Protein AF-A0A409YFN5-F1 (afdb_monomer_lite)

InterPro domains:
  IPR027417 P-loop containing nucleoside triphosphate hydrolase [G3DSA:3.40.50.300] (363-588)
  IPR027417 P-loop containing nucleoside triphosphate hydrolase [G3DSA:3.40.50.300] (589-766)
  IPR027417 P-loop containing nucleoside triphosphate hydrolase [G3DSA:3.40.50.300] (893-1068)
  IPR027417 P-loop containing nucleoside triphosphate hydrolase [SSF52540] (376-740)
  IPR041679 DNA2/NAM7 helicase-like, C-terminal [PF13087] (577-734)
  IPR047187 Upf1-like, C-terminal helicase domain [cd18808] (590-752)
  IPR050534 Coronaviruses polyprotein 1ab [PTHR43788] (300-756)

pLDDT: mean 71.44, std 22.08, range [19.5, 97.88]

Organism: NCBI:txid181874

Secondary structure (DSSP, 8-state):
---GGGTSBSSSS--S-TTS-EEEEEGGGHHHHHHHHHTTS-S--TT---EEEEEEEE-TTS-EEEEEEE-SS-EEEEE-TT-----TTTGGG-TTHHHH-TTS-EEEETTHHHHHHHHHHHH----EEEEHHHH-B-TTT-SBPPHHHHHHHHT-TTB-HHHHHHHHTTTTS-HHHHHHHHHHHHHHHHHTS-HHHHHHS--EEGGGS-HHHHHHHHHHHHHHHHHHHHS-SEEEEPEEEEEE-TTSEEEEEESSGGGPPPP-TT-EEEEEETTS-EEEEEEEEEETTEEEEEESSPPPTT-BEEEEEEESPPPPPHHHHHHHHHHHHHHTTS--GGG-HHHHHHH-TTS-------TT-SPPHHHHHHHHHTS---HHHHHHHHHHHSS-SEEEEE--TTS-HHHHHHHHHHHHHHTT--EEEEESSHHHHHHHHHHHHHTT---EEEE-HHHHSSSSHHHHGGGGGGEEETTT--S-HHHHHHHHTT--EEEEEGGGGG-THHHHTSHHHHS---EEEEESGGGS-TTHHHHHHHHTTTT--EEEEEE-TTSPPPTTTTT-TT---TTTS--TTT-EEEE--EESSS-HHHHHHHHHHHSTT--EE--S--SGGGEEEEE-----EEETTEEE-HHHHHHHHHHIIIIITTS-EEEEES-HHHHHHHHHHHHTTT---TTEEETTT-TT--EEEEEEE---SS--GGGG-HHHHHHHHT-EEEEEEEEE-HHHHHTTTTTSHHHHHHHHHHHHH-HHHHEEEHHHHHTT----TTPPPPPP-------------------------------------------------------------------------------------------------SSSS----S---HHHHH-TT-------SSSS-S--S-EEEEEE-HHHHHH-S-----EEEE---TT-SSS-HHHHHHHHHHHHHHTB-TT-TT------EEEEEETT--S--HHHHHHHHHHHHHH-TT--SS-EEEEEE-GGG--HHHHHHHHHHHHHHIIIIISHHHHHTT-EEEE--SSHHHHHHHHHHHHHHHS-GGG--S---S--EEEE----B------TTHHHHHHHHHHHHHHHHHHHHHHHHHHHHHHHTSS---HHHHHHHHHHHHHHHHHHHHHHHHHHHHHTTS-S--PPPHHHHHHHHHHTTTS-HHHHHHHHHHHHTTSS----------

Radius of gyration: 38.4 Å; chains: 1; bounding box: 108×99×117 Å

Foldseek 3Di:
DDDLQCAQFVDDDDRLDPQADEAEDEQQCLLVVVCVVPVPDDPPPPDDAAEWFWFWDADLQLATAWIWIDAQRYIYIYGLPPQDPDDPVCLCVGSCVVVQPPPRHAYWACQVLLVQLNCCVSRVDKHKHFHQQQVAADPVPRFGDHLLVLCCVQPHVRGDSQSLQCLVLCVPVPNVVSRNSRRNSRNRSVVSDDPVCRVPGQMQIPVLDDPLRSVVLNLVSSLVVLLSNPDDQKDWFAFDFWFQDPVLKIKTQGPDLVSADDFAPFKKKWFQFPVRDTWIWTFPDDDFSITITHTPDRDDHDTTTDTMMIGGDHDDALLRSLSSVVSRCSRSVVDDLLLQQVSCVFRPLVSPRPPLPPQPQADDLVLLVVLCVPQDDDPLLSVQLSCQRGLAAEEEEAEAFQLCPLSSVLSNLSSCLVVLAAEEEAEQDPLQLLVSVVSNVVSVHQEAEEEEPSVCHDDDVVSCPVPVLRYDYLVQQDLDLVSLCVNCPSNRYYYYYLSVLSPCSCVSSCVCVVHPQAEYEYAQQQQDQQSSCSSVSRVRRVRHSHYYYYHHVLADHHPCCVSVVPGDTSVRTDNVRRYHYTYSAEGEFAAQVLQQLCCVVGVVVRHHYDYPHPDPLQEAEEADPWAWDDDPPWIATVRLLVLVLLCCVQFDVVFWEAEEEQTPVHLVVSLVVCVVVVGDSVRGDYQVVCPSAATQEYEYECRDDAANVVQQRSNSVSSRSSRHRFHYYYYDHPVCLVPNVCPGSVSVVLVVCCVPPNDVSHYDYSVCSVVVNDSHTRGDDPPPPDDDDDDDDDDDDDDDDDDDDDDDDDDDDDDDDDDDDDDDDDDDDDDDDDDDDDDDDDDDDDDDDDDDDDDDDDDDDDDDDDDDDDDDDDDDDDDDDDPDDDPPPPDDDLVCLQAVPDPPVCDDPDPAHSDPAKFKWWKDDPVCVPQDPDPDIDMDIDFTDCLHPQDAVLRRVVRVVVLQVVQADPPDPPDDDQAAAEAEDELQPLDCDPSNLLSLVLVVLVCPPQNAQQRYEYEYDDQLVQDDPVSNVSSVVSLVCCCVPVCVVVVSSHYHYAYQNSHSVRSQVVVLVSVCSRDDVVRDDPDPPDHIDIDTDRHRDYDDDDDPPSVVVSLVSSLVVLVVSLVVLVVLLVVLVVVLPDPDDDPVVNVVSVVSNVSSLVSNVNSVLSNVVSVVPPDLDDPDPVVLVVSCVVCVPPDPPVVNVVSVCVVVVVNDDDDDDDDDDD

Sequence (1226 aa):
MPSISQNIFAVTQSTFPRHIPITHYSFGNVGSAIDNLLSLQDADSSHHLPVFGVAHRLSSKGKLEFLSICTNDRAAIIHFDNIPRPTVHTKQELPIAKLLKADEFTLVGFNLSKTALHLNASTLLHVRGIDFAAVYKDPKKGSAFSAAEIVQKRVSDRADTWEILRLWNNENGQMERDLCLQAWLAYLVGKKMTESELENAQRVDTSYLNCAELDLITRMVREADLLSGAQTSETVGDFSSAVVDKSGHVKLLNSRYKTRIRKSEHAKIILTDSSGKEHWGKAAAAKGKTTTIQLQASPAGGLKFEKVRVYGRQEALNHEKARDALVIRLLTRDKTLRDAPFIRALWFPKWKPTFFVRGDGGVDEDQATVILRDVRLNQSQRSATLSMVSADPVVIVHGPPGTGKTTTIAASAKVWHLHRRPVWIVAHSNVAVKNIAVSLYKHDVDFRLIVSKDFHFEWHEHLYEKINERLIRSDDFQEDPRHTAKFFSGVHVVLCTLSMLSNPVLRSSGLLDYIRMERLIIDEASQINAFEYLQIFDKYYQTLEKVCFFGDPHQLPPFGKTDAPTIQTIFDLDKKIACKTFFLDTQYRMPRPIGEFISRAVYQGRLKSQHPITTPDCLRFIDVQSCEEKAGYSWKNRREVDTLVHLVKNYYSATNFCIITPYDAQRALIQATLEGSNLQSDTVFNLDSFQGNEADYILISVVRTSKPGFLNSLQRLNVLLTRAKKGLIIVTNRPFLREGGSHTLLGKLAHHWQAMYRSNTTWVDWRLVSQNQASLPGAWRAEPRSSGSQIPSVTQSHAVCYPPSRPKVYSEHGRSLGSNLHIYDAAQWPALPVILAPRPPNWPTVRSLIPVPYIGPQLRTQVKPSKAQIKGKPSGNLTHNWRQGYNPPLHITFIECLSPEDNLSISKNSLESVTQTVTAYKFVSPVWEEQANMHVPIIVVDTPGLLDSKMSEAHVLKDLQKWQKENVDLKTSQITFSHLVMYFERITDKRMSGSKRRAIRIFKSLLGPGAVNGRVNIITTMWNQIPGAKGMAAAMERYQELQNEFWKDEIEDGLGVRRFEGTPQSALWIFTQLVSIASDPRYLPGELSKGFAFQQVGIKLGEFNNHPEDNAAIRVIIHNDLLERIAAVRMRIGMAEEELNGPTLDRALKRELKRERRQAYGLLGAFLTDLALLSAQDSETCPMPKELENLHKTCSKEISRSRVREIMQLVRARFGGLLYYIHVFR

Structure (mmCIF, N/CA/C/O backbone):
data_AF-A0A409YFN5-F1
#
_entry.id   AF-A0A409YFN5-F1
#
loop_
_atom_site.group_PDB
_atom_site.id
_atom_site.type_symbol
_atom_site.label_atom_id
_atom_site.label_alt_id
_atom_site.label_comp_id
_atom_site.label_asym_id
_atom_site.label_entity_id
_atom_site.label_seq_id
_atom_site.pdbx_PDB_ins_code
_atom_site.Cartn_x
_atom_site.Cartn_y
_atom_site.Cartn_z
_atom_site.occupancy
_atom_site.B_iso_or_equiv
_atom_site.auth_seq_id
_atom_site.auth_comp_id
_atom_site.auth_asym_id
_atom_site.auth_atom_id
_atom_site.pdbx_PDB_model_num
ATOM 1 N N . MET A 1 1 ? -10.537 36.321 20.040 1.00 24.88 1 MET A N 1
ATOM 2 C CA . MET A 1 1 ? -10.794 35.537 18.810 1.00 24.88 1 MET A CA 1
ATOM 3 C C . MET A 1 1 ? -12.148 34.850 18.946 1.00 24.88 1 MET A C 1
ATOM 5 O O . MET A 1 1 ? -12.417 34.372 20.045 1.00 24.88 1 MET A O 1
ATOM 9 N N . PRO A 1 2 ? -13.031 34.879 17.930 1.00 28.08 2 PRO A N 1
ATOM 10 C CA . PRO A 1 2 ? -14.430 34.492 18.091 1.00 28.08 2 PRO A CA 1
ATOM 11 C C . PRO A 1 2 ? -14.587 32.976 18.241 1.00 28.08 2 PRO A C 1
ATOM 13 O O . PRO A 1 2 ? -13.849 32.187 17.659 1.00 28.08 2 PRO A O 1
ATOM 16 N N . SER A 1 3 ? -15.549 32.604 19.075 1.00 36.72 3 SER A N 1
ATOM 17 C CA . SER A 1 3 ? -15.833 31.269 19.586 1.00 36.72 3 SER A CA 1
ATOM 18 C C . SER A 1 3 ? -16.563 30.366 18.595 1.00 36.72 3 SER A C 1
ATOM 20 O O . SER A 1 3 ? -17.731 30.592 18.300 1.00 36.72 3 SER A O 1
ATOM 22 N N . ILE A 1 4 ? -15.910 29.269 18.212 1.00 42.41 4 ILE A N 1
ATOM 23 C CA . ILE A 1 4 ? -16.456 28.163 17.401 1.00 42.41 4 ILE A CA 1
ATOM 24 C C . ILE A 1 4 ? -17.722 27.557 18.038 1.00 42.41 4 ILE A C 1
ATOM 26 O O . ILE A 1 4 ? -18.641 27.139 17.342 1.00 42.41 4 ILE A O 1
ATOM 30 N N . SER A 1 5 ? -17.838 27.606 19.372 1.00 48.47 5 SER A N 1
ATOM 31 C CA . SER A 1 5 ? -19.019 27.111 20.087 1.00 48.47 5 SER A CA 1
ATOM 32 C C . SER A 1 5 ? -20.310 27.874 19.769 1.00 48.47 5 SER A C 1
ATOM 34 O O . SER A 1 5 ? -21.375 27.325 20.017 1.00 48.47 5 SER A O 1
ATOM 36 N N . GLN A 1 6 ? -20.245 29.113 19.258 1.00 48.53 6 GLN A N 1
ATOM 37 C CA . GLN A 1 6 ? -21.434 29.943 19.008 1.00 48.53 6 GLN A CA 1
ATOM 38 C C . GLN A 1 6 ? -22.150 29.629 17.684 1.00 48.53 6 GLN A C 1
ATOM 40 O O . GLN A 1 6 ? -23.307 30.007 17.551 1.00 48.53 6 GLN A O 1
ATOM 45 N N . ASN A 1 7 ? -21.504 28.928 16.742 1.00 57.06 7 ASN A N 1
ATOM 46 C CA . ASN A 1 7 ? -22.046 28.733 15.390 1.00 57.06 7 ASN A CA 1
ATOM 47 C C . ASN A 1 7 ? -22.672 27.349 15.142 1.00 57.06 7 ASN A C 1
ATOM 49 O O . ASN A 1 7 ? -23.417 27.209 14.181 1.00 57.06 7 ASN A O 1
ATOM 53 N N . ILE A 1 8 ? -22.416 26.335 15.985 1.00 67.56 8 ILE A N 1
ATOM 54 C CA . ILE A 1 8 ? -22.965 24.974 15.775 1.00 67.56 8 ILE A CA 1
ATOM 55 C C . ILE A 1 8 ? -24.490 24.949 15.892 1.00 67.56 8 ILE A C 1
ATOM 57 O O . ILE A 1 8 ? -25.140 24.221 15.153 1.00 67.56 8 ILE A O 1
ATOM 61 N N . PHE A 1 9 ? -25.072 25.741 16.790 1.00 67.56 9 PHE A N 1
ATOM 62 C CA . PHE A 1 9 ? -26.519 25.894 16.911 1.00 67.56 9 PHE A CA 1
ATOM 63 C C . PHE A 1 9 ? -26.847 27.354 16.635 1.00 67.56 9 PHE A C 1
ATOM 65 O O . PHE A 1 9 ? -26.416 28.235 17.378 1.00 67.56 9 PHE A O 1
ATOM 72 N N . ALA A 1 10 ? -27.564 27.613 15.542 1.00 53.16 10 ALA A N 1
ATOM 73 C CA . ALA A 1 10 ? -27.827 28.948 15.017 1.00 53.16 10 ALA A CA 1
ATOM 74 C C . ALA A 1 10 ? -28.838 29.755 15.864 1.00 53.16 10 ALA A C 1
ATOM 76 O O . ALA A 1 10 ? -29.809 30.250 15.309 1.00 53.16 10 ALA A O 1
ATOM 77 N N . VAL A 1 11 ? -28.587 29.919 17.176 1.00 49.31 11 VAL A N 1
ATOM 78 C CA . VAL A 1 11 ? -29.364 30.629 18.224 1.00 49.31 11 VAL A CA 1
ATOM 79 C C . VAL A 1 11 ? -30.006 29.678 19.270 1.00 49.31 11 VAL A C 1
ATOM 81 O O . VAL A 1 11 ? -30.748 28.757 18.945 1.00 49.31 11 VAL A O 1
ATOM 84 N N . THR A 1 12 ? -29.670 29.950 20.544 1.00 42.38 12 THR A N 1
ATOM 85 C CA . THR A 1 12 ? -30.309 29.591 21.842 1.00 42.38 12 THR A CA 1
ATOM 86 C C . THR A 1 12 ? -30.424 28.152 22.367 1.00 42.38 12 THR A C 1
ATOM 88 O O . THR A 1 12 ? -30.755 28.017 23.544 1.00 42.38 12 THR A O 1
ATOM 91 N N . GLN A 1 13 ? -30.074 27.085 21.648 1.00 42.03 13 GLN A N 1
ATOM 92 C CA . GLN A 1 13 ? -29.878 25.772 22.298 1.00 42.03 13 GLN A CA 1
ATOM 93 C C . GLN A 1 13 ? -28.408 25.595 22.677 1.00 42.03 13 GLN A C 1
ATOM 95 O O . GLN A 1 13 ? -27.530 25.805 21.844 1.00 42.03 13 GLN A O 1
ATOM 100 N N . SER A 1 14 ? -28.166 25.312 23.964 1.00 40.78 14 SER A N 1
ATOM 101 C CA . SER A 1 14 ? -26.864 25.261 24.640 1.00 40.78 14 SER A CA 1
ATOM 102 C C . SER A 1 14 ? -25.721 24.903 23.690 1.00 40.78 14 SER A C 1
ATOM 104 O O . SER A 1 14 ? -25.634 23.777 23.224 1.00 40.78 14 SER A O 1
ATOM 106 N N . THR A 1 15 ? -24.833 25.859 23.423 1.00 48.75 15 THR A N 1
ATOM 107 C CA . THR A 1 15 ? -23.448 25.619 22.977 1.00 48.75 15 THR A CA 1
ATOM 108 C C . THR A 1 15 ? -22.795 24.561 23.873 1.00 48.75 15 THR A C 1
ATOM 110 O O . THR A 1 15 ? -23.243 24.496 25.012 1.00 48.75 15 THR A O 1
ATOM 113 N N . PHE A 1 16 ? -21.708 23.858 23.487 1.00 56.56 16 PHE A N 1
ATOM 114 C CA . PHE A 1 16 ? -20.816 23.264 24.508 1.00 56.56 16 PHE A CA 1
ATOM 115 C C . PHE A 1 16 ? -20.431 24.415 25.433 1.00 56.56 16 PHE A C 1
ATOM 117 O O . PHE A 1 16 ? -19.704 25.326 24.999 1.00 56.56 16 PHE A O 1
ATOM 124 N N . PRO A 1 17 ? -21.039 24.495 26.618 1.00 56.03 17 PRO A N 1
ATOM 125 C CA . PRO A 1 17 ? -21.043 25.725 27.351 1.00 56.03 17 PRO A CA 1
ATOM 126 C C . PRO A 1 17 ? -19.614 26.081 27.716 1.00 56.03 17 PRO A C 1
ATOM 128 O O . PRO A 1 17 ? -18.824 25.211 28.076 1.00 56.03 17 PRO A O 1
ATOM 131 N N . ARG A 1 18 ? -19.255 27.369 27.655 1.00 54.72 18 ARG A N 1
ATOM 132 C CA . ARG A 1 18 ? -17.931 27.813 28.132 1.00 54.72 18 ARG A CA 1
ATOM 133 C C . ARG A 1 18 ? -17.665 27.400 29.591 1.00 54.72 18 ARG A C 1
ATOM 135 O O . ARG A 1 18 ? -16.519 27.456 30.010 1.00 54.72 18 ARG A O 1
ATOM 142 N N . HIS A 1 19 ? -18.711 27.006 30.319 1.00 54.72 19 HIS A N 1
ATOM 143 C CA . HIS A 1 19 ? -18.683 26.534 31.693 1.00 54.72 19 HIS A CA 1
ATOM 144 C C . HIS A 1 19 ? -18.585 25.010 31.867 1.00 54.72 19 HIS A C 1
ATOM 146 O O . HIS A 1 19 ? -18.470 24.604 33.014 1.00 54.72 19 HIS A O 1
ATOM 152 N N . ILE A 1 20 ? -18.620 24.170 30.816 1.00 65.75 20 ILE A N 1
ATOM 153 C CA . ILE A 1 20 ? -18.329 22.737 31.010 1.00 65.75 20 ILE A CA 1
ATOM 154 C C . ILE A 1 20 ? -16.835 22.600 31.319 1.00 65.75 20 ILE A C 1
ATOM 156 O O . ILE A 1 20 ? -16.010 22.900 30.445 1.00 65.75 20 ILE A O 1
ATOM 160 N N . PRO A 1 21 ? -16.464 22.177 32.539 1.00 75.94 21 PRO A N 1
ATOM 161 C CA . PRO A 1 21 ? -15.075 21.980 32.891 1.00 75.94 21 PRO A CA 1
ATOM 162 C C . PRO A 1 21 ? -14.524 20.796 32.094 1.00 75.94 21 PRO A C 1
ATOM 164 O O . PRO A 1 21 ? -15.129 19.722 32.048 1.00 75.94 21 PRO A O 1
ATOM 167 N N . ILE A 1 22 ? -13.369 21.014 31.465 1.00 86.75 22 ILE A N 1
ATOM 168 C CA . ILE A 1 22 ? -12.564 19.949 30.870 1.00 86.75 22 ILE A CA 1
ATOM 169 C C . ILE A 1 22 ? -11.544 19.535 31.924 1.00 86.75 22 ILE A C 1
ATOM 171 O O . ILE A 1 22 ? -10.681 20.329 32.300 1.00 86.75 22 ILE A O 1
ATOM 175 N N . THR A 1 23 ? -11.659 18.309 32.420 1.00 88.94 23 THR A N 1
ATOM 176 C CA . THR A 1 23 ? -10.721 17.735 33.386 1.00 88.94 23 THR A CA 1
ATOM 177 C C . THR A 1 23 ? -9.837 16.698 32.709 1.00 88.94 23 THR A C 1
ATOM 179 O O . THR A 1 23 ? -10.301 15.840 31.960 1.00 88.94 23 THR A O 1
ATOM 182 N N . HIS A 1 24 ? -8.533 16.784 32.959 1.00 90.81 24 HIS A N 1
ATOM 183 C CA . HIS A 1 24 ? -7.558 15.855 32.401 1.00 90.81 24 HIS A CA 1
ATOM 184 C C . HIS A 1 24 ? -7.213 14.786 33.430 1.00 90.81 24 HIS A C 1
ATOM 186 O O . HIS A 1 24 ? -6.936 15.091 34.589 1.00 90.81 24 HIS A O 1
ATOM 192 N N . TYR A 1 25 ? -7.187 13.539 32.981 1.00 89.38 25 TYR A N 1
ATOM 193 C CA . TYR A 1 25 ? -6.826 12.387 33.788 1.00 89.38 25 TYR A CA 1
ATOM 194 C C . TYR A 1 25 ? -5.723 11.601 33.087 1.00 89.38 25 TYR A C 1
ATOM 196 O O . TYR A 1 25 ? -5.746 11.415 31.870 1.00 89.38 25 TYR A O 1
ATOM 204 N N . SER A 1 26 ? -4.758 11.112 33.860 1.00 86.25 26 SER A N 1
ATOM 205 C CA . SER A 1 26 ? -3.843 10.076 33.389 1.00 86.25 26 SER A CA 1
ATOM 206 C C . SER A 1 26 ? -4.580 8.739 33.272 1.00 86.25 26 SER A C 1
ATOM 208 O O . SER A 1 26 ? -5.597 8.521 33.937 1.00 86.25 26 SER A O 1
ATOM 210 N N . PHE A 1 27 ? -4.044 7.811 32.477 1.00 83.88 27 PHE A N 1
ATOM 211 C CA . PHE A 1 27 ? -4.598 6.460 32.344 1.00 83.88 27 PHE A CA 1
ATOM 212 C C . PHE A 1 27 ? -4.779 5.737 33.699 1.00 83.88 27 PHE A C 1
ATOM 214 O O . PHE A 1 27 ? -5.749 5.008 33.894 1.00 83.88 27 PHE A O 1
ATOM 221 N N . GLY A 1 28 ? -3.888 5.985 34.667 1.00 79.62 28 GLY A N 1
ATOM 222 C CA . GLY A 1 28 ? -3.983 5.441 36.028 1.00 79.62 28 GLY A CA 1
ATOM 223 C C . GLY A 1 28 ? -5.235 5.884 36.800 1.00 79.62 28 GLY A C 1
ATOM 224 O O . GLY A 1 28 ? -5.755 5.137 37.622 1.00 79.62 28 GLY A O 1
ATOM 225 N N . ASN A 1 29 ? -5.756 7.074 36.491 1.00 82.44 29 ASN A N 1
ATOM 226 C CA . ASN A 1 29 ? -6.826 7.736 37.242 1.00 82.44 29 ASN A CA 1
ATOM 227 C C . ASN A 1 29 ? -8.188 7.672 36.532 1.00 82.44 29 ASN A C 1
ATOM 229 O O . ASN A 1 29 ? -9.099 8.432 36.861 1.00 82.44 29 ASN A O 1
ATOM 233 N N . VAL A 1 30 ? -8.347 6.774 35.554 1.00 81.75 30 VAL A N 1
ATOM 234 C CA . VAL A 1 30 ? -9.597 6.641 34.789 1.00 81.75 30 VAL A CA 1
ATOM 235 C C . VAL A 1 30 ? -10.776 6.263 35.683 1.00 81.75 30 VAL A C 1
ATOM 237 O O . VAL A 1 30 ? -11.856 6.816 35.505 1.00 81.75 30 VAL A O 1
ATOM 240 N N . GLY A 1 31 ? -10.574 5.401 36.685 1.00 78.00 31 GLY A N 1
ATOM 241 C CA . GLY A 1 31 ? -11.614 5.074 37.668 1.00 78.00 31 GLY A CA 1
ATOM 242 C C . GLY A 1 31 ? -12.171 6.327 38.351 1.00 78.00 31 GLY A C 1
ATOM 243 O O . GLY A 1 31 ? -13.376 6.565 38.320 1.00 78.00 31 GLY A O 1
ATOM 244 N N . SER A 1 32 ? -11.282 7.199 38.838 1.00 79.94 32 SER A N 1
ATOM 245 C CA . SER A 1 32 ? -11.661 8.483 39.438 1.00 79.94 32 SER A CA 1
ATOM 246 C C . SER A 1 32 ? -12.328 9.431 38.441 1.00 79.94 32 SER A C 1
ATOM 248 O O . SER A 1 32 ? -13.193 10.212 38.827 1.00 79.94 32 SER A O 1
ATOM 250 N N . ALA A 1 33 ? -11.949 9.392 37.160 1.00 81.19 33 ALA A N 1
ATOM 251 C CA . ALA A 1 33 ? -12.628 10.166 36.123 1.00 81.19 33 ALA A CA 1
ATOM 252 C C . ALA A 1 33 ? -14.098 9.741 35.988 1.00 81.19 33 ALA A C 1
ATOM 254 O O . ALA A 1 33 ? -14.982 10.592 35.960 1.00 81.19 33 ALA A O 1
ATOM 255 N N . ILE A 1 34 ? -14.361 8.433 35.971 1.00 78.81 34 ILE A N 1
ATOM 256 C CA . ILE A 1 34 ? -15.716 7.873 35.880 1.00 78.81 34 ILE A CA 1
ATOM 257 C C . ILE A 1 34 ? -16.526 8.214 37.132 1.00 78.81 34 ILE A C 1
ATOM 259 O O . ILE A 1 34 ? -17.653 8.680 37.008 1.00 78.81 34 ILE A O 1
ATOM 263 N N . ASP A 1 35 ? -15.951 8.055 38.326 1.00 80.50 35 ASP A N 1
ATOM 264 C CA . ASP A 1 35 ? -16.630 8.384 39.588 1.00 80.50 35 ASP A CA 1
ATOM 265 C C . ASP A 1 35 ? -17.020 9.868 39.654 1.00 80.50 35 ASP A C 1
ATOM 267 O O . ASP A 1 35 ? -18.126 10.223 40.065 1.00 80.50 35 ASP A O 1
ATOM 271 N N . ASN A 1 36 ? -16.147 10.750 39.162 1.00 81.12 36 ASN A N 1
ATOM 272 C CA . ASN A 1 36 ? -16.439 12.179 39.045 1.00 81.12 36 ASN A CA 1
ATOM 273 C C . ASN A 1 36 ? -17.544 12.487 38.023 1.00 81.12 36 ASN A C 1
ATOM 275 O O . ASN A 1 36 ? -18.239 13.491 38.169 1.00 81.12 36 ASN A O 1
ATOM 279 N N . LEU A 1 37 ? -17.697 11.670 36.980 1.00 78.69 37 LEU A N 1
ATOM 280 C CA . LEU A 1 37 ? -18.765 11.826 35.991 1.00 78.69 37 LEU A CA 1
ATOM 281 C C . LEU A 1 37 ? -20.100 11.233 36.479 1.00 78.69 37 LEU A C 1
ATOM 283 O O . LEU A 1 37 ? -21.148 11.774 36.139 1.00 78.69 37 LEU A O 1
ATOM 287 N N . LEU A 1 38 ? -20.070 10.156 37.275 1.00 75.38 38 LEU A N 1
ATOM 288 C CA . LEU A 1 38 ? -21.254 9.479 37.825 1.00 75.38 38 LEU A CA 1
ATOM 289 C C . LEU A 1 38 ? -21.843 10.179 39.054 1.00 75.38 38 LEU A C 1
ATOM 291 O O . LEU A 1 38 ? -23.059 10.249 39.177 1.00 75.38 38 LEU A O 1
ATOM 295 N N . SER A 1 39 ? -21.002 10.710 39.948 1.00 69.06 39 SER A N 1
ATOM 296 C CA . SER A 1 39 ? -21.416 11.302 41.238 1.00 69.06 39 SER A CA 1
ATOM 297 C C . SER A 1 39 ? -22.392 12.479 41.134 1.00 69.06 39 SER A C 1
ATOM 299 O O . SER A 1 39 ? -22.941 12.901 42.148 1.00 69.06 39 SER A O 1
ATOM 301 N N . LEU A 1 40 ? -22.593 13.022 39.932 1.00 58.72 40 LEU A N 1
ATOM 302 C CA . LEU A 1 40 ? -23.387 14.222 39.674 1.00 58.72 40 LEU A CA 1
ATOM 303 C C . LEU A 1 40 ? -24.337 14.079 38.479 1.00 58.72 40 LEU A C 1
ATOM 305 O O . LEU A 1 40 ? -24.857 15.080 37.994 1.00 58.72 40 LEU A O 1
ATOM 309 N N . GLN A 1 41 ? -24.584 12.855 37.998 1.00 60.53 41 GLN A N 1
ATOM 310 C CA . GLN A 1 41 ? -25.777 12.636 37.182 1.00 60.53 41 GLN A CA 1
ATOM 311 C C . GLN A 1 41 ? -27.006 12.747 38.088 1.00 60.53 41 GLN A C 1
ATOM 313 O O . GLN A 1 41 ? -27.060 12.087 39.125 1.00 60.53 41 GLN A O 1
ATOM 318 N N . ASP A 1 42 ? -27.962 13.601 37.712 1.00 49.50 42 ASP A N 1
ATOM 319 C CA . ASP A 1 42 ? -29.200 13.805 38.465 1.00 49.50 42 ASP A CA 1
ATOM 320 C C . ASP A 1 42 ? -29.864 12.459 38.790 1.00 49.50 42 ASP A C 1
ATOM 322 O O . ASP A 1 42 ? -30.131 11.646 37.902 1.00 49.50 42 ASP A O 1
ATOM 326 N N . ALA A 1 43 ? -30.179 12.254 40.069 1.00 45.88 43 ALA A N 1
ATOM 327 C CA . ALA A 1 43 ? -30.901 11.094 40.592 1.00 45.88 43 ALA A CA 1
ATOM 328 C C . ALA A 1 43 ? -32.370 11.000 40.103 1.00 45.88 43 ALA A C 1
ATOM 330 O O . ALA A 1 43 ? -33.120 10.143 40.564 1.00 45.88 43 ALA A O 1
ATOM 331 N N . ASP A 1 44 ? -32.781 11.854 39.159 1.00 44.56 44 ASP A N 1
ATOM 332 C CA . ASP A 1 44 ? -34.169 12.078 38.735 1.00 44.56 44 ASP A CA 1
ATOM 333 C C . ASP A 1 44 ? -34.655 11.169 37.585 1.00 44.56 44 ASP A C 1
ATOM 335 O O . ASP A 1 44 ? -35.684 11.433 36.966 1.00 44.56 44 ASP A O 1
ATOM 339 N N . SER A 1 45 ? -33.976 10.055 37.289 1.00 48.34 45 SER A N 1
ATOM 340 C CA . SER A 1 45 ? -34.536 9.036 36.379 1.00 48.34 45 SER A CA 1
ATOM 341 C C . SER A 1 45 ? -34.278 7.622 36.891 1.00 48.34 45 SER A C 1
ATOM 343 O O . SER A 1 45 ? -33.236 7.015 36.663 1.00 48.34 45 SER A O 1
ATOM 345 N N . SER A 1 46 ? -35.255 7.099 37.624 1.00 47.16 46 SER A N 1
ATOM 346 C CA . SER A 1 46 ? -35.164 5.895 38.451 1.00 47.16 46 SER A CA 1
ATOM 347 C C . SER A 1 46 ? -35.115 4.552 37.705 1.00 47.16 46 SER A C 1
ATOM 349 O O . SER A 1 46 ? -35.334 3.531 38.350 1.00 47.16 46 SER A O 1
ATOM 351 N N . HIS A 1 47 ? -34.826 4.495 36.396 1.00 49.06 47 HIS A N 1
ATOM 352 C CA . HIS A 1 47 ? -34.882 3.227 35.641 1.00 49.06 47 HIS A CA 1
ATOM 353 C C . HIS A 1 47 ? -33.828 3.012 34.533 1.00 49.06 47 HIS A C 1
ATOM 355 O O . HIS A 1 47 ? -33.909 1.993 33.851 1.00 49.06 47 HIS A O 1
ATOM 361 N N . HIS A 1 48 ? -32.815 3.875 34.339 1.00 64.06 48 HIS A N 1
ATOM 362 C CA . HIS A 1 48 ? -31.895 3.722 33.191 1.00 64.06 48 HIS A CA 1
ATOM 363 C C . HIS A 1 48 ? -30.407 3.727 33.552 1.00 64.06 48 HIS A C 1
ATOM 365 O O . HIS A 1 48 ? -29.961 4.418 34.464 1.00 64.06 48 HIS A O 1
ATOM 371 N N . LEU A 1 49 ? -29.625 2.979 32.766 1.00 73.12 49 LEU A N 1
ATOM 372 C CA . LEU A 1 49 ? -28.166 3.026 32.814 1.00 73.12 49 LEU A CA 1
ATOM 373 C C . LEU A 1 49 ? -27.664 4.405 32.332 1.00 73.12 49 LEU A C 1
ATOM 375 O O . LEU A 1 49 ? -28.067 4.840 31.248 1.00 73.12 49 LEU A O 1
ATOM 379 N N . PRO A 1 50 ? -26.745 5.063 33.063 1.00 81.44 50 PRO A N 1
ATOM 380 C CA . PRO A 1 50 ? -26.057 6.282 32.641 1.00 81.44 50 PRO A CA 1
ATOM 381 C C . PRO A 1 50 ? -25.585 6.244 31.184 1.00 81.44 50 PRO A C 1
ATOM 383 O O . PRO A 1 50 ? -25.022 5.246 30.741 1.00 81.44 50 PRO A O 1
ATOM 386 N N . VAL A 1 51 ? -25.750 7.334 30.430 1.00 87.31 51 VAL A N 1
ATOM 387 C CA . VAL A 1 51 ? -25.229 7.446 29.053 1.00 87.31 51 VAL A CA 1
ATOM 388 C C . VAL A 1 51 ? -23.966 8.302 29.035 1.00 87.31 51 VAL A C 1
ATOM 390 O O . VAL A 1 51 ? -23.972 9.430 29.532 1.00 87.31 51 VAL A O 1
ATOM 393 N N . PHE A 1 52 ? -22.907 7.801 28.397 1.00 90.94 52 PHE A N 1
ATOM 394 C CA . PHE A 1 52 ? -21.667 8.542 28.170 1.00 90.94 52 PHE A CA 1
ATOM 395 C C . PHE A 1 52 ? -21.371 8.678 26.681 1.00 90.94 52 PHE A C 1
ATOM 397 O O . PHE A 1 52 ? -21.262 7.687 25.956 1.00 90.94 52 PHE A O 1
ATOM 404 N N . GLY A 1 53 ? -21.196 9.918 26.232 1.00 92.75 53 GLY A N 1
ATOM 405 C CA . GLY A 1 53 ? -20.701 10.194 24.891 1.00 92.75 53 GLY A CA 1
ATOM 406 C C . GLY A 1 53 ? -19.185 10.063 24.848 1.00 92.75 53 GLY A C 1
ATOM 407 O O . GLY A 1 53 ? -18.504 10.585 25.732 1.00 92.75 53 GLY A O 1
ATOM 408 N N . VAL A 1 54 ? -18.648 9.377 23.835 1.00 94.56 54 VAL A N 1
ATOM 409 C CA . VAL A 1 54 ? -17.200 9.159 23.708 1.00 94.56 54 VAL A CA 1
ATOM 410 C C . VAL A 1 54 ? -16.650 9.535 22.336 1.00 94.56 54 VAL A C 1
ATOM 412 O O . VAL A 1 54 ? -17.289 9.339 21.299 1.00 94.56 54 VAL A O 1
ATOM 415 N N . ALA A 1 55 ? -15.417 10.034 22.332 1.00 93.62 55 ALA A N 1
ATOM 416 C CA . ALA A 1 55 ? -14.635 10.311 21.133 1.00 93.62 55 ALA A CA 1
ATOM 417 C C . ALA A 1 55 ? -13.158 10.008 21.394 1.00 93.62 55 ALA A C 1
ATOM 419 O O . ALA A 1 55 ? -12.693 10.097 22.529 1.00 93.62 55 ALA A O 1
ATOM 420 N N . HIS A 1 56 ? -12.409 9.648 20.353 1.00 93.00 56 HIS A N 1
ATOM 421 C CA . HIS A 1 56 ? -11.000 9.290 20.486 1.00 93.00 56 HIS A CA 1
ATOM 422 C C . HIS A 1 56 ? -10.120 10.088 19.534 1.00 93.00 56 HIS A C 1
ATOM 424 O O . HIS A 1 56 ? -10.576 10.588 18.504 1.00 93.00 56 HIS A O 1
ATOM 430 N N . ARG A 1 57 ? -8.833 10.152 19.864 1.00 90.31 57 ARG A N 1
ATOM 431 C CA . ARG A 1 57 ? -7.812 10.713 18.992 1.00 90.31 57 ARG A CA 1
ATOM 432 C C . ARG A 1 57 ? -6.596 9.805 18.920 1.00 90.31 57 ARG A C 1
ATOM 434 O O . ARG A 1 57 ? -6.133 9.292 19.937 1.00 90.31 57 ARG A O 1
ATOM 441 N N . LEU A 1 58 ? -6.067 9.6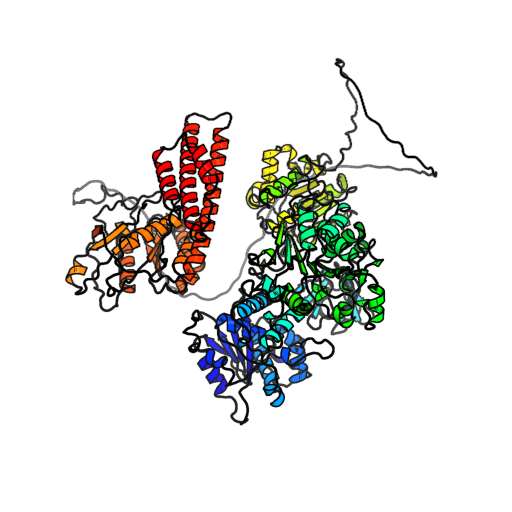51 17.712 1.00 88.25 58 LEU A N 1
ATOM 442 C CA . LEU A 1 58 ? -4.810 8.961 17.461 1.00 88.25 58 LEU A CA 1
ATOM 443 C C . LEU A 1 58 ? -3.659 9.960 17.292 1.00 88.25 58 LEU A C 1
ATOM 445 O O . LEU A 1 58 ? -3.823 11.022 16.689 1.00 88.25 58 LEU A O 1
ATOM 449 N N . SER A 1 59 ? -2.480 9.555 17.749 1.00 86.69 59 SER A N 1
ATOM 450 C CA . SER A 1 59 ? -1.202 10.193 17.431 1.00 86.69 59 SER A CA 1
ATOM 451 C C . SER A 1 59 ? -0.857 10.057 15.941 1.00 86.69 59 SER A C 1
ATOM 453 O O . SER A 1 59 ? -1.414 9.224 15.221 1.00 86.69 59 SER A O 1
ATOM 455 N N . SER A 1 60 ? 0.165 10.786 15.479 1.00 81.19 60 SER A N 1
ATOM 456 C CA . SER A 1 60 ? 0.694 10.680 14.104 1.00 81.19 60 SER A CA 1
ATOM 457 C C . SER A 1 60 ? 1.222 9.287 13.728 1.00 81.19 60 SER A C 1
ATOM 459 O O . SER A 1 60 ? 1.436 9.005 12.553 1.00 81.19 60 SER A O 1
ATOM 461 N N . LYS A 1 61 ? 1.426 8.402 14.714 1.00 80.50 61 LYS A N 1
ATOM 462 C CA . LYS A 1 61 ? 1.827 6.999 14.522 1.00 80.50 61 LYS A CA 1
ATOM 463 C C . LYS A 1 61 ? 0.654 6.015 14.635 1.00 80.50 61 LYS A C 1
ATOM 465 O O . LYS A 1 61 ? 0.874 4.807 14.592 1.00 80.50 61 LYS A O 1
ATOM 470 N N . GLY A 1 62 ? -0.575 6.503 14.813 1.00 83.38 62 GLY A N 1
ATOM 471 C CA . GLY A 1 62 ? -1.780 5.676 14.886 1.00 83.38 62 GLY A CA 1
ATOM 472 C C . GLY A 1 62 ? -1.984 4.984 16.237 1.00 83.38 62 GLY A C 1
ATOM 473 O O . GLY A 1 62 ? -2.726 4.009 16.306 1.00 83.38 62 GLY A O 1
ATOM 474 N N . LYS A 1 63 ? -1.310 5.441 17.303 1.00 86.94 63 LYS A N 1
ATOM 475 C CA . LYS A 1 63 ? -1.590 5.009 18.686 1.00 86.94 63 LYS A CA 1
ATOM 476 C C . LYS A 1 63 ? -2.677 5.886 19.295 1.00 86.94 63 LYS A C 1
ATOM 478 O O . LYS A 1 63 ? -2.635 7.093 19.067 1.00 86.94 63 LYS A O 1
ATOM 483 N N . LEU A 1 64 ? -3.582 5.300 20.078 1.00 89.38 64 LEU A N 1
ATOM 484 C CA . LEU A 1 64 ? -4.569 6.040 20.865 1.00 89.38 64 LEU A CA 1
ATOM 485 C C . LEU A 1 64 ? -3.850 6.977 21.843 1.00 89.38 64 LEU A C 1
ATOM 487 O O . LEU A 1 64 ? -3.042 6.516 22.639 1.00 89.38 64 LEU A O 1
ATOM 491 N N . GLU A 1 65 ? -4.113 8.274 21.724 1.00 90.44 65 GLU A N 1
ATOM 492 C CA . GLU A 1 65 ? -3.456 9.342 22.490 1.00 90.44 65 GLU A CA 1
ATOM 493 C C . GLU A 1 65 ? -4.422 9.915 23.530 1.00 90.44 65 GLU A C 1
ATOM 495 O O . GLU A 1 65 ? -4.096 10.008 24.711 1.00 90.44 65 GLU A O 1
ATOM 500 N N . PHE A 1 66 ? -5.658 10.199 23.101 1.00 91.88 66 PHE A N 1
ATOM 501 C CA . PHE A 1 66 ? -6.705 10.731 23.966 1.00 91.88 66 PHE A CA 1
ATOM 502 C C . PHE A 1 66 ? -8.021 9.986 23.786 1.00 91.88 66 PHE A C 1
ATOM 504 O O . PHE A 1 66 ? -8.435 9.688 22.660 1.00 91.88 66 PHE A O 1
ATOM 511 N N . LEU A 1 67 ? -8.717 9.772 24.898 1.00 93.56 67 LEU A N 1
ATOM 512 C CA . LEU A 1 67 ? -10.133 9.420 24.927 1.00 93.56 67 LEU A CA 1
ATOM 513 C C . LEU A 1 67 ? -10.882 10.527 25.663 1.00 93.56 67 LEU A C 1
ATOM 515 O O . LEU A 1 67 ? -10.567 10.817 26.815 1.00 93.56 67 LEU A O 1
ATOM 519 N N . SER A 1 68 ? -11.873 11.129 25.016 1.00 93.50 68 SER A N 1
ATOM 520 C CA . SER A 1 68 ? -12.805 12.031 25.682 1.00 93.50 68 SER A CA 1
ATOM 521 C C . SER A 1 68 ? -14.091 11.302 26.046 1.00 93.50 68 SER A C 1
ATOM 523 O O . SER A 1 68 ? -14.622 10.534 25.240 1.00 93.50 68 SER A O 1
ATOM 525 N N . ILE A 1 69 ? -14.580 11.570 27.255 1.00 92.00 69 ILE A N 1
ATOM 526 C CA . ILE A 1 69 ? -15.841 11.067 27.798 1.00 92.00 69 ILE A CA 1
ATOM 527 C C . ILE A 1 69 ? -16.633 12.270 28.296 1.00 92.00 69 ILE A C 1
ATOM 529 O O . ILE A 1 69 ? -16.101 13.088 29.048 1.00 92.00 69 ILE A O 1
ATOM 533 N N . CYS A 1 70 ? -17.887 12.393 27.875 1.00 89.06 70 CYS A N 1
ATOM 534 C CA . CYS A 1 70 ? -18.726 13.542 28.201 1.00 89.06 70 CYS A CA 1
ATOM 535 C C . CYS A 1 70 ? -20.109 13.139 28.724 1.00 89.06 70 CYS A C 1
ATOM 537 O O . CYS A 1 70 ? -20.701 12.150 28.278 1.00 89.06 70 CYS A O 1
ATOM 539 N N . THR A 1 71 ? -20.625 13.972 29.628 1.00 86.38 71 THR A N 1
ATOM 540 C CA . THR A 1 71 ? -22.023 14.023 30.088 1.00 86.38 71 THR A CA 1
ATOM 541 C C . THR A 1 71 ? -22.659 15.350 29.652 1.00 86.38 71 THR A C 1
ATOM 543 O O . THR A 1 71 ? -22.135 16.034 28.775 1.00 86.38 71 THR A O 1
ATOM 546 N N . ASN A 1 72 ? -23.791 15.738 30.250 1.00 80.31 72 ASN A N 1
ATOM 547 C CA . ASN A 1 72 ? -24.469 17.000 29.950 1.00 80.31 72 ASN A CA 1
ATOM 548 C C . ASN A 1 72 ? -23.607 18.230 30.253 1.00 80.31 72 ASN A C 1
ATOM 550 O O . ASN A 1 72 ? -23.658 19.211 29.515 1.00 80.31 72 ASN A O 1
ATOM 554 N N . ASP A 1 73 ? -22.849 18.165 31.345 1.00 77.69 73 ASP A N 1
ATOM 555 C CA . ASP A 1 73 ? -22.245 19.302 32.033 1.00 77.69 73 ASP A CA 1
ATOM 556 C C . ASP A 1 73 ? -20.749 19.106 32.344 1.00 77.69 73 ASP A C 1
ATOM 558 O O . ASP A 1 73 ? -20.119 20.017 32.879 1.00 77.69 73 ASP A O 1
ATOM 562 N N . ARG A 1 74 ? -20.156 17.951 32.004 1.00 84.56 74 ARG A N 1
ATOM 563 C CA . ARG A 1 74 ? -18.743 17.622 32.264 1.00 84.56 74 ARG A CA 1
ATOM 564 C C . ARG A 1 74 ? -18.083 16.945 31.071 1.00 84.56 74 ARG A C 1
ATOM 566 O O . ARG A 1 74 ? -18.719 16.185 30.339 1.00 84.56 74 ARG A O 1
ATOM 573 N N . ALA A 1 75 ? -16.784 17.188 30.921 1.00 88.38 75 ALA A N 1
ATOM 574 C CA . ALA A 1 75 ? -15.942 16.522 29.940 1.00 88.38 75 ALA A CA 1
ATOM 575 C C . ALA A 1 75 ? -14.629 16.072 30.588 1.00 88.38 75 ALA A C 1
ATOM 577 O O . ALA A 1 75 ? -13.902 16.881 31.159 1.00 88.38 75 ALA A O 1
ATOM 578 N N . ALA A 1 76 ? -14.308 14.789 30.464 1.00 90.44 76 ALA A N 1
ATOM 579 C CA . ALA A 1 76 ? -13.030 14.232 30.877 1.00 90.44 76 ALA A CA 1
ATOM 580 C C . ALA A 1 76 ? -12.188 13.899 29.642 1.00 90.44 76 ALA A C 1
ATOM 582 O O . ALA A 1 76 ? -12.697 13.318 28.683 1.00 90.44 76 ALA A O 1
ATOM 583 N N . ILE A 1 77 ? -10.899 14.234 29.676 1.00 92.19 77 ILE A N 1
ATOM 584 C CA . ILE A 1 77 ? -9.900 13.763 28.712 1.00 92.19 77 ILE A CA 1
ATOM 585 C C . ILE A 1 77 ? -8.959 12.811 29.433 1.00 92.19 77 ILE A C 1
ATOM 587 O O . ILE A 1 77 ? -8.291 13.188 30.394 1.00 92.19 77 ILE A O 1
ATOM 591 N N . ILE A 1 78 ? -8.881 11.584 28.937 1.00 91.31 78 ILE A N 1
ATOM 592 C CA . ILE A 1 78 ? -7.954 10.568 29.415 1.00 91.31 78 ILE A CA 1
ATOM 593 C C . ILE A 1 78 ? -6.752 10.537 28.481 1.00 91.31 78 ILE A C 1
ATOM 595 O O . ILE A 1 78 ? -6.905 10.311 27.279 1.00 91.31 78 ILE A O 1
ATOM 599 N N . HIS A 1 79 ? -5.569 10.729 29.057 1.00 90.50 79 HIS A N 1
ATOM 600 C CA . HIS A 1 79 ? -4.277 10.620 28.385 1.00 90.50 79 HIS A CA 1
ATOM 601 C C . HIS A 1 79 ? -3.811 9.163 28.393 1.00 90.50 79 HIS A C 1
ATOM 603 O O . HIS A 1 79 ? -3.719 8.547 29.457 1.00 90.50 79 HIS A O 1
ATOM 609 N N . PHE A 1 80 ? -3.513 8.616 27.215 1.00 86.56 80 PHE A N 1
ATOM 610 C CA . PHE A 1 80 ? -3.068 7.229 27.013 1.00 86.56 80 PHE A CA 1
ATOM 611 C C . PHE A 1 80 ? -1.529 7.098 27.013 1.00 86.56 80 PHE A C 1
ATOM 613 O O . PHE A 1 80 ? -0.958 6.252 26.323 1.00 86.56 80 PHE A O 1
ATOM 620 N N . ASP A 1 81 ? -0.851 7.921 27.815 1.00 74.00 81 ASP A N 1
ATOM 621 C CA . ASP A 1 81 ? 0.600 7.873 28.004 1.00 74.00 81 ASP A CA 1
ATOM 622 C C . ASP A 1 81 ? 1.000 6.767 28.996 1.00 74.00 81 ASP A C 1
ATOM 624 O O . ASP A 1 81 ? 0.318 6.541 29.996 1.00 74.00 81 ASP A O 1
ATOM 628 N N . ASN A 1 82 ? 2.128 6.093 28.740 1.00 62.28 82 ASN A N 1
ATOM 629 C CA . ASN A 1 82 ? 2.742 5.103 29.641 1.00 62.28 82 ASN A CA 1
ATOM 630 C C . ASN A 1 82 ? 1.811 3.958 30.090 1.00 62.28 82 ASN A C 1
ATOM 632 O O . ASN A 1 82 ? 1.867 3.521 31.239 1.00 62.28 82 ASN A O 1
ATOM 636 N N . ILE A 1 83 ? 0.948 3.456 29.199 1.00 65.25 83 ILE A N 1
ATOM 637 C CA . ILE A 1 83 ? 0.095 2.296 29.504 1.00 65.25 83 ILE A CA 1
ATOM 638 C C . ILE A 1 83 ? 1.002 1.081 29.761 1.00 65.25 83 ILE A C 1
ATOM 640 O O . ILE A 1 83 ? 1.736 0.683 28.848 1.00 65.25 83 ILE A O 1
ATOM 644 N N . PRO A 1 84 ? 0.952 0.460 30.954 1.00 58.00 84 PRO A N 1
ATOM 645 C CA . PRO A 1 84 ? 1.681 -0.776 31.214 1.00 58.00 84 PRO A CA 1
ATOM 646 C C . PRO A 1 84 ? 1.237 -1.820 30.193 1.00 58.00 84 PRO A C 1
ATOM 648 O O . PRO A 1 84 ? 0.032 -1.984 30.012 1.00 58.00 84 PRO A O 1
ATOM 651 N N . ARG A 1 85 ? 2.163 -2.525 29.521 1.00 56.22 85 ARG A N 1
ATOM 652 C CA . ARG A 1 85 ? 1.780 -3.576 28.560 1.00 56.22 85 ARG A CA 1
ATOM 653 C C . ARG A 1 85 ? 0.907 -4.605 29.289 1.00 56.22 85 ARG A C 1
ATOM 655 O O . ARG A 1 85 ? 1.427 -5.314 30.152 1.00 56.22 85 ARG A O 1
ATOM 662 N N . PRO A 1 86 ? -0.399 -4.691 28.988 1.00 53.81 86 PRO A N 1
ATOM 663 C CA . PRO A 1 86 ? -1.276 -5.564 29.746 1.00 53.81 86 PRO A CA 1
ATOM 664 C C . PRO A 1 86 ? -0.917 -7.018 29.426 1.00 53.81 86 PRO A C 1
ATOM 666 O O . PRO A 1 86 ? -0.904 -7.423 28.263 1.00 53.81 86 PRO A O 1
ATOM 669 N N . THR A 1 87 ? -0.598 -7.806 30.452 1.00 55.69 87 THR A N 1
ATOM 670 C CA . THR A 1 87 ? -0.444 -9.260 30.316 1.00 55.69 87 THR A CA 1
ATOM 671 C C . THR A 1 87 ? -1.814 -9.916 30.475 1.00 55.69 87 THR A C 1
ATOM 673 O O . THR A 1 87 ? -2.760 -9.294 30.958 1.00 55.69 87 THR A O 1
ATOM 676 N N . VAL A 1 88 ? -1.958 -11.187 30.080 1.00 53.88 88 VAL A N 1
ATOM 677 C CA . VAL A 1 88 ? -3.226 -11.931 30.240 1.00 53.88 88 VAL A CA 1
ATOM 678 C C . VAL A 1 88 ? -3.706 -11.935 31.703 1.00 53.88 88 VAL A C 1
ATOM 680 O O . VAL A 1 88 ? -4.911 -11.938 31.939 1.00 53.88 88 VAL A O 1
ATOM 683 N N . HIS A 1 89 ? -2.780 -11.845 32.665 1.00 46.09 89 HIS A N 1
ATOM 684 C CA . HIS A 1 89 ? -3.056 -11.882 34.101 1.00 46.09 89 HIS A CA 1
ATOM 685 C C . HIS A 1 89 ? -3.427 -10.521 34.721 1.00 46.09 89 HIS A C 1
ATOM 687 O O . HIS A 1 89 ? -4.107 -10.512 35.738 1.00 46.09 89 HIS A O 1
ATOM 693 N N . THR A 1 90 ? -3.068 -9.381 34.111 1.00 53.81 90 THR A N 1
ATOM 694 C CA . THR A 1 90 ? -3.346 -8.032 34.662 1.00 53.81 90 THR A CA 1
ATOM 695 C C . THR A 1 90 ? -4.559 -7.329 34.036 1.00 53.81 90 THR A C 1
ATOM 697 O O . THR A 1 90 ? -4.870 -6.190 34.381 1.00 53.81 90 THR A O 1
ATOM 700 N N . LYS A 1 91 ? -5.289 -7.992 33.123 1.00 54.12 91 LYS A N 1
ATOM 701 C CA . LYS A 1 91 ? -6.408 -7.377 32.380 1.00 54.12 91 LYS A CA 1
ATOM 702 C C . LYS A 1 91 ? -7.530 -6.840 33.276 1.00 54.12 91 LYS A C 1
ATOM 704 O O . LYS A 1 91 ? -8.091 -5.796 32.967 1.00 54.12 91 LYS A O 1
ATOM 709 N N . GLN A 1 92 ? -7.878 -7.538 34.357 1.00 53.34 92 GLN A N 1
ATOM 710 C CA . GLN A 1 92 ? -9.023 -7.173 35.206 1.00 53.34 92 GLN A CA 1
ATOM 711 C C . GLN A 1 92 ? -8.732 -6.024 36.188 1.00 53.34 92 GLN A C 1
ATOM 713 O O . GLN A 1 92 ? -9.672 -5.447 36.725 1.00 53.34 92 GLN A O 1
ATOM 718 N N . GLU A 1 93 ? -7.460 -5.660 36.376 1.00 59.50 93 GLU A N 1
ATOM 719 C CA . GLU A 1 93 ? -7.012 -4.622 37.319 1.00 59.50 93 GLU A CA 1
ATOM 720 C C . GLU A 1 93 ? -6.772 -3.260 36.648 1.00 59.50 93 GLU A C 1
ATOM 722 O O . GLU A 1 93 ? -6.425 -2.283 37.311 1.00 59.50 93 GLU A O 1
ATOM 727 N N . LEU A 1 94 ? -6.953 -3.164 35.324 1.00 67.88 94 LEU A N 1
ATOM 728 C CA . LEU A 1 94 ? -6.762 -1.904 34.611 1.00 67.88 94 LEU A CA 1
ATOM 729 C C . LEU A 1 94 ? -7.796 -0.858 35.075 1.00 67.88 94 LEU A C 1
ATOM 731 O O . LEU A 1 94 ? -8.995 -1.142 35.042 1.00 67.88 94 LEU A O 1
ATOM 735 N N . PRO A 1 95 ? -7.385 0.386 35.387 1.00 72.88 95 PRO A N 1
ATOM 736 C CA . PRO A 1 95 ? -8.296 1.441 35.850 1.00 72.88 95 PRO A CA 1
ATOM 737 C C . PRO A 1 95 ? -9.451 1.753 34.888 1.00 72.88 95 PRO A C 1
ATOM 739 O O . PRO A 1 95 ? -10.530 2.165 35.309 1.00 72.88 95 PRO A O 1
ATOM 742 N N . ILE A 1 96 ? -9.246 1.529 33.586 1.00 80.00 96 ILE A N 1
ATOM 743 C CA . ILE A 1 96 ? -10.267 1.712 32.547 1.00 80.00 96 ILE A CA 1
ATOM 744 C C . ILE A 1 96 ? -11.273 0.556 32.461 1.00 80.00 96 ILE A C 1
ATOM 746 O O . ILE A 1 96 ? -12.315 0.718 31.836 1.00 80.00 96 ILE A O 1
ATOM 750 N N . ALA A 1 97 ? -11.022 -0.594 33.097 1.00 79.62 97 ALA A N 1
ATOM 751 C CA . ALA A 1 97 ? -11.941 -1.733 33.064 1.00 79.62 97 ALA A CA 1
ATOM 752 C C . ALA A 1 97 ? -13.333 -1.358 33.581 1.00 79.62 97 ALA A C 1
ATOM 754 O O . ALA A 1 97 ? -14.326 -1.829 33.034 1.00 79.62 97 ALA A O 1
ATOM 755 N N . LYS A 1 98 ? -13.411 -0.443 34.559 1.00 76.56 98 LYS A N 1
ATOM 756 C CA . LYS A 1 98 ? -14.680 0.111 35.037 1.00 76.56 98 LYS A CA 1
ATOM 757 C C . LYS A 1 98 ? -15.479 0.785 33.919 1.00 76.56 98 LYS A C 1
ATOM 759 O O . LYS A 1 98 ? -16.668 0.541 33.856 1.00 76.56 98 LYS A O 1
ATOM 764 N N . LEU A 1 99 ? -14.838 1.532 33.007 1.00 77.31 99 LEU A N 1
ATOM 765 C CA . LEU A 1 99 ? -15.478 2.186 31.847 1.00 77.31 99 LEU A CA 1
ATOM 766 C C . LEU A 1 99 ? -15.907 1.195 30.760 1.00 77.31 99 LEU A C 1
ATOM 768 O O . LEU A 1 99 ? -16.715 1.520 29.903 1.00 77.31 99 LEU A O 1
ATOM 772 N N . LEU A 1 100 ? -15.324 0.004 30.727 1.00 79.38 100 LEU A N 1
ATOM 773 C CA . LEU A 1 100 ? -15.554 -0.944 29.639 1.00 79.38 100 LEU A CA 1
ATOM 774 C C . LEU A 1 100 ? -16.501 -2.085 30.040 1.00 79.38 100 LEU A C 1
ATOM 776 O O . LEU A 1 100 ? -16.921 -2.858 29.180 1.00 79.38 100 LEU A O 1
ATOM 780 N N . LYS A 1 101 ? -16.885 -2.165 31.322 1.00 69.19 101 LYS A N 1
ATOM 781 C CA . LYS A 1 101 ? -17.938 -3.061 31.812 1.00 69.19 101 LYS A CA 1
ATOM 782 C C . LYS A 1 101 ? -19.305 -2.561 31.345 1.00 69.19 101 LYS A C 1
ATOM 784 O O . LYS A 1 101 ? -19.744 -1.478 31.706 1.00 69.19 101 LYS A O 1
ATOM 789 N N . ALA A 1 102 ? -19.974 -3.373 30.536 1.00 59.56 102 ALA A N 1
ATOM 790 C CA . ALA A 1 102 ? -21.177 -2.982 29.805 1.00 59.56 102 ALA A CA 1
ATOM 791 C C . ALA A 1 102 ? -22.461 -2.860 30.646 1.00 59.56 102 ALA A C 1
ATOM 793 O O . ALA A 1 102 ? -23.480 -2.426 30.106 1.00 59.56 102 ALA A O 1
ATOM 794 N N . ASP A 1 103 ? -22.419 -3.264 31.916 1.00 67.88 103 ASP A N 1
ATOM 795 C CA . ASP A 1 103 ? -23.616 -3.457 32.741 1.00 67.88 103 ASP A CA 1
ATOM 796 C C . ASP A 1 103 ? -23.911 -2.255 33.660 1.00 67.88 103 ASP A C 1
ATOM 798 O O . ASP A 1 103 ? -24.967 -2.213 34.280 1.00 67.88 103 ASP A O 1
ATOM 802 N N . GLU A 1 104 ? -23.011 -1.264 33.732 1.00 73.25 104 GLU A N 1
ATOM 803 C CA . GLU A 1 104 ? -23.143 -0.094 34.623 1.00 73.25 104 GLU A CA 1
ATOM 804 C C . GLU A 1 104 ? -23.525 1.205 33.891 1.00 73.25 104 GLU A C 1
ATOM 806 O O . GLU A 1 104 ? -24.028 2.133 34.516 1.00 73.25 104 GLU A O 1
ATOM 811 N N . PHE A 1 105 ? -23.309 1.297 32.575 1.00 82.50 105 PHE A N 1
ATOM 812 C CA . PHE A 1 105 ? -23.619 2.479 31.757 1.00 82.50 105 PHE A CA 1
ATOM 813 C C . PHE A 1 105 ? -23.611 2.125 30.255 1.00 82.50 105 PHE A C 1
ATOM 815 O O . PHE A 1 105 ? -23.142 1.065 29.837 1.00 82.50 105 PHE A O 1
ATOM 822 N N . THR A 1 106 ? -24.116 3.026 29.411 1.00 87.88 106 THR A N 1
ATOM 823 C CA . THR A 1 106 ? -24.153 2.888 27.949 1.00 87.88 106 THR A CA 1
ATOM 824 C C . THR A 1 106 ? -23.209 3.887 27.282 1.00 87.88 106 THR A C 1
ATOM 826 O O . THR A 1 106 ? -23.407 5.100 27.349 1.00 87.88 106 THR A O 1
ATOM 829 N N . LEU A 1 107 ? -22.191 3.371 26.587 1.00 92.19 107 LEU A N 1
ATOM 830 C CA . LEU A 1 107 ? -21.306 4.177 25.743 1.00 92.19 107 LEU A CA 1
ATOM 831 C C . LEU A 1 107 ? -21.963 4.447 24.387 1.00 92.19 107 LEU A C 1
ATOM 833 O O . LEU A 1 107 ? -22.447 3.515 23.743 1.00 92.19 107 LEU A O 1
ATOM 837 N N . VAL A 1 108 ? -21.931 5.699 23.929 1.00 94.38 108 VAL A N 1
ATOM 838 C CA . VAL A 1 108 ? -22.465 6.111 22.623 1.00 94.38 108 VAL A CA 1
ATOM 839 C C . VAL A 1 108 ? -21.450 6.947 21.837 1.00 94.38 108 VAL A C 1
ATOM 841 O O . VAL A 1 108 ? -20.690 7.727 22.414 1.00 94.38 108 VAL A O 1
ATOM 844 N N . GLY A 1 109 ? -21.420 6.811 20.507 1.00 94.44 109 GLY A N 1
ATOM 845 C CA . GLY A 1 109 ? -20.482 7.568 19.670 1.00 94.44 109 GLY A CA 1
ATOM 846 C C . GLY A 1 109 ? -20.757 7.501 18.167 1.00 94.44 109 GLY A C 1
ATOM 847 O O . GLY A 1 109 ? -21.350 6.548 17.673 1.00 94.44 109 GLY A O 1
ATOM 848 N N . PHE A 1 110 ? -20.273 8.503 17.422 1.00 91.62 110 PHE A N 1
ATOM 849 C CA . PHE A 1 110 ? -20.390 8.573 15.951 1.00 91.62 110 PHE A CA 1
ATOM 850 C C . PHE A 1 110 ? -19.397 7.682 15.187 1.00 91.62 110 PHE A C 1
ATOM 852 O O . PHE A 1 110 ? -19.581 7.447 14.001 1.00 91.62 110 PHE A O 1
ATOM 859 N N . ASN A 1 111 ? -18.329 7.234 15.849 1.00 89.81 111 ASN A N 1
ATOM 860 C CA . ASN A 1 111 ? -17.321 6.305 15.320 1.00 89.81 111 ASN A CA 1
ATOM 861 C C . ASN A 1 111 ? -16.935 5.295 16.411 1.00 89.81 111 ASN A C 1
ATOM 863 O O . ASN A 1 111 ? -15.757 4.963 16.580 1.00 89.81 111 ASN A O 1
ATOM 867 N N . LEU A 1 112 ? -17.910 4.874 17.226 1.00 94.00 112 LEU A N 1
ATOM 868 C CA . LEU A 1 112 ? -17.645 4.041 18.396 1.00 94.00 112 LEU A CA 1
ATOM 869 C C . LEU A 1 112 ? -17.018 2.699 18.009 1.00 94.00 112 LEU A C 1
ATOM 871 O O . LEU A 1 112 ? -16.159 2.216 18.729 1.00 94.00 112 LEU A O 1
ATOM 875 N N . SER A 1 113 ? -17.370 2.137 16.855 1.00 94.62 113 SER A N 1
ATOM 876 C CA . SER A 1 113 ? -16.736 0.948 16.277 1.00 94.62 113 SER A CA 1
ATOM 877 C C . SER A 1 113 ? -15.214 1.094 16.145 1.00 94.62 113 SER A C 1
ATOM 879 O O . SER A 1 113 ? -14.468 0.216 16.577 1.00 94.62 113 SER A O 1
ATOM 881 N N . LYS A 1 114 ? -14.734 2.228 15.619 1.00 94.50 114 LYS A N 1
ATOM 882 C CA . LYS A 1 114 ? -13.297 2.537 15.519 1.00 94.50 114 LYS A CA 1
ATOM 883 C C . LYS A 1 114 ? -12.690 2.789 16.898 1.00 94.50 114 LYS A C 1
ATOM 885 O O . LYS A 1 114 ? -11.656 2.212 17.222 1.00 94.50 114 LYS A O 1
ATOM 890 N N . THR A 1 115 ? -13.363 3.585 17.735 1.00 93.88 115 THR A N 1
ATOM 891 C CA . THR A 1 115 ? -12.949 3.843 19.127 1.00 93.88 115 THR A CA 1
ATOM 892 C C . THR A 1 115 ? -12.765 2.537 19.907 1.00 93.88 115 THR A C 1
ATOM 894 O O . THR A 1 115 ? -11.758 2.363 20.585 1.00 93.88 115 THR A O 1
ATOM 897 N N . ALA A 1 116 ? -13.704 1.601 19.775 1.00 94.38 116 ALA A N 1
ATOM 898 C CA . ALA A 1 116 ? -13.712 0.308 20.446 1.00 94.38 116 ALA A CA 1
ATOM 899 C C . ALA A 1 116 ? -12.528 -0.569 20.025 1.00 94.38 116 ALA A C 1
ATOM 901 O O . ALA A 1 116 ? -11.892 -1.179 20.881 1.00 94.38 116 ALA A O 1
ATOM 902 N N . LEU A 1 117 ? -12.193 -0.595 18.732 1.00 95.50 117 LEU A N 1
ATOM 903 C CA . LEU A 1 117 ? -11.029 -1.322 18.218 1.00 95.50 117 LEU A CA 1
ATOM 904 C C . LEU A 1 117 ? -9.712 -0.727 18.729 1.00 95.50 117 LEU A C 1
ATOM 906 O O . LEU A 1 117 ? -8.851 -1.464 19.202 1.00 95.50 117 LEU A O 1
ATOM 910 N N . HIS A 1 118 ? -9.565 0.601 18.705 1.00 93.88 118 HIS A N 1
ATOM 911 C CA . HIS A 1 118 ? -8.358 1.264 19.215 1.00 93.88 118 HIS A CA 1
ATOM 912 C C . HIS A 1 118 ? -8.199 1.099 20.728 1.00 93.88 118 HIS A C 1
ATOM 914 O O . HIS A 1 118 ? -7.100 0.821 21.203 1.00 93.88 118 HIS A O 1
ATOM 920 N N . LEU A 1 119 ? -9.293 1.203 21.488 1.00 91.25 119 LEU A N 1
ATOM 921 C CA . LEU A 1 119 ? -9.297 0.920 22.923 1.00 91.25 119 LEU A CA 1
ATOM 922 C C . LEU A 1 119 ? -8.930 -0.536 23.205 1.00 91.25 119 LEU A C 1
ATOM 924 O O . LEU A 1 119 ? -8.089 -0.790 24.067 1.00 91.25 119 LEU A O 1
ATOM 928 N N . ASN A 1 120 ? -9.504 -1.485 22.463 1.00 91.69 120 ASN A N 1
ATOM 929 C CA . ASN A 1 120 ? -9.171 -2.898 22.593 1.00 91.69 120 ASN A CA 1
ATOM 930 C C . ASN A 1 120 ? -7.693 -3.165 22.277 1.00 91.69 120 ASN A C 1
ATOM 932 O O . ASN A 1 120 ? -7.036 -3.861 23.041 1.00 91.69 120 ASN A O 1
ATOM 936 N N . ALA A 1 121 ? -7.133 -2.571 21.224 1.00 89.69 121 ALA A N 1
ATOM 937 C CA . ALA A 1 121 ? -5.717 -2.743 20.904 1.00 89.69 121 ALA A CA 1
ATOM 938 C C . ALA A 1 121 ? -4.778 -2.134 21.957 1.00 89.69 121 ALA A C 1
ATOM 940 O O . ALA A 1 121 ? -3.706 -2.683 22.200 1.00 89.69 121 ALA A O 1
ATOM 941 N N . SER A 1 122 ? -5.172 -1.030 22.598 1.00 86.88 122 SER A N 1
ATOM 942 C CA . SER A 1 122 ? -4.369 -0.392 23.649 1.00 86.88 122 SER A CA 1
ATOM 943 C C . SER A 1 122 ? -4.488 -1.071 25.017 1.00 86.88 122 SER A C 1
ATOM 945 O O . SER A 1 122 ? -3.552 -1.003 25.806 1.00 86.88 122 SER A O 1
ATOM 947 N N . THR A 1 123 ? -5.625 -1.704 25.323 1.00 85.31 123 THR A N 1
ATOM 948 C CA . THR A 1 123 ? -5.944 -2.196 26.683 1.00 85.31 123 THR A CA 1
ATOM 949 C C . THR A 1 123 ? -6.146 -3.710 26.771 1.00 85.31 123 THR A C 1
ATOM 951 O O . THR A 1 123 ? -6.148 -4.270 27.862 1.00 85.31 123 THR A O 1
ATOM 954 N N . LEU A 1 124 ? -6.331 -4.388 25.634 1.00 85.06 124 LEU A N 1
ATOM 955 C CA . LEU A 1 124 ? -6.754 -5.789 25.502 1.00 85.06 124 LEU A CA 1
ATOM 956 C C . LEU A 1 124 ? -8.094 -6.132 26.176 1.00 85.06 124 LEU A C 1
ATOM 958 O O . LEU A 1 124 ? -8.401 -7.321 26.347 1.00 85.06 124 LEU A O 1
ATOM 962 N N . LEU A 1 125 ? -8.876 -5.112 26.543 1.00 86.81 125 LEU A N 1
ATOM 963 C CA . LEU A 1 125 ? -10.213 -5.228 27.111 1.00 86.81 125 LEU A CA 1
ATOM 964 C C . LEU A 1 125 ? -11.276 -5.166 26.021 1.00 86.81 125 LEU A C 1
ATOM 966 O O . LEU A 1 125 ? -11.124 -4.472 25.011 1.00 86.81 125 LEU A O 1
ATOM 970 N N . HIS A 1 126 ? -12.361 -5.907 26.225 1.00 89.75 126 HIS A N 1
ATOM 971 C CA . HIS A 1 126 ? -13.504 -5.821 25.333 1.00 89.75 126 HIS A CA 1
ATOM 972 C C . HIS A 1 126 ? -14.261 -4.517 25.558 1.00 89.75 126 HIS A C 1
ATOM 974 O O . HIS A 1 126 ? -14.321 -4.009 26.672 1.00 89.75 126 HIS A O 1
ATOM 980 N N . VAL A 1 127 ? -14.799 -3.963 24.478 1.00 91.19 127 VAL A N 1
ATOM 981 C CA . VAL A 1 127 ? -15.509 -2.688 24.481 1.00 91.19 127 VAL A CA 1
ATOM 982 C C . VAL A 1 127 ? -16.868 -2.925 23.859 1.00 91.19 127 VAL A C 1
ATOM 984 O O . VAL A 1 127 ? -16.945 -3.474 22.757 1.00 91.19 127 VAL A O 1
ATOM 987 N N . ARG A 1 128 ? -17.916 -2.484 24.556 1.00 92.25 128 ARG A N 1
ATOM 988 C CA . ARG A 1 128 ? -19.303 -2.592 24.114 1.00 92.25 128 ARG A CA 1
ATOM 989 C C . ARG A 1 128 ? -19.997 -1.234 24.174 1.00 92.25 128 ARG A C 1
ATOM 991 O O . ARG A 1 128 ? -19.828 -0.496 25.140 1.00 92.25 128 ARG A O 1
ATOM 998 N N . GLY A 1 129 ? -20.804 -0.913 23.167 1.00 92.75 129 GLY A N 1
ATOM 999 C CA . GLY A 1 129 ? -21.654 0.281 23.180 1.00 92.75 129 GLY A CA 1
ATOM 1000 C C . GLY A 1 129 ? -22.407 0.501 21.871 1.00 92.75 129 GLY A C 1
ATOM 1001 O O . GLY A 1 129 ? -22.440 -0.379 21.016 1.00 92.75 129 GLY A O 1
ATOM 1002 N N . ILE A 1 130 ? -23.037 1.662 21.713 1.00 94.06 130 ILE A N 1
ATOM 1003 C CA . ILE A 1 130 ? -23.863 1.999 20.550 1.00 94.06 130 ILE A CA 1
ATOM 1004 C C . ILE A 1 130 ? -23.079 2.910 19.605 1.00 94.06 130 ILE A C 1
ATOM 1006 O O . ILE A 1 130 ? -22.781 4.066 19.914 1.00 94.06 130 ILE A O 1
ATOM 1010 N N . ASP A 1 131 ? -22.768 2.387 18.421 1.00 94.50 131 ASP A N 1
ATOM 1011 C CA . ASP A 1 131 ? -22.313 3.211 17.306 1.00 94.50 131 ASP A CA 1
ATOM 1012 C C . ASP A 1 131 ? -23.536 3.764 16.569 1.00 94.50 131 ASP A C 1
ATOM 1014 O O . ASP A 1 131 ? -24.379 3.009 16.077 1.00 94.50 131 ASP A O 1
ATOM 1018 N N . PHE A 1 132 ? -23.639 5.085 16.466 1.00 93.88 132 PHE A N 1
ATOM 1019 C CA . PHE A 1 132 ? -24.762 5.721 15.787 1.00 93.88 132 PHE A CA 1
ATOM 1020 C C . PHE A 1 132 ? -24.873 5.338 14.309 1.00 93.88 132 PHE A C 1
ATOM 1022 O O . PHE A 1 132 ? -25.985 5.310 13.786 1.00 93.88 132 PHE A O 1
ATOM 1029 N N . ALA A 1 133 ? -23.779 4.963 13.644 1.00 88.69 133 ALA A N 1
ATOM 1030 C CA . ALA A 1 133 ? -23.822 4.465 12.272 1.00 88.69 133 ALA A CA 1
ATOM 1031 C C . ALA A 1 133 ? -24.511 3.088 12.147 1.00 88.69 133 ALA A C 1
ATOM 1033 O O . ALA A 1 133 ? -24.992 2.733 11.066 1.00 88.69 133 ALA A O 1
ATOM 1034 N N . ALA A 1 134 ? -24.603 2.312 13.236 1.00 86.38 134 ALA A N 1
ATOM 1035 C CA . ALA A 1 134 ? -25.371 1.066 13.268 1.00 86.38 134 ALA A CA 1
ATOM 1036 C C . ALA A 1 134 ? -26.888 1.324 13.341 1.00 86.38 134 ALA A C 1
ATOM 1038 O O . ALA A 1 134 ? -27.663 0.566 12.754 1.00 86.38 134 ALA A O 1
ATOM 1039 N N . VAL A 1 135 ? -27.290 2.417 14.000 1.00 88.25 135 VAL A N 1
ATOM 1040 C CA . VAL A 1 135 ? -28.690 2.790 14.268 1.00 88.25 135 VAL A CA 1
ATOM 1041 C C . VAL A 1 135 ? -29.277 3.661 13.151 1.00 88.25 135 VAL A C 1
ATOM 1043 O O . VAL A 1 135 ? -30.382 3.420 12.671 1.00 88.25 135 VAL A O 1
ATOM 1046 N N . TYR A 1 136 ? -28.534 4.672 12.702 1.00 87.75 136 TYR A N 1
ATOM 1047 C CA . TYR A 1 136 ? -29.027 5.732 11.826 1.00 87.75 136 TYR A CA 1
ATOM 1048 C C . TYR A 1 136 ? -28.566 5.540 10.380 1.00 87.75 136 TYR A C 1
ATOM 1050 O O . TYR A 1 136 ? -27.495 6.003 9.977 1.00 87.75 136 TYR A O 1
ATOM 1058 N N . LYS A 1 137 ? -29.400 4.875 9.576 1.00 80.88 137 LYS A N 1
ATOM 1059 C CA . LYS A 1 137 ? -29.131 4.573 8.160 1.00 80.88 137 LYS A CA 1
ATOM 1060 C C . LYS A 1 137 ? -30.072 5.342 7.232 1.00 80.88 137 LYS A C 1
ATOM 1062 O O . LYS A 1 137 ? -31.246 5.527 7.543 1.00 80.88 137 LYS A O 1
ATOM 1067 N N . ASP A 1 138 ? -29.561 5.767 6.078 1.00 72.50 138 ASP A N 1
ATOM 1068 C CA . ASP A 1 138 ? -30.353 6.356 5.000 1.00 72.50 138 ASP A CA 1
ATOM 1069 C C . ASP A 1 138 ? -31.168 5.255 4.298 1.00 72.50 138 ASP A C 1
ATOM 1071 O O . ASP A 1 138 ? -30.573 4.381 3.664 1.00 72.50 138 ASP A O 1
ATOM 1075 N N . PRO A 1 139 ? -32.512 5.280 4.356 1.00 61.84 139 PRO A N 1
ATOM 1076 C CA . PRO A 1 139 ? -33.340 4.248 3.735 1.00 61.84 139 PRO A CA 1
ATOM 1077 C C . PRO A 1 139 ? -33.277 4.257 2.199 1.00 61.84 139 PRO A C 1
ATOM 1079 O O . PRO A 1 139 ? -33.544 3.232 1.581 1.00 61.84 139 PRO A O 1
ATOM 1082 N N . LYS A 1 140 ? -32.903 5.380 1.566 1.00 58.12 140 LYS A N 1
ATOM 1083 C CA . LYS A 1 140 ? -32.773 5.490 0.102 1.00 58.12 140 LYS A CA 1
ATOM 1084 C C . LYS A 1 140 ? -31.385 5.087 -0.392 1.00 58.12 140 LYS A C 1
ATOM 1086 O O . LYS A 1 140 ? -31.261 4.535 -1.479 1.00 58.12 140 LYS A O 1
ATOM 1091 N N . LYS A 1 141 ? -30.335 5.387 0.380 1.00 58.38 141 LYS A N 1
ATOM 1092 C CA . LYS A 1 141 ? -28.934 5.127 -0.017 1.00 58.38 141 LYS A CA 1
ATOM 1093 C C . LYS A 1 141 ? -28.329 3.876 0.625 1.00 58.38 141 LYS A C 1
ATOM 1095 O O . LYS A 1 141 ? -27.274 3.424 0.187 1.00 58.38 141 LYS A O 1
ATOM 1100 N N . GLY A 1 142 ? -28.947 3.341 1.678 1.00 63.91 142 GLY A N 1
ATOM 1101 C CA . GLY A 1 142 ? -28.448 2.211 2.469 1.00 63.91 142 GLY A CA 1
ATOM 1102 C C . GLY A 1 142 ? -27.183 2.503 3.292 1.00 63.91 142 GLY A C 1
ATOM 1103 O O . GLY A 1 142 ? -26.699 1.617 3.993 1.00 63.91 142 GLY A O 1
ATOM 1104 N N . SER A 1 143 ? -26.628 3.717 3.216 1.00 71.81 143 SER A N 1
ATOM 1105 C CA . SER A 1 143 ? -25.437 4.148 3.957 1.00 71.81 143 SER A CA 1
ATOM 1106 C C . SER A 1 143 ? -25.804 4.789 5.295 1.00 71.81 143 SER A C 1
ATOM 1108 O O . SER A 1 143 ? -26.862 5.403 5.409 1.00 71.81 143 SER A O 1
ATOM 1110 N N . ALA A 1 144 ? -24.917 4.709 6.289 1.00 79.62 144 ALA A N 1
ATOM 1111 C CA . ALA A 1 144 ? -25.071 5.453 7.540 1.00 79.62 144 ALA A CA 1
ATOM 1112 C C . ALA A 1 144 ? -25.143 6.970 7.286 1.00 79.62 144 ALA A C 1
ATOM 1114 O O . ALA A 1 144 ? -24.473 7.478 6.380 1.00 79.62 144 ALA A O 1
ATOM 1115 N N . PHE A 1 145 ? -25.947 7.679 8.081 1.00 83.62 145 PHE A N 1
ATOM 1116 C CA . PHE A 1 145 ? -25.931 9.142 8.098 1.00 83.62 145 PHE A CA 1
ATOM 1117 C C . PHE A 1 145 ? -24.601 9.654 8.671 1.00 83.62 145 PHE A C 1
ATOM 1119 O O . PHE A 1 145 ? -23.996 9.032 9.544 1.00 83.62 145 PHE A O 1
ATOM 1126 N N . SER A 1 146 ? -24.145 10.805 8.187 1.00 83.75 146 SER A N 1
ATOM 1127 C CA . SER A 1 146 ? -23.005 11.524 8.757 1.00 83.75 146 SER A CA 1
ATOM 1128 C C . SER A 1 146 ? -23.322 12.058 10.158 1.00 83.75 146 SER A C 1
ATOM 1130 O O . SER A 1 146 ? -24.485 12.260 10.516 1.00 83.75 146 SER A O 1
ATOM 1132 N N . ALA A 1 147 ? -22.282 12.358 10.945 1.00 87.19 147 ALA A N 1
ATOM 1133 C CA . ALA A 1 147 ? -22.452 12.950 12.274 1.00 87.19 147 ALA A CA 1
ATOM 1134 C C . ALA A 1 147 ? -23.298 14.236 12.231 1.00 87.19 147 ALA A C 1
ATOM 1136 O O . ALA A 1 147 ? -24.207 14.409 13.037 1.00 87.19 147 ALA A O 1
ATOM 1137 N N . ALA A 1 148 ? -23.062 15.090 11.232 1.00 86.25 148 ALA A N 1
ATOM 1138 C CA . ALA A 1 148 ? -23.823 16.315 11.020 1.00 86.25 148 ALA A CA 1
ATOM 1139 C C . ALA A 1 148 ? -25.311 16.062 10.728 1.00 86.25 148 ALA A C 1
ATOM 1141 O O . ALA A 1 148 ? -26.163 16.709 11.330 1.00 86.25 148 ALA A O 1
ATOM 1142 N N . GLU A 1 149 ? -25.637 15.095 9.864 1.00 87.12 149 GLU A N 1
ATOM 1143 C CA . GLU A 1 149 ? -27.031 14.734 9.564 1.00 87.12 149 GLU A CA 1
ATOM 1144 C C . GLU A 1 149 ? -27.755 14.163 10.788 1.00 87.12 149 GLU A C 1
ATOM 1146 O O . GLU A 1 149 ? -28.926 14.466 11.012 1.00 87.12 149 GLU A O 1
ATOM 1151 N N . ILE A 1 150 ? -27.074 13.341 11.590 1.00 89.88 150 ILE A N 1
ATOM 1152 C CA . ILE A 1 150 ? -27.650 12.753 12.805 1.00 89.88 150 ILE A CA 1
ATOM 1153 C C . ILE A 1 150 ? -27.922 13.847 13.841 1.00 89.88 150 ILE A C 1
ATOM 1155 O O . ILE A 1 150 ? -29.027 13.906 14.377 1.00 89.88 150 ILE A O 1
ATOM 1159 N N . VAL A 1 151 ? -26.959 14.743 14.089 1.00 89.31 151 VAL A N 1
ATOM 1160 C CA . VAL A 1 151 ? -27.144 15.879 15.010 1.00 89.31 151 VAL A CA 1
ATOM 1161 C C . VAL A 1 151 ? -28.287 16.772 14.535 1.00 89.31 151 VAL A C 1
ATOM 1163 O O . VAL A 1 151 ? -29.151 17.122 15.338 1.00 89.31 151 VAL A O 1
ATOM 1166 N N . GLN A 1 152 ? -28.352 17.085 13.238 1.00 88.19 152 GLN A N 1
ATOM 1167 C CA . GLN A 1 152 ? -29.420 17.923 12.701 1.00 88.19 152 GLN A CA 1
ATOM 1168 C C . GLN A 1 152 ? -30.807 17.288 12.884 1.00 88.19 152 GLN A C 1
ATOM 1170 O O . GLN A 1 152 ? -31.771 17.961 13.235 1.00 88.19 152 GLN A O 1
ATOM 1175 N N . LYS A 1 153 ? -30.918 15.971 12.677 1.00 87.44 153 LYS A N 1
ATOM 1176 C CA . LYS A 1 153 ? -32.194 15.249 12.788 1.00 87.44 153 LYS A CA 1
ATOM 1177 C C . LYS A 1 153 ? -32.629 14.975 14.226 1.00 87.44 153 LYS A C 1
ATOM 1179 O O . LYS A 1 153 ? -33.826 14.883 14.475 1.00 87.44 153 LYS A O 1
ATOM 1184 N N . ARG A 1 154 ? -31.686 14.770 15.152 1.00 88.88 154 ARG A N 1
ATOM 1185 C CA . ARG A 1 154 ? -31.978 14.302 16.523 1.00 88.88 154 ARG A CA 1
ATOM 1186 C C . ARG A 1 154 ? -31.818 15.356 17.605 1.00 88.88 154 ARG A C 1
ATOM 1188 O O . ARG A 1 154 ? -32.471 15.252 18.639 1.00 88.88 154 ARG A O 1
ATOM 1195 N N . VAL A 1 155 ? -30.941 16.332 17.395 1.00 86.94 155 VAL A N 1
ATOM 1196 C CA . VAL A 1 155 ? -30.612 17.345 18.404 1.00 86.94 155 VAL A CA 1
ATOM 1197 C C . VAL A 1 155 ? -31.267 18.675 18.056 1.00 86.94 155 VAL A C 1
ATOM 1199 O O . VAL A 1 155 ? -32.013 19.200 18.877 1.00 86.94 155 VAL A O 1
ATOM 1202 N N . SER A 1 156 ? -31.012 19.213 16.858 1.00 84.12 156 SER A N 1
ATOM 1203 C CA . SER A 1 156 ? -31.549 20.512 16.432 1.00 84.12 156 SER A CA 1
ATOM 1204 C C . SER A 1 156 ? -31.562 20.648 14.909 1.00 84.12 156 SER A C 1
ATOM 1206 O O . SER A 1 156 ? -30.515 20.566 14.272 1.00 84.12 156 SER A O 1
ATOM 1208 N N . ASP A 1 157 ? -32.721 20.944 14.325 1.00 82.81 157 ASP A N 1
ATOM 1209 C CA . ASP A 1 157 ? -32.902 21.204 12.888 1.00 82.81 157 ASP A CA 1
ATOM 1210 C C . ASP A 1 157 ? -32.078 22.407 12.386 1.00 82.81 157 ASP A C 1
ATOM 1212 O O . ASP A 1 157 ? -31.647 22.446 11.229 1.00 82.81 157 ASP A O 1
ATOM 1216 N N . ARG A 1 158 ? -31.793 23.352 13.290 1.00 81.06 158 ARG A N 1
ATOM 1217 C CA . ARG A 1 158 ? -30.959 24.546 13.077 1.00 81.06 158 ARG A CA 1
ATOM 1218 C C . ARG A 1 158 ? -29.458 24.309 13.266 1.00 81.06 158 ARG A C 1
ATOM 1220 O O . ARG A 1 158 ? -28.696 25.279 13.266 1.00 81.06 158 ARG A O 1
ATOM 1227 N N . ALA A 1 159 ? -29.022 23.068 13.479 1.00 81.94 159 ALA A N 1
ATOM 1228 C CA . ALA A 1 159 ? -27.607 22.766 13.636 1.00 81.94 159 ALA A CA 1
ATOM 1229 C C . ALA A 1 159 ? -26.827 23.062 12.342 1.00 81.94 159 ALA A C 1
ATOM 1231 O O . ALA A 1 159 ? -27.203 22.612 11.255 1.00 81.94 159 ALA A O 1
ATOM 1232 N N . ASP A 1 160 ? -25.717 23.792 12.455 1.00 79.44 160 ASP A N 1
ATOM 1233 C CA . ASP A 1 160 ? -24.820 24.059 11.336 1.00 79.44 160 ASP A CA 1
ATOM 1234 C C . ASP A 1 160 ? -24.024 22.790 11.001 1.00 79.44 160 ASP A C 1
ATOM 1236 O O . ASP A 1 160 ? -22.990 22.471 11.597 1.00 79.44 160 ASP A O 1
ATOM 1240 N N . THR A 1 161 ? -24.538 22.051 10.016 1.00 79.94 161 THR A N 1
ATOM 1241 C CA . THR A 1 161 ? -23.921 20.822 9.503 1.00 79.94 161 THR A CA 1
ATOM 1242 C C . THR A 1 161 ? -22.467 21.016 9.082 1.00 79.94 161 THR A C 1
ATOM 1244 O O . THR A 1 161 ? -21.659 20.108 9.264 1.00 79.94 161 THR A O 1
ATOM 1247 N N . TRP A 1 162 ? -22.099 22.193 8.575 1.00 77.12 162 TRP A N 1
ATOM 1248 C CA . TRP A 1 162 ? -20.734 22.471 8.151 1.00 77.12 162 TRP A CA 1
ATOM 1249 C C . TRP A 1 162 ? -19.777 22.571 9.341 1.00 77.12 162 TRP A C 1
ATOM 1251 O O . TRP A 1 162 ? -18.713 21.951 9.324 1.00 77.12 162 TRP A O 1
ATOM 1261 N N . GLU A 1 163 ? -20.148 23.321 10.380 1.00 77.56 163 GLU A N 1
ATOM 1262 C CA . GLU A 1 163 ? -19.309 23.463 11.579 1.00 77.56 163 GLU A CA 1
ATOM 1263 C C . GLU A 1 163 ? -19.143 22.122 12.305 1.00 77.56 163 GLU A C 1
ATOM 1265 O O . GLU A 1 163 ? -18.056 21.811 12.798 1.00 77.56 163 GLU A O 1
ATOM 1270 N N . ILE A 1 164 ? -20.177 21.274 12.286 1.00 81.00 164 ILE A N 1
ATOM 1271 C CA . ILE A 1 164 ? -20.080 19.902 12.795 1.00 81.00 164 ILE A CA 1
ATOM 1272 C C . ILE A 1 164 ? -19.105 19.075 11.949 1.00 81.00 164 ILE A C 1
ATOM 1274 O O . ILE A 1 164 ? -18.254 18.388 12.497 1.00 81.00 164 ILE A O 1
ATOM 1278 N N . LEU A 1 165 ? -19.161 19.136 10.619 1.00 78.50 165 LEU A N 1
ATOM 1279 C CA . LEU A 1 165 ? -18.216 18.388 9.778 1.00 78.50 165 LEU A CA 1
ATOM 1280 C C . LEU A 1 165 ? -16.768 18.852 9.967 1.00 78.50 165 LEU A C 1
ATOM 1282 O O . LEU A 1 165 ? -15.854 18.028 10.018 1.00 78.50 165 LEU A O 1
ATOM 1286 N N . ARG A 1 166 ? -16.562 20.159 10.141 1.00 77.62 166 ARG A N 1
ATOM 1287 C CA . ARG A 1 166 ? -15.253 20.760 10.410 1.00 77.62 166 ARG A CA 1
ATOM 1288 C C . ARG A 1 166 ? -14.631 20.247 11.711 1.00 77.62 166 ARG A C 1
ATOM 1290 O O . ARG A 1 166 ? -13.420 20.022 11.773 1.00 77.62 166 ARG A O 1
ATOM 1297 N N . LEU A 1 167 ? -15.473 19.987 12.714 1.00 79.12 167 LEU A N 1
ATOM 1298 C CA . LEU A 1 167 ? -15.078 19.378 13.980 1.00 79.12 167 LEU A CA 1
ATOM 1299 C C . LEU A 1 167 ? -14.439 17.996 13.790 1.00 79.12 167 LEU A C 1
ATOM 1301 O O . LEU A 1 167 ? -13.421 17.697 14.408 1.00 79.12 167 LEU A O 1
ATOM 1305 N N . TRP A 1 168 ? -15.007 17.158 12.918 1.00 78.31 168 TRP A N 1
ATOM 1306 C CA . TRP A 1 168 ? -14.488 15.813 12.625 1.00 78.31 168 TRP A CA 1
ATOM 1307 C C . TRP A 1 168 ? -13.216 15.819 11.766 1.00 78.31 168 TRP A C 1
ATOM 1309 O O . TRP A 1 168 ? -12.492 14.824 11.735 1.00 78.31 168 TRP A O 1
ATOM 1319 N N . ASN A 1 169 ? -12.898 16.944 11.120 1.00 69.50 169 ASN A N 1
ATOM 1320 C CA . ASN A 1 169 ? -11.689 17.098 10.312 1.00 69.50 169 ASN A CA 1
ATOM 1321 C C . ASN A 1 169 ? -10.499 17.703 11.083 1.00 69.50 169 ASN A C 1
ATOM 1323 O O . ASN A 1 169 ? -9.425 17.851 10.501 1.00 69.50 169 ASN A O 1
ATOM 1327 N N . ASN A 1 170 ? -10.657 18.037 12.375 1.00 66.44 170 ASN A N 1
ATOM 1328 C CA . ASN A 1 170 ? -9.642 18.716 13.202 1.00 66.44 170 ASN A CA 1
ATOM 1329 C C . ASN A 1 170 ? -9.139 20.045 12.596 1.00 66.44 170 ASN A C 1
ATOM 1331 O O . ASN A 1 170 ? -7.976 20.421 12.737 1.00 66.44 170 ASN A O 1
ATOM 1335 N N . GLU A 1 171 ? -10.021 20.770 11.910 1.00 61.44 171 GLU A N 1
ATOM 1336 C CA . GLU A 1 171 ? -9.691 21.965 11.118 1.00 61.44 171 GLU A CA 1
ATOM 1337 C C . GLU A 1 171 ? -9.704 23.283 11.924 1.00 61.44 171 GLU A C 1
ATOM 1339 O O . GLU A 1 171 ? -9.467 24.361 11.373 1.00 61.44 171 GLU A O 1
ATOM 1344 N N . ASN A 1 172 ? -9.974 23.203 13.229 1.00 60.91 172 ASN A N 1
ATOM 1345 C CA . ASN A 1 172 ? -10.207 24.348 14.114 1.00 60.91 172 ASN A CA 1
ATOM 1346 C C . ASN A 1 172 ? -8.981 24.765 14.945 1.00 60.91 172 ASN A C 1
ATOM 1348 O O . ASN A 1 172 ? -8.987 25.829 15.563 1.00 60.91 172 ASN A O 1
ATOM 1352 N N . GLY A 1 173 ? -7.936 23.931 14.994 1.00 61.06 173 GLY A N 1
ATOM 1353 C CA . GLY A 1 173 ? -6.718 24.198 15.766 1.00 61.06 173 GLY A CA 1
ATOM 1354 C C . GLY A 1 173 ? -6.874 24.114 17.294 1.00 61.06 173 GLY A C 1
ATOM 1355 O O . GLY A 1 173 ? -5.897 24.354 17.998 1.00 61.06 173 GLY A O 1
ATOM 1356 N N . GLN A 1 174 ? -8.054 23.753 17.821 1.00 71.75 174 GLN A N 1
ATOM 1357 C CA . GLN A 1 174 ? -8.325 23.573 19.257 1.00 71.75 174 GLN A CA 1
ATOM 1358 C C . GLN A 1 174 ? -8.558 22.098 19.585 1.00 71.75 174 GLN A C 1
ATOM 1360 O O . GLN A 1 174 ? -9.640 21.675 19.980 1.00 71.75 174 GLN A O 1
ATOM 1365 N N . MET A 1 175 ? -7.497 21.318 19.428 1.00 75.69 175 MET A N 1
ATOM 1366 C CA . MET A 1 175 ? -7.549 19.862 19.320 1.00 75.69 175 MET A CA 1
ATOM 1367 C C . MET A 1 175 ? -8.255 19.134 20.479 1.00 75.69 175 MET A C 1
ATOM 1369 O O . MET A 1 175 ? -9.025 18.210 20.227 1.00 75.69 175 MET A O 1
ATOM 1373 N N . GLU A 1 176 ? -8.031 19.543 21.726 1.00 80.88 176 GLU A N 1
ATOM 1374 C CA . GLU A 1 176 ? -8.666 18.930 22.903 1.00 80.88 17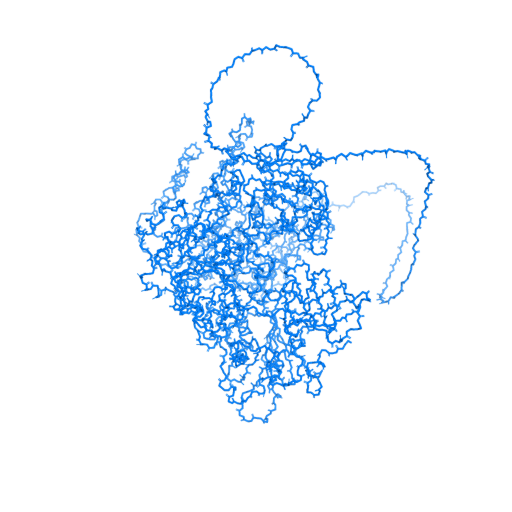6 GLU A CA 1
ATOM 1375 C C . GLU A 1 176 ? -10.139 19.324 23.036 1.00 80.88 176 GLU A C 1
ATOM 1377 O O . GLU A 1 176 ? -11.003 18.497 23.324 1.00 80.88 176 GLU A O 1
ATOM 1382 N N . ARG A 1 177 ? -10.443 20.597 22.765 1.00 82.31 177 ARG A N 1
ATOM 1383 C CA . ARG A 1 177 ? -11.810 21.114 22.808 1.00 82.31 177 ARG A CA 1
ATOM 1384 C C . ARG A 1 177 ? -12.667 20.492 21.714 1.00 82.31 177 ARG A C 1
ATOM 1386 O O . ARG A 1 177 ? -13.822 20.163 21.967 1.00 82.31 177 ARG A O 1
ATOM 1393 N N . ASP A 1 178 ? -12.097 20.325 20.524 1.00 84.50 178 ASP A N 1
ATOM 1394 C CA . ASP A 1 178 ? -12.767 19.682 19.402 1.00 84.50 178 ASP A CA 1
ATOM 1395 C C . ASP A 1 178 ? -13.137 18.234 19.755 1.00 84.50 178 ASP A C 1
ATOM 1397 O O . ASP A 1 178 ? -14.267 17.804 19.530 1.00 84.50 178 ASP A O 1
ATOM 1401 N N . LEU A 1 179 ? -12.211 17.508 20.389 1.00 88.81 179 LEU A N 1
ATOM 1402 C CA . LEU A 1 179 ? -12.431 16.138 20.847 1.00 88.81 179 LEU A CA 1
ATOM 1403 C C . LEU A 1 179 ? -13.561 16.048 21.889 1.00 88.81 179 LEU A C 1
ATOM 1405 O O . LEU A 1 179 ? -14.458 15.217 21.745 1.00 88.81 179 LEU A O 1
ATOM 1409 N N . CYS A 1 180 ? -13.562 16.925 22.899 1.00 89.25 180 CYS A N 1
ATOM 1410 C CA . CYS A 1 180 ? -14.648 16.993 23.885 1.00 89.25 180 CYS A CA 1
ATOM 1411 C C . CYS A 1 180 ? -15.991 17.342 23.245 1.00 89.25 180 CYS A C 1
ATOM 1413 O O . CYS A 1 180 ? -17.019 16.774 23.600 1.00 89.25 180 CYS A O 1
ATOM 1415 N N . LEU A 1 181 ? -15.999 18.245 22.266 1.00 87.75 181 LEU A N 1
ATOM 1416 C CA . LEU A 1 181 ? -17.217 18.623 21.563 1.00 87.75 181 LEU A CA 1
ATOM 1417 C C . LEU A 1 181 ? -17.789 17.452 20.746 1.00 87.75 181 LEU A C 1
ATOM 1419 O O . LEU A 1 181 ? -19.006 17.288 20.711 1.00 87.75 181 LEU A O 1
ATOM 1423 N N . GLN A 1 182 ? -16.946 16.604 20.146 1.00 91.00 182 GLN A N 1
ATOM 1424 C CA . GLN A 1 182 ? -17.399 15.382 19.465 1.00 91.00 182 GLN A CA 1
ATOM 1425 C C . GLN A 1 182 ? -18.062 14.406 20.446 1.00 91.00 182 GLN A C 1
ATOM 1427 O O . GLN A 1 182 ? -19.155 13.904 20.173 1.00 91.00 182 GLN A O 1
ATOM 1432 N N . ALA A 1 183 ? -17.421 14.163 21.594 1.00 92.19 183 ALA A N 1
ATOM 1433 C CA . ALA A 1 183 ? -17.952 13.297 22.646 1.00 92.19 183 ALA A CA 1
ATOM 1434 C C . ALA A 1 183 ? -19.259 13.857 23.234 1.00 92.19 183 ALA A C 1
ATOM 1436 O O . ALA A 1 183 ? -20.221 13.121 23.435 1.00 92.19 183 ALA A O 1
ATOM 1437 N N . TRP A 1 184 ? -19.345 15.170 23.439 1.00 90.56 184 TRP A N 1
ATOM 1438 C CA . TRP A 1 184 ? -20.543 15.827 23.955 1.00 90.56 184 TRP A CA 1
ATOM 1439 C C . TRP A 1 184 ? -21.706 15.832 22.953 1.00 90.56 184 TRP A C 1
ATOM 1441 O O . TRP A 1 184 ? -22.838 15.532 23.327 1.00 90.56 184 TRP A O 1
ATOM 1451 N N . LEU A 1 185 ? -21.451 16.075 21.661 1.00 90.94 185 LEU A N 1
ATOM 1452 C CA . LEU A 1 185 ? -22.475 15.898 20.623 1.00 90.94 185 LEU A CA 1
ATOM 1453 C C . LEU A 1 185 ? -22.986 14.454 20.595 1.00 90.94 185 LEU A C 1
ATOM 1455 O O . LEU A 1 185 ? -24.180 14.232 20.392 1.00 90.94 185 LEU A O 1
ATOM 1459 N N . ALA A 1 186 ? -22.108 13.474 20.836 1.00 93.50 186 ALA A N 1
ATOM 1460 C CA . ALA A 1 186 ? -22.527 12.084 20.932 1.00 93.50 186 ALA A CA 1
ATOM 1461 C C . ALA A 1 186 ? -23.419 11.835 22.157 1.00 93.50 186 ALA A C 1
ATOM 1463 O O . ALA A 1 186 ? -24.452 11.178 22.031 1.00 93.50 186 ALA A O 1
ATOM 1464 N N . TYR A 1 187 ? -23.074 12.417 23.309 1.00 91.75 187 TYR A N 1
ATOM 1465 C CA . TYR A 1 187 ? -23.918 12.388 24.504 1.00 91.75 187 TYR A CA 1
ATOM 1466 C C . TYR A 1 187 ? -25.311 12.974 24.228 1.00 91.75 187 TYR A C 1
ATOM 1468 O O . TYR A 1 187 ? -26.309 12.343 24.565 1.00 91.75 187 TYR A O 1
ATOM 1476 N N . LEU A 1 188 ? -25.404 14.136 23.567 1.00 89.56 188 LEU A N 1
ATOM 1477 C CA . LEU A 1 188 ? -26.693 14.765 23.255 1.00 89.56 188 LEU A CA 1
ATOM 1478 C C . LEU A 1 188 ? -27.582 13.883 22.375 1.00 89.56 188 LEU A C 1
ATOM 1480 O O . LEU A 1 188 ? -28.783 13.796 22.624 1.00 89.56 188 LEU A O 1
ATOM 1484 N N . VAL A 1 189 ? -27.007 13.220 21.367 1.00 91.62 189 VAL A N 1
ATOM 1485 C CA . VAL A 1 189 ? -27.756 12.263 20.539 1.00 91.62 189 VAL A CA 1
ATOM 1486 C C . VAL A 1 189 ? -28.221 11.077 21.382 1.00 91.62 189 VAL A C 1
ATOM 1488 O O . VAL A 1 189 ? -29.391 10.718 21.299 1.00 91.62 189 VAL A O 1
ATOM 1491 N N . GLY A 1 190 ? -27.347 10.507 22.218 1.00 89.94 190 GLY A N 1
ATOM 1492 C CA . GLY A 1 190 ? -27.694 9.387 23.097 1.00 89.94 190 GLY A CA 1
ATOM 1493 C C . GLY A 1 190 ? -28.795 9.732 24.101 1.00 89.94 190 GLY A C 1
ATOM 1494 O O . GLY A 1 190 ? -29.743 8.973 24.245 1.00 89.94 190 GLY A O 1
ATOM 1495 N N . LYS A 1 191 ? -28.735 10.919 24.718 1.00 87.81 191 LYS A N 1
ATOM 1496 C CA . LYS A 1 191 ? -29.760 11.436 25.643 1.00 87.81 191 LYS A CA 1
ATOM 1497 C C . LYS A 1 191 ? -31.130 11.616 24.976 1.00 87.81 191 LYS A C 1
ATOM 1499 O O . LYS A 1 191 ? -32.152 11.576 25.649 1.00 87.81 191 LYS A O 1
ATOM 1504 N N . LYS A 1 192 ? -31.157 11.875 23.665 1.00 88.38 192 LYS A N 1
ATOM 1505 C CA . LYS A 1 192 ? -32.390 12.043 22.879 1.00 88.38 192 LYS A CA 1
ATOM 1506 C C . LYS A 1 192 ? -32.968 10.723 22.362 1.00 88.38 192 LYS A C 1
ATOM 1508 O O . LYS A 1 192 ? -34.053 10.753 21.786 1.00 88.38 192 LYS A O 1
ATOM 1513 N N . MET A 1 193 ? -32.268 9.599 22.527 1.00 88.19 193 MET A N 1
ATOM 1514 C CA . MET A 1 193 ? -32.815 8.281 22.208 1.00 88.19 193 MET A CA 1
ATOM 1515 C C . MET A 1 193 ? -33.839 7.872 23.266 1.00 88.19 193 MET A C 1
ATOM 1517 O O . MET A 1 193 ? -33.645 8.110 24.455 1.00 88.19 193 MET A O 1
ATOM 1521 N N . THR A 1 194 ? -34.935 7.263 22.825 1.00 85.19 194 THR A N 1
ATOM 1522 C CA . THR A 1 194 ? -35.932 6.667 23.725 1.00 85.19 194 THR A CA 1
ATOM 1523 C C . THR A 1 194 ? -35.369 5.422 24.414 1.00 85.19 194 THR A C 1
ATOM 1525 O O . THR A 1 194 ? -34.418 4.810 23.927 1.00 85.19 194 THR A O 1
ATOM 1528 N N . GLU A 1 195 ? -35.985 5.005 25.520 1.00 79.06 195 GLU A N 1
ATOM 1529 C CA . GLU A 1 195 ? -35.625 3.769 26.230 1.00 79.06 195 GLU A CA 1
ATOM 1530 C C . GLU A 1 195 ? -35.647 2.553 25.294 1.00 79.06 195 GLU A C 1
ATOM 1532 O O . GLU A 1 195 ? -34.635 1.876 25.122 1.00 79.06 195 GLU A O 1
ATOM 1537 N N . SER A 1 196 ? -36.752 2.374 24.565 1.00 83.38 196 SER A N 1
ATOM 1538 C CA . SER A 1 196 ? -36.883 1.320 23.557 1.00 83.38 196 SER A CA 1
ATOM 1539 C C . SER A 1 196 ? -35.788 1.388 22.486 1.00 83.38 196 SER A C 1
ATOM 1541 O O . SER A 1 196 ? -35.372 0.353 21.972 1.00 83.38 196 SER A O 1
ATOM 1543 N N . GLU A 1 197 ? -35.320 2.577 22.102 1.00 86.75 197 GLU A N 1
ATOM 1544 C CA . GLU A 1 197 ? -34.221 2.706 21.139 1.00 86.75 197 GLU A CA 1
ATOM 1545 C C . GLU A 1 197 ? -32.871 2.315 21.746 1.00 86.75 197 GLU A C 1
ATOM 1547 O O . GLU A 1 197 ? -32.065 1.718 21.043 1.00 86.75 197 GLU A O 1
ATOM 1552 N N . LEU A 1 198 ? -32.606 2.628 23.017 1.00 85.31 198 LEU A N 1
ATOM 1553 C CA . LEU A 1 198 ? -31.356 2.271 23.700 1.00 85.31 198 LEU A CA 1
ATOM 1554 C C . LEU A 1 198 ? -31.263 0.771 24.010 1.00 85.31 198 LEU A C 1
ATOM 1556 O O . LEU A 1 198 ? -30.180 0.190 23.890 1.00 85.31 198 LEU A O 1
ATOM 1560 N N . GLU A 1 199 ? -32.380 0.149 24.385 1.00 83.69 199 GLU A N 1
ATOM 1561 C CA . GLU A 1 199 ? -32.460 -1.286 24.675 1.00 83.69 199 GLU A CA 1
ATOM 1562 C C . GLU A 1 199 ? -32.349 -2.134 23.406 1.00 83.69 199 GLU A C 1
ATOM 1564 O O . GLU A 1 199 ? -31.588 -3.101 23.367 1.00 83.69 199 GLU A O 1
ATOM 1569 N N . ASN A 1 200 ? -33.057 -1.739 22.343 1.00 86.25 200 ASN A N 1
ATOM 1570 C CA . ASN A 1 200 ? -33.075 -2.479 21.080 1.00 86.25 200 ASN A CA 1
ATOM 1571 C C . ASN A 1 200 ? -31.946 -2.074 20.120 1.00 86.25 200 ASN A C 1
ATOM 1573 O O . ASN A 1 200 ? -31.777 -2.702 19.070 1.00 86.25 200 ASN A O 1
ATOM 1577 N N . ALA A 1 201 ? -31.168 -1.032 20.437 1.00 86.94 201 ALA A N 1
ATOM 1578 C CA . ALA A 1 201 ? -30.035 -0.634 19.613 1.00 86.94 201 ALA A CA 1
ATOM 1579 C C . ALA A 1 201 ? -29.006 -1.761 19.533 1.00 86.94 201 ALA A C 1
ATOM 1581 O O . ALA A 1 201 ? -28.462 -2.235 20.534 1.00 86.94 201 ALA A O 1
ATOM 1582 N N . GLN A 1 202 ? -28.669 -2.133 18.303 1.00 88.12 202 GLN A N 1
ATOM 1583 C CA . GLN A 1 202 ? -27.611 -3.089 18.047 1.00 88.12 202 GLN A CA 1
ATOM 1584 C C . GLN A 1 202 ? -26.270 -2.524 18.534 1.00 88.12 202 GLN A C 1
ATOM 1586 O O . GLN A 1 202 ? -25.778 -1.510 18.031 1.00 88.12 202 GLN A O 1
ATOM 1591 N N . ARG A 1 203 ? -25.683 -3.180 19.538 1.00 91.56 203 ARG A N 1
ATOM 1592 C CA . ARG A 1 203 ? -24.418 -2.754 20.142 1.00 91.56 203 ARG A CA 1
ATOM 1593 C C . ARG A 1 203 ? -23.234 -3.303 19.355 1.00 91.56 203 ARG A C 1
ATOM 1595 O O . ARG A 1 203 ? -23.219 -4.477 18.985 1.00 91.56 203 ARG A O 1
ATOM 1602 N N . VAL A 1 204 ? -22.232 -2.455 19.143 1.00 93.62 204 VAL A N 1
ATOM 1603 C CA . VAL A 1 204 ? -20.894 -2.905 18.763 1.00 93.62 204 VAL A CA 1
ATOM 1604 C C . VAL A 1 204 ? -20.241 -3.537 19.987 1.00 93.62 204 VAL A C 1
ATOM 1606 O O . VAL A 1 204 ? -20.341 -2.990 21.084 1.00 93.62 204 VAL A O 1
ATOM 1609 N N . ASP A 1 205 ? -19.601 -4.684 19.809 1.00 94.00 205 ASP A N 1
ATOM 1610 C CA . ASP A 1 205 ? -18.948 -5.454 20.857 1.00 94.00 205 ASP A CA 1
ATOM 1611 C C . ASP A 1 205 ? -17.707 -6.153 20.288 1.00 94.00 205 ASP A C 1
ATOM 1613 O O . ASP A 1 205 ? -17.780 -6.957 19.353 1.00 94.00 205 ASP A O 1
ATOM 1617 N N . THR A 1 206 ? -16.535 -5.838 20.839 1.00 94.81 206 THR A N 1
ATOM 1618 C CA . THR A 1 206 ? -15.278 -6.443 20.379 1.00 94.81 206 THR A CA 1
ATOM 1619 C C . THR A 1 206 ? -15.110 -7.895 20.830 1.00 94.81 206 THR A C 1
ATOM 1621 O O . THR A 1 206 ? -14.234 -8.578 20.306 1.00 94.81 206 THR A O 1
ATOM 1624 N N . SER A 1 207 ? -15.927 -8.402 21.760 1.00 92.75 207 SER A N 1
ATOM 1625 C CA . SER A 1 207 ? -15.892 -9.808 22.199 1.00 92.75 207 SER A CA 1
ATOM 1626 C C . SER A 1 207 ? -16.388 -10.794 21.141 1.00 92.75 207 SER A C 1
ATOM 1628 O O . SER A 1 207 ? -16.077 -11.983 21.205 1.00 92.75 207 SER A O 1
ATOM 1630 N N . TYR A 1 208 ? -17.097 -10.313 20.116 1.00 94.44 208 TYR A N 1
ATOM 1631 C CA . TYR A 1 208 ? -17.541 -11.146 18.996 1.00 94.44 208 TYR A CA 1
ATOM 1632 C C . TYR A 1 208 ? -16.404 -11.586 18.065 1.00 94.44 208 TYR A C 1
ATOM 1634 O O . TYR A 1 208 ? -16.602 -12.478 17.238 1.00 94.44 208 TYR A O 1
ATOM 1642 N N . LEU A 1 209 ? -15.221 -10.983 18.193 1.00 94.31 209 LEU A N 1
ATOM 1643 C CA . LEU A 1 209 ? -14.045 -11.265 17.379 1.00 94.31 209 LEU A CA 1
ATOM 1644 C C . LEU A 1 209 ? -12.941 -11.886 18.243 1.00 94.31 209 LEU A C 1
ATOM 1646 O O . LEU A 1 209 ? -12.677 -11.441 19.359 1.00 94.31 209 LEU A O 1
ATOM 1650 N N . ASN A 1 210 ? -12.261 -12.910 17.724 1.00 91.50 210 ASN A N 1
ATOM 1651 C CA . ASN A 1 210 ? -11.082 -13.469 18.390 1.00 91.50 210 ASN A CA 1
ATOM 1652 C C . ASN A 1 210 ? -9.852 -12.548 18.235 1.00 91.50 210 ASN A C 1
ATOM 1654 O O . ASN A 1 210 ? -9.861 -11.610 17.442 1.00 91.50 210 ASN A O 1
ATOM 1658 N N . CYS A 1 211 ? -8.756 -12.836 18.947 1.00 90.38 211 CYS A N 1
ATOM 1659 C CA . CYS A 1 211 ? -7.550 -11.995 18.924 1.00 90.38 211 CYS A CA 1
ATOM 1660 C C . CYS A 1 211 ? -6.965 -11.773 17.515 1.00 90.38 211 CYS A C 1
ATOM 1662 O O . CYS A 1 211 ? -6.487 -10.682 17.220 1.00 90.38 211 CYS A O 1
ATOM 1664 N N . ALA A 1 212 ? -7.007 -12.784 16.641 1.00 90.50 212 ALA A N 1
ATOM 1665 C CA . ALA A 1 212 ? -6.486 -12.666 15.279 1.00 90.50 212 ALA A CA 1
ATOM 1666 C C . ALA A 1 212 ? -7.417 -11.825 14.384 1.00 90.50 212 ALA A C 1
ATOM 1668 O O . ALA A 1 212 ? -6.947 -11.039 13.564 1.00 90.50 212 ALA A O 1
ATOM 1669 N N . GLU A 1 213 ? -8.735 -11.965 14.559 1.00 93.69 213 GLU A N 1
ATOM 1670 C CA . GLU A 1 213 ? -9.753 -11.138 13.898 1.00 93.69 213 GLU A CA 1
ATOM 1671 C C . GLU A 1 213 ? -9.641 -9.671 14.346 1.00 93.69 213 GLU A C 1
ATOM 1673 O O . GLU A 1 213 ? -9.670 -8.768 13.507 1.00 93.69 213 GLU A O 1
ATOM 1678 N N . LEU A 1 214 ? -9.444 -9.432 15.647 1.00 94.50 214 LEU A N 1
ATOM 1679 C CA . LEU A 1 214 ? -9.253 -8.099 16.221 1.00 94.50 214 LEU A CA 1
ATOM 1680 C C . LEU A 1 214 ? -7.975 -7.426 15.720 1.00 94.50 214 LEU A C 1
ATOM 1682 O O . LEU A 1 214 ? -8.039 -6.263 15.322 1.00 94.50 214 LEU A O 1
ATOM 1686 N N . ASP A 1 215 ? -6.840 -8.132 15.688 1.00 92.31 215 ASP A N 1
ATOM 1687 C CA . ASP A 1 215 ? -5.586 -7.574 15.158 1.00 92.31 215 ASP A CA 1
ATOM 1688 C C . ASP A 1 215 ? -5.743 -7.176 13.685 1.00 92.31 215 ASP A C 1
ATOM 1690 O O . ASP A 1 215 ? -5.401 -6.057 13.295 1.00 92.31 215 ASP A O 1
ATOM 1694 N N . LEU A 1 216 ? -6.353 -8.049 12.876 1.00 93.31 216 LEU A N 1
ATOM 1695 C CA . LEU A 1 216 ? -6.587 -7.793 11.459 1.00 93.31 216 LEU A CA 1
ATOM 1696 C C . LEU A 1 216 ? -7.421 -6.523 11.231 1.00 93.31 216 LEU A C 1
ATOM 1698 O O . LEU A 1 216 ? -7.013 -5.623 10.492 1.00 93.31 216 LEU A O 1
ATOM 1702 N N . ILE A 1 217 ? -8.597 -6.454 11.859 1.00 95.44 217 ILE A N 1
ATOM 1703 C CA . ILE A 1 217 ? -9.540 -5.351 11.652 1.00 95.44 217 ILE A CA 1
ATOM 1704 C C . ILE A 1 217 ? -9.014 -4.053 12.273 1.00 95.44 217 ILE A C 1
ATOM 1706 O O . ILE A 1 217 ? -9.135 -2.994 11.656 1.00 95.44 217 ILE A O 1
ATOM 1710 N N . THR A 1 218 ? -8.356 -4.116 13.433 1.00 94.62 218 THR A N 1
ATOM 1711 C CA . THR A 1 218 ? -7.770 -2.923 14.062 1.00 94.62 218 THR A CA 1
ATOM 1712 C C . THR A 1 218 ? -6.626 -2.357 13.230 1.00 94.62 218 THR A C 1
ATOM 1714 O O . THR A 1 218 ? -6.536 -1.142 13.057 1.00 94.62 218 THR A O 1
ATOM 1717 N N . ARG A 1 219 ? -5.779 -3.208 12.633 1.00 93.62 219 ARG A N 1
ATOM 1718 C CA . ARG A 1 219 ? -4.747 -2.753 11.690 1.00 93.62 219 ARG A CA 1
ATOM 1719 C C . ARG A 1 219 ? -5.351 -2.056 10.473 1.00 93.62 219 ARG A C 1
ATOM 1721 O O . ARG A 1 219 ? -4.870 -0.986 10.107 1.00 93.62 219 ARG A O 1
ATOM 1728 N N . MET A 1 220 ? -6.406 -2.625 9.888 1.00 94.44 220 MET A N 1
ATOM 1729 C CA . MET A 1 220 ? -7.116 -2.020 8.758 1.00 94.44 220 MET A CA 1
ATOM 1730 C C . MET A 1 220 ? -7.684 -0.640 9.108 1.00 94.44 220 MET A C 1
ATOM 1732 O O . MET A 1 220 ? -7.508 0.308 8.343 1.00 94.44 220 MET A O 1
ATOM 1736 N N . VAL A 1 221 ? -8.347 -0.516 10.261 1.00 93.75 221 VAL A N 1
ATOM 1737 C CA . VAL A 1 221 ? -8.917 0.758 10.726 1.00 93.75 221 VAL A CA 1
ATOM 1738 C C . VAL A 1 221 ? -7.817 1.779 11.013 1.00 93.75 221 VAL A C 1
ATOM 1740 O O . VAL A 1 221 ? -7.900 2.907 10.540 1.00 93.75 221 VAL A O 1
ATOM 1743 N N . ARG A 1 222 ? -6.733 1.378 11.686 1.00 92.69 222 ARG A N 1
ATOM 1744 C CA . ARG A 1 222 ? -5.592 2.261 11.968 1.00 92.69 222 ARG A CA 1
ATOM 1745 C C . ARG A 1 222 ? -4.934 2.800 10.700 1.00 92.69 222 ARG A C 1
ATOM 1747 O O . ARG A 1 222 ? -4.598 3.979 10.647 1.00 92.69 222 ARG A O 1
ATOM 1754 N N . GLU A 1 223 ? -4.746 1.963 9.680 1.00 91.81 223 GLU A N 1
ATOM 1755 C CA . GLU A 1 223 ? -4.216 2.410 8.386 1.00 91.81 223 GLU A CA 1
ATOM 1756 C C . GLU A 1 223 ? -5.165 3.395 7.700 1.00 91.81 223 GLU A C 1
ATOM 1758 O O . GLU A 1 223 ? -4.716 4.425 7.203 1.00 91.81 223 GLU A O 1
ATOM 1763 N N . ALA A 1 224 ? -6.472 3.125 7.722 1.00 90.00 224 ALA A N 1
ATOM 1764 C CA . ALA A 1 224 ? -7.472 4.039 7.180 1.00 90.00 224 ALA A CA 1
ATOM 1765 C C . ALA A 1 224 ? -7.473 5.402 7.894 1.00 90.00 224 ALA A C 1
ATOM 1767 O O . ALA A 1 224 ? -7.526 6.439 7.231 1.00 90.00 224 ALA A O 1
ATOM 1768 N N . ASP A 1 225 ? -7.372 5.407 9.224 1.00 88.50 225 ASP A N 1
ATOM 1769 C CA . ASP A 1 225 ? -7.359 6.630 10.027 1.00 88.50 225 ASP A CA 1
ATOM 1770 C C . ASP A 1 225 ? -6.068 7.438 9.809 1.00 88.50 225 ASP A C 1
ATOM 1772 O O . ASP A 1 225 ? -6.131 8.660 9.677 1.00 88.50 225 ASP A O 1
ATOM 1776 N N . LEU A 1 226 ? -4.908 6.779 9.680 1.00 87.81 226 LEU A N 1
ATOM 1777 C CA . LEU A 1 226 ? -3.639 7.434 9.326 1.00 87.81 226 LEU A CA 1
ATOM 1778 C C . LEU A 1 226 ? -3.698 8.090 7.943 1.00 87.81 226 LEU A C 1
ATOM 1780 O O . LEU A 1 226 ? -3.317 9.251 7.790 1.00 87.81 226 LEU A O 1
ATOM 1784 N N . LEU A 1 227 ? -4.218 7.371 6.944 1.00 85.69 227 LEU A N 1
ATOM 1785 C CA . LEU A 1 227 ? -4.391 7.903 5.591 1.00 85.69 227 LEU A CA 1
ATOM 1786 C C . LEU A 1 227 ? -5.364 9.085 5.569 1.00 85.69 227 LEU A C 1
ATOM 1788 O O . LEU A 1 227 ? -5.094 10.083 4.907 1.00 85.69 227 LEU A O 1
ATOM 1792 N N . SER A 1 228 ? -6.470 8.998 6.312 1.00 81.81 228 SER A N 1
ATOM 1793 C CA . SER A 1 228 ? -7.422 10.102 6.453 1.00 81.81 228 SER A CA 1
ATOM 1794 C C . SER A 1 228 ? -6.794 11.302 7.172 1.00 81.81 228 SER A C 1
ATOM 1796 O O . SER A 1 228 ? -7.003 12.445 6.772 1.00 81.81 228 SER A O 1
ATOM 1798 N N . GLY A 1 229 ? -5.977 11.058 8.202 1.00 77.62 229 GLY A N 1
ATOM 1799 C CA . GLY A 1 229 ? -5.245 12.082 8.949 1.00 77.62 229 GLY A CA 1
ATOM 1800 C C . GLY A 1 229 ? -4.191 12.826 8.124 1.00 77.62 229 GLY A C 1
ATOM 1801 O O . GLY A 1 229 ? -3.976 14.012 8.359 1.00 77.62 229 GLY A O 1
ATOM 1802 N N . ALA A 1 230 ? -3.578 12.164 7.139 1.00 77.62 230 ALA A N 1
ATOM 1803 C CA . ALA A 1 230 ? -2.574 12.755 6.253 1.00 77.62 230 ALA A CA 1
ATOM 1804 C C . ALA A 1 230 ? -3.164 13.629 5.127 1.00 77.62 230 ALA A C 1
ATOM 1806 O O . ALA A 1 230 ? -2.433 14.385 4.483 1.00 77.62 230 ALA A O 1
ATOM 1807 N N . GLN A 1 231 ? -4.476 13.549 4.868 1.00 72.94 231 GLN A N 1
ATOM 1808 C CA . GLN A 1 231 ? -5.125 14.369 3.844 1.00 72.94 231 GLN A CA 1
ATOM 1809 C C . GLN A 1 231 ? -5.186 15.844 4.263 1.00 72.94 231 GLN A C 1
ATOM 1811 O O . GLN A 1 231 ? -5.634 16.186 5.359 1.00 72.94 231 GLN A O 1
ATOM 1816 N N . THR A 1 232 ? -4.782 16.734 3.354 1.00 65.94 232 THR A N 1
ATOM 1817 C CA . THR A 1 232 ? -4.860 18.185 3.555 1.00 65.94 232 THR A CA 1
ATOM 1818 C C . THR A 1 232 ? -6.308 18.666 3.482 1.00 65.94 232 THR A C 1
ATOM 1820 O O . THR A 1 232 ? -7.004 18.378 2.510 1.00 65.94 232 THR A O 1
ATOM 1823 N N . SER A 1 233 ? -6.737 19.452 4.470 1.00 68.00 233 SER A N 1
ATOM 1824 C CA . SER A 1 233 ? -8.068 20.079 4.531 1.00 68.00 233 SER A CA 1
ATOM 1825 C C . SER A 1 233 ? -8.260 21.233 3.546 1.00 68.00 233 SER A C 1
ATOM 1827 O O . SER A 1 233 ? -9.386 21.637 3.272 1.00 68.00 233 SER A O 1
ATOM 1829 N N . GLU A 1 234 ? -7.170 21.768 3.000 1.00 70.69 234 GLU A N 1
ATOM 1830 C CA . GLU A 1 234 ? -7.187 22.837 2.011 1.00 70.69 234 GLU A CA 1
ATOM 1831 C C . GLU A 1 234 ? -6.477 22.364 0.745 1.00 70.69 234 GLU A C 1
ATOM 1833 O O . GLU A 1 234 ? -5.328 21.920 0.778 1.00 70.69 234 GLU A O 1
ATOM 1838 N N . THR A 1 235 ? -7.159 22.478 -0.390 1.00 67.81 235 THR A N 1
ATOM 1839 C CA . THR A 1 235 ? -6.564 22.248 -1.707 1.00 67.81 235 THR A CA 1
ATOM 1840 C C . THR A 1 235 ? -6.684 23.514 -2.541 1.00 67.81 235 THR A C 1
ATOM 1842 O O . THR A 1 235 ? -7.761 24.093 -2.690 1.00 67.81 235 THR A O 1
ATOM 1845 N N . VAL A 1 236 ? -5.558 23.980 -3.079 1.00 66.25 236 VAL A N 1
ATOM 1846 C CA . VAL A 1 236 ? -5.542 25.105 -4.019 1.00 66.25 236 VAL A CA 1
ATOM 1847 C C . VAL A 1 236 ? -5.859 24.546 -5.402 1.00 66.25 236 VAL A C 1
ATOM 1849 O O . VAL A 1 236 ? -5.160 23.657 -5.889 1.00 66.25 236 VAL A O 1
ATOM 1852 N N . GLY A 1 237 ? -6.947 25.016 -6.006 1.00 61.91 237 GLY A N 1
ATOM 1853 C CA . GLY A 1 237 ? -7.378 24.553 -7.318 1.00 61.91 237 GLY A CA 1
ATOM 1854 C C . GLY A 1 237 ? -6.630 25.283 -8.426 1.00 61.91 237 GLY A C 1
ATOM 1855 O O . GLY A 1 237 ? -6.644 26.510 -8.464 1.00 61.91 237 GLY A O 1
ATOM 1856 N N . ASP A 1 238 ? -6.035 24.544 -9.365 1.00 62.12 238 ASP A N 1
ATOM 1857 C CA . ASP A 1 238 ? -5.551 25.136 -10.614 1.00 62.12 238 ASP A CA 1
ATOM 1858 C C . ASP A 1 238 ? -6.747 25.363 -11.562 1.00 62.12 238 ASP A C 1
ATOM 1860 O O . ASP A 1 238 ? -7.469 24.416 -11.915 1.00 62.12 238 ASP A O 1
ATOM 1864 N N . PHE A 1 239 ? -6.949 26.606 -12.003 1.00 70.31 239 PHE A N 1
ATOM 1865 C CA . PHE A 1 239 ? -8.023 27.001 -12.918 1.00 70.31 239 PHE A CA 1
ATOM 1866 C C . PHE A 1 239 ? -7.509 27.911 -14.037 1.00 70.31 239 PHE A C 1
ATOM 1868 O O . PHE A 1 239 ? -6.468 28.546 -13.918 1.00 70.31 239 PHE A O 1
ATOM 1875 N N . SER A 1 240 ? -8.228 27.906 -15.155 1.00 69.81 240 SER A N 1
ATOM 1876 C CA . SER A 1 240 ? -7.935 28.703 -16.352 1.00 69.81 240 SER A CA 1
ATOM 1877 C C . SER A 1 240 ? -8.809 29.954 -16.436 1.00 69.81 240 SER A C 1
ATOM 1879 O O . SER A 1 240 ? -8.357 30.989 -16.911 1.00 69.81 240 SER A O 1
ATOM 1881 N N . SER A 1 241 ? -10.051 29.886 -15.948 1.00 78.38 241 SER A N 1
ATOM 1882 C CA . SER A 1 241 ? -10.932 31.047 -15.810 1.00 78.38 241 SER A CA 1
ATOM 1883 C C . SER A 1 241 ? -11.990 30.815 -14.731 1.00 78.38 241 SER A C 1
ATOM 1885 O O . SER A 1 241 ? -12.332 29.675 -14.420 1.00 78.38 241 SER A O 1
ATOM 1887 N N . ALA A 1 242 ? -12.495 31.900 -14.148 1.00 82.19 242 ALA A N 1
ATOM 1888 C CA . ALA A 1 242 ? -13.593 31.899 -13.189 1.00 82.19 242 ALA A CA 1
ATOM 1889 C C . ALA A 1 242 ? -14.462 33.130 -13.467 1.00 82.19 242 ALA A C 1
ATOM 1891 O O . ALA A 1 242 ? -14.024 34.255 -13.229 1.00 82.19 242 ALA A O 1
ATOM 1892 N N . VAL A 1 243 ? -15.657 32.925 -14.027 1.00 81.06 243 VAL A N 1
ATOM 1893 C CA . VAL A 1 243 ? -16.523 34.019 -14.501 1.00 81.06 243 VAL A CA 1
ATOM 1894 C C . VAL A 1 243 ? -17.903 33.910 -13.867 1.00 81.06 243 VAL A C 1
ATOM 1896 O O . VAL A 1 243 ? -18.494 32.833 -13.858 1.00 81.06 243 VAL A O 1
ATOM 1899 N N . VAL A 1 244 ? -18.424 35.025 -13.353 1.00 82.25 244 VAL A N 1
ATOM 1900 C CA . VAL A 1 244 ? -19.802 35.113 -12.852 1.00 82.25 244 VAL A CA 1
ATOM 1901 C C . VAL A 1 244 ? -20.766 35.148 -14.042 1.00 82.25 244 VAL A C 1
ATOM 1903 O O . VAL A 1 244 ? -20.618 35.978 -14.938 1.00 82.25 244 VAL A O 1
ATOM 1906 N N . ASP A 1 245 ? -21.742 34.246 -14.078 1.00 77.69 245 ASP A N 1
ATOM 1907 C CA . ASP A 1 245 ? -22.794 34.245 -15.090 1.00 77.69 245 ASP A CA 1
ATOM 1908 C C . ASP A 1 245 ? -23.954 35.190 -14.735 1.00 77.69 245 ASP A C 1
ATOM 1910 O O . ASP A 1 245 ? -24.026 35.759 -13.645 1.00 77.69 245 ASP A O 1
ATOM 1914 N N . LYS A 1 246 ? -24.896 35.360 -15.672 1.00 71.25 246 LYS A N 1
ATOM 1915 C CA . LYS A 1 246 ? -26.057 36.256 -15.510 1.00 71.25 246 LYS A CA 1
ATOM 1916 C C . LYS A 1 246 ? -26.975 35.876 -14.337 1.00 71.25 246 LYS A C 1
ATOM 1918 O O . LYS A 1 246 ? -27.790 36.695 -13.935 1.00 71.25 246 LYS A O 1
ATOM 1923 N N . SER A 1 247 ? -26.860 34.655 -13.813 1.00 71.88 247 SER A N 1
ATOM 1924 C CA . SER A 1 247 ? -27.646 34.150 -12.683 1.00 71.88 247 SER A CA 1
ATOM 1925 C C . SER A 1 247 ? -26.926 34.272 -11.334 1.00 71.88 247 SER A C 1
ATOM 1927 O O . SER A 1 247 ? -27.453 33.818 -10.324 1.00 71.88 247 SER A O 1
ATOM 1929 N N . GLY A 1 248 ? -25.729 34.874 -11.303 1.00 72.81 248 GLY A N 1
ATOM 1930 C CA . GLY A 1 248 ? -24.927 35.037 -10.087 1.00 72.81 248 GLY A CA 1
ATOM 1931 C C . GLY A 1 248 ? -24.094 33.807 -9.707 1.00 72.81 248 GLY A C 1
ATOM 1932 O O . GLY A 1 248 ? -23.441 33.817 -8.664 1.00 72.81 248 GLY A O 1
ATOM 1933 N N . HIS A 1 249 ? -24.071 32.761 -10.542 1.00 85.38 249 HIS A N 1
ATOM 1934 C CA . HIS A 1 249 ? -23.217 31.591 -10.335 1.00 85.38 249 HIS A CA 1
ATOM 1935 C C . HIS A 1 249 ? -21.831 31.817 -10.936 1.00 85.38 249 HIS A C 1
ATOM 1937 O O . HIS A 1 249 ? -21.691 32.401 -12.007 1.00 85.38 249 HIS A O 1
ATOM 1943 N N . VAL A 1 250 ? -20.786 31.293 -10.298 1.00 86.56 250 VAL A N 1
ATOM 1944 C CA . VAL A 1 250 ? -19.434 31.311 -10.865 1.00 86.56 250 VAL A CA 1
ATOM 1945 C C . VAL A 1 250 ? -19.215 30.057 -11.694 1.00 86.56 250 VAL A C 1
ATOM 1947 O O . VAL A 1 250 ? -19.267 28.941 -11.182 1.00 86.56 250 VAL A O 1
ATOM 1950 N N . LYS A 1 251 ? -18.926 30.231 -12.981 1.00 86.25 251 LYS A N 1
ATOM 1951 C CA . LYS A 1 251 ? -18.420 29.172 -13.854 1.00 86.25 251 LYS A CA 1
ATOM 1952 C C . LYS A 1 251 ? -16.904 29.139 -13.754 1.00 86.25 251 LYS A C 1
ATOM 1954 O O . LYS A 1 251 ? -16.212 29.995 -14.303 1.00 86.25 251 LYS A O 1
ATOM 1959 N N . LEU A 1 252 ? -16.403 28.149 -13.029 1.00 84.44 252 LEU A N 1
ATOM 1960 C CA . LEU A 1 252 ? -14.986 27.867 -12.876 1.00 84.44 252 LEU A CA 1
ATOM 1961 C C . LEU A 1 252 ? -14.550 26.852 -13.933 1.00 84.44 252 LEU A C 1
ATOM 1963 O O . LEU A 1 252 ? -15.013 25.715 -13.911 1.00 84.44 252 LEU A O 1
ATOM 1967 N N . LEU A 1 253 ? -13.641 27.232 -14.826 1.00 78.38 253 LEU A N 1
ATOM 1968 C CA . LEU A 1 253 ? -13.007 26.322 -15.774 1.00 78.38 253 LEU A CA 1
ATOM 1969 C C . LEU A 1 253 ? -11.661 25.860 -15.215 1.00 78.38 253 LEU A C 1
ATOM 1971 O O . LEU A 1 253 ? -10.680 26.607 -15.210 1.00 78.38 253 LEU A O 1
ATOM 1975 N N . ASN A 1 254 ? -11.589 24.618 -14.754 1.00 69.94 254 ASN A N 1
ATOM 1976 C CA . ASN A 1 254 ? -10.368 24.036 -14.212 1.00 69.94 254 ASN A CA 1
ATOM 1977 C C . ASN A 1 254 ? -9.298 23.856 -15.302 1.00 69.94 254 ASN A C 1
ATOM 1979 O O . ASN A 1 254 ? -9.599 23.438 -16.421 1.00 69.94 254 ASN A O 1
ATOM 1983 N N . SER A 1 255 ? -8.028 24.125 -14.977 1.00 57.78 255 SER A N 1
ATOM 1984 C CA . SER A 1 255 ? -6.918 23.927 -15.926 1.00 57.78 255 SER A CA 1
ATOM 1985 C C . SER A 1 255 ? -6.673 22.438 -16.198 1.00 57.78 255 SER A C 1
ATOM 1987 O O . SER A 1 255 ? -6.195 22.049 -17.264 1.00 57.78 255 SER A O 1
ATOM 1989 N N . ARG A 1 256 ? -7.046 21.575 -15.242 1.00 55.28 256 ARG A N 1
ATOM 1990 C CA . ARG A 1 256 ? -6.963 20.116 -15.329 1.00 55.28 256 ARG A CA 1
ATOM 1991 C C . ARG A 1 256 ? -8.249 19.482 -14.826 1.00 55.28 256 ARG A C 1
ATOM 1993 O O . ARG A 1 256 ? -8.836 19.928 -13.852 1.00 55.28 256 ARG A O 1
ATOM 2000 N N . TYR A 1 257 ? -8.637 18.356 -15.418 1.00 49.97 257 TYR A N 1
ATOM 2001 C CA . TYR A 1 257 ? -9.813 17.619 -14.951 1.00 49.97 257 TYR A CA 1
ATOM 2002 C C . TYR A 1 257 ? -9.654 17.102 -13.510 1.00 49.97 257 TYR A C 1
ATOM 2004 O O . TYR A 1 257 ? -10.591 17.147 -12.722 1.00 49.97 257 TYR A O 1
ATOM 2012 N N . LYS A 1 258 ? -8.443 16.672 -13.120 1.00 49.56 258 LYS A N 1
ATOM 2013 C CA . LYS A 1 258 ? -8.151 16.200 -11.752 1.00 49.56 258 LYS A CA 1
ATOM 2014 C C . LYS A 1 258 ? -8.312 17.276 -10.671 1.00 49.56 258 LYS A C 1
ATOM 2016 O O . LYS A 1 258 ? -8.470 16.912 -9.513 1.00 49.56 258 LYS A O 1
ATOM 2021 N N . THR A 1 259 ? -8.274 18.563 -11.027 1.00 55.78 259 THR A N 1
ATOM 2022 C CA . THR A 1 259 ? -8.510 19.668 -10.080 1.00 55.78 259 THR A CA 1
ATOM 2023 C C . THR A 1 259 ? -9.982 20.082 -10.024 1.00 55.78 259 THR A C 1
ATOM 2025 O O . THR A 1 259 ? -10.317 21.006 -9.285 1.00 55.78 259 THR A O 1
ATOM 2028 N N . ARG A 1 260 ? -10.869 19.400 -10.773 1.00 68.50 260 ARG A N 1
ATOM 2029 C CA . ARG A 1 260 ? -12.311 19.663 -10.782 1.00 68.50 260 ARG A CA 1
ATOM 2030 C C . ARG A 1 260 ? -12.907 19.467 -9.397 1.00 68.50 260 ARG A C 1
ATOM 2032 O O . ARG A 1 260 ? -12.713 18.433 -8.756 1.00 68.50 260 ARG A O 1
ATOM 2039 N N . ILE A 1 261 ? -13.711 20.438 -8.989 1.00 72.25 261 ILE A N 1
ATOM 2040 C CA . ILE A 1 261 ? -14.385 20.423 -7.699 1.00 72.25 261 ILE A CA 1
ATOM 2041 C C . ILE A 1 261 ? -15.709 19.676 -7.868 1.00 72.25 261 ILE A C 1
ATOM 2043 O O . ILE A 1 261 ? -16.518 20.002 -8.736 1.00 72.25 261 ILE A O 1
ATOM 2047 N N . ARG A 1 262 ? -15.922 18.626 -7.072 1.00 69.94 262 ARG A N 1
ATOM 2048 C CA . ARG A 1 262 ? -17.196 17.897 -7.057 1.00 69.94 262 ARG A CA 1
ATOM 2049 C C . ARG A 1 262 ? -18.183 18.608 -6.140 1.00 69.94 262 ARG A C 1
ATOM 2051 O O . ARG A 1 262 ? -17.776 19.249 -5.173 1.00 69.94 262 ARG A O 1
ATOM 2058 N N . LYS A 1 263 ? -19.479 18.442 -6.417 1.00 73.50 263 LYS A N 1
ATOM 2059 C CA . LYS A 1 263 ? -20.510 18.751 -5.425 1.00 73.50 263 LYS A CA 1
ATOM 2060 C C . LYS A 1 263 ? -20.231 17.913 -4.178 1.00 73.50 263 LYS A C 1
ATOM 2062 O O . LYS A 1 263 ? -20.045 16.705 -4.284 1.00 73.50 263 LYS A O 1
ATOM 2067 N N . SER A 1 264 ? -20.152 18.581 -3.040 1.00 71.75 264 SER A N 1
ATOM 2068 C CA . SER A 1 264 ? -19.886 17.982 -1.741 1.00 71.75 264 SER A CA 1
ATOM 2069 C C . SER A 1 264 ? -20.601 18.828 -0.705 1.00 71.75 264 SER A C 1
ATOM 2071 O O . SER A 1 264 ? -20.467 20.052 -0.724 1.00 71.75 264 SER A O 1
ATOM 2073 N N . GLU A 1 265 ? -21.334 18.190 0.203 1.00 68.12 265 GLU A N 1
ATOM 2074 C CA . GLU A 1 265 ? -21.852 18.890 1.386 1.00 68.12 265 GLU A CA 1
ATOM 2075 C C . GLU A 1 265 ? -20.750 19.106 2.442 1.00 68.12 265 GLU A C 1
ATOM 2077 O O . GLU A 1 265 ? -20.910 19.905 3.361 1.00 68.12 265 GLU A O 1
ATOM 2082 N N . HIS A 1 266 ? -19.596 18.453 2.256 1.00 69.62 266 HIS A N 1
ATOM 2083 C CA . HIS A 1 266 ? -18.442 18.444 3.156 1.00 69.62 266 HIS A CA 1
ATOM 2084 C C . HIS A 1 266 ? -17.289 19.345 2.694 1.00 69.62 266 HIS A C 1
ATOM 2086 O O . HIS A 1 266 ? -16.245 19.382 3.344 1.00 69.62 266 HIS A O 1
ATOM 2092 N N . ALA A 1 267 ? -17.462 20.103 1.601 1.00 74.81 267 ALA A N 1
ATOM 2093 C CA . ALA A 1 267 ? -16.467 21.069 1.136 1.00 74.81 267 ALA A CA 1
ATOM 2094 C C . ALA A 1 267 ? -17.081 22.443 0.811 1.00 74.81 267 ALA A C 1
ATOM 2096 O O . ALA A 1 267 ? -18.142 22.542 0.193 1.00 74.81 267 ALA A O 1
ATOM 2097 N N . LYS A 1 268 ? -16.370 23.511 1.181 1.00 79.12 268 LYS A N 1
ATOM 2098 C CA . LYS A 1 268 ? -16.639 24.899 0.786 1.00 79.12 268 LYS A CA 1
ATOM 2099 C C . LYS A 1 268 ? -15.608 25.360 -0.233 1.00 79.12 268 LYS A C 1
ATOM 2101 O O . LYS A 1 268 ? -14.444 24.966 -0.190 1.00 79.12 268 LYS A O 1
ATOM 2106 N N . ILE A 1 269 ? -16.032 26.228 -1.143 1.00 84.44 269 ILE A N 1
ATOM 2107 C CA . ILE A 1 269 ? -15.156 26.829 -2.144 1.00 84.44 269 ILE A CA 1
ATOM 2108 C C . ILE A 1 269 ? -14.949 28.290 -1.776 1.00 84.44 269 ILE A C 1
ATOM 2110 O O . ILE A 1 269 ? -15.912 29.043 -1.637 1.00 84.44 269 ILE A O 1
ATOM 2114 N N . ILE A 1 270 ? -13.687 28.672 -1.623 1.00 85.31 270 ILE A N 1
ATOM 2115 C CA . ILE A 1 270 ? -13.249 30.034 -1.350 1.00 85.31 270 ILE A CA 1
ATOM 2116 C C . ILE A 1 270 ? -12.656 30.588 -2.642 1.00 85.31 270 ILE A C 1
ATOM 2118 O O . ILE A 1 270 ? -11.650 30.084 -3.149 1.00 85.31 270 ILE A O 1
ATOM 2122 N N . LEU A 1 271 ? -13.291 31.626 -3.175 1.00 86.25 271 LEU A N 1
ATOM 2123 C CA . LEU A 1 271 ? -12.822 32.379 -4.329 1.00 86.25 271 LEU A CA 1
ATOM 2124 C C . LEU A 1 271 ? -12.262 33.716 -3.847 1.00 86.25 271 LEU A C 1
ATOM 2126 O O . LEU A 1 271 ? -12.963 34.467 -3.176 1.00 86.25 271 LEU A O 1
ATOM 2130 N N . THR A 1 272 ? -11.018 34.030 -4.186 1.00 86.56 272 THR A N 1
ATOM 2131 C CA . THR A 1 272 ? -10.406 35.329 -3.879 1.00 86.56 272 THR A CA 1
ATOM 2132 C C . THR A 1 272 ? -10.436 36.194 -5.131 1.00 86.56 272 THR A C 1
ATOM 2134 O O . THR A 1 272 ? -9.937 35.775 -6.180 1.00 86.56 272 THR A O 1
ATOM 2137 N N . ASP A 1 273 ? -11.058 37.368 -5.040 1.00 85.62 273 ASP A N 1
ATOM 2138 C CA . ASP A 1 273 ? -11.091 38.338 -6.135 1.00 85.62 273 ASP A CA 1
ATOM 2139 C C . ASP A 1 273 ? -9.776 39.127 -6.259 1.00 85.62 273 ASP A C 1
ATOM 2141 O O . ASP A 1 273 ? -8.885 39.016 -5.417 1.00 85.62 273 ASP A O 1
ATOM 2145 N N . SER A 1 274 ? -9.654 39.934 -7.315 1.00 82.69 274 SER A N 1
ATOM 2146 C CA . SER A 1 274 ? -8.468 40.765 -7.574 1.00 82.69 274 SER A CA 1
ATOM 2147 C C . SER A 1 274 ? -8.214 41.865 -6.534 1.00 82.69 274 SER A C 1
ATOM 2149 O O . SER A 1 274 ? -7.151 42.475 -6.533 1.00 82.69 274 SER A O 1
ATOM 2151 N N . SER A 1 275 ? -9.175 42.149 -5.647 1.00 80.56 275 SER A N 1
ATOM 2152 C CA . SER A 1 275 ? -8.976 43.050 -4.502 1.00 80.56 275 SER A CA 1
ATOM 2153 C C . SER A 1 275 ? -8.464 42.317 -3.256 1.00 80.56 275 SER A C 1
ATOM 2155 O O . SER A 1 275 ? -8.219 42.939 -2.224 1.00 80.56 275 SER A O 1
ATOM 2157 N N . GLY A 1 276 ? -8.304 40.991 -3.337 1.00 80.31 276 GLY A N 1
ATOM 2158 C CA . GLY A 1 276 ? -7.945 40.134 -2.213 1.00 80.31 276 GLY A CA 1
ATOM 2159 C C . GLY A 1 276 ? -9.132 39.743 -1.327 1.00 80.31 276 GLY A C 1
ATOM 2160 O O . GLY A 1 276 ? -8.927 39.081 -0.310 1.00 80.31 276 GLY A O 1
ATOM 2161 N N . LYS A 1 277 ? -10.371 40.111 -1.685 1.00 83.62 277 LYS A N 1
ATOM 2162 C CA . LYS A 1 277 ? -11.569 39.777 -0.905 1.00 83.62 277 LYS A CA 1
ATOM 2163 C C . LYS A 1 277 ? -12.014 38.345 -1.196 1.00 83.62 277 LYS A C 1
ATOM 2165 O O . LYS A 1 277 ? -12.045 37.894 -2.341 1.00 83.62 277 LYS A O 1
ATOM 2170 N N . GLU A 1 278 ? -12.361 37.622 -0.136 1.00 87.00 278 GLU A N 1
ATOM 2171 C CA . GLU A 1 278 ? -12.813 36.234 -0.214 1.00 87.00 278 GLU A CA 1
ATOM 2172 C C . GLU A 1 278 ? -14.335 36.136 -0.332 1.00 87.00 278 GLU A C 1
ATOM 2174 O O . GLU A 1 278 ? -15.084 36.777 0.405 1.00 87.00 278 GLU A O 1
ATOM 2179 N N . HIS A 1 279 ? -14.781 35.278 -1.244 1.00 85.50 279 HIS A N 1
ATOM 2180 C CA . HIS A 1 279 ? -16.177 34.960 -1.511 1.00 85.50 279 HIS A CA 1
ATOM 2181 C C . HIS A 1 279 ? -16.381 33.464 -1.358 1.00 85.50 279 HIS A C 1
ATOM 2183 O O . HIS A 1 279 ? -15.560 32.663 -1.810 1.00 85.50 279 HIS A O 1
ATOM 2189 N N . TRP A 1 280 ? -17.466 33.081 -0.697 1.00 86.62 280 TRP A N 1
ATOM 2190 C CA . TRP A 1 280 ? -17.724 31.687 -0.358 1.00 86.62 280 TRP A CA 1
ATOM 2191 C C . TRP A 1 280 ? -18.841 31.130 -1.223 1.00 86.62 280 TRP A C 1
ATOM 2193 O O . TRP A 1 280 ? -19.846 31.800 -1.467 1.00 86.62 280 TRP A O 1
ATOM 2203 N N . GLY A 1 281 ? -18.685 29.881 -1.648 1.00 84.50 281 GLY A N 1
ATOM 2204 C CA . GLY A 1 281 ? -19.713 29.175 -2.392 1.00 84.50 281 GLY A CA 1
ATOM 2205 C C . GLY A 1 281 ? -19.654 27.663 -2.250 1.00 84.50 281 GLY A C 1
ATOM 2206 O O . GLY A 1 281 ? -18.717 27.094 -1.688 1.00 84.50 281 GLY A O 1
ATOM 2207 N N . LYS A 1 282 ? -20.681 27.010 -2.789 1.00 84.69 282 LYS A N 1
ATOM 2208 C CA . LYS A 1 282 ? -20.790 25.554 -2.911 1.00 84.69 282 LYS A CA 1
ATOM 2209 C C . LYS A 1 282 ? -20.774 25.154 -4.383 1.00 84.69 282 LYS A C 1
ATOM 2211 O O . LYS A 1 282 ? -21.323 25.861 -5.225 1.00 84.69 282 LYS A O 1
ATOM 2216 N N . ALA A 1 283 ? -20.181 24.007 -4.706 1.00 83.88 283 ALA A N 1
ATOM 2217 C CA . ALA A 1 283 ? -20.323 23.432 -6.042 1.00 83.88 283 ALA A CA 1
ATOM 2218 C C . ALA A 1 283 ? -21.782 22.990 -6.254 1.00 83.88 283 ALA A C 1
ATOM 2220 O O . ALA A 1 283 ? -22.255 22.064 -5.601 1.00 83.88 283 ALA A O 1
ATOM 2221 N N . ALA A 1 284 ? -22.488 23.647 -7.172 1.00 81.44 284 ALA A N 1
ATOM 2222 C CA . ALA A 1 284 ? -23.872 23.334 -7.520 1.00 81.44 284 ALA A CA 1
ATOM 2223 C C . ALA A 1 284 ? -23.947 22.227 -8.582 1.00 81.44 284 ALA A C 1
ATOM 2225 O O . ALA A 1 284 ? -24.746 21.298 -8.467 1.00 81.44 284 ALA A O 1
ATOM 2226 N N . ALA A 1 285 ? -23.081 22.305 -9.595 1.00 76.69 285 ALA A N 1
ATOM 2227 C CA . ALA A 1 285 ? -22.985 21.331 -10.675 1.00 76.69 285 ALA A CA 1
ATOM 2228 C C . ALA A 1 285 ? -21.552 21.261 -11.218 1.00 76.69 285 ALA A C 1
ATOM 2230 O O . ALA A 1 285 ? -20.786 22.214 -11.103 1.00 76.69 285 ALA A O 1
ATOM 2231 N N . ALA A 1 286 ? -21.197 20.145 -11.847 1.00 70.75 286 ALA A N 1
ATOM 2232 C CA . ALA A 1 286 ? -19.942 20.006 -12.576 1.00 70.75 286 ALA A CA 1
ATOM 2233 C C . ALA A 1 286 ? -20.190 19.252 -13.888 1.00 70.75 286 ALA A C 1
ATOM 2235 O O . ALA A 1 286 ? -20.825 18.196 -13.887 1.00 70.75 286 ALA A O 1
ATOM 2236 N N . LYS A 1 287 ? -19.697 19.790 -15.008 1.00 69.44 287 LYS A N 1
ATOM 2237 C CA . LYS A 1 287 ? -19.766 19.170 -16.339 1.00 69.44 287 LYS A CA 1
ATOM 2238 C C . LYS A 1 287 ? -18.446 19.415 -17.070 1.00 69.44 287 LYS A C 1
ATOM 2240 O O . LYS A 1 287 ? -18.029 20.562 -17.219 1.00 69.44 287 LYS A O 1
ATOM 2245 N N . GLY A 1 288 ? -17.778 18.344 -17.503 1.00 67.06 288 GLY A N 1
ATOM 2246 C CA . GLY A 1 288 ? -16.436 18.450 -18.089 1.00 67.06 288 GLY A CA 1
ATOM 2247 C C . GLY A 1 288 ? -15.428 19.047 -17.100 1.00 67.06 288 GLY A C 1
ATOM 2248 O O . GLY A 1 288 ? -15.481 18.726 -15.910 1.00 67.06 288 GLY A O 1
ATOM 2249 N N . LYS A 1 289 ? -14.556 19.945 -17.573 1.00 65.81 289 LYS A N 1
ATOM 2250 C CA . LYS A 1 289 ? -13.666 20.801 -16.753 1.00 65.81 289 LYS A CA 1
ATOM 2251 C C . LYS A 1 289 ? -14.359 21.995 -16.084 1.00 65.81 289 LYS A C 1
ATOM 2253 O O . LYS A 1 289 ? -13.690 22.760 -15.393 1.00 65.81 289 LYS A O 1
ATOM 2258 N N . THR A 1 290 ? -15.662 22.186 -16.287 1.00 75.56 290 THR A N 1
ATOM 2259 C CA . THR A 1 290 ? -16.386 23.335 -15.731 1.00 75.56 290 THR A CA 1
ATOM 2260 C C . THR A 1 290 ? -17.113 22.951 -14.446 1.00 75.56 290 THR A C 1
ATOM 2262 O O . THR A 1 290 ? -17.906 22.008 -14.426 1.00 75.56 290 THR A O 1
ATOM 2265 N N . THR A 1 291 ? -16.876 23.712 -13.380 1.00 84.44 291 THR A N 1
ATOM 2266 C CA . THR A 1 291 ? -17.617 23.645 -12.118 1.00 84.44 291 THR A CA 1
ATOM 2267 C C . THR A 1 291 ? -18.484 24.894 -11.988 1.00 84.44 291 THR A C 1
ATOM 2269 O O . THR A 1 291 ? -17.980 26.012 -12.049 1.00 84.44 291 THR A O 1
ATOM 2272 N N . THR A 1 292 ? -19.786 24.716 -11.787 1.00 86.56 292 THR A N 1
ATOM 2273 C CA . THR A 1 292 ? -20.712 25.794 -11.433 1.00 86.56 292 THR A CA 1
ATOM 2274 C C . THR A 1 292 ? -20.753 25.927 -9.918 1.00 86.56 292 THR A C 1
ATOM 2276 O O . THR A 1 292 ? -21.110 24.981 -9.215 1.00 86.56 292 THR A O 1
ATOM 2279 N N . ILE A 1 293 ? -20.395 27.103 -9.417 1.00 88.12 293 ILE A N 1
ATOM 2280 C CA . ILE A 1 293 ? -20.329 27.425 -7.995 1.00 88.12 293 ILE A CA 1
ATOM 2281 C C . ILE A 1 293 ? -21.442 28.414 -7.674 1.00 88.12 293 ILE A C 1
ATOM 2283 O O . ILE A 1 293 ? -21.548 29.470 -8.294 1.00 88.12 293 ILE A O 1
ATOM 2287 N N . GLN A 1 294 ? -22.259 28.077 -6.688 1.00 87.75 294 GLN A N 1
ATOM 2288 C CA . GLN A 1 294 ? -23.263 28.966 -6.127 1.00 87.75 294 GLN A CA 1
ATOM 2289 C C . GLN A 1 294 ? -22.656 29.716 -4.947 1.00 87.75 294 GLN A C 1
ATOM 2291 O O . GLN A 1 294 ? -22.247 29.091 -3.967 1.00 87.75 294 GLN A O 1
ATOM 2296 N N . LEU A 1 295 ? -22.567 31.040 -5.055 1.00 84.56 295 LEU A N 1
ATOM 2297 C CA . LEU A 1 295 ? -22.061 31.889 -3.981 1.00 84.56 295 LEU A CA 1
ATOM 2298 C C . LEU A 1 295 ? -23.128 32.121 -2.914 1.00 84.56 295 LEU A C 1
ATOM 2300 O O . LEU A 1 295 ? -24.319 32.162 -3.209 1.00 84.56 295 LEU A O 1
ATOM 2304 N N . GLN A 1 296 ? -22.687 32.273 -1.667 1.00 76.56 296 GLN A N 1
ATOM 2305 C CA . GLN A 1 296 ? -23.569 32.529 -0.527 1.00 76.56 296 GLN A CA 1
ATOM 2306 C C . GLN A 1 296 ? -24.163 33.947 -0.560 1.00 76.56 296 GLN A C 1
ATOM 2308 O O . GLN A 1 296 ? -25.267 34.164 -0.071 1.00 76.56 296 GLN A O 1
ATOM 2313 N N . ALA A 1 297 ? -23.447 34.898 -1.161 1.00 72.06 297 ALA A N 1
ATOM 2314 C CA . ALA A 1 297 ? -23.925 36.245 -1.443 1.00 72.06 297 ALA A CA 1
ATOM 2315 C C . ALA A 1 297 ? -23.697 36.550 -2.926 1.00 72.06 297 ALA A C 1
ATOM 2317 O O . ALA A 1 297 ? -22.607 36.290 -3.439 1.00 72.06 297 ALA A O 1
ATOM 2318 N N . SER A 1 298 ? -24.710 37.091 -3.607 1.00 61.72 298 SER A N 1
ATOM 2319 C CA . SER A 1 298 ? -24.598 37.477 -5.016 1.00 61.72 298 SER A CA 1
ATOM 2320 C C . SER A 1 298 ? -23.571 38.603 -5.163 1.00 61.72 298 SER A C 1
ATOM 2322 O O . SER A 1 298 ? -23.785 39.689 -4.617 1.00 61.72 298 SER A O 1
ATOM 2324 N N . PRO A 1 299 ? -22.453 38.385 -5.872 1.00 60.91 299 PRO A N 1
ATOM 2325 C CA . PRO A 1 299 ? -21.498 39.451 -6.117 1.00 60.91 299 PRO A CA 1
ATOM 2326 C C . PRO A 1 299 ? -22.087 40.491 -7.077 1.00 60.91 299 PRO A C 1
ATOM 2328 O O . PRO A 1 299 ? -22.894 40.160 -7.948 1.00 60.91 299 PRO A O 1
ATOM 2331 N N . ALA A 1 300 ? -21.641 41.746 -6.965 1.00 57.19 300 ALA A N 1
ATOM 2332 C CA . ALA A 1 300 ? -21.870 42.737 -8.013 1.00 57.19 300 ALA A CA 1
ATOM 2333 C C . ALA A 1 300 ? -21.292 42.207 -9.343 1.00 57.19 300 ALA A C 1
ATOM 2335 O O . ALA A 1 300 ? -20.217 41.602 -9.357 1.00 57.19 300 ALA A O 1
ATOM 2336 N N . GLY A 1 301 ? -22.018 42.372 -10.452 1.00 58.47 301 GLY A N 1
ATOM 2337 C CA . GLY A 1 301 ? -21.614 41.820 -11.748 1.00 58.47 301 GLY A CA 1
ATOM 2338 C C . GLY A 1 301 ? -20.197 42.252 -12.155 1.00 58.47 301 GLY A C 1
ATOM 2339 O O . GLY A 1 301 ? -19.839 43.416 -12.003 1.00 58.47 301 GLY A O 1
ATOM 2340 N N . GLY A 1 302 ? -19.395 41.317 -12.680 1.00 66.06 302 GLY A N 1
ATOM 2341 C CA . GLY A 1 302 ? -18.065 41.607 -13.242 1.00 66.06 302 GLY A CA 1
ATOM 2342 C C . GLY A 1 302 ? -16.844 41.240 -12.386 1.00 66.06 302 GLY A C 1
ATOM 2343 O O . GLY A 1 302 ? -15.727 41.559 -12.791 1.00 66.06 302 GLY A O 1
ATOM 2344 N N . LEU A 1 303 ? -17.002 40.554 -11.245 1.00 71.56 303 LEU A N 1
ATOM 2345 C CA . LEU A 1 303 ? -15.852 40.095 -10.449 1.00 71.56 303 LEU A CA 1
ATOM 2346 C C . LEU A 1 303 ? -14.993 39.065 -11.202 1.00 71.56 303 LEU A C 1
ATOM 2348 O O . LEU A 1 303 ? -15.500 38.069 -11.726 1.00 71.56 303 LEU A O 1
ATOM 2352 N N . LYS A 1 304 ? -13.674 39.294 -11.199 1.00 76.62 304 LYS A N 1
ATOM 2353 C CA . LYS A 1 304 ? -12.650 38.333 -11.627 1.00 76.62 304 LYS A CA 1
ATOM 2354 C C . LYS A 1 304 ? -11.991 37.716 -10.397 1.00 76.62 304 LYS A C 1
ATOM 2356 O O . LYS A 1 304 ? -11.624 38.436 -9.471 1.00 76.62 304 LYS A O 1
ATOM 2361 N N . PHE A 1 305 ? -11.816 36.397 -10.413 1.00 83.50 305 PHE A N 1
ATOM 2362 C CA . PHE A 1 305 ? -11.173 35.662 -9.324 1.00 83.50 305 PHE A CA 1
ATOM 2363 C C . PHE A 1 305 ? -9.749 35.252 -9.701 1.00 83.50 305 PHE A C 1
ATOM 2365 O O . PHE A 1 305 ? -9.528 34.692 -10.774 1.00 83.50 305 PHE A O 1
ATOM 2372 N N . GLU A 1 306 ? -8.799 35.514 -8.806 1.00 80.75 306 GLU A N 1
ATOM 2373 C CA . GLU A 1 306 ? -7.370 35.214 -8.985 1.00 80.75 306 GLU A CA 1
ATOM 2374 C C . GLU A 1 306 ? -6.948 33.925 -8.281 1.00 80.75 306 GLU A C 1
ATOM 2376 O O . GLU A 1 306 ? -5.989 33.271 -8.692 1.00 80.75 306 GLU A O 1
ATOM 2381 N N . LYS A 1 307 ? -7.687 33.511 -7.245 1.00 80.38 307 LYS A N 1
ATOM 2382 C CA . LYS A 1 307 ? -7.391 32.292 -6.491 1.00 80.38 307 LYS A CA 1
ATOM 2383 C C . LYS A 1 307 ? -8.660 31.514 -6.184 1.00 80.38 307 LYS A C 1
ATOM 2385 O O . LYS A 1 307 ? -9.658 32.089 -5.759 1.00 80.38 307 LYS A O 1
ATOM 2390 N N . VAL A 1 308 ? -8.592 30.194 -6.336 1.00 81.56 308 VAL A N 1
ATOM 2391 C CA . VAL A 1 308 ? -9.642 29.267 -5.908 1.00 81.56 308 VAL A CA 1
ATOM 2392 C C . VAL A 1 308 ? -9.054 28.261 -4.943 1.00 81.56 308 VAL A C 1
ATOM 2394 O O . VAL A 1 308 ? -8.030 27.629 -5.214 1.00 81.56 308 VAL A O 1
ATOM 2397 N N . ARG A 1 309 ? -9.716 28.104 -3.804 1.00 83.25 309 ARG A N 1
ATOM 2398 C CA . ARG A 1 309 ? -9.375 27.113 -2.795 1.00 83.25 309 ARG A CA 1
ATOM 2399 C C . ARG A 1 309 ? -10.603 26.309 -2.434 1.00 83.25 309 ARG A C 1
ATOM 2401 O O . ARG A 1 309 ? -11.693 26.856 -2.314 1.00 83.25 309 ARG A O 1
ATOM 2408 N N . VAL A 1 310 ? -10.415 25.015 -2.252 1.00 77.69 310 VAL A N 1
ATOM 2409 C CA . VAL A 1 310 ? -11.424 24.139 -1.673 1.00 77.69 310 VAL A CA 1
ATOM 2410 C C . VAL A 1 310 ? -10.992 23.848 -0.254 1.00 77.69 310 VAL A C 1
ATOM 2412 O O . VAL A 1 310 ? -9.873 23.388 -0.028 1.00 77.69 310 VAL A O 1
ATOM 2415 N N . TYR A 1 311 ? -11.873 24.159 0.680 1.00 74.81 311 TYR A N 1
ATOM 2416 C CA . TYR A 1 311 ? -11.679 23.949 2.100 1.00 74.81 311 TYR A CA 1
ATOM 2417 C C . TYR A 1 311 ? -12.663 22.878 2.579 1.00 74.81 311 TYR A C 1
ATOM 2419 O O . TYR A 1 311 ? -13.828 22.900 2.179 1.00 74.81 311 TYR A O 1
ATOM 2427 N N . GLY A 1 312 ? -12.205 21.951 3.415 1.00 70.06 312 GLY A N 1
ATOM 2428 C CA . GLY A 1 312 ? -12.949 20.777 3.872 1.00 70.06 312 GLY A CA 1
ATOM 2429 C C . GLY A 1 312 ? -12.547 19.488 3.153 1.00 70.06 312 GLY A C 1
ATOM 2430 O O . GLY A 1 312 ? -11.950 19.498 2.071 1.00 70.06 312 GLY A O 1
ATOM 2431 N N . ARG A 1 313 ? -12.878 18.348 3.765 1.00 66.88 313 ARG A N 1
ATOM 2432 C CA . ARG A 1 313 ? -12.569 17.016 3.226 1.00 66.88 313 ARG A CA 1
ATOM 2433 C C . ARG A 1 313 ? -13.600 16.552 2.198 1.00 66.88 313 ARG A C 1
ATOM 2435 O O . ARG A 1 313 ? -14.776 16.905 2.243 1.00 66.88 313 ARG A O 1
ATOM 2442 N N . GLN A 1 314 ? -13.147 15.729 1.255 1.00 67.06 314 GLN A N 1
ATOM 2443 C CA . GLN A 1 314 ? -14.053 15.055 0.328 1.00 67.06 314 GLN A CA 1
ATOM 2444 C C . GLN A 1 314 ? -14.896 14.013 1.069 1.00 67.06 314 GLN A C 1
ATOM 2446 O O . GLN A 1 314 ? -14.462 13.440 2.067 1.00 67.06 314 GLN A O 1
ATOM 2451 N N . GLU A 1 315 ? -16.101 13.760 0.561 1.00 71.19 315 GLU A N 1
ATOM 2452 C CA . GLU A 1 315 ? -16.917 12.644 1.031 1.00 71.19 315 GLU A CA 1
ATOM 2453 C C . GLU A 1 315 ? -16.178 11.315 0.886 1.00 71.19 315 GLU A C 1
ATOM 2455 O O . GLU A 1 315 ? -15.486 11.081 -0.109 1.00 71.19 315 GLU A O 1
ATOM 2460 N N . ALA A 1 316 ? -16.405 10.422 1.853 1.00 73.38 316 ALA A N 1
ATOM 2461 C CA . ALA A 1 316 ? -15.875 9.070 1.809 1.00 73.38 316 ALA A CA 1
ATOM 2462 C C . ALA A 1 316 ? -16.299 8.360 0.514 1.00 73.38 316 ALA A C 1
ATOM 2464 O O . ALA A 1 316 ? -17.478 8.354 0.126 1.00 73.38 316 ALA A O 1
ATOM 2465 N N . LEU A 1 317 ? -15.332 7.726 -0.140 1.00 79.19 317 LEU A N 1
ATOM 2466 C CA . LEU A 1 317 ? -15.547 6.952 -1.352 1.00 79.19 317 LEU A CA 1
ATOM 2467 C C . LEU A 1 317 ? -16.370 5.691 -1.044 1.00 79.19 317 LEU A C 1
ATOM 2469 O O . LEU A 1 317 ? -16.401 5.191 0.080 1.00 79.19 317 LEU A O 1
ATOM 2473 N N . ASN A 1 318 ? -17.020 5.121 -2.063 1.00 81.75 318 ASN A N 1
ATOM 2474 C CA . ASN A 1 318 ? -17.885 3.944 -1.883 1.00 81.75 318 ASN A CA 1
ATOM 2475 C C . ASN A 1 318 ? -17.163 2.747 -1.240 1.00 81.75 318 ASN A C 1
ATOM 2477 O O . ASN A 1 318 ? -17.774 2.003 -0.477 1.00 81.75 318 ASN A O 1
ATOM 2481 N N . HIS A 1 319 ? -15.873 2.557 -1.524 1.00 81.62 319 HIS A N 1
ATOM 2482 C CA . HIS A 1 319 ? -15.091 1.483 -0.907 1.00 81.62 319 HIS A CA 1
ATOM 2483 C C . HIS A 1 319 ? -14.775 1.763 0.573 1.00 81.62 319 HIS A C 1
ATOM 2485 O O . HIS A 1 319 ? -14.797 0.835 1.373 1.00 81.62 319 HIS A O 1
ATOM 2491 N N . GLU A 1 320 ? -14.556 3.024 0.964 1.00 85.38 320 GLU A N 1
ATOM 2492 C CA . GLU A 1 320 ? -14.368 3.421 2.368 1.00 85.38 320 GLU A CA 1
ATOM 2493 C C . GLU A 1 320 ? -15.662 3.233 3.162 1.00 85.38 320 GLU A C 1
ATOM 2495 O O . GLU A 1 320 ? -15.642 2.652 4.243 1.00 85.38 320 GLU A O 1
ATOM 2500 N N . LYS A 1 321 ? -16.804 3.622 2.576 1.00 84.81 321 LYS A N 1
ATOM 2501 C CA . LYS A 1 321 ? -18.136 3.359 3.143 1.00 84.81 321 LYS A CA 1
ATOM 2502 C C . LYS A 1 321 ? -18.395 1.856 3.306 1.00 84.81 321 LYS A C 1
ATOM 2504 O O . LYS A 1 321 ? -18.906 1.434 4.337 1.00 84.81 321 LYS A O 1
ATOM 2509 N N . ALA A 1 322 ? -18.021 1.040 2.315 1.00 86.19 322 ALA A N 1
ATOM 2510 C CA . ALA A 1 322 ? -18.167 -0.416 2.380 1.00 86.19 322 ALA A CA 1
ATOM 2511 C C . ALA A 1 322 ? -17.274 -1.056 3.458 1.00 86.19 322 ALA A C 1
ATOM 2513 O O . ALA A 1 322 ? -17.726 -1.963 4.156 1.00 86.19 322 ALA A O 1
ATOM 2514 N N . ARG A 1 323 ? -16.036 -0.572 3.620 1.00 90.81 323 ARG A N 1
ATOM 2515 C CA . ARG A 1 323 ? -15.123 -0.995 4.690 1.00 90.81 323 ARG A CA 1
ATOM 2516 C C . ARG A 1 323 ? -15.699 -0.674 6.066 1.00 90.81 323 ARG A C 1
ATOM 2518 O O . ARG A 1 323 ? -15.780 -1.559 6.912 1.00 90.81 323 ARG A O 1
ATOM 2525 N N . ASP A 1 324 ? -16.114 0.571 6.282 1.00 89.19 324 ASP A N 1
ATOM 2526 C CA . ASP A 1 324 ? -16.640 1.017 7.574 1.00 89.19 324 ASP A CA 1
ATOM 2527 C C . ASP A 1 324 ? -17.945 0.259 7.913 1.00 89.19 324 ASP A C 1
ATOM 2529 O O . ASP A 1 324 ? -18.134 -0.184 9.046 1.00 89.19 324 ASP A O 1
ATOM 2533 N N . ALA A 1 325 ? -18.786 -0.032 6.910 1.00 89.12 325 ALA A N 1
ATOM 2534 C CA . ALA A 1 325 ? -19.955 -0.897 7.071 1.00 89.12 325 ALA A CA 1
ATOM 2535 C C . ALA A 1 325 ? -19.594 -2.350 7.437 1.00 89.12 325 ALA A C 1
ATOM 2537 O O . ALA A 1 325 ? -20.271 -2.949 8.272 1.00 89.12 325 ALA A O 1
ATOM 2538 N N . LEU A 1 326 ? -18.539 -2.930 6.847 1.00 91.81 326 LEU A N 1
ATOM 2539 C CA . LEU A 1 326 ? -18.055 -4.264 7.222 1.00 91.81 326 LEU A CA 1
ATOM 2540 C C . LEU A 1 326 ? -17.611 -4.292 8.691 1.00 91.81 326 LEU A C 1
ATOM 2542 O O . LEU A 1 326 ? -18.009 -5.198 9.417 1.00 91.81 326 LEU A O 1
ATOM 2546 N N . VAL A 1 327 ? -16.848 -3.291 9.144 1.00 94.50 327 VAL A N 1
ATOM 2547 C CA . VAL A 1 327 ? -16.392 -3.191 10.544 1.00 94.50 327 VAL A CA 1
ATOM 2548 C C . VAL A 1 327 ? -17.576 -3.182 11.510 1.00 94.50 327 VAL A C 1
ATOM 2550 O O . VAL A 1 327 ? -17.591 -3.957 12.466 1.00 94.50 327 VAL A O 1
ATOM 2553 N N . ILE A 1 328 ? -18.596 -2.364 11.233 1.00 93.00 328 ILE A N 1
ATOM 2554 C CA . ILE A 1 328 ? -19.808 -2.308 12.058 1.00 93.00 328 ILE A CA 1
ATOM 2555 C C . ILE A 1 328 ? -20.505 -3.672 12.086 1.00 93.00 328 ILE A C 1
ATOM 2557 O O . ILE A 1 328 ? -20.835 -4.161 13.161 1.00 93.00 328 ILE A O 1
ATOM 2561 N N . ARG A 1 329 ? -20.692 -4.326 10.933 1.00 92.50 329 ARG A N 1
ATOM 2562 C CA . ARG A 1 329 ? -21.367 -5.637 10.852 1.00 92.50 329 ARG A CA 1
ATOM 2563 C C . ARG A 1 329 ? -20.616 -6.754 11.579 1.00 92.50 329 ARG A C 1
ATOM 2565 O O . ARG A 1 329 ? -21.243 -7.652 12.130 1.00 92.50 329 ARG A O 1
ATOM 2572 N N . LEU A 1 330 ? -19.286 -6.701 11.602 1.00 94.56 330 LEU A N 1
ATOM 2573 C CA . LEU A 1 330 ? -18.464 -7.640 12.369 1.00 94.56 330 LEU A CA 1
ATOM 2574 C C . LEU A 1 330 ? -18.630 -7.419 13.877 1.00 94.56 330 LEU A C 1
ATOM 2576 O O . LEU A 1 330 ? -18.880 -8.367 14.617 1.00 94.56 330 LEU A O 1
ATOM 2580 N N . LEU A 1 331 ? -18.553 -6.165 14.328 1.00 95.44 331 LEU A N 1
ATOM 2581 C CA . LEU A 1 331 ? -18.690 -5.813 15.744 1.00 95.44 331 LEU A CA 1
ATOM 2582 C C . LEU A 1 331 ? -20.124 -5.925 16.265 1.00 95.44 331 LEU A C 1
ATOM 2584 O O . LEU A 1 331 ? -20.332 -5.942 17.465 1.00 95.44 331 LEU A O 1
ATOM 2588 N N . THR A 1 332 ? -21.118 -6.012 15.392 1.00 93.38 332 THR A N 1
ATOM 2589 C CA . THR A 1 332 ? -22.523 -6.215 15.770 1.00 93.38 332 THR A CA 1
ATOM 2590 C C . THR A 1 332 ? -22.985 -7.669 15.620 1.00 93.38 332 THR A C 1
ATOM 2592 O O . THR A 1 332 ? -24.148 -7.974 15.879 1.00 93.38 332 THR A O 1
ATOM 2595 N N . ARG A 1 333 ? -22.067 -8.574 15.233 1.00 91.12 333 ARG A N 1
ATOM 2596 C CA . ARG A 1 333 ? -22.295 -10.010 14.974 1.00 91.12 333 ARG A CA 1
ATOM 2597 C C . ARG A 1 333 ? -23.223 -10.330 13.793 1.00 91.12 333 ARG A C 1
ATOM 2599 O O . ARG A 1 333 ? -23.574 -11.488 13.594 1.00 91.12 333 ARG A O 1
ATOM 2606 N N . ASP A 1 334 ? -23.546 -9.351 12.952 1.00 90.25 334 ASP A N 1
ATOM 2607 C CA . ASP A 1 334 ? -24.274 -9.566 11.690 1.00 90.25 334 ASP A CA 1
ATOM 2608 C C . ASP A 1 334 ? -23.475 -10.387 10.671 1.00 90.25 334 ASP A C 1
ATOM 2610 O O . ASP A 1 334 ? -24.028 -10.951 9.722 1.00 90.25 334 ASP A O 1
ATOM 2614 N N . LYS A 1 335 ? -22.146 -10.364 10.799 1.00 90.31 335 LYS A N 1
ATOM 2615 C CA . LYS A 1 335 ? -21.205 -11.008 9.886 1.00 90.31 335 LYS A CA 1
ATOM 2616 C C . LYS A 1 335 ? -20.043 -11.627 10.644 1.00 90.31 335 LYS A C 1
ATOM 2618 O O . LYS A 1 335 ? -19.658 -11.163 11.712 1.00 90.31 335 LYS A O 1
ATOM 2623 N N . THR A 1 336 ? -19.429 -12.632 10.027 1.00 90.25 336 THR A N 1
ATOM 2624 C CA . THR A 1 336 ? -18.155 -13.205 10.465 1.00 90.25 336 THR A CA 1
ATOM 2625 C C . THR A 1 336 ? -17.191 -13.326 9.289 1.00 90.25 336 THR A C 1
ATOM 2627 O O . THR A 1 336 ? -17.587 -13.634 8.166 1.00 90.25 336 THR A O 1
ATOM 2630 N N . LEU A 1 337 ? -15.897 -13.120 9.549 1.00 89.38 337 LEU A N 1
ATOM 2631 C CA . LEU A 1 337 ? -14.835 -13.331 8.559 1.00 89.38 337 LEU A CA 1
ATOM 2632 C C . LEU A 1 337 ? -14.636 -14.818 8.220 1.00 89.38 337 LEU A C 1
ATOM 2634 O O . LEU A 1 337 ? -14.012 -15.150 7.213 1.00 89.38 337 LEU A O 1
ATOM 2638 N N . ARG A 1 338 ? -15.163 -15.719 9.057 1.00 85.12 338 ARG A N 1
ATOM 2639 C CA . ARG A 1 338 ? -15.003 -17.176 8.932 1.00 85.12 338 ARG A CA 1
ATOM 2640 C C . ARG A 1 338 ? -15.811 -17.777 7.783 1.00 85.12 338 ARG A C 1
ATOM 2642 O O . ARG A 1 338 ? -15.447 -18.845 7.284 1.00 85.12 338 ARG A O 1
ATOM 2649 N N . ASP A 1 339 ? -16.853 -17.083 7.342 1.00 84.75 339 ASP A N 1
ATOM 2650 C CA . ASP A 1 339 ? -17.709 -17.539 6.246 1.00 84.75 339 ASP A CA 1
ATOM 2651 C C . ASP A 1 339 ? -17.056 -17.320 4.881 1.00 84.75 339 ASP A C 1
ATOM 2653 O O . ASP A 1 339 ? -17.396 -18.009 3.924 1.00 84.75 339 ASP A O 1
ATOM 2657 N N . ALA A 1 340 ? -16.096 -16.394 4.780 1.00 87.75 340 ALA A N 1
ATOM 2658 C CA . ALA A 1 340 ? -15.447 -16.039 3.525 1.00 87.75 340 ALA A CA 1
ATOM 2659 C C . ALA A 1 340 ? -14.181 -16.889 3.279 1.00 87.75 340 ALA A C 1
ATOM 2661 O O . ALA A 1 340 ? -13.146 -16.653 3.917 1.00 87.75 340 ALA A O 1
ATOM 2662 N N . PRO A 1 341 ? -14.190 -17.842 2.320 1.00 85.75 341 PRO A N 1
ATOM 2663 C CA . PRO A 1 341 ? -13.073 -18.772 2.125 1.00 85.75 341 PRO A CA 1
ATOM 2664 C C . PRO A 1 341 ? -11.768 -18.071 1.737 1.00 85.75 341 PRO A C 1
ATOM 2666 O O . PRO A 1 341 ? -10.699 -18.444 2.217 1.00 85.75 341 PRO A O 1
ATOM 2669 N N . PHE A 1 342 ? -11.848 -17.014 0.923 1.00 88.31 342 PHE A N 1
ATOM 2670 C CA . PHE A 1 342 ? -10.679 -16.233 0.509 1.00 88.31 342 PHE A CA 1
ATOM 2671 C C . PHE A 1 342 ? -10.078 -15.406 1.642 1.00 88.31 342 PHE A C 1
ATOM 2673 O O . PHE A 1 342 ? -8.857 -15.283 1.713 1.00 88.31 342 PHE A O 1
ATOM 2680 N N . ILE A 1 343 ? -10.903 -14.890 2.562 1.00 90.12 343 ILE A N 1
ATOM 2681 C CA . ILE A 1 343 ? -10.389 -14.188 3.744 1.00 90.12 343 ILE A CA 1
ATOM 2682 C C . ILE A 1 343 ? -9.606 -15.172 4.618 1.00 90.12 343 ILE A C 1
ATOM 2684 O O . ILE A 1 343 ? -8.482 -14.890 5.031 1.00 90.12 343 ILE A O 1
ATOM 2688 N N . ARG A 1 344 ? -10.152 -16.374 4.824 1.00 85.69 344 ARG A N 1
ATOM 2689 C CA . ARG A 1 344 ? -9.466 -17.445 5.557 1.00 85.69 344 ARG A CA 1
ATOM 2690 C C . ARG A 1 344 ? -8.163 -17.857 4.890 1.00 85.69 344 ARG A C 1
ATOM 2692 O O . ARG A 1 344 ? -7.135 -17.892 5.549 1.00 85.69 344 ARG A O 1
ATOM 2699 N N . ALA A 1 345 ? -8.195 -18.121 3.587 1.00 82.94 345 ALA A N 1
ATOM 2700 C CA . ALA A 1 345 ? -7.026 -18.565 2.836 1.00 82.94 345 ALA A CA 1
ATOM 2701 C C . ALA A 1 345 ? -5.863 -17.560 2.887 1.00 82.94 345 ALA A C 1
ATOM 2703 O O . ALA A 1 345 ? -4.707 -17.974 2.942 1.00 82.94 345 ALA A O 1
ATOM 2704 N N . LEU A 1 346 ? -6.164 -16.257 2.874 1.00 87.00 346 LEU A N 1
ATOM 2705 C CA . LEU A 1 346 ? -5.158 -15.201 2.757 1.00 87.00 346 LEU A CA 1
ATOM 2706 C C . LEU A 1 346 ? -4.695 -14.619 4.100 1.00 87.00 346 LEU A C 1
ATOM 2708 O O . LEU A 1 346 ? -3.508 -14.345 4.250 1.00 87.00 346 LEU A O 1
ATOM 2712 N N . TRP A 1 347 ? -5.593 -14.436 5.073 1.00 89.00 347 TRP A N 1
ATOM 2713 C CA . TRP A 1 347 ? -5.254 -13.824 6.370 1.00 89.00 347 TRP A CA 1
ATOM 2714 C C . TRP A 1 347 ? -5.214 -14.814 7.530 1.00 89.00 347 TRP A C 1
ATOM 2716 O O . TRP A 1 347 ? -4.531 -14.562 8.521 1.00 89.00 347 TRP A O 1
ATOM 2726 N N . PHE A 1 348 ? -5.891 -15.957 7.410 1.00 87.38 348 PHE A N 1
ATOM 2727 C CA . PHE A 1 348 ? -5.957 -16.966 8.466 1.00 87.38 348 PHE A CA 1
ATOM 2728 C C . PHE A 1 348 ? -5.625 -18.371 7.945 1.00 87.38 348 PHE A C 1
ATOM 2730 O O . PHE A 1 348 ? -6.413 -19.298 8.136 1.00 87.38 348 PHE A O 1
ATOM 2737 N N . PRO A 1 349 ? -4.457 -18.586 7.311 1.00 75.69 349 PRO A N 1
ATOM 2738 C CA . PRO A 1 349 ? -4.147 -19.846 6.632 1.00 75.69 349 PRO A CA 1
ATOM 2739 C C . PRO A 1 349 ? -4.117 -21.064 7.573 1.00 75.69 349 PRO A C 1
ATOM 2741 O O . PRO A 1 349 ? -4.299 -22.198 7.137 1.00 75.69 349 PRO A O 1
ATOM 2744 N N . LYS A 1 350 ? -3.938 -20.839 8.883 1.00 77.69 350 LYS A N 1
ATOM 2745 C CA . LYS A 1 350 ? -4.045 -21.879 9.921 1.00 77.69 350 LYS A CA 1
ATOM 2746 C C . LYS A 1 350 ? -5.477 -22.403 10.100 1.00 77.69 350 LYS A C 1
ATOM 2748 O O . LYS A 1 350 ? -5.665 -23.516 10.585 1.00 77.69 350 LYS A O 1
ATOM 2753 N N . TRP A 1 351 ? -6.495 -21.631 9.721 1.00 73.69 351 TRP A N 1
ATOM 2754 C CA . TRP A 1 351 ? -7.891 -22.056 9.753 1.00 73.69 351 TRP A CA 1
ATOM 2755 C C . TRP A 1 351 ? -8.157 -22.938 8.531 1.00 73.69 351 TRP A C 1
ATOM 2757 O O . TRP A 1 351 ? -8.665 -22.440 7.524 1.00 73.69 351 TRP A O 1
ATOM 2767 N N . LYS A 1 352 ? -7.784 -24.230 8.618 1.00 58.34 352 LYS A N 1
ATOM 2768 C CA . LYS A 1 352 ? -7.933 -25.253 7.558 1.00 58.34 352 LYS A CA 1
ATOM 2769 C C . LYS A 1 352 ? -9.120 -24.925 6.644 1.00 58.34 352 LYS A C 1
ATOM 2771 O O . LYS A 1 352 ? -10.237 -24.879 7.161 1.00 58.34 352 LYS A O 1
ATOM 2776 N N . PRO A 1 353 ? -8.934 -24.637 5.347 1.00 57.66 353 PRO A N 1
ATOM 2777 C CA . PRO A 1 353 ? -10.035 -24.211 4.493 1.00 57.66 353 PRO A CA 1
ATOM 2778 C C . PRO A 1 353 ? -11.034 -25.361 4.331 1.00 57.66 353 PRO A C 1
ATOM 2780 O O . PRO A 1 353 ? -10.737 -26.370 3.707 1.00 57.66 353 PRO A O 1
ATOM 2783 N N . THR A 1 354 ? -12.221 -25.222 4.919 1.00 53.25 354 THR A N 1
ATOM 2784 C CA . THR A 1 354 ? -13.264 -26.265 4.911 1.00 53.25 354 THR A CA 1
ATOM 2785 C C . THR A 1 354 ? -14.165 -26.208 3.674 1.00 53.25 354 THR A C 1
ATOM 2787 O O . THR A 1 354 ? -15.017 -27.071 3.514 1.00 53.25 354 THR A O 1
ATOM 2790 N N . PHE A 1 355 ? -14.005 -25.203 2.801 1.00 54.59 355 PHE A N 1
ATOM 2791 C CA . PHE A 1 355 ? -15.037 -24.837 1.821 1.00 54.59 355 PHE A CA 1
ATOM 2792 C C . PHE A 1 355 ? -14.594 -24.754 0.353 1.00 54.59 355 PHE A C 1
ATOM 2794 O O . PHE A 1 355 ? -15.434 -24.458 -0.490 1.00 54.59 355 PHE A O 1
ATOM 2801 N N . PHE A 1 356 ? -13.352 -25.094 -0.017 1.00 59.97 356 PHE A N 1
ATOM 2802 C CA . PHE A 1 356 ? -12.997 -25.230 -1.446 1.00 59.97 356 PHE A CA 1
ATOM 2803 C C . PHE A 1 356 ? -13.533 -26.541 -2.074 1.00 59.97 356 PHE A C 1
ATOM 2805 O O . PHE A 1 356 ? -12.938 -27.075 -3.000 1.00 59.97 356 PHE A O 1
ATOM 2812 N N . VAL A 1 357 ? -14.654 -27.081 -1.573 1.00 47.84 357 VAL A N 1
ATOM 2813 C CA . VAL A 1 357 ? -15.234 -28.380 -1.980 1.00 47.84 357 VAL A CA 1
ATOM 2814 C C . VAL A 1 357 ? -16.279 -28.234 -3.105 1.00 47.84 357 VAL A C 1
ATOM 2816 O O . VAL A 1 357 ? -17.022 -29.160 -3.398 1.00 47.84 357 VAL A O 1
ATOM 2819 N N . ARG A 1 358 ? -16.336 -27.102 -3.821 1.00 51.34 358 ARG A N 1
ATOM 2820 C CA . ARG A 1 358 ? -17.052 -27.045 -5.114 1.00 51.34 358 ARG A CA 1
ATOM 2821 C C . ARG A 1 358 ? -16.081 -27.361 -6.252 1.00 51.34 358 ARG A C 1
ATOM 2823 O O . ARG A 1 358 ? -15.564 -26.477 -6.924 1.00 51.34 358 ARG A O 1
ATOM 2830 N N . GLY A 1 359 ? -15.788 -28.650 -6.390 1.00 47.34 359 GLY A N 1
ATOM 2831 C CA . GLY A 1 359 ? -14.744 -29.221 -7.240 1.00 47.34 359 GLY A CA 1
ATOM 2832 C C . GLY A 1 359 ? -15.016 -29.318 -8.748 1.00 47.34 359 GLY A C 1
ATOM 2833 O O . GLY A 1 359 ? -14.536 -30.274 -9.327 1.00 47.34 359 GLY A O 1
ATOM 2834 N N . ASP A 1 360 ? -15.694 -28.359 -9.396 1.00 52.22 360 ASP A N 1
ATOM 2835 C CA . ASP A 1 360 ? -15.955 -28.401 -10.863 1.00 52.22 360 ASP A CA 1
ATOM 2836 C C . ASP A 1 360 ? -15.701 -27.060 -11.604 1.00 52.22 360 ASP A C 1
ATOM 2838 O O . ASP A 1 360 ? -16.103 -26.850 -12.756 1.00 52.22 360 ASP A O 1
ATOM 2842 N N . GLY A 1 361 ? -15.048 -26.092 -10.948 1.00 58.59 361 GLY A N 1
ATOM 2843 C CA . GLY A 1 361 ? -14.895 -24.722 -11.471 1.00 58.59 361 GLY A CA 1
ATOM 2844 C C . GLY A 1 361 ? -13.744 -24.502 -12.465 1.00 58.59 361 GLY A C 1
ATOM 2845 O O . GLY A 1 361 ? -13.684 -23.435 -13.093 1.00 58.59 361 GLY A O 1
ATOM 2846 N N . GLY A 1 362 ? -12.829 -25.468 -12.588 1.00 73.69 362 GLY A N 1
ATOM 2847 C CA . GLY A 1 362 ? -11.690 -25.419 -13.506 1.00 73.69 362 GLY A CA 1
ATOM 2848 C C . GLY A 1 362 ? -12.064 -25.832 -14.929 1.00 73.69 362 GLY A C 1
ATOM 2849 O O . GLY A 1 362 ? -13.027 -26.560 -15.149 1.00 73.69 362 GLY A O 1
ATOM 2850 N N . VAL A 1 363 ? -11.301 -25.358 -15.906 1.00 84.38 363 VAL A N 1
ATOM 2851 C CA . VAL A 1 363 ? -11.290 -25.924 -17.257 1.00 84.38 363 VAL A CA 1
ATOM 2852 C C . VAL A 1 363 ? -10.256 -27.043 -17.275 1.00 84.38 363 VAL A C 1
ATOM 2854 O O . VAL A 1 363 ? -9.173 -26.882 -16.708 1.00 84.38 363 VAL A O 1
ATOM 2857 N N . ASP A 1 364 ? -10.607 -28.163 -17.903 1.00 87.25 364 ASP A N 1
ATOM 2858 C CA . ASP A 1 364 ? -9.701 -29.289 -18.103 1.00 87.25 364 ASP A CA 1
ATOM 2859 C C . ASP A 1 364 ? -8.391 -28.839 -18.779 1.00 87.25 364 ASP A C 1
ATOM 2861 O O . ASP A 1 364 ? -8.392 -27.992 -19.680 1.00 87.25 364 ASP A O 1
ATOM 2865 N N . GLU A 1 365 ? -7.260 -29.374 -18.314 1.00 87.88 365 GLU A N 1
ATOM 2866 C CA . GLU A 1 365 ? -5.939 -28.911 -18.746 1.00 87.88 365 GLU A CA 1
ATOM 2867 C C . GLU A 1 365 ? -5.693 -29.190 -20.233 1.00 87.88 365 GLU A C 1
ATOM 2869 O O . GLU A 1 365 ? -5.098 -28.346 -20.915 1.00 87.88 365 GLU A O 1
ATOM 2874 N N . ASP A 1 366 ? -6.192 -30.310 -20.765 1.00 88.94 366 ASP A N 1
ATOM 2875 C CA . ASP A 1 366 ? -6.042 -30.657 -22.179 1.00 88.94 366 ASP A CA 1
ATOM 2876 C C . ASP A 1 366 ? -6.884 -29.727 -23.057 1.00 88.94 366 ASP A C 1
ATOM 2878 O O . ASP A 1 366 ? -6.378 -29.174 -24.041 1.00 88.94 366 ASP A O 1
ATOM 2882 N N . GLN A 1 367 ? -8.133 -29.457 -22.664 1.00 90.19 367 GLN A N 1
ATOM 2883 C CA . GLN A 1 367 ? -9.000 -28.492 -23.357 1.00 90.19 367 GLN A CA 1
ATOM 2884 C C . GLN A 1 367 ? -8.394 -27.083 -23.370 1.00 90.19 367 GLN A C 1
ATOM 2886 O O . GLN A 1 367 ? -8.293 -26.447 -24.427 1.00 90.19 367 GLN A O 1
ATOM 2891 N N . ALA A 1 368 ? -7.921 -26.606 -22.215 1.00 90.56 368 ALA A N 1
ATOM 2892 C CA . ALA A 1 368 ? -7.237 -25.323 -22.115 1.00 90.56 368 ALA A CA 1
ATOM 2893 C C . ALA A 1 368 ? -5.970 -25.299 -22.982 1.00 90.56 368 ALA A C 1
ATOM 2895 O O . ALA A 1 368 ? -5.722 -24.338 -23.710 1.00 90.56 368 ALA A O 1
ATOM 2896 N N . THR A 1 369 ? -5.182 -26.373 -22.956 1.00 90.88 369 THR A N 1
ATOM 2897 C CA . THR A 1 369 ? -3.958 -26.518 -23.749 1.00 90.88 369 THR A CA 1
ATOM 2898 C C . THR A 1 369 ? -4.239 -26.415 -25.242 1.00 90.88 369 THR A C 1
ATOM 2900 O O . THR A 1 369 ? -3.460 -25.758 -25.931 1.00 90.88 369 THR A O 1
ATOM 2903 N N . VAL A 1 370 ? -5.327 -27.010 -25.744 1.00 91.19 370 VAL A N 1
ATOM 2904 C CA . VAL A 1 370 ? -5.738 -26.907 -27.155 1.00 91.19 370 VAL A CA 1
ATOM 2905 C C . VAL A 1 370 ? -6.047 -25.458 -27.530 1.00 91.19 370 VAL A C 1
ATOM 2907 O O . VAL A 1 370 ? -5.443 -24.951 -28.472 1.00 91.19 370 VAL A O 1
ATOM 2910 N N . ILE A 1 371 ? -6.885 -24.761 -26.756 1.00 90.19 371 ILE A N 1
ATOM 2911 C CA . ILE A 1 371 ? -7.235 -23.345 -26.998 1.00 90.19 371 ILE A CA 1
ATOM 2912 C C . ILE A 1 371 ? -5.985 -22.451 -26.986 1.00 90.19 371 ILE A C 1
ATOM 2914 O O . ILE A 1 371 ? -5.857 -21.506 -27.768 1.00 90.19 371 ILE A O 1
ATOM 2918 N N . LEU A 1 372 ? -5.046 -22.741 -26.086 1.00 91.12 372 LEU A N 1
ATOM 2919 C CA . LEU A 1 372 ? -3.832 -21.952 -25.912 1.00 91.12 372 LEU A CA 1
ATOM 2920 C C . LEU A 1 372 ? -2.761 -22.224 -26.977 1.00 91.12 372 LEU A C 1
ATOM 2922 O O . LEU A 1 372 ? -1.816 -21.442 -27.051 1.00 91.12 372 LEU A O 1
ATOM 2926 N N . ARG A 1 373 ? -2.881 -23.265 -27.821 1.00 87.19 373 ARG A N 1
ATOM 2927 C CA . ARG A 1 373 ? -1.933 -23.501 -28.935 1.00 87.19 373 ARG A CA 1
ATOM 2928 C C . ARG A 1 373 ? -1.905 -22.335 -29.921 1.00 87.19 373 ARG A C 1
ATOM 2930 O O . ARG A 1 373 ? -0.833 -21.984 -30.408 1.00 87.19 373 ARG A O 1
ATOM 2937 N N . ASP A 1 374 ? -3.051 -21.698 -30.136 1.00 81.56 374 ASP A N 1
ATOM 2938 C CA . ASP A 1 374 ? -3.188 -20.561 -31.052 1.00 81.56 374 ASP A CA 1
ATOM 2939 C C . ASP A 1 374 ? -2.723 -19.235 -30.429 1.00 81.56 374 ASP A C 1
ATOM 2941 O O . ASP A 1 374 ? -2.613 -18.210 -31.108 1.00 81.56 374 ASP A O 1
ATOM 2945 N N . VAL A 1 375 ? -2.419 -19.230 -29.126 1.00 86.31 375 VAL A N 1
ATOM 2946 C CA . VAL A 1 375 ? -1.905 -18.064 -28.409 1.00 86.31 375 VAL A CA 1
ATOM 2947 C C . VAL A 1 375 ? -0.399 -18.220 -28.217 1.00 86.31 375 VAL A C 1
ATOM 2949 O O . VAL A 1 375 ? 0.080 -19.117 -27.529 1.00 86.31 375 VAL A O 1
ATOM 2952 N N . ARG A 1 376 ? 0.386 -17.303 -28.794 1.00 88.38 376 ARG A N 1
ATOM 2953 C CA . ARG A 1 376 ? 1.849 -17.294 -28.634 1.00 88.38 376 ARG A CA 1
ATOM 2954 C C . ARG A 1 376 ? 2.243 -16.895 -27.206 1.00 88.38 376 ARG A C 1
ATOM 2956 O O . ARG A 1 376 ? 2.460 -15.717 -26.933 1.00 88.38 376 ARG A O 1
ATOM 2963 N N . LEU A 1 377 ? 2.346 -17.879 -26.316 1.00 93.88 377 LEU A N 1
ATOM 2964 C CA . LEU A 1 377 ? 2.816 -17.733 -24.936 1.00 93.88 377 LEU A CA 1
ATOM 2965 C C . LEU A 1 377 ? 4.185 -18.396 -24.753 1.00 93.88 377 LEU A C 1
ATOM 2967 O O . LEU A 1 377 ? 4.449 -19.459 -25.313 1.00 93.88 377 LEU A O 1
ATOM 2971 N N . ASN A 1 378 ? 5.046 -17.801 -23.926 1.00 95.19 378 ASN A N 1
ATOM 2972 C CA . ASN A 1 378 ? 6.237 -18.497 -23.433 1.00 95.19 378 ASN A CA 1
ATOM 2973 C C . ASN A 1 378 ? 5.884 -19.478 -22.300 1.00 95.19 378 ASN A C 1
ATOM 2975 O O . ASN A 1 378 ? 4.765 -19.476 -21.785 1.00 95.19 378 ASN A O 1
ATOM 2979 N N . GLN A 1 379 ? 6.855 -20.291 -21.872 1.00 95.12 379 GLN A N 1
ATOM 2980 C CA . GLN A 1 379 ? 6.629 -21.319 -20.852 1.00 95.12 379 GLN A CA 1
ATOM 2981 C C . GLN A 1 379 ? 6.099 -20.748 -19.527 1.00 95.12 379 GLN A C 1
ATOM 2983 O O . GLN A 1 379 ? 5.135 -21.278 -18.983 1.00 95.12 379 GLN A O 1
ATOM 2988 N N . SER A 1 380 ? 6.677 -19.650 -19.024 1.00 96.69 380 SER A N 1
ATOM 2989 C CA . SER A 1 380 ? 6.251 -19.046 -17.751 1.00 96.69 380 SER A CA 1
ATOM 2990 C C . SER A 1 380 ? 4.813 -18.512 -17.806 1.00 96.69 380 SER A C 1
ATOM 2992 O O . SER A 1 380 ? 4.033 -18.727 -16.878 1.00 96.69 380 SER A O 1
ATOM 2994 N N . GLN A 1 381 ? 4.435 -17.883 -18.924 1.00 97.19 381 GLN A N 1
ATOM 2995 C CA . GLN A 1 381 ? 3.079 -17.390 -19.174 1.00 97.19 381 GLN A CA 1
ATOM 2996 C C . GLN A 1 381 ? 2.086 -18.543 -19.327 1.00 97.19 381 GLN A C 1
ATOM 2998 O O . GLN A 1 381 ? 0.978 -18.473 -18.798 1.00 97.19 381 GLN A O 1
ATOM 3003 N N . ARG A 1 382 ? 2.478 -19.617 -20.023 1.00 96.44 382 ARG A N 1
ATOM 3004 C CA . ARG A 1 382 ? 1.641 -20.803 -20.222 1.00 96.44 382 ARG A CA 1
ATOM 3005 C C . ARG A 1 382 ? 1.354 -21.506 -18.900 1.00 96.44 382 ARG A C 1
ATOM 3007 O O . ARG A 1 382 ? 0.191 -21.743 -18.600 1.00 96.44 382 ARG A O 1
ATOM 3014 N N . SER A 1 383 ? 2.374 -21.761 -18.079 1.00 95.38 383 SER A N 1
ATOM 3015 C CA . SER A 1 383 ? 2.191 -22.366 -16.752 1.00 95.38 383 SER A CA 1
ATOM 3016 C C . SER A 1 383 ? 1.290 -21.521 -15.847 1.00 95.38 383 SER A C 1
ATOM 3018 O O . SER A 1 383 ? 0.409 -22.066 -15.185 1.00 95.38 383 SER A O 1
ATOM 3020 N N . ALA A 1 384 ? 1.459 -20.193 -15.857 1.00 96.62 384 ALA A N 1
ATOM 3021 C CA . ALA A 1 384 ? 0.578 -19.291 -15.118 1.00 96.62 384 ALA A CA 1
ATOM 3022 C C . ALA A 1 384 ? -0.871 -19.362 -15.633 1.00 96.62 384 ALA A C 1
ATOM 3024 O O . ALA A 1 384 ? -1.790 -19.508 -14.835 1.00 96.62 384 ALA A O 1
ATOM 3025 N N . THR A 1 385 ? -1.073 -19.330 -16.955 1.00 96.69 385 THR A N 1
ATOM 3026 C CA . THR A 1 385 ? -2.401 -19.404 -17.596 1.00 96.69 385 THR A CA 1
ATOM 3027 C C . THR A 1 385 ? -3.115 -20.718 -17.269 1.00 96.69 385 THR A C 1
ATOM 3029 O O . THR A 1 385 ? -4.288 -20.698 -16.911 1.00 96.69 385 THR A O 1
ATOM 3032 N N . LEU A 1 386 ? -2.413 -21.855 -17.325 1.00 95.31 386 LEU A N 1
ATOM 3033 C CA . LEU A 1 386 ? -2.988 -23.164 -16.998 1.00 95.31 386 LEU A CA 1
ATOM 3034 C C . LEU A 1 386 ? -3.441 -23.235 -15.533 1.00 95.31 386 LEU A C 1
ATOM 3036 O O . LEU A 1 386 ? -4.561 -23.651 -15.256 1.00 95.31 386 LEU A O 1
ATOM 3040 N N . SER A 1 387 ? -2.637 -22.733 -14.590 1.00 93.69 387 SER A N 1
ATOM 3041 C CA . SER A 1 387 ? -3.058 -22.651 -13.182 1.00 93.69 387 SER A CA 1
ATOM 3042 C C . SER A 1 387 ? -4.186 -21.637 -12.962 1.00 93.69 387 SER A C 1
ATOM 3044 O O . SER A 1 387 ? -5.074 -21.848 -12.136 1.00 93.69 387 SER A O 1
ATOM 3046 N N . MET A 1 388 ? -4.218 -20.545 -13.731 1.00 94.56 388 MET A N 1
ATOM 3047 C CA . MET A 1 388 ? -5.346 -19.620 -13.689 1.00 94.56 388 MET A CA 1
ATOM 3048 C C . MET A 1 388 ? -6.637 -20.299 -14.110 1.00 94.56 388 MET A C 1
ATOM 3050 O O . MET A 1 388 ? -7.633 -20.087 -13.441 1.00 94.56 388 MET A O 1
ATOM 3054 N N . VAL A 1 389 ? -6.653 -21.146 -15.135 1.00 94.69 389 VAL A N 1
ATOM 3055 C CA . VAL A 1 389 ? -7.899 -21.789 -15.588 1.00 94.69 389 VAL A CA 1
ATOM 3056 C C . VAL A 1 389 ? -8.216 -23.106 -14.872 1.00 94.69 389 VAL A C 1
ATOM 3058 O O . VAL A 1 389 ? -9.339 -23.577 -15.000 1.00 94.69 389 VAL A O 1
ATOM 3061 N N . SER A 1 390 ? -7.291 -23.653 -14.075 1.00 90.81 390 SER A N 1
ATOM 3062 C CA . SER A 1 390 ? -7.466 -24.893 -13.295 1.00 90.81 390 SER A CA 1
ATOM 3063 C C . SER A 1 390 ? -8.457 -24.747 -12.121 1.00 90.81 390 SER A C 1
ATOM 3065 O O . SER A 1 390 ? -9.130 -23.727 -11.971 1.00 90.81 390 SER A O 1
ATOM 3067 N N . ALA A 1 391 ? -8.514 -25.736 -11.227 1.00 86.75 391 ALA A N 1
ATOM 3068 C CA . ALA A 1 391 ? -9.254 -25.656 -9.965 1.00 86.75 391 ALA A CA 1
ATOM 3069 C C . ALA A 1 391 ? -8.524 -24.883 -8.836 1.00 86.75 391 ALA A C 1
ATOM 3071 O O . ALA A 1 391 ? -9.082 -24.721 -7.755 1.00 86.75 391 ALA A O 1
ATOM 3072 N N . ASP A 1 392 ? -7.294 -24.393 -9.052 1.00 86.62 392 ASP A N 1
ATOM 3073 C CA . ASP A 1 392 ? -6.513 -23.696 -8.013 1.00 86.62 392 ASP A CA 1
ATOM 3074 C C . ASP A 1 392 ? -7.223 -22.411 -7.548 1.00 86.62 392 ASP A C 1
ATOM 3076 O O . ASP A 1 392 ? -7.309 -21.485 -8.348 1.00 86.62 392 ASP A O 1
ATOM 3080 N N . PRO A 1 393 ? -7.689 -22.269 -6.294 1.00 86.38 393 PRO A N 1
ATOM 3081 C CA . PRO A 1 393 ? -8.578 -21.165 -5.917 1.00 86.38 393 PRO A CA 1
ATOM 3082 C C . PRO A 1 393 ? -7.886 -19.798 -5.933 1.00 86.38 393 PRO A C 1
ATOM 3084 O O . PRO A 1 393 ? -8.508 -18.794 -6.285 1.00 86.38 393 PRO A O 1
ATOM 3087 N N . VAL A 1 394 ? -6.599 -19.746 -5.572 1.00 89.62 394 VAL A N 1
ATOM 3088 C CA . VAL A 1 394 ? -5.810 -18.510 -5.547 1.00 89.62 394 VAL A CA 1
ATOM 3089 C C . VAL A 1 394 ? -4.525 -18.668 -6.350 1.00 89.62 394 VAL A C 1
ATOM 3091 O O . VAL A 1 394 ? -3.670 -19.504 -6.041 1.00 89.62 394 VAL A O 1
ATOM 3094 N N . VAL A 1 395 ? -4.364 -17.800 -7.349 1.00 92.81 395 VAL A N 1
ATOM 3095 C CA . VAL A 1 395 ? -3.162 -17.723 -8.187 1.00 92.81 395 VAL A CA 1
ATOM 3096 C C . VAL A 1 395 ? -2.558 -16.329 -8.081 1.00 92.81 395 VAL A C 1
ATOM 3098 O O . VAL A 1 395 ? -3.251 -15.329 -8.241 1.00 92.81 395 VAL A O 1
ATOM 3101 N N . ILE A 1 396 ? -1.257 -16.243 -7.825 1.00 94.38 396 ILE A N 1
ATOM 3102 C CA . ILE A 1 396 ? -0.521 -14.978 -7.761 1.00 94.38 396 ILE A CA 1
ATOM 3103 C C . ILE A 1 396 ? 0.536 -14.983 -8.861 1.00 94.38 396 ILE A C 1
ATOM 3105 O O . ILE A 1 396 ? 1.383 -15.867 -8.921 1.00 94.38 396 ILE A O 1
ATOM 3109 N N . VAL A 1 397 ? 0.524 -13.975 -9.722 1.00 96.50 397 VAL A N 1
ATOM 3110 C CA . VAL A 1 397 ? 1.466 -13.821 -10.829 1.00 96.50 397 VAL A CA 1
ATOM 3111 C C . VAL A 1 397 ? 2.301 -12.565 -10.606 1.00 96.50 397 VAL A C 1
ATOM 3113 O O . VAL A 1 397 ? 1.831 -11.432 -10.733 1.00 96.50 397 VAL A O 1
ATOM 3116 N N . HIS A 1 398 ? 3.580 -12.768 -10.293 1.00 96.12 398 HIS A N 1
ATOM 3117 C CA . HIS A 1 398 ? 4.590 -11.718 -10.332 1.00 96.12 398 HIS A CA 1
ATOM 3118 C C . HIS A 1 398 ? 5.006 -11.500 -11.786 1.00 96.12 398 HIS A C 1
ATOM 3120 O O . HIS A 1 398 ? 5.703 -12.322 -12.381 1.00 96.12 398 HIS A O 1
ATOM 3126 N N . GLY A 1 399 ? 4.572 -10.381 -12.362 1.00 95.62 399 GLY A N 1
ATOM 3127 C CA . GLY A 1 399 ? 4.902 -10.001 -13.730 1.00 95.62 399 GLY A CA 1
ATOM 3128 C C . GLY A 1 399 ? 5.748 -8.730 -13.793 1.00 95.62 399 GLY A C 1
ATOM 3129 O O . GLY A 1 399 ? 5.171 -7.635 -13.836 1.00 95.62 399 GLY A O 1
ATOM 3130 N N . PRO A 1 400 ? 7.088 -8.849 -13.867 1.00 96.06 400 PRO A N 1
ATOM 3131 C CA . PRO A 1 400 ? 7.995 -7.731 -14.133 1.00 96.06 400 PRO A CA 1
ATOM 3132 C C . PRO A 1 400 ? 7.628 -6.909 -15.390 1.00 96.06 400 PRO A C 1
ATOM 3134 O O . PRO A 1 400 ? 6.807 -7.339 -16.214 1.00 96.06 400 PRO A O 1
ATOM 3137 N N . PRO A 1 401 ? 8.216 -5.716 -15.598 1.00 93.44 401 PRO A N 1
ATOM 3138 C CA . PRO A 1 401 ? 7.950 -4.877 -16.762 1.00 93.44 401 PRO A CA 1
ATOM 3139 C C . PRO A 1 401 ? 8.190 -5.615 -18.081 1.00 93.44 401 PRO A C 1
ATOM 3141 O O . PRO A 1 401 ? 9.206 -6.278 -18.261 1.00 93.44 401 PRO A O 1
ATOM 3144 N N . GLY A 1 402 ? 7.257 -5.478 -19.026 1.00 92.56 402 GLY A N 1
ATOM 3145 C CA . GLY A 1 402 ? 7.399 -6.045 -20.370 1.00 92.56 402 GLY A CA 1
ATOM 3146 C C . GLY A 1 402 ? 7.217 -7.562 -20.476 1.00 92.56 402 GLY A C 1
ATOM 3147 O O . GLY A 1 402 ? 7.420 -8.097 -21.558 1.00 92.56 402 GLY A O 1
ATOM 3148 N N . THR A 1 403 ? 6.815 -8.257 -19.409 1.00 95.31 403 THR A N 1
ATOM 3149 C CA . THR A 1 403 ? 6.685 -9.732 -19.393 1.00 95.31 403 THR A CA 1
ATOM 3150 C C . THR A 1 403 ? 5.372 -10.283 -19.951 1.00 95.31 403 THR A C 1
ATOM 3152 O O . THR A 1 403 ? 5.144 -11.488 -19.931 1.00 95.31 403 THR A O 1
ATOM 3155 N N . GLY A 1 404 ? 4.483 -9.422 -20.458 1.00 92.50 404 GLY A N 1
ATOM 3156 C CA . GLY A 1 404 ? 3.208 -9.848 -21.047 1.00 92.50 404 GLY A CA 1
ATOM 3157 C C . GLY A 1 404 ? 2.129 -10.239 -20.029 1.00 92.50 404 GLY A C 1
ATOM 3158 O O . GLY A 1 404 ? 1.363 -11.168 -20.281 1.00 92.50 404 GLY A O 1
ATOM 3159 N N . LYS A 1 405 ? 2.026 -9.522 -18.896 1.00 94.31 405 LYS A N 1
ATOM 3160 C CA . LYS A 1 405 ? 0.920 -9.684 -17.924 1.00 94.31 405 LYS A CA 1
ATOM 3161 C C . LYS A 1 405 ? -0.455 -9.641 -18.598 1.00 94.31 405 LYS A C 1
ATOM 3163 O O . LYS A 1 405 ? -1.229 -10.582 -18.472 1.00 94.31 405 LYS A O 1
ATOM 3168 N N . THR A 1 406 ? -0.721 -8.592 -19.378 1.00 92.88 406 THR A N 1
ATOM 3169 C CA . THR A 1 406 ? -1.999 -8.402 -20.085 1.00 92.88 406 THR A CA 1
ATOM 3170 C C . THR A 1 406 ? -2.271 -9.504 -21.108 1.00 92.88 406 THR A C 1
ATOM 3172 O O . THR A 1 406 ? -3.413 -9.917 -21.267 1.00 92.88 406 THR A O 1
ATOM 3175 N N . THR A 1 407 ? -1.230 -10.030 -21.759 1.00 93.88 407 THR A N 1
ATOM 3176 C CA . THR A 1 407 ? -1.331 -11.174 -22.678 1.00 93.88 407 THR A CA 1
ATOM 3177 C C . THR A 1 407 ? -1.707 -12.457 -21.935 1.00 93.88 407 THR A C 1
ATOM 3179 O O . THR A 1 407 ? -2.564 -13.197 -22.398 1.00 93.88 407 THR A O 1
ATOM 3182 N N . THR A 1 408 ? -1.133 -12.686 -20.751 1.00 96.56 408 THR A N 1
ATOM 3183 C CA . THR A 1 408 ? -1.461 -13.834 -19.881 1.00 96.56 408 THR A CA 1
ATOM 3184 C C . THR A 1 408 ? -2.909 -13.752 -19.374 1.00 96.56 408 THR A C 1
ATOM 3186 O O . THR A 1 408 ? -3.651 -14.735 -19.418 1.00 96.56 408 THR A O 1
ATOM 3189 N N . ILE A 1 409 ? -3.344 -12.553 -18.962 1.00 97.06 409 ILE A N 1
ATOM 3190 C CA . ILE A 1 409 ? -4.738 -12.268 -18.587 1.00 97.06 409 ILE A CA 1
ATOM 3191 C C . ILE A 1 409 ? -5.675 -12.547 -19.767 1.00 97.06 409 ILE A C 1
ATOM 3193 O O . ILE A 1 409 ? -6.669 -13.250 -19.603 1.00 97.06 409 ILE A O 1
ATOM 3197 N N . ALA A 1 410 ? -5.346 -12.042 -20.960 1.00 95.88 410 ALA A N 1
ATOM 3198 C CA . ALA A 1 410 ? -6.176 -12.222 -22.145 1.00 95.88 410 ALA A CA 1
ATOM 3199 C C . ALA A 1 410 ? -6.270 -13.685 -22.593 1.00 95.88 410 ALA A C 1
ATOM 3201 O O . ALA A 1 410 ? -7.347 -14.134 -22.974 1.00 95.88 410 ALA A O 1
ATOM 3202 N N . ALA A 1 411 ? -5.178 -14.445 -22.489 1.00 96.00 411 ALA A N 1
ATOM 3203 C CA . ALA A 1 411 ? -5.172 -15.873 -22.783 1.00 96.00 411 ALA A CA 1
ATOM 3204 C C . ALA A 1 411 ? -6.099 -16.658 -21.841 1.00 96.00 411 ALA A C 1
ATOM 3206 O O . ALA A 1 411 ? -6.903 -17.466 -22.299 1.00 96.00 411 ALA A O 1
ATOM 3207 N N . SER A 1 412 ? -6.048 -16.364 -20.539 1.00 96.19 412 SER A N 1
ATOM 3208 C CA . SER A 1 412 ? -6.930 -16.993 -19.543 1.00 96.19 412 SER A CA 1
ATOM 3209 C C . SER A 1 412 ? -8.397 -16.609 -19.765 1.00 96.19 412 SER A C 1
ATOM 3211 O O . SER A 1 412 ? -9.281 -17.463 -19.749 1.00 96.19 412 SER A O 1
ATOM 3213 N N . ALA A 1 413 ? -8.655 -15.327 -20.044 1.00 95.81 413 ALA A N 1
ATOM 3214 C CA . ALA A 1 413 ? -9.988 -14.828 -20.365 1.00 95.81 413 ALA A CA 1
ATOM 3215 C C . ALA A 1 413 ? -10.556 -15.464 -21.640 1.00 95.81 413 ALA A C 1
ATOM 3217 O O . ALA A 1 413 ? -11.747 -15.752 -21.676 1.00 95.81 413 ALA A O 1
ATOM 3218 N N . LYS A 1 414 ? -9.721 -15.738 -22.652 1.00 95.19 414 LYS A N 1
ATOM 3219 C CA . LYS A 1 414 ? -10.134 -16.447 -23.871 1.00 95.19 414 LYS A CA 1
ATOM 3220 C C . LYS A 1 414 ? -10.623 -17.860 -23.568 1.00 95.19 414 LYS A C 1
ATOM 3222 O O . LYS A 1 414 ? -11.683 -18.243 -24.052 1.00 95.19 414 LYS A O 1
ATOM 3227 N N . VAL A 1 415 ? -9.890 -18.608 -22.742 1.00 95.25 415 VAL A N 1
ATOM 3228 C CA . VAL A 1 415 ? -10.310 -19.950 -22.311 1.00 95.25 415 VAL A CA 1
ATOM 3229 C C . VAL A 1 415 ? -11.675 -19.871 -21.620 1.00 95.25 415 VAL A C 1
ATOM 3231 O O . VAL A 1 415 ? -12.623 -20.523 -22.044 1.00 95.25 415 VAL A O 1
ATOM 3234 N N . TRP A 1 416 ? -11.834 -19.009 -20.618 1.00 94.38 416 TRP A N 1
ATOM 3235 C CA . TRP A 1 416 ? -13.117 -18.877 -19.920 1.00 94.38 416 TRP A CA 1
ATOM 3236 C C . TRP A 1 416 ? -14.260 -18.367 -20.798 1.00 94.38 416 TRP A C 1
ATOM 3238 O O . TRP A 1 416 ? -15.382 -18.842 -20.649 1.00 94.38 416 TRP A O 1
ATOM 3248 N N . HIS A 1 417 ? -13.983 -17.456 -21.730 1.00 93.06 417 HIS A N 1
ATOM 3249 C CA . HIS A 1 417 ? -14.957 -16.959 -22.696 1.00 93.06 417 HIS A CA 1
ATOM 3250 C C . HIS A 1 417 ? -15.514 -18.090 -23.570 1.00 93.06 417 HIS A C 1
ATOM 3252 O O . HIS A 1 417 ? -16.732 -18.239 -23.659 1.00 93.06 417 HIS A O 1
ATOM 3258 N N . LEU A 1 418 ? -14.644 -18.935 -24.134 1.00 92.94 418 LEU A N 1
ATOM 3259 C CA . LEU A 1 418 ? -15.053 -20.078 -24.960 1.00 92.94 418 LEU A CA 1
ATOM 3260 C C . LEU A 1 418 ? -15.840 -21.129 -24.162 1.00 92.94 418 LEU A C 1
ATOM 3262 O O . LEU A 1 418 ? -16.752 -21.753 -24.696 1.00 92.94 418 LEU A O 1
ATOM 3266 N N . HIS A 1 419 ? -15.550 -21.264 -22.867 1.00 92.25 419 HIS A N 1
ATOM 3267 C CA . HIS A 1 419 ? -16.296 -22.126 -21.946 1.00 92.25 419 HIS A CA 1
ATOM 3268 C C . HIS A 1 419 ? -17.496 -21.436 -21.269 1.00 92.25 419 HIS A C 1
ATOM 3270 O O . HIS A 1 419 ? -18.092 -22.018 -20.363 1.00 92.25 419 HIS A O 1
ATOM 3276 N N . ARG A 1 420 ? -17.855 -20.206 -21.672 1.00 91.81 420 ARG A N 1
ATOM 3277 C CA . ARG A 1 420 ? -18.961 -19.411 -21.097 1.00 91.81 420 ARG A CA 1
ATOM 3278 C C . ARG A 1 420 ? -18.904 -19.262 -19.570 1.00 91.81 420 ARG A C 1
ATOM 3280 O O . ARG A 1 420 ? -19.928 -19.224 -18.891 1.00 91.81 420 ARG A O 1
ATOM 3287 N N . ARG A 1 421 ? -17.696 -19.183 -19.012 1.00 91.75 421 ARG A N 1
ATOM 3288 C CA . ARG A 1 421 ? -17.468 -18.997 -17.575 1.00 91.75 421 ARG A CA 1
ATOM 3289 C C . ARG A 1 421 ? -17.442 -17.497 -17.241 1.00 91.75 421 ARG A C 1
ATOM 3291 O O . ARG A 1 421 ? -16.651 -16.777 -17.851 1.00 91.75 421 ARG A O 1
ATOM 3298 N N . PRO A 1 422 ? -18.253 -17.012 -16.280 1.00 92.75 422 PRO A N 1
ATOM 3299 C CA . PRO A 1 422 ? -18.227 -15.620 -15.829 1.00 92.75 422 PRO A CA 1
ATOM 3300 C C . PRO A 1 422 ? -16.875 -15.214 -15.233 1.00 92.75 422 PRO A C 1
ATOM 3302 O O . PRO A 1 422 ? -16.338 -15.905 -14.360 1.00 92.75 422 PRO A O 1
ATOM 3305 N N . VAL A 1 423 ? -16.337 -14.080 -15.688 1.00 94.94 423 VAL A N 1
ATOM 3306 C CA . VAL A 1 423 ? -15.046 -13.529 -15.253 1.00 94.94 423 VAL A CA 1
ATOM 3307 C C . VAL A 1 423 ? -15.139 -12.018 -15.102 1.00 94.94 423 VAL A C 1
ATOM 3309 O O . VAL A 1 423 ? -15.522 -11.300 -16.025 1.00 94.94 423 VAL A O 1
ATOM 3312 N N . TRP A 1 424 ? -14.698 -11.531 -13.949 1.00 96.81 424 TRP A N 1
ATOM 3313 C CA . TRP A 1 424 ? -14.510 -10.117 -13.666 1.00 96.81 424 TRP A CA 1
ATOM 3314 C C . TRP A 1 424 ? -13.020 -9.795 -13.648 1.00 96.81 424 TRP A C 1
ATOM 3316 O O . TRP A 1 424 ? -12.249 -10.437 -12.937 1.00 96.81 424 TRP A O 1
ATOM 3326 N N . ILE A 1 425 ? -12.600 -8.804 -14.431 1.00 97.81 425 ILE A N 1
ATOM 3327 C CA . ILE A 1 425 ? -11.208 -8.358 -14.497 1.00 97.81 425 ILE A CA 1
ATOM 3328 C C . ILE A 1 425 ? -11.138 -6.910 -14.039 1.00 97.81 425 ILE A C 1
ATOM 3330 O O . ILE A 1 425 ? -11.722 -6.015 -14.650 1.00 97.81 425 ILE A O 1
ATOM 3334 N N . VAL A 1 426 ? -10.403 -6.677 -12.960 1.00 96.50 426 VAL A N 1
ATOM 3335 C CA . VAL A 1 426 ? -10.274 -5.362 -12.348 1.00 96.50 426 VAL A CA 1
ATOM 3336 C C . VAL A 1 426 ? -8.828 -4.926 -12.229 1.00 96.50 426 VAL A C 1
ATOM 3338 O O . VAL A 1 426 ? -7.913 -5.741 -12.173 1.00 96.50 426 VAL A O 1
ATOM 3341 N N . ALA A 1 427 ? -8.621 -3.616 -12.174 1.00 92.50 427 ALA A N 1
ATOM 3342 C CA . ALA A 1 427 ? -7.336 -3.023 -11.828 1.00 92.50 427 ALA A CA 1
ATOM 3343 C C . ALA A 1 427 ? -7.543 -1.749 -11.000 1.00 92.50 427 ALA A C 1
ATOM 3345 O O . ALA A 1 427 ? -8.655 -1.214 -10.916 1.00 92.50 427 ALA A O 1
ATOM 3346 N N . HIS A 1 428 ? -6.466 -1.246 -10.395 1.00 85.62 428 HIS A N 1
ATOM 3347 C CA . HIS A 1 428 ? -6.513 -0.016 -9.601 1.00 85.62 428 HIS A CA 1
ATOM 3348 C C . HIS A 1 428 ? -6.800 1.236 -10.455 1.00 85.62 428 HIS A C 1
ATOM 3350 O O . HIS A 1 428 ? -7.516 2.136 -10.018 1.00 85.62 428 HIS A O 1
ATOM 3356 N N . SER A 1 429 ? -6.288 1.293 -11.692 1.00 82.69 429 SER A N 1
ATOM 3357 C CA . SER A 1 429 ? -6.412 2.460 -12.576 1.00 82.69 429 SER A CA 1
ATOM 3358 C C . SER A 1 429 ? -7.177 2.150 -13.863 1.00 82.69 429 SER A C 1
ATOM 3360 O O . SER A 1 429 ? -7.074 1.061 -14.426 1.00 82.69 429 SER A O 1
ATOM 3362 N N . ASN A 1 430 ? -7.897 3.143 -14.389 1.00 81.38 430 ASN A N 1
ATOM 3363 C CA . ASN A 1 430 ? -8.607 3.003 -15.665 1.00 81.38 430 ASN A CA 1
ATOM 3364 C C . ASN A 1 430 ? -7.664 2.720 -16.847 1.00 81.38 430 ASN A C 1
ATOM 3366 O O . ASN A 1 430 ? -8.035 1.988 -17.758 1.00 81.38 430 ASN A O 1
ATOM 3370 N N . VAL A 1 431 ? -6.436 3.257 -16.827 1.00 80.50 431 VAL A N 1
ATOM 3371 C CA . VAL A 1 431 ? -5.426 2.996 -17.870 1.00 80.50 431 VAL A CA 1
ATOM 3372 C C . VAL A 1 431 ? -5.058 1.512 -17.904 1.00 80.50 431 VAL A C 1
ATOM 3374 O O . VAL A 1 431 ? -5.000 0.924 -18.983 1.00 80.50 431 VAL A O 1
ATOM 3377 N N . ALA A 1 432 ? -4.866 0.883 -16.739 1.00 86.38 432 ALA A N 1
ATOM 3378 C CA . ALA A 1 432 ? -4.589 -0.549 -16.657 1.00 86.38 432 ALA A CA 1
ATOM 3379 C C . ALA A 1 432 ? -5.766 -1.379 -17.196 1.00 86.38 432 ALA A C 1
ATOM 3381 O O . ALA A 1 432 ? -5.566 -2.224 -18.068 1.00 86.38 432 ALA A O 1
ATOM 3382 N N . VAL A 1 433 ? -7.000 -1.069 -16.775 1.00 89.31 433 VAL A N 1
ATOM 3383 C CA . VAL A 1 433 ? -8.210 -1.754 -17.269 1.00 89.31 433 VAL A CA 1
ATOM 3384 C C . VAL A 1 433 ? -8.355 -1.610 -18.790 1.00 89.31 433 VAL A C 1
ATOM 3386 O O . VAL A 1 433 ? -8.590 -2.596 -19.488 1.00 89.31 433 VAL A O 1
ATOM 3389 N N . LYS A 1 434 ? -8.143 -0.406 -19.332 1.00 86.69 434 LYS A N 1
ATOM 3390 C CA . LYS A 1 434 ? -8.166 -0.140 -20.777 1.00 86.69 434 LYS A CA 1
ATOM 3391 C C . LYS A 1 434 ? -7.107 -0.953 -21.525 1.00 86.69 434 LYS A C 1
ATOM 3393 O O . LYS A 1 434 ? -7.399 -1.530 -22.570 1.00 86.69 434 LYS A O 1
ATOM 3398 N N . ASN A 1 435 ? -5.881 -1.025 -21.012 1.00 87.38 435 ASN A N 1
ATOM 3399 C CA . ASN A 1 435 ? -4.816 -1.809 -21.641 1.00 87.38 435 ASN A CA 1
ATOM 3400 C C . ASN A 1 435 ? -5.159 -3.304 -21.694 1.00 87.38 435 ASN A C 1
ATOM 3402 O O . ASN A 1 435 ? -4.884 -3.959 -22.703 1.00 87.38 435 ASN A O 1
ATOM 3406 N N . ILE A 1 436 ? -5.810 -3.830 -20.652 1.00 92.88 436 ILE A N 1
ATOM 3407 C CA . ILE A 1 436 ? -6.344 -5.195 -20.658 1.00 92.88 436 ILE A CA 1
ATOM 3408 C C . ILE A 1 436 ? -7.459 -5.323 -21.703 1.00 92.88 436 ILE A C 1
ATOM 3410 O O . ILE A 1 436 ? -7.393 -6.234 -22.521 1.00 92.88 436 ILE A O 1
ATOM 3414 N N . ALA A 1 437 ? -8.419 -4.394 -21.753 1.00 92.56 437 ALA A N 1
ATOM 3415 C CA . ALA A 1 437 ? -9.507 -4.396 -22.738 1.00 92.56 437 ALA A CA 1
ATOM 3416 C C . ALA A 1 437 ? -8.991 -4.420 -24.191 1.00 92.56 437 ALA A C 1
ATOM 3418 O O . ALA A 1 437 ? -9.452 -5.210 -25.012 1.00 92.56 437 ALA A O 1
ATOM 3419 N N . VAL A 1 438 ? -7.969 -3.616 -24.506 1.00 89.69 438 VAL A N 1
ATOM 3420 C CA . VAL A 1 438 ? -7.307 -3.629 -25.824 1.00 89.69 438 VAL A CA 1
ATOM 3421 C C . VAL A 1 438 ? -6.624 -4.973 -26.095 1.00 89.69 438 VAL A C 1
ATOM 3423 O O . VAL A 1 438 ? -6.619 -5.441 -27.232 1.00 89.69 438 VAL A O 1
ATOM 3426 N N . SER A 1 439 ? -6.041 -5.605 -25.074 1.00 91.06 439 SER A N 1
ATOM 3427 C CA . SER A 1 439 ? -5.462 -6.945 -25.198 1.00 91.06 439 SER A CA 1
ATOM 3428 C C . SER A 1 439 ? -6.543 -7.996 -25.472 1.00 91.06 439 SER A C 1
ATOM 3430 O O . SER A 1 439 ? -6.371 -8.807 -26.373 1.00 91.06 439 SER A O 1
ATOM 3432 N N . LEU A 1 440 ? -7.673 -7.953 -24.762 1.00 93.50 440 LEU A N 1
ATOM 3433 C CA . LEU A 1 440 ? -8.812 -8.852 -24.986 1.00 93.50 440 LEU A CA 1
ATOM 3434 C C . LEU A 1 440 ? -9.377 -8.721 -26.399 1.00 93.50 440 LEU A C 1
ATOM 3436 O O . LEU A 1 440 ? -9.588 -9.729 -27.065 1.00 93.50 440 LEU A O 1
ATOM 3440 N N . TYR A 1 441 ? -9.530 -7.486 -26.885 1.00 90.75 441 TYR A N 1
ATOM 3441 C CA . TYR A 1 441 ? -9.973 -7.216 -28.252 1.00 90.75 441 TYR A CA 1
ATOM 3442 C C . TYR A 1 441 ? -9.042 -7.862 -29.293 1.00 90.75 441 TYR A C 1
ATOM 3444 O O . TYR A 1 441 ? -9.506 -8.526 -30.211 1.00 90.75 441 TYR A O 1
ATOM 3452 N N . LYS A 1 442 ? -7.717 -7.747 -29.117 1.00 89.19 442 LYS A N 1
ATOM 3453 C CA . LYS A 1 442 ? -6.720 -8.372 -30.014 1.00 89.19 442 LYS A CA 1
ATOM 3454 C C . LYS A 1 442 ? -6.739 -9.901 -30.001 1.00 89.19 442 LYS A C 1
ATOM 3456 O O . LYS A 1 442 ? -6.265 -10.511 -30.952 1.00 89.19 442 LYS A O 1
ATOM 3461 N N . HIS A 1 443 ? -7.208 -10.504 -28.913 1.00 88.69 443 HIS A N 1
ATOM 3462 C CA . HIS A 1 443 ? -7.272 -11.954 -28.741 1.00 88.69 443 HIS A CA 1
ATOM 3463 C C . HIS A 1 443 ? -8.660 -12.534 -29.039 1.00 88.69 443 HIS A C 1
ATOM 3465 O O . HIS A 1 443 ? -8.877 -13.712 -28.757 1.00 88.69 443 HIS A O 1
ATOM 3471 N N . ASP A 1 444 ? -9.548 -11.728 -29.630 1.00 90.00 444 ASP A N 1
ATOM 3472 C CA . ASP A 1 444 ? -10.911 -12.110 -29.997 1.00 90.00 444 ASP A CA 1
ATOM 3473 C C . ASP A 1 444 ? -11.727 -12.621 -28.798 1.00 90.00 444 ASP A C 1
ATOM 3475 O O . ASP A 1 444 ? -12.334 -13.686 -28.812 1.00 90.00 444 ASP A O 1
ATOM 3479 N N . VAL A 1 445 ? -11.670 -11.868 -27.697 1.00 92.31 445 VAL A N 1
ATOM 3480 C CA . VAL A 1 445 ? -12.492 -12.111 -26.506 1.00 92.31 445 VAL A CA 1
ATOM 3481 C C . VAL A 1 445 ? -13.602 -11.071 -26.469 1.00 92.31 445 VAL A C 1
ATOM 3483 O O . VAL A 1 445 ? -13.312 -9.869 -26.503 1.00 92.31 445 VAL A O 1
ATOM 3486 N N . ASP A 1 446 ? -14.863 -11.502 -26.389 1.00 92.62 446 ASP A N 1
ATOM 3487 C CA . ASP A 1 446 ? -15.983 -10.583 -26.166 1.00 92.62 446 ASP A CA 1
ATOM 3488 C C . ASP A 1 446 ? -16.074 -10.174 -24.690 1.00 92.62 446 ASP A C 1
ATOM 3490 O O . ASP A 1 446 ? -15.912 -10.991 -23.779 1.00 92.62 446 ASP A O 1
ATOM 3494 N N . PHE A 1 447 ? -16.303 -8.884 -24.452 1.00 94.38 447 PHE A N 1
ATOM 3495 C CA . PHE A 1 447 ? -16.319 -8.300 -23.115 1.00 94.38 447 PHE A CA 1
ATOM 3496 C C . PHE A 1 447 ? -17.185 -7.041 -23.043 1.00 94.38 447 PHE A C 1
ATOM 3498 O O . PHE A 1 447 ? -17.489 -6.410 -24.060 1.00 94.38 447 PHE A O 1
ATOM 3505 N N . ARG A 1 448 ? -17.512 -6.621 -21.816 1.00 93.56 448 ARG A N 1
ATOM 3506 C CA . ARG A 1 448 ? -18.031 -5.276 -21.521 1.00 93.56 448 ARG A CA 1
ATOM 3507 C C . ARG A 1 448 ? -17.149 -4.551 -20.513 1.00 93.56 448 ARG A C 1
ATOM 3509 O O . ARG A 1 448 ? -16.758 -5.117 -19.496 1.00 93.56 448 ARG A O 1
ATOM 3516 N N . LEU A 1 449 ? -16.833 -3.295 -20.808 1.00 92.38 449 LEU A N 1
ATOM 3517 C CA . LEU A 1 449 ? -16.036 -2.411 -19.966 1.00 92.38 449 LEU A CA 1
ATOM 3518 C C . LEU A 1 449 ? -16.947 -1.394 -19.279 1.00 92.38 449 LEU A C 1
ATOM 3520 O O . LEU A 1 449 ? -17.515 -0.528 -19.935 1.00 92.38 449 LEU A O 1
ATOM 3524 N N . ILE A 1 450 ? -17.047 -1.473 -17.957 1.00 90.38 450 ILE A N 1
ATOM 3525 C CA . ILE A 1 450 ? -17.839 -0.554 -17.143 1.00 90.38 450 ILE A CA 1
ATOM 3526 C C . ILE A 1 450 ? -16.946 0.574 -16.628 1.00 90.38 450 ILE A C 1
ATOM 3528 O O . ILE A 1 450 ? -15.958 0.332 -15.927 1.00 90.38 450 ILE A O 1
ATOM 3532 N N . VAL A 1 451 ? -17.323 1.816 -16.932 1.00 84.31 451 VAL A N 1
ATOM 3533 C CA . VAL A 1 451 ? -16.586 3.021 -16.528 1.00 84.31 451 VAL A CA 1
ATOM 3534 C C . VAL A 1 451 ? -17.501 3.964 -15.754 1.00 84.31 451 VAL A C 1
ATOM 3536 O O . VAL A 1 451 ? -18.666 4.147 -16.091 1.00 84.31 451 VAL A O 1
ATOM 3539 N N . SER A 1 452 ? -16.983 4.598 -14.702 1.00 77.25 452 SER A N 1
ATOM 3540 C CA . SER A 1 452 ? -17.730 5.647 -14.000 1.00 77.25 452 SER A CA 1
ATOM 3541 C C . SER A 1 452 ? -17.973 6.853 -14.915 1.00 77.25 452 SER A C 1
ATOM 3543 O O . SER A 1 452 ? -17.048 7.311 -15.589 1.00 77.25 452 SER A O 1
ATOM 3545 N N . LYS A 1 453 ? -19.186 7.420 -14.878 1.00 72.06 453 LYS A N 1
ATOM 3546 C CA . LYS A 1 453 ? -19.560 8.665 -15.576 1.00 72.06 453 LYS A CA 1
ATOM 3547 C C . LYS A 1 453 ? -18.513 9.763 -15.389 1.00 72.06 453 LYS A C 1
ATOM 3549 O O . LYS A 1 453 ? -18.094 10.408 -16.345 1.00 72.06 453 LYS A O 1
ATOM 3554 N N . ASP A 1 454 ? -18.048 9.935 -14.153 1.00 61.09 454 ASP A N 1
ATOM 3555 C CA . ASP A 1 454 ? -17.065 10.951 -13.774 1.00 61.09 454 ASP A CA 1
ATOM 3556 C C . ASP A 1 454 ? -15.667 10.712 -14.347 1.00 61.09 454 ASP A C 1
ATOM 3558 O O . ASP A 1 454 ? -14.815 11.584 -14.233 1.00 61.09 454 ASP A O 1
ATOM 3562 N N . PHE A 1 455 ? -15.381 9.549 -14.921 1.00 59.97 455 PHE A N 1
ATOM 3563 C CA . PHE A 1 455 ? -14.090 9.276 -15.545 1.00 59.97 455 PHE A CA 1
ATOM 3564 C C . PHE A 1 455 ? -14.153 9.315 -17.077 1.00 59.97 455 PHE A C 1
ATOM 3566 O O . PHE A 1 455 ? -13.133 9.548 -17.719 1.00 59.97 455 PHE A O 1
ATOM 3573 N N . HIS A 1 456 ? -15.337 9.120 -17.663 1.00 54.88 456 HIS A N 1
ATOM 3574 C CA . HIS A 1 456 ? -15.519 9.123 -19.115 1.00 54.88 456 HIS A CA 1
ATOM 3575 C C . HIS A 1 456 ? -15.277 10.506 -19.752 1.00 54.88 456 HIS A C 1
ATOM 3577 O O . HIS A 1 456 ? -14.739 10.583 -20.850 1.00 54.88 456 HIS A O 1
ATOM 3583 N N . PHE A 1 457 ? -15.640 11.603 -19.076 1.00 47.12 457 PHE A N 1
ATOM 3584 C CA . PHE A 1 457 ? -15.614 12.943 -19.678 1.00 47.12 457 PHE A CA 1
ATOM 3585 C C . PHE A 1 457 ? -14.195 13.504 -19.943 1.00 47.12 457 PHE A C 1
ATOM 3587 O O . PHE A 1 457 ? -13.364 13.607 -19.039 1.00 47.12 457 PHE A O 1
ATOM 3594 N N . GLU A 1 458 ? -13.984 13.958 -21.188 1.00 49.06 458 GLU A N 1
ATOM 3595 C CA . GLU A 1 458 ? -12.951 14.882 -21.714 1.00 49.06 458 GLU A CA 1
ATOM 3596 C C . GLU A 1 458 ? -11.468 14.472 -21.686 1.00 49.06 458 GLU A C 1
ATOM 3598 O O . GLU A 1 458 ? -10.692 15.028 -22.460 1.00 49.06 458 GLU A O 1
ATOM 3603 N N . TRP A 1 459 ? -11.020 13.542 -20.838 1.00 46.53 459 TRP A N 1
ATOM 3604 C CA . TRP A 1 459 ? -9.583 13.212 -20.765 1.00 46.53 459 TRP A CA 1
ATOM 3605 C C . TRP A 1 459 ? -9.168 12.018 -21.631 1.00 46.53 459 TRP A C 1
ATOM 3607 O O . TRP A 1 459 ? -8.001 11.924 -22.009 1.00 46.53 459 TRP A O 1
ATOM 3617 N N . HIS A 1 460 ? -10.098 11.117 -21.975 1.00 52.94 460 HIS A N 1
ATOM 3618 C CA . HIS A 1 460 ? -9.747 9.800 -22.514 1.00 52.94 460 HIS A CA 1
ATOM 3619 C C . HIS A 1 460 ? -10.725 9.215 -23.545 1.00 52.94 460 HIS A C 1
ATOM 3621 O O . HIS A 1 460 ? -10.617 8.032 -23.838 1.00 52.94 460 HIS A O 1
ATOM 3627 N N . GLU A 1 461 ? -11.648 9.980 -24.134 1.00 56.03 461 GLU A N 1
ATOM 3628 C CA . GLU A 1 461 ? -12.550 9.434 -25.174 1.00 56.03 461 GLU A CA 1
ATOM 3629 C C . GLU A 1 461 ? -11.757 8.824 -26.344 1.00 56.03 461 GLU A C 1
ATOM 3631 O O . GLU A 1 461 ? -11.987 7.674 -26.717 1.00 56.03 461 GLU A O 1
ATOM 3636 N N . HIS A 1 462 ? -10.694 9.510 -26.780 1.00 54.22 462 HIS A N 1
ATOM 3637 C CA . HIS A 1 462 ? -9.732 8.993 -27.761 1.00 54.22 462 HIS A CA 1
ATOM 3638 C C . HIS A 1 462 ? -9.047 7.682 -27.322 1.00 54.22 462 HIS A C 1
ATOM 3640 O O . HIS A 1 462 ? -8.616 6.872 -28.142 1.00 54.22 462 HIS A O 1
ATOM 3646 N N . LEU A 1 463 ? -8.931 7.423 -26.010 1.00 54.69 463 LEU A N 1
ATOM 3647 C CA . LEU A 1 463 ? -8.374 6.165 -25.515 1.00 54.69 463 LEU A CA 1
ATOM 3648 C C . LEU A 1 463 ? -9.308 4.982 -25.783 1.00 54.69 463 LEU A C 1
ATOM 3650 O O . LEU A 1 463 ? -8.805 3.859 -25.844 1.00 54.69 463 LEU A O 1
ATOM 3654 N N . TYR A 1 464 ? -10.613 5.209 -25.925 1.00 68.94 464 TYR A N 1
ATOM 3655 C CA . TYR A 1 464 ? -11.619 4.159 -26.062 1.00 68.94 464 TYR A CA 1
ATOM 3656 C C . TYR A 1 464 ? -12.135 3.977 -27.490 1.00 68.94 464 TYR A C 1
ATOM 3658 O O . TYR A 1 464 ? -12.885 3.036 -27.702 1.00 68.94 464 TYR A O 1
ATOM 3666 N N . GLU A 1 465 ? -11.694 4.771 -28.473 1.00 70.25 465 GLU A N 1
ATOM 3667 C CA . GLU A 1 465 ? -12.168 4.715 -29.872 1.00 70.25 465 GLU A CA 1
ATOM 3668 C C . GLU A 1 465 ? -12.286 3.287 -30.428 1.00 70.25 465 GLU A C 1
ATOM 3670 O O . GLU A 1 465 ? -13.305 2.920 -31.002 1.00 70.25 465 GLU A O 1
ATOM 3675 N N . LYS A 1 466 ? -11.278 2.438 -30.185 1.00 69.00 466 LYS A N 1
ATOM 3676 C CA . LYS A 1 466 ? -11.240 1.050 -30.686 1.00 69.00 466 LYS A CA 1
ATOM 3677 C C . LYS A 1 466 ? -12.175 0.074 -29.964 1.00 69.00 466 LYS A C 1
ATOM 3679 O O . LYS A 1 466 ? -12.349 -1.045 -30.430 1.00 69.00 466 LYS A O 1
ATOM 3684 N N . ILE A 1 467 ? -12.689 0.443 -28.795 1.00 78.94 467 ILE A N 1
ATOM 3685 C CA . ILE A 1 467 ? -13.486 -0.420 -27.909 1.00 78.94 467 ILE A CA 1
ATOM 3686 C C . ILE A 1 467 ? -14.776 0.266 -27.439 1.00 78.94 467 ILE A C 1
ATOM 3688 O O . ILE A 1 467 ? -15.398 -0.194 -26.484 1.00 78.94 467 ILE A O 1
ATOM 3692 N N . ASN A 1 468 ? -15.174 1.355 -28.101 1.00 80.62 468 ASN A N 1
ATOM 3693 C CA . ASN A 1 468 ? -16.280 2.210 -27.681 1.00 80.62 468 ASN A CA 1
ATOM 3694 C C . ASN A 1 468 ? -17.615 1.451 -27.651 1.00 80.62 468 ASN A C 1
ATOM 3696 O O . ASN A 1 468 ? -18.391 1.597 -26.717 1.00 80.62 468 ASN A O 1
ATOM 3700 N N . GLU A 1 469 ? -17.831 0.547 -28.608 1.00 83.44 469 GLU A N 1
ATOM 3701 C CA . GLU A 1 469 ? -19.024 -0.313 -28.685 1.00 83.44 469 GLU A CA 1
ATOM 3702 C C . GLU A 1 469 ? -19.155 -1.295 -27.507 1.00 83.44 469 GLU A C 1
ATOM 3704 O O . GLU A 1 469 ? -20.230 -1.828 -27.246 1.00 83.44 469 GLU A O 1
ATOM 3709 N N . ARG A 1 470 ? -18.057 -1.549 -26.784 1.00 88.00 470 ARG A N 1
ATOM 3710 C CA . ARG A 1 470 ? -18.009 -2.454 -25.625 1.00 88.00 470 ARG A CA 1
ATOM 3711 C C . ARG A 1 470 ? -18.005 -1.701 -24.296 1.00 88.00 470 ARG A C 1
ATOM 3713 O O . ARG A 1 470 ? -17.913 -2.337 -23.244 1.00 88.00 470 ARG A O 1
ATOM 3720 N N . LEU A 1 471 ? -18.054 -0.370 -24.326 1.00 87.19 471 LEU A N 1
ATOM 3721 C CA . LEU A 1 471 ? -18.000 0.489 -23.152 1.00 87.19 471 LEU A CA 1
ATOM 3722 C C . LEU A 1 471 ? -19.414 0.824 -22.660 1.00 87.19 471 LEU A C 1
ATOM 3724 O O . LEU A 1 471 ? -20.286 1.198 -23.434 1.00 87.19 471 LEU A O 1
ATOM 3728 N N . ILE A 1 472 ? -19.622 0.703 -21.351 1.00 86.12 472 ILE A N 1
ATOM 3729 C CA . ILE A 1 472 ? -20.873 1.031 -20.664 1.00 86.12 472 ILE A CA 1
ATOM 3730 C C . ILE A 1 472 ? -20.537 2.016 -19.552 1.00 86.12 472 ILE A C 1
ATOM 3732 O O . ILE A 1 472 ? -19.677 1.742 -18.704 1.00 86.12 472 ILE A O 1
ATOM 3736 N N . ARG A 1 473 ? -21.203 3.168 -19.521 1.00 82.12 473 ARG A N 1
ATOM 3737 C CA . ARG A 1 473 ? -20.995 4.136 -18.445 1.00 82.12 473 ARG A CA 1
ATOM 3738 C C . ARG A 1 473 ? -21.914 3.817 -17.278 1.00 82.12 473 ARG A C 1
ATOM 3740 O O . ARG A 1 473 ? -23.007 3.279 -17.434 1.00 82.12 473 ARG A O 1
ATOM 3747 N N . SER A 1 474 ? -21.482 4.180 -16.077 1.00 79.62 474 SER A N 1
ATOM 3748 C CA . SER A 1 474 ? -22.246 3.904 -14.860 1.00 79.62 474 SER A CA 1
ATOM 3749 C C . SER A 1 474 ? -23.636 4.553 -14.847 1.00 79.62 474 SER A C 1
ATOM 3751 O O . SER A 1 474 ? -24.499 4.076 -14.127 1.00 79.62 474 SER A O 1
ATOM 3753 N N . ASP A 1 475 ? -23.847 5.643 -15.589 1.00 78.56 475 ASP A N 1
ATOM 3754 C CA . ASP A 1 475 ? -25.142 6.319 -15.733 1.00 78.56 475 ASP A CA 1
ATOM 3755 C C . ASP A 1 475 ? -26.013 5.776 -16.875 1.00 78.56 475 ASP A C 1
ATOM 3757 O O . ASP A 1 475 ? -27.166 6.181 -16.985 1.00 78.56 475 ASP A O 1
ATOM 3761 N N . ASP A 1 476 ? -25.499 4.850 -17.688 1.00 80.69 476 ASP A N 1
ATOM 3762 C CA . ASP A 1 476 ? -26.285 4.164 -18.723 1.00 80.69 476 ASP A CA 1
ATOM 3763 C C . ASP A 1 476 ? -27.082 2.978 -18.137 1.00 80.69 476 ASP A C 1
ATOM 3765 O O . ASP A 1 476 ? -28.022 2.470 -18.757 1.00 80.69 476 ASP A O 1
ATOM 3769 N N . PHE A 1 477 ? -26.736 2.550 -16.915 1.00 75.25 477 PHE A N 1
ATOM 3770 C CA . PHE A 1 477 ? -27.545 1.614 -16.140 1.00 75.25 477 PHE A CA 1
ATOM 3771 C C . PHE A 1 477 ? -28.831 2.310 -15.690 1.00 75.25 477 PHE A C 1
ATOM 3773 O O . PHE A 1 477 ? -28.816 3.179 -14.820 1.00 75.25 477 PHE A O 1
ATOM 3780 N N . GLN A 1 478 ? -29.945 1.912 -16.297 1.00 66.75 478 GLN A N 1
ATOM 3781 C CA . GLN A 1 478 ? -31.283 2.290 -15.854 1.00 66.75 478 GLN A CA 1
ATOM 3782 C C . GLN A 1 478 ? -31.741 1.347 -14.736 1.00 66.75 478 GLN A C 1
ATOM 3784 O O . GLN A 1 478 ? -31.228 0.236 -14.604 1.00 66.75 478 GLN A O 1
ATOM 3789 N N . GLU A 1 479 ? -32.732 1.772 -13.951 1.00 58.75 479 GLU A N 1
ATOM 3790 C CA . GLU A 1 479 ? -33.343 0.922 -12.920 1.00 58.75 479 GLU A CA 1
ATOM 3791 C C . GLU A 1 479 ? -34.138 -0.260 -13.510 1.00 58.75 479 GLU A C 1
ATOM 3793 O O . GLU A 1 479 ? -34.511 -1.153 -12.758 1.00 58.75 479 GLU A O 1
ATOM 3798 N N . ASP A 1 480 ? -34.370 -0.315 -14.834 1.00 65.50 480 ASP A N 1
ATOM 3799 C CA . ASP A 1 480 ? -34.991 -1.471 -15.502 1.00 65.50 480 ASP A CA 1
ATOM 3800 C C . ASP A 1 480 ? -33.950 -2.581 -15.791 1.00 65.50 480 ASP A C 1
ATOM 3802 O O . ASP A 1 480 ? -33.100 -2.418 -16.680 1.00 65.50 480 ASP A O 1
ATOM 3806 N N . PRO A 1 481 ? -34.038 -3.756 -15.131 1.00 65.56 481 PRO A N 1
ATOM 3807 C CA . PRO A 1 481 ? -33.115 -4.875 -15.338 1.00 65.56 481 PRO A CA 1
ATOM 3808 C C . PRO A 1 481 ? -33.102 -5.419 -16.776 1.00 65.56 481 PRO A C 1
ATOM 3810 O O . PRO A 1 481 ? -32.105 -5.997 -17.220 1.00 65.56 481 PRO A O 1
ATOM 3813 N N . ARG A 1 482 ? -34.180 -5.218 -17.551 1.00 69.06 482 ARG A N 1
ATOM 3814 C CA . ARG A 1 482 ? -34.253 -5.639 -18.964 1.00 69.06 482 ARG A CA 1
ATOM 3815 C C . ARG A 1 482 ? -33.283 -4.858 -19.844 1.00 69.06 482 ARG A C 1
ATOM 3817 O O . ARG A 1 482 ? -32.833 -5.376 -20.866 1.00 69.06 482 ARG A O 1
ATOM 3824 N N . HIS A 1 483 ? -32.942 -3.630 -19.454 1.00 71.56 483 HIS A N 1
ATOM 3825 C CA . HIS A 1 483 ? -31.949 -2.824 -20.155 1.00 71.56 483 HIS A CA 1
ATOM 3826 C C . HIS A 1 483 ? -30.540 -3.392 -19.939 1.00 71.56 483 HIS A C 1
ATOM 3828 O O . HIS A 1 483 ? -29.790 -3.569 -20.899 1.00 71.56 483 HIS A O 1
ATOM 3834 N N . THR A 1 484 ? -30.223 -3.797 -18.704 1.00 74.38 484 THR A N 1
ATOM 3835 C CA . THR A 1 484 ? -28.973 -4.494 -18.369 1.00 74.38 484 THR A CA 1
ATOM 3836 C C . THR A 1 484 ? -28.825 -5.788 -19.176 1.00 74.38 484 THR A C 1
ATOM 3838 O O . THR A 1 484 ? -27.783 -6.009 -19.786 1.00 74.38 484 THR A O 1
ATOM 3841 N N . ALA A 1 485 ? -29.875 -6.607 -19.290 1.00 73.81 485 ALA A N 1
ATOM 3842 C CA . ALA A 1 485 ? -29.818 -7.858 -20.056 1.00 73.81 485 ALA A CA 1
ATOM 3843 C C . ALA A 1 485 ? -29.427 -7.662 -21.539 1.00 73.81 485 ALA A C 1
ATOM 3845 O O . ALA A 1 485 ? -28.717 -8.497 -22.101 1.00 73.81 485 ALA A O 1
ATOM 3846 N N . LYS A 1 486 ? -29.827 -6.547 -22.173 1.00 78.56 486 LYS A N 1
ATOM 3847 C CA . LYS A 1 486 ? -29.440 -6.235 -23.563 1.00 78.56 486 LYS A CA 1
ATOM 3848 C C . LYS A 1 486 ? -27.939 -5.996 -23.710 1.00 78.56 486 LYS A C 1
ATOM 3850 O O . LYS A 1 486 ? -27.339 -6.484 -24.661 1.00 78.56 486 LYS A O 1
ATOM 3855 N N . PHE A 1 487 ? -27.328 -5.273 -22.772 1.00 79.12 487 PHE A N 1
ATOM 3856 C CA . PHE A 1 487 ? -25.904 -4.942 -22.849 1.00 79.12 487 PHE A CA 1
ATOM 3857 C C . PHE A 1 487 ? -24.994 -6.154 -22.680 1.00 79.12 487 PHE A C 1
ATOM 3859 O O . PHE A 1 487 ? -23.911 -6.189 -23.265 1.00 79.12 487 PHE A O 1
ATOM 3866 N N . PHE A 1 488 ? -25.423 -7.129 -21.882 1.00 82.25 488 PHE A N 1
ATOM 3867 C CA . PHE A 1 488 ? -24.591 -8.254 -21.468 1.00 82.25 488 PHE A CA 1
ATOM 3868 C C . PHE A 1 488 ? -24.968 -9.580 -22.140 1.00 82.25 488 PHE A C 1
ATOM 3870 O O . PHE A 1 488 ? -24.334 -10.590 -21.854 1.00 82.25 488 PHE A O 1
ATOM 3877 N N . SER A 1 489 ? -25.939 -9.592 -23.061 1.00 81.44 489 SER A N 1
ATOM 3878 C CA . SER A 1 489 ? -26.357 -10.809 -23.767 1.00 81.44 489 SER A CA 1
ATOM 3879 C C . SER A 1 489 ? -25.183 -11.528 -24.439 1.00 81.44 489 SER A C 1
ATOM 3881 O O . SER A 1 489 ? -24.486 -10.944 -25.2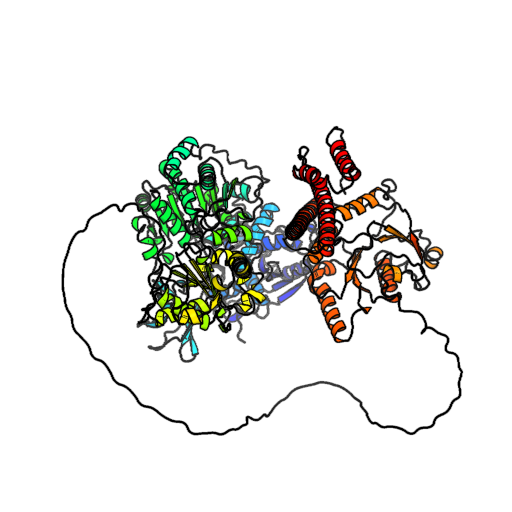66 1.00 81.44 489 SER A O 1
ATOM 3883 N N . GLY A 1 490 ? -24.942 -12.785 -24.050 1.00 81.94 490 GLY A N 1
ATOM 3884 C CA . GLY A 1 490 ? -23.838 -13.613 -24.558 1.00 81.94 490 GLY A CA 1
ATOM 3885 C C . GLY A 1 490 ? -22.440 -13.242 -24.042 1.00 81.94 490 GLY A C 1
ATOM 3886 O O . GLY A 1 490 ? -21.469 -13.920 -24.380 1.00 81.94 490 GLY A O 1
ATOM 3887 N N . VAL A 1 491 ? -22.319 -12.207 -23.205 1.00 89.44 491 VAL A N 1
ATOM 3888 C CA . VAL A 1 491 ? -21.043 -11.745 -22.651 1.00 89.44 491 VAL A CA 1
ATOM 3889 C C . VAL A 1 491 ? -20.811 -12.352 -21.274 1.00 89.44 491 VAL A C 1
ATOM 3891 O O . VAL A 1 491 ? -21.650 -12.251 -20.384 1.00 89.44 491 VAL A O 1
ATOM 3894 N N . HIS A 1 492 ? -19.618 -12.909 -21.066 1.00 91.06 492 HIS A N 1
ATOM 3895 C CA . HIS A 1 492 ? -19.209 -13.490 -19.780 1.00 91.06 492 HIS A CA 1
ATOM 3896 C C . HIS A 1 492 ? -17.986 -12.805 -19.155 1.00 91.06 492 HIS A C 1
ATOM 3898 O O . HIS A 1 492 ? -17.625 -13.123 -18.025 1.00 91.06 492 HIS A O 1
ATOM 3904 N N . VAL A 1 493 ? -17.355 -11.857 -19.857 1.00 95.25 493 VAL A N 1
ATOM 3905 C CA . VAL A 1 493 ? -16.169 -11.136 -19.375 1.00 95.25 493 VAL A CA 1
ATOM 3906 C C . VAL A 1 493 ? -16.518 -9.672 -19.121 1.00 95.25 493 VAL A C 1
ATOM 3908 O O . VAL A 1 493 ? -16.915 -8.945 -20.034 1.00 95.25 493 VAL A O 1
ATOM 3911 N N . VAL A 1 494 ? -16.342 -9.223 -17.880 1.00 95.38 494 VAL A N 1
ATOM 3912 C CA . VAL A 1 494 ? -16.607 -7.840 -17.463 1.00 95.38 494 VAL A CA 1
ATOM 3913 C C . VAL A 1 494 ? -15.334 -7.198 -16.939 1.00 95.38 494 VAL A C 1
ATOM 3915 O O . VAL A 1 494 ? -14.591 -7.801 -16.167 1.00 95.38 494 VAL A O 1
ATOM 3918 N N . LEU A 1 495 ? -15.087 -5.957 -17.348 1.00 95.81 495 LEU A N 1
ATOM 3919 C CA . LEU A 1 495 ? -13.952 -5.159 -16.911 1.00 95.81 495 LEU A CA 1
ATOM 3920 C C . LEU A 1 495 ? -14.425 -3.912 -16.179 1.00 95.81 495 LEU A C 1
ATOM 3922 O O . LEU A 1 495 ? -15.341 -3.238 -16.642 1.00 95.81 495 LEU A O 1
ATOM 3926 N N . CYS A 1 496 ? -13.779 -3.562 -15.071 1.00 93.50 496 CYS A N 1
ATOM 3927 C CA . CYS A 1 496 ? -13.996 -2.286 -14.387 1.00 93.50 496 CYS A CA 1
ATOM 3928 C C . CYS A 1 496 ? -12.820 -1.949 -13.460 1.00 93.50 496 CYS A C 1
ATOM 3930 O O . CYS A 1 496 ? -11.910 -2.752 -13.272 1.00 93.50 496 CYS A O 1
ATOM 3932 N N . THR A 1 497 ? -12.805 -0.768 -12.844 1.00 91.00 497 THR A N 1
ATOM 3933 C CA . THR A 1 497 ? -11.853 -0.499 -11.752 1.00 91.00 497 THR A CA 1
ATOM 3934 C C . THR A 1 497 ? -12.254 -1.243 -10.480 1.00 91.00 497 THR A C 1
ATOM 3936 O O . THR A 1 497 ? -13.434 -1.533 -10.270 1.00 91.00 497 THR A O 1
ATOM 3939 N N . LEU A 1 498 ? -11.294 -1.497 -9.583 1.00 91.25 498 LEU A N 1
ATOM 3940 C CA . LEU A 1 498 ? -11.570 -2.118 -8.279 1.00 91.25 498 LEU A CA 1
ATOM 3941 C C . LEU A 1 498 ? -12.636 -1.338 -7.488 1.00 91.25 498 LEU A C 1
ATOM 3943 O O . LEU A 1 498 ? -13.581 -1.920 -6.962 1.00 91.25 498 LEU A O 1
ATOM 3947 N N . SER A 1 499 ? -12.534 -0.006 -7.482 1.00 85.31 499 SER A N 1
ATOM 3948 C CA . SER A 1 499 ? -13.483 0.893 -6.814 1.00 85.31 499 SER A CA 1
ATOM 3949 C C . SER A 1 499 ? -14.916 0.786 -7.346 1.00 85.31 499 SER A C 1
ATOM 3951 O O . SER A 1 499 ? -15.867 1.044 -6.604 1.00 85.31 499 SER A O 1
ATOM 3953 N N . MET A 1 500 ? -15.094 0.376 -8.607 1.00 87.19 500 MET A N 1
ATOM 3954 C CA . MET A 1 500 ? -16.417 0.194 -9.199 1.00 87.19 500 MET A CA 1
ATOM 3955 C C . MET A 1 500 ? -17.155 -1.001 -8.578 1.00 87.19 500 MET A C 1
ATOM 3957 O O . MET A 1 500 ? -18.376 -0.956 -8.479 1.00 87.19 500 MET A O 1
ATOM 3961 N N . LEU A 1 501 ? -16.447 -2.014 -8.058 1.00 89.25 501 LEU A N 1
ATOM 3962 C CA . LEU A 1 501 ? -17.064 -3.169 -7.383 1.00 89.25 501 LEU A CA 1
ATOM 3963 C C . LEU A 1 501 ? -17.820 -2.795 -6.099 1.00 89.25 501 LEU A C 1
ATOM 3965 O O . LEU A 1 501 ? -18.730 -3.519 -5.673 1.00 89.25 501 LEU A O 1
ATOM 3969 N N . SER A 1 502 ? -17.466 -1.661 -5.492 1.00 84.88 502 SER A N 1
ATOM 3970 C CA . SER A 1 502 ? -18.156 -1.083 -4.335 1.00 84.88 502 SER A CA 1
ATOM 3971 C C . SER A 1 502 ? -19.290 -0.132 -4.728 1.00 84.88 502 SER A C 1
ATOM 3973 O O . SER A 1 502 ? -19.999 0.344 -3.848 1.00 84.88 502 SER A O 1
ATOM 3975 N N . ASN A 1 503 ? -19.490 0.157 -6.018 1.00 83.50 503 ASN A N 1
ATOM 3976 C CA . ASN A 1 503 ? -20.562 1.038 -6.470 1.00 83.50 503 ASN A CA 1
ATOM 3977 C C . ASN A 1 503 ? -21.937 0.344 -6.322 1.00 83.50 503 ASN A C 1
ATOM 3979 O O . ASN A 1 503 ? -22.116 -0.749 -6.873 1.00 83.50 503 ASN A O 1
ATOM 3983 N N . PRO A 1 504 ? -22.915 0.957 -5.622 1.00 78.94 504 PRO A N 1
ATOM 3984 C CA . PRO A 1 504 ? -24.262 0.402 -5.471 1.00 78.94 504 PRO A CA 1
ATOM 3985 C C . PRO A 1 504 ? -24.969 0.100 -6.798 1.00 78.94 504 PRO A C 1
ATOM 3987 O O . PRO A 1 504 ? -25.730 -0.864 -6.861 1.00 78.94 504 PRO A O 1
ATOM 3990 N N . VAL A 1 505 ? -24.651 0.851 -7.864 1.00 80.38 505 VAL A N 1
ATOM 3991 C CA . VAL A 1 505 ? -25.253 0.698 -9.201 1.00 80.38 505 VAL A CA 1
ATOM 3992 C C . VAL A 1 505 ? -25.094 -0.716 -9.758 1.00 80.38 505 VAL A C 1
ATOM 3994 O O . VAL A 1 505 ? -25.997 -1.208 -10.422 1.00 80.38 505 VAL A O 1
ATOM 3997 N N . LEU A 1 506 ? -23.987 -1.415 -9.466 1.00 82.56 506 LEU A N 1
ATOM 3998 C CA . LEU A 1 506 ? -23.796 -2.790 -9.954 1.00 82.56 506 LEU A CA 1
ATOM 3999 C C . LEU A 1 506 ? -24.807 -3.776 -9.357 1.00 82.56 506 LEU A C 1
ATOM 4001 O O . LEU A 1 506 ? -25.108 -4.794 -9.973 1.00 82.56 506 LEU A O 1
ATOM 4005 N N . ARG A 1 507 ? -25.301 -3.494 -8.145 1.00 78.69 507 ARG A N 1
ATOM 4006 C CA . ARG A 1 507 ? -26.314 -4.317 -7.482 1.00 78.69 507 ARG A CA 1
ATOM 4007 C C . ARG A 1 507 ? -27.718 -3.882 -7.884 1.00 78.69 507 ARG A C 1
ATOM 4009 O O . ARG A 1 507 ? -28.528 -4.737 -8.206 1.00 78.69 507 ARG A O 1
ATOM 4016 N N . SER A 1 508 ? -28.002 -2.579 -7.879 1.00 77.81 508 SER A N 1
ATOM 4017 C CA . SER A 1 508 ? -29.342 -2.074 -8.199 1.00 77.81 508 SER A CA 1
ATOM 4018 C C . SER A 1 508 ? -29.731 -2.277 -9.666 1.00 77.81 508 SER A C 1
ATOM 4020 O O . SER A 1 508 ? -30.915 -2.361 -9.958 1.00 77.81 508 SER A O 1
ATOM 4022 N N . SER A 1 509 ? -28.764 -2.400 -10.582 1.00 78.38 509 SER A N 1
ATOM 4023 C CA . SER A 1 509 ? -29.027 -2.669 -12.003 1.00 78.38 509 SER A CA 1
ATOM 4024 C C . SER A 1 509 ? -29.361 -4.132 -12.328 1.00 78.38 509 SER A C 1
ATOM 4026 O O . SER A 1 509 ? -29.615 -4.447 -13.493 1.00 78.38 509 SER A O 1
ATOM 4028 N N . GLY A 1 510 ? -29.290 -5.040 -11.345 1.00 78.75 510 GLY A N 1
ATOM 4029 C CA . GLY A 1 510 ? -29.444 -6.486 -11.553 1.00 78.75 510 GLY A CA 1
ATOM 4030 C C . GLY A 1 510 ? -28.283 -7.147 -12.313 1.00 78.75 510 GLY A C 1
ATOM 4031 O O . GLY A 1 510 ? -28.349 -8.330 -12.636 1.00 78.75 510 GLY A O 1
ATOM 4032 N N . LEU A 1 511 ? -27.192 -6.422 -12.604 1.00 83.69 511 LEU A N 1
ATOM 4033 C CA . LEU A 1 511 ? -26.062 -6.956 -13.377 1.00 83.69 511 LEU A CA 1
ATOM 4034 C C . LEU A 1 511 ? -25.441 -8.199 -12.733 1.00 83.69 511 LEU A C 1
ATOM 4036 O O . LEU A 1 511 ? -25.089 -9.146 -13.431 1.00 83.69 511 LEU A O 1
ATOM 4040 N N . LEU A 1 512 ? -25.301 -8.198 -11.408 1.00 83.69 512 LEU A N 1
ATOM 4041 C CA . LEU A 1 512 ? -24.695 -9.310 -10.672 1.00 83.69 512 LEU A CA 1
ATOM 4042 C C . LEU A 1 512 ? -25.557 -10.583 -10.683 1.00 83.69 512 LEU A C 1
ATOM 4044 O O . LEU A 1 512 ? -25.015 -11.670 -10.481 1.00 83.69 512 LEU A O 1
ATOM 4048 N N . ASP A 1 513 ? -26.858 -10.461 -10.959 1.00 81.56 513 ASP A N 1
ATOM 4049 C CA . ASP A 1 513 ? -27.750 -11.608 -11.151 1.00 81.56 513 ASP A CA 1
ATOM 4050 C C . ASP A 1 513 ? -27.561 -12.231 -12.543 1.00 81.56 513 ASP A C 1
ATOM 4052 O O . ASP A 1 513 ? -27.729 -13.439 -12.707 1.00 81.56 513 ASP A O 1
ATOM 4056 N N . TYR A 1 514 ? -27.151 -11.418 -13.527 1.00 81.69 514 TYR A N 1
ATOM 4057 C CA . TYR A 1 514 ? -26.883 -11.842 -14.902 1.00 81.69 514 TYR A CA 1
ATOM 4058 C C . TYR A 1 514 ? -25.454 -12.382 -15.086 1.00 81.69 514 TYR A C 1
ATOM 4060 O O . TYR A 1 514 ? -25.263 -13.481 -15.604 1.00 81.69 514 TYR A O 1
ATOM 4068 N N . ILE A 1 515 ? -24.438 -11.641 -14.625 1.00 87.00 515 ILE A N 1
ATOM 4069 C CA . ILE A 1 515 ? -23.030 -12.070 -14.613 1.00 87.00 515 ILE A CA 1
ATOM 4070 C C . ILE A 1 515 ? -22.556 -12.173 -13.169 1.00 87.00 515 ILE A C 1
ATOM 4072 O O . ILE A 1 515 ? -22.044 -11.213 -12.581 1.00 87.00 515 ILE A O 1
ATOM 4076 N N . ARG A 1 516 ? -22.684 -13.378 -12.610 1.00 88.44 516 ARG A N 1
ATOM 4077 C CA . ARG A 1 516 ? -22.223 -13.678 -11.253 1.00 88.44 516 ARG A CA 1
ATOM 4078 C C . ARG A 1 516 ? -20.716 -13.485 -11.121 1.00 88.44 516 ARG A C 1
ATOM 4080 O O . ARG A 1 516 ? -19.939 -13.748 -12.040 1.00 88.44 516 ARG A O 1
ATOM 4087 N N . MET A 1 517 ? -20.291 -13.038 -9.944 1.00 90.62 517 MET A N 1
ATOM 4088 C CA . MET A 1 517 ? -18.875 -12.886 -9.627 1.00 90.62 517 MET A CA 1
ATOM 4089 C C . MET A 1 517 ? -18.294 -14.218 -9.150 1.00 90.62 517 MET A C 1
ATOM 4091 O O . MET A 1 517 ? -18.217 -14.463 -7.949 1.00 90.62 517 MET A O 1
ATOM 4095 N N . GLU A 1 518 ? -17.916 -15.070 -10.103 1.00 92.25 518 GLU A N 1
ATOM 4096 C CA . GLU A 1 518 ? -17.321 -16.392 -9.840 1.00 92.25 518 GLU A CA 1
ATOM 4097 C C . GLU A 1 518 ? -15.792 -16.378 -9.915 1.00 92.25 518 GLU A C 1
ATOM 4099 O O . GLU A 1 518 ? -15.109 -16.988 -9.093 1.00 92.25 518 GLU A O 1
ATOM 4104 N N . ARG A 1 519 ? -15.232 -15.654 -10.887 1.00 94.06 519 ARG A N 1
ATOM 4105 C CA . ARG A 1 519 ? -13.784 -15.554 -11.117 1.00 94.06 519 ARG A CA 1
ATOM 4106 C C . ARG A 1 519 ? -13.381 -14.091 -11.126 1.00 94.06 519 ARG A C 1
ATOM 4108 O O . ARG A 1 519 ? -13.970 -13.303 -11.864 1.00 94.06 519 ARG A O 1
ATOM 4115 N N . LEU A 1 520 ? -12.376 -13.736 -10.332 1.00 96.31 520 LEU A N 1
ATOM 4116 C CA . LEU A 1 520 ? -11.886 -12.366 -10.208 1.00 96.31 520 LEU A CA 1
ATOM 4117 C C . LEU A 1 520 ? -10.392 -12.289 -10.540 1.00 96.31 520 LEU A C 1
ATOM 4119 O O . LEU A 1 520 ? -9.562 -12.832 -9.816 1.00 96.31 520 LEU A O 1
ATOM 4123 N N . ILE A 1 521 ? -10.036 -11.582 -11.612 1.00 97.88 521 ILE A N 1
ATOM 4124 C CA . ILE A 1 521 ? -8.653 -11.186 -11.904 1.00 97.88 521 ILE A CA 1
ATOM 4125 C C . ILE A 1 521 ? -8.433 -9.768 -11.382 1.00 97.88 521 ILE A C 1
ATOM 4127 O O . ILE A 1 521 ? -9.210 -8.872 -11.696 1.00 97.88 521 ILE A O 1
ATOM 4131 N N . ILE A 1 522 ? -7.345 -9.548 -10.647 1.00 97.31 522 ILE A N 1
ATOM 4132 C CA . ILE A 1 522 ? -6.936 -8.238 -10.133 1.00 97.31 522 ILE A CA 1
ATOM 4133 C C . ILE A 1 522 ? -5.540 -7.922 -10.673 1.00 97.31 522 ILE A C 1
ATOM 4135 O O . ILE A 1 522 ? -4.564 -8.520 -10.223 1.00 97.31 522 ILE A O 1
ATOM 4139 N N . ASP A 1 523 ? -5.430 -6.988 -11.619 1.00 95.81 523 ASP A N 1
ATOM 4140 C CA . ASP A 1 523 ? -4.145 -6.446 -12.078 1.00 95.81 523 ASP A CA 1
ATOM 4141 C C . ASP A 1 523 ? -3.697 -5.255 -11.224 1.00 95.81 523 ASP A C 1
ATOM 4143 O O . ASP A 1 523 ? -4.497 -4.597 -10.554 1.00 95.81 523 ASP A O 1
ATOM 4147 N N . GLU A 1 524 ? -2.394 -4.986 -11.244 1.00 92.94 524 GLU A N 1
ATOM 4148 C CA . GLU A 1 524 ? -1.740 -3.978 -10.406 1.00 92.94 524 GLU A CA 1
ATOM 4149 C C . GLU A 1 524 ? -1.964 -4.201 -8.892 1.00 92.94 524 GLU A C 1
ATOM 4151 O O . GLU A 1 524 ? -1.971 -3.265 -8.094 1.00 92.94 524 GLU A O 1
ATOM 4156 N N . ALA A 1 525 ? -2.089 -5.461 -8.464 1.00 94.75 525 ALA A N 1
ATOM 4157 C CA . ALA A 1 525 ? -2.297 -5.865 -7.071 1.00 94.75 525 ALA A CA 1
ATOM 4158 C C . ALA A 1 525 ? -1.150 -5.463 -6.122 1.00 94.75 525 ALA A C 1
ATOM 4160 O O . ALA A 1 525 ? -1.327 -5.437 -4.908 1.00 94.75 525 ALA A O 1
ATOM 4161 N N . SER A 1 526 ? 0.026 -5.116 -6.654 1.00 92.56 526 SER A N 1
ATOM 4162 C CA . SER A 1 526 ? 1.139 -4.551 -5.877 1.00 92.56 526 SER A CA 1
ATOM 4163 C C . SER A 1 526 ? 0.943 -3.074 -5.505 1.00 92.56 526 SER A C 1
ATOM 4165 O O . SER A 1 526 ? 1.711 -2.550 -4.706 1.00 92.56 526 SER A O 1
ATOM 4167 N N . GLN A 1 527 ? -0.070 -2.404 -6.061 1.00 90.62 527 GLN A N 1
ATOM 4168 C CA . GLN A 1 527 ? -0.439 -1.018 -5.743 1.00 90.62 527 GLN A CA 1
ATOM 4169 C C . GLN A 1 527 ? -1.697 -0.912 -4.876 1.00 90.62 527 GLN A C 1
ATOM 4171 O O . GLN A 1 527 ? -2.129 0.189 -4.546 1.00 90.62 527 GLN A O 1
ATOM 4176 N N . ILE A 1 528 ? -2.312 -2.037 -4.524 1.00 91.62 528 ILE A N 1
ATOM 4177 C CA . ILE A 1 528 ? -3.561 -2.068 -3.767 1.00 91.62 528 ILE A CA 1
ATOM 4178 C C . ILE A 1 528 ? -3.244 -2.521 -2.342 1.00 91.62 528 ILE A C 1
ATOM 4180 O O . ILE A 1 528 ? -2.501 -3.488 -2.145 1.00 91.62 528 ILE A O 1
ATOM 4184 N N . ASN A 1 529 ? -3.797 -1.825 -1.344 1.00 92.44 529 ASN A N 1
ATOM 4185 C CA . ASN A 1 529 ? -3.729 -2.296 0.036 1.00 92.44 529 ASN A CA 1
ATOM 4186 C C . ASN A 1 529 ? -4.523 -3.607 0.141 1.00 92.44 529 ASN A C 1
ATOM 4188 O O . ASN A 1 529 ? -5.684 -3.667 -0.260 1.00 92.44 529 ASN A O 1
ATOM 4192 N N . ALA A 1 530 ? -3.912 -4.650 0.701 1.00 92.62 530 ALA A N 1
ATOM 4193 C CA . ALA A 1 530 ? -4.532 -5.957 0.868 1.00 92.62 530 ALA A CA 1
ATOM 4194 C C . ALA A 1 530 ? -5.900 -5.872 1.574 1.00 92.62 530 ALA A C 1
ATOM 4196 O O . ALA A 1 530 ? -6.814 -6.624 1.236 1.00 92.62 530 ALA A O 1
ATOM 4197 N N . PHE A 1 531 ? -6.083 -4.929 2.503 1.00 92.19 531 PHE A N 1
ATOM 4198 C CA . PHE A 1 531 ? -7.352 -4.754 3.208 1.00 92.19 531 PHE A CA 1
ATOM 4199 C C . PHE A 1 531 ? -8.517 -4.312 2.318 1.00 92.19 531 PHE A C 1
ATOM 4201 O O . PHE A 1 531 ? -9.665 -4.606 2.648 1.00 92.19 531 PHE A O 1
ATOM 4208 N N . GLU A 1 532 ? -8.265 -3.697 1.157 1.00 90.56 532 GLU A N 1
ATOM 4209 C CA . GLU A 1 532 ? -9.337 -3.350 0.213 1.00 90.56 532 GLU A CA 1
ATOM 4210 C C . GLU A 1 532 ? -10.058 -4.585 -0.348 1.00 90.56 532 GLU A C 1
ATOM 4212 O O . GLU A 1 532 ? -11.205 -4.496 -0.795 1.00 90.56 532 GLU A O 1
ATOM 4217 N N . TYR A 1 533 ? -9.418 -5.755 -0.301 1.00 92.44 533 TYR A N 1
ATOM 4218 C CA . TYR A 1 533 ? -10.030 -6.998 -0.751 1.00 92.44 533 TYR A CA 1
ATOM 4219 C C . TYR A 1 533 ? -10.999 -7.597 0.275 1.00 92.44 533 TYR A C 1
ATOM 4221 O O . TYR A 1 533 ? -11.888 -8.345 -0.127 1.00 92.44 533 TYR A O 1
ATOM 4229 N N . LEU A 1 534 ? -10.890 -7.260 1.569 1.00 92.06 534 LEU A N 1
ATOM 4230 C CA . LEU A 1 534 ? -11.726 -7.853 2.624 1.00 92.06 534 LEU A CA 1
ATOM 4231 C C . LEU A 1 534 ? -13.217 -7.613 2.367 1.00 92.06 534 LEU A C 1
ATOM 4233 O O . LEU A 1 534 ? -13.997 -8.563 2.346 1.00 92.06 534 LEU A O 1
ATOM 4237 N N . GLN A 1 535 ? -13.609 -6.367 2.079 1.00 88.56 535 GLN A N 1
ATOM 4238 C CA . GLN A 1 535 ? -15.006 -6.050 1.761 1.00 88.56 535 GLN A CA 1
ATOM 4239 C C . GLN A 1 535 ? -15.499 -6.711 0.467 1.00 88.56 535 GLN A C 1
ATOM 4241 O O . GLN A 1 535 ? -16.684 -7.003 0.342 1.00 88.56 535 GLN A O 1
ATOM 4246 N N . ILE A 1 536 ? -14.613 -6.955 -0.503 1.00 90.75 536 ILE A N 1
ATOM 4247 C CA . ILE A 1 536 ? -14.968 -7.599 -1.773 1.00 90.75 536 ILE A CA 1
ATOM 4248 C C . ILE A 1 536 ? -15.197 -9.090 -1.526 1.00 90.75 536 ILE A C 1
ATOM 4250 O O . ILE A 1 536 ? -16.216 -9.634 -1.946 1.00 90.75 536 ILE A O 1
ATOM 4254 N N . PHE A 1 537 ? -14.293 -9.741 -0.797 1.00 91.69 537 PHE A N 1
ATOM 4255 C CA . PHE A 1 537 ? -14.412 -11.159 -0.479 1.00 91.69 537 PHE A CA 1
ATOM 4256 C C . PHE A 1 537 ? -15.582 -11.452 0.454 1.00 91.69 537 PHE A C 1
ATOM 4258 O O . PHE A 1 537 ? -16.245 -12.458 0.239 1.00 91.69 537 PHE A O 1
ATOM 4265 N N . ASP A 1 538 ? -15.902 -10.574 1.412 1.00 89.06 538 ASP A N 1
ATOM 4266 C CA . ASP A 1 538 ? -17.139 -10.696 2.198 1.00 89.06 538 ASP A CA 1
ATOM 4267 C C . ASP A 1 538 ? -18.392 -10.460 1.343 1.00 89.06 538 ASP A C 1
ATOM 4269 O O . ASP A 1 538 ? -19.381 -11.179 1.482 1.00 89.06 538 ASP A O 1
ATOM 4273 N N . LYS A 1 539 ? -18.373 -9.482 0.428 1.00 87.06 539 LYS A N 1
ATOM 4274 C CA . LYS A 1 539 ? -19.534 -9.174 -0.420 1.00 87.06 539 LYS A CA 1
ATOM 4275 C C . LYS A 1 539 ? -19.890 -10.323 -1.365 1.00 87.06 539 LYS A C 1
ATOM 4277 O O . LYS A 1 539 ? -21.075 -10.568 -1.579 1.00 87.06 539 LYS A O 1
ATOM 4282 N N . TYR A 1 540 ? -18.892 -11.011 -1.917 1.00 88.94 540 TYR A N 1
ATOM 4283 C CA . TYR A 1 540 ? -19.075 -12.040 -2.949 1.00 88.94 540 TYR A CA 1
ATOM 4284 C C . TYR A 1 540 ? -18.751 -13.462 -2.469 1.00 88.94 540 TYR A C 1
ATOM 4286 O O . TYR A 1 540 ? -18.582 -14.361 -3.288 1.00 88.94 540 TYR A O 1
ATOM 4294 N N . TYR A 1 541 ? -18.690 -13.695 -1.154 1.00 88.12 541 TYR A N 1
ATOM 4295 C CA . TYR A 1 541 ? -18.228 -14.967 -0.583 1.00 88.12 541 TYR A CA 1
ATOM 4296 C C . TYR A 1 541 ? -19.008 -16.214 -1.039 1.00 88.12 541 TYR A C 1
ATOM 4298 O O . TYR A 1 541 ? -18.446 -17.304 -1.046 1.00 88.12 541 TYR A O 1
ATOM 4306 N N . GLN A 1 542 ? -20.287 -16.065 -1.408 1.00 86.38 542 GLN A N 1
ATOM 4307 C CA . GLN A 1 542 ? -21.153 -17.175 -1.836 1.00 86.38 542 GLN A CA 1
ATOM 4308 C C . GLN A 1 542 ? -20.954 -17.582 -3.298 1.00 86.38 542 GLN A C 1
ATOM 4310 O O . GLN A 1 542 ? -21.276 -18.712 -3.662 1.00 86.38 542 GLN A O 1
ATOM 4315 N N . THR A 1 543 ? -20.493 -16.655 -4.142 1.00 88.88 543 THR A N 1
ATOM 4316 C CA . THR A 1 543 ? -20.370 -16.871 -5.591 1.00 88.88 543 THR A CA 1
ATOM 4317 C C . THR A 1 543 ? -18.928 -16.981 -6.040 1.00 88.88 543 THR A C 1
ATOM 4319 O O . THR A 1 543 ? -18.675 -17.630 -7.042 1.00 88.88 543 THR A O 1
ATOM 4322 N N . LEU A 1 544 ? -17.992 -16.338 -5.339 1.00 90.31 544 LEU A N 1
ATOM 4323 C CA . LEU A 1 544 ? -16.594 -16.290 -5.737 1.00 90.31 544 LEU A CA 1
ATOM 4324 C C . LEU A 1 544 ? -15.945 -17.665 -5.539 1.00 90.31 544 LEU A C 1
ATOM 4326 O O . LEU A 1 544 ? -15.931 -18.206 -4.437 1.00 90.31 544 LEU A O 1
ATOM 4330 N N . GLU A 1 545 ? -15.378 -18.205 -6.612 1.00 89.31 545 GLU A N 1
ATOM 4331 C CA . GLU A 1 545 ? -14.735 -19.524 -6.673 1.00 89.31 545 GLU A CA 1
ATOM 4332 C C . GLU A 1 545 ? -13.226 -19.409 -6.889 1.00 89.31 545 GLU A C 1
ATOM 4334 O O . GLU A 1 545 ? -12.464 -20.281 -6.469 1.00 89.31 545 GLU A O 1
ATOM 4339 N N . LYS A 1 546 ? -12.778 -18.328 -7.541 1.00 91.12 546 LYS A N 1
ATOM 4340 C CA . LYS A 1 546 ? -11.380 -18.150 -7.935 1.00 91.12 546 LYS A CA 1
ATOM 4341 C C . LYS A 1 546 ? -10.941 -16.690 -7.945 1.00 91.12 546 LYS A C 1
ATOM 4343 O O . LYS A 1 546 ? -11.644 -15.820 -8.461 1.00 91.12 546 LYS A O 1
ATOM 4348 N N . VAL A 1 547 ? -9.726 -16.444 -7.451 1.00 94.06 547 VAL A N 1
ATOM 4349 C CA . VAL A 1 547 ? -9.071 -15.130 -7.479 1.00 94.06 547 VAL A CA 1
ATOM 4350 C C . VAL A 1 547 ? -7.656 -15.238 -8.045 1.00 94.06 547 VAL A C 1
ATOM 4352 O O . VAL A 1 547 ? -6.842 -16.043 -7.591 1.00 94.06 547 VAL A O 1
ATOM 4355 N N . CYS A 1 548 ? -7.337 -14.396 -9.026 1.00 95.75 548 CYS A N 1
ATOM 4356 C CA . CYS A 1 548 ? -6.007 -14.310 -9.619 1.00 95.75 548 CYS A CA 1
ATOM 4357 C C . CYS A 1 548 ? -5.437 -12.899 -9.452 1.00 95.75 548 CYS A C 1
ATOM 4359 O O . CYS A 1 548 ? -6.014 -11.932 -9.941 1.00 95.75 548 CYS A O 1
ATOM 4361 N N . PHE A 1 549 ? -4.280 -12.774 -8.808 1.00 96.62 549 PHE A N 1
ATOM 4362 C CA . PHE A 1 549 ? -3.608 -11.496 -8.586 1.00 96.62 549 PHE A CA 1
ATOM 4363 C C . PHE A 1 549 ? -2.429 -11.324 -9.538 1.00 96.62 549 PHE A C 1
ATOM 4365 O O . PHE A 1 549 ? -1.576 -12.201 -9.633 1.00 96.62 549 PHE A O 1
ATOM 4372 N N . PHE A 1 550 ? -2.334 -10.169 -10.183 1.00 96.56 550 PHE A N 1
ATOM 4373 C CA . PHE A 1 550 ? -1.220 -9.767 -11.033 1.00 96.56 550 PHE A CA 1
ATOM 4374 C C . PHE A 1 550 ? -0.586 -8.499 -10.492 1.00 96.56 550 PHE A C 1
ATOM 4376 O O . PHE A 1 550 ? -1.270 -7.570 -10.076 1.00 96.56 550 PHE A O 1
ATOM 4383 N N . GLY A 1 551 ? 0.738 -8.433 -10.513 1.00 94.81 551 GLY A N 1
ATOM 4384 C CA . GLY A 1 551 ? 1.443 -7.239 -10.071 1.00 94.81 551 GLY A CA 1
ATOM 4385 C C . GLY A 1 551 ? 2.946 -7.424 -10.043 1.00 94.81 551 GLY A C 1
ATOM 4386 O O . GLY A 1 551 ? 3.484 -8.442 -10.486 1.00 94.81 551 GLY A O 1
ATOM 4387 N N . ASP A 1 552 ? 3.624 -6.410 -9.529 1.00 94.88 552 ASP A N 1
ATOM 4388 C CA . ASP A 1 552 ? 5.067 -6.416 -9.362 1.00 94.88 552 ASP A CA 1
ATOM 4389 C C . ASP A 1 552 ? 5.463 -5.662 -8.084 1.00 94.88 552 ASP A C 1
ATOM 4391 O O . ASP A 1 552 ? 5.458 -4.428 -8.083 1.00 94.88 552 ASP A O 1
ATOM 4395 N N . PRO A 1 553 ? 5.836 -6.367 -6.998 1.00 92.94 553 PRO A N 1
ATOM 4396 C CA . PRO A 1 553 ? 6.221 -5.735 -5.734 1.00 92.94 553 PRO A CA 1
ATOM 4397 C C . PRO A 1 553 ? 7.491 -4.871 -5.833 1.00 92.94 553 PRO A C 1
ATOM 4399 O O . PRO A 1 553 ? 7.792 -4.122 -4.905 1.00 92.94 553 PRO A O 1
ATOM 4402 N N . HIS A 1 554 ? 8.235 -4.940 -6.946 1.00 93.81 554 HIS A N 1
ATOM 4403 C CA . HIS A 1 554 ? 9.390 -4.075 -7.201 1.00 93.81 554 HIS A CA 1
ATOM 4404 C C . HIS A 1 554 ? 9.033 -2.803 -7.995 1.00 93.81 554 HIS A C 1
ATOM 4406 O O . HIS A 1 554 ? 9.922 -1.992 -8.261 1.00 93.81 554 HIS A O 1
ATOM 4412 N N . GLN A 1 555 ? 7.769 -2.607 -8.388 1.00 91.44 555 GLN A N 1
ATOM 4413 C CA . GLN A 1 555 ? 7.244 -1.354 -8.959 1.00 91.44 555 GLN A CA 1
ATOM 4414 C C . GLN A 1 555 ? 6.498 -0.535 -7.890 1.00 91.44 555 GLN A C 1
ATOM 4416 O O . GLN A 1 555 ? 6.722 -0.762 -6.703 1.00 91.44 555 GLN A O 1
ATOM 4421 N N . LEU A 1 556 ? 5.712 0.484 -8.279 1.00 88.88 556 LEU A N 1
ATOM 4422 C CA . LEU A 1 556 ? 5.136 1.445 -7.327 1.00 88.88 556 LEU A CA 1
ATOM 4423 C C . LEU A 1 556 ? 4.391 0.735 -6.180 1.00 88.88 556 LEU A C 1
ATOM 4425 O O . LEU A 1 556 ? 3.595 -0.168 -6.449 1.00 88.88 556 LEU A O 1
ATOM 4429 N N . PRO A 1 557 ? 4.644 1.137 -4.919 1.00 87.62 557 PRO A N 1
ATOM 4430 C CA . PRO A 1 557 ? 3.869 0.657 -3.784 1.00 87.62 557 PRO A CA 1
ATOM 4431 C C . PRO A 1 557 ? 2.460 1.274 -3.787 1.00 87.62 557 PRO A C 1
ATOM 4433 O O . PRO A 1 557 ? 2.217 2.239 -4.517 1.00 87.62 557 PRO A O 1
ATOM 4436 N N . PRO A 1 558 ? 1.554 0.790 -2.919 1.00 88.12 558 PRO A N 1
ATOM 4437 C CA . PRO A 1 558 ? 0.263 1.431 -2.718 1.00 88.12 558 PRO A CA 1
ATOM 4438 C C . PRO A 1 558 ? 0.390 2.896 -2.305 1.00 88.12 558 PRO A C 1
ATOM 4440 O O . PRO A 1 558 ? 1.326 3.290 -1.595 1.00 88.12 558 PRO A O 1
ATOM 4443 N N . PHE A 1 559 ? -0.583 3.698 -2.736 1.00 83.06 559 PHE A N 1
ATOM 4444 C CA . PHE A 1 559 ? -0.683 5.097 -2.338 1.00 83.06 559 PHE A CA 1
ATOM 4445 C C . PHE A 1 559 ? -0.789 5.222 -0.811 1.00 83.06 559 PHE A C 1
ATOM 4447 O O . PHE A 1 559 ? -1.450 4.421 -0.154 1.00 83.06 559 PHE A O 1
ATOM 4454 N N . GLY A 1 560 ? -0.110 6.222 -0.243 1.00 80.50 560 GLY A N 1
ATOM 4455 C CA . GLY A 1 560 ? -0.141 6.492 1.194 1.00 80.50 560 GLY A CA 1
ATOM 4456 C C . GLY A 1 560 ? 0.717 5.563 2.061 1.00 80.50 560 GLY A C 1
ATOM 4457 O O . GLY A 1 560 ? 0.723 5.710 3.277 1.00 80.50 560 GLY A O 1
ATOM 4458 N N . LYS A 1 561 ? 1.519 4.656 1.479 1.00 82.81 561 LYS A N 1
ATOM 4459 C CA . LYS A 1 561 ? 2.487 3.834 2.241 1.00 82.81 561 LYS A CA 1
ATOM 4460 C C . LYS A 1 561 ? 3.540 4.665 2.991 1.00 82.81 561 LYS A C 1
ATOM 4462 O O . LYS A 1 561 ? 4.145 4.185 3.941 1.00 82.81 561 LYS A O 1
ATOM 4467 N N . THR A 1 562 ? 3.778 5.907 2.572 1.00 79.81 562 THR A N 1
ATOM 4468 C CA . THR A 1 562 ? 4.609 6.868 3.315 1.00 79.81 562 THR A CA 1
ATOM 4469 C C . THR A 1 562 ? 3.964 7.308 4.624 1.00 79.81 562 THR A C 1
ATOM 4471 O O . THR A 1 562 ? 4.668 7.460 5.617 1.00 79.81 562 THR A O 1
ATOM 4474 N N . ASP A 1 563 ? 2.645 7.481 4.614 1.00 81.50 563 ASP A N 1
ATOM 4475 C CA . ASP A 1 563 ? 1.846 7.989 5.731 1.00 81.50 563 ASP A CA 1
ATOM 4476 C C . ASP A 1 563 ? 1.378 6.849 6.650 1.00 81.50 563 ASP A C 1
ATOM 4478 O O . ASP A 1 563 ? 1.304 7.005 7.866 1.00 81.50 563 ASP A O 1
ATOM 4482 N N . ALA A 1 564 ? 1.159 5.662 6.078 1.00 84.69 564 ALA A N 1
ATOM 4483 C CA . ALA A 1 564 ? 0.874 4.416 6.779 1.00 84.69 564 ALA A CA 1
ATOM 4484 C C . ALA A 1 564 ? 1.895 3.322 6.378 1.00 84.69 564 ALA A C 1
ATOM 4486 O O . ALA A 1 564 ? 1.640 2.514 5.479 1.00 84.69 564 ALA A O 1
ATOM 4487 N N . PRO A 1 565 ? 3.065 3.253 7.047 1.00 83.25 565 PRO A N 1
ATOM 4488 C CA . PRO A 1 565 ? 4.147 2.325 6.689 1.00 83.25 565 PRO A CA 1
ATOM 4489 C C . PRO A 1 565 ? 3.795 0.838 6.805 1.00 83.25 565 PRO A C 1
ATOM 4491 O O . PRO A 1 565 ? 4.477 -0.001 6.215 1.00 83.25 565 PRO A O 1
ATOM 4494 N N . THR A 1 566 ? 2.746 0.504 7.564 1.00 86.81 566 THR A N 1
ATOM 4495 C CA . THR A 1 566 ? 2.288 -0.877 7.775 1.00 86.81 566 THR A CA 1
ATOM 4496 C C . THR A 1 566 ? 1.483 -1.441 6.611 1.00 86.81 566 THR A C 1
ATOM 4498 O O . THR A 1 566 ? 1.238 -2.646 6.617 1.00 86.81 566 THR A O 1
ATOM 4501 N N . ILE A 1 567 ? 1.132 -0.616 5.610 1.00 89.69 567 ILE A N 1
ATOM 4502 C CA . ILE A 1 567 ? 0.373 -1.055 4.435 1.00 89.69 567 ILE A CA 1
ATOM 4503 C C . ILE A 1 567 ? 1.076 -2.232 3.752 1.00 89.69 567 ILE A C 1
ATOM 4505 O O . ILE A 1 567 ? 2.220 -2.136 3.276 1.00 89.69 567 ILE A O 1
ATOM 4509 N N . GLN A 1 568 ? 0.328 -3.326 3.646 1.00 91.38 568 GLN A N 1
ATOM 4510 C CA . GLN A 1 568 ? 0.718 -4.555 2.969 1.00 91.38 568 GLN A CA 1
ATOM 4511 C C . GLN A 1 568 ? -0.080 -4.738 1.680 1.00 91.38 568 GLN A C 1
ATOM 4513 O O . GLN A 1 568 ? -1.233 -4.333 1.568 1.00 91.38 568 GLN A O 1
ATOM 4518 N N . THR A 1 569 ? 0.547 -5.380 0.705 1.00 93.38 569 THR A N 1
ATOM 4519 C CA . THR A 1 569 ? -0.079 -5.860 -0.529 1.00 93.38 569 THR A CA 1
ATOM 4520 C C . THR A 1 569 ? -0.291 -7.368 -0.443 1.00 93.38 569 THR A C 1
ATOM 4522 O O . THR A 1 569 ? 0.250 -8.038 0.439 1.00 93.38 569 THR A O 1
ATOM 4525 N N . ILE A 1 570 ? -0.996 -7.945 -1.417 1.00 91.81 570 ILE A N 1
ATOM 4526 C CA . ILE A 1 570 ? -1.112 -9.407 -1.535 1.00 91.81 570 ILE A CA 1
ATOM 4527 C C . ILE A 1 570 ? 0.257 -10.104 -1.659 1.00 91.81 570 ILE A C 1
ATOM 4529 O O . ILE A 1 570 ? 0.409 -11.279 -1.324 1.00 91.81 570 ILE A O 1
ATOM 4533 N N . PHE A 1 571 ? 1.283 -9.382 -2.125 1.00 90.81 571 PHE A N 1
ATOM 4534 C CA . PHE A 1 571 ? 2.629 -9.923 -2.261 1.00 90.81 571 PHE A CA 1
ATOM 4535 C C . PHE A 1 571 ? 3.377 -10.021 -0.927 1.00 90.81 571 PHE A C 1
ATOM 4537 O O . PHE A 1 571 ? 4.348 -10.778 -0.879 1.00 90.81 571 PHE A O 1
ATOM 4544 N N . ASP A 1 572 ? 2.907 -9.334 0.117 1.00 89.31 572 ASP A N 1
ATOM 4545 C CA . ASP A 1 572 ? 3.541 -9.257 1.439 1.00 89.31 572 ASP A CA 1
ATOM 4546 C C . ASP A 1 572 ? 2.946 -10.246 2.464 1.00 89.31 572 ASP A C 1
ATOM 4548 O O . ASP A 1 572 ? 3.533 -10.441 3.527 1.00 89.31 572 ASP A O 1
ATOM 4552 N N . LEU A 1 573 ? 1.789 -10.861 2.176 1.00 85.94 573 LEU A N 1
ATOM 4553 C CA . LEU A 1 573 ? 1.135 -11.824 3.078 1.00 85.94 573 LEU A CA 1
ATOM 4554 C C . LEU A 1 573 ? 1.912 -13.152 3.162 1.00 85.94 573 LEU A C 1
ATOM 4556 O O . LEU A 1 573 ? 2.614 -13.519 2.219 1.00 85.94 573 LEU A O 1
ATOM 4560 N N . ASP A 1 574 ? 1.768 -13.894 4.269 1.00 70.69 574 ASP A N 1
ATOM 4561 C CA . ASP A 1 574 ? 2.387 -15.218 4.438 1.00 70.69 574 ASP A CA 1
ATOM 4562 C C . ASP A 1 574 ? 1.685 -16.261 3.550 1.00 70.69 574 ASP A C 1
ATOM 4564 O O . ASP A 1 574 ? 0.539 -16.647 3.778 1.00 70.69 574 ASP A O 1
ATOM 4568 N N . LYS A 1 575 ? 2.381 -16.701 2.497 1.00 63.47 575 LYS A N 1
ATOM 4569 C CA . LYS A 1 575 ? 1.803 -17.484 1.388 1.00 63.47 575 LYS A CA 1
ATOM 4570 C C . LYS A 1 575 ? 1.933 -18.991 1.563 1.00 63.47 575 LYS A C 1
ATOM 4572 O O . LYS A 1 575 ? 1.555 -19.728 0.656 1.00 63.47 575 LYS A O 1
ATOM 4577 N N . LYS A 1 576 ? 2.498 -19.459 2.679 1.00 54.28 576 LYS A N 1
ATOM 4578 C CA . LYS A 1 576 ? 2.994 -20.838 2.826 1.00 54.28 576 LYS A CA 1
ATOM 4579 C C . LYS A 1 576 ? 1.937 -21.947 2.696 1.00 54.28 576 LYS A C 1
ATOM 4581 O O . LYS A 1 576 ? 2.331 -23.104 2.636 1.00 54.28 576 LYS A O 1
ATOM 4586 N N . ILE A 1 577 ? 0.633 -21.642 2.650 1.00 51.06 577 ILE A N 1
ATOM 4587 C CA . ILE A 1 577 ? -0.423 -22.670 2.760 1.00 51.06 577 ILE A CA 1
ATOM 4588 C C . ILE A 1 577 ? -1.459 -22.667 1.612 1.00 51.06 577 ILE A C 1
ATOM 4590 O O . ILE A 1 577 ? -2.015 -23.724 1.337 1.00 51.06 577 ILE A O 1
ATOM 4594 N N . ALA A 1 578 ? -1.730 -21.553 0.909 1.00 57.16 578 ALA A N 1
ATOM 4595 C CA . ALA A 1 578 ? -2.967 -21.455 0.102 1.00 57.16 578 ALA A CA 1
ATOM 4596 C C . ALA A 1 578 ? -2.848 -20.923 -1.342 1.00 57.16 578 ALA A C 1
ATOM 4598 O O . ALA A 1 578 ? -3.865 -20.835 -2.027 1.00 57.16 578 ALA A O 1
ATOM 4599 N N . CYS A 1 579 ? -1.660 -20.531 -1.818 1.00 74.50 579 CYS A N 1
ATOM 4600 C CA . CYS A 1 579 ? -1.529 -19.807 -3.093 1.00 74.50 579 CYS A CA 1
ATOM 4601 C C . CYS A 1 579 ? -0.444 -20.401 -3.998 1.00 74.50 579 CYS A C 1
ATOM 4603 O O . CYS A 1 579 ? 0.702 -20.552 -3.571 1.00 74.50 579 CYS A O 1
ATOM 4605 N N . LYS A 1 580 ? -0.751 -20.618 -5.284 1.00 85.81 580 LYS A N 1
ATOM 4606 C CA . LYS A 1 580 ? 0.289 -20.865 -6.297 1.00 85.81 580 LYS A CA 1
ATOM 4607 C C . LYS A 1 580 ? 0.846 -19.539 -6.796 1.00 85.81 580 LYS A C 1
ATOM 4609 O O . LYS A 1 580 ? 0.095 -18.673 -7.240 1.00 85.81 580 LYS A O 1
ATOM 4614 N N . THR A 1 581 ? 2.165 -19.377 -6.713 1.00 91.19 581 THR A N 1
ATOM 4615 C CA . THR A 1 581 ? 2.849 -18.151 -7.143 1.00 91.19 581 THR A CA 1
ATOM 4616 C C . THR A 1 581 ? 3.705 -18.415 -8.377 1.00 91.19 581 THR A C 1
ATOM 4618 O O . THR A 1 581 ? 4.551 -19.305 -8.363 1.00 91.19 581 THR A O 1
ATOM 4621 N N . PHE A 1 582 ? 3.530 -17.606 -9.419 1.00 95.31 582 PHE A N 1
ATOM 4622 C CA . PHE A 1 582 ? 4.278 -17.679 -10.673 1.00 95.31 582 PHE A CA 1
ATOM 4623 C C . PHE A 1 582 ? 5.107 -16.414 -10.888 1.00 95.31 582 PHE A C 1
ATOM 4625 O O . PHE A 1 582 ? 4.688 -15.318 -10.522 1.00 95.31 582 PHE A O 1
ATOM 4632 N N . PHE A 1 583 ? 6.274 -16.562 -11.512 1.00 96.62 583 PHE A N 1
ATOM 4633 C CA . PHE A 1 583 ? 7.118 -15.452 -11.951 1.00 96.62 583 PHE A CA 1
ATOM 4634 C C . PHE A 1 583 ? 7.219 -15.480 -13.474 1.00 96.62 583 PHE A C 1
ATOM 4636 O O . PHE A 1 583 ? 7.704 -16.466 -14.030 1.00 96.62 583 PHE A O 1
ATOM 4643 N N . LEU A 1 584 ? 6.772 -14.415 -14.143 1.00 97.75 584 LEU A N 1
ATOM 4644 C CA . LEU A 1 584 ? 6.940 -14.283 -15.590 1.00 97.75 584 LEU A CA 1
ATOM 4645 C C . LEU A 1 584 ? 8.380 -13.860 -15.884 1.00 97.75 584 LEU A C 1
ATOM 4647 O O . LEU A 1 584 ? 8.809 -12.773 -15.496 1.00 97.75 584 LEU A O 1
ATOM 4651 N N . ASP A 1 585 ? 9.139 -14.727 -16.545 1.00 96.88 585 ASP A N 1
ATOM 4652 C CA . ASP A 1 585 ? 10.601 -14.640 -16.552 1.00 96.88 585 ASP A CA 1
ATOM 4653 C C . ASP A 1 585 ? 11.196 -13.975 -17.797 1.00 96.88 585 ASP A C 1
ATOM 4655 O O . ASP A 1 585 ? 12.400 -13.746 -17.837 1.00 96.88 585 ASP A O 1
ATOM 4659 N N . THR A 1 586 ? 10.387 -13.648 -18.806 1.00 97.69 586 THR A N 1
ATOM 4660 C CA . THR A 1 586 ? 10.868 -13.155 -20.105 1.00 97.69 586 THR A CA 1
ATOM 4661 C C . THR A 1 586 ? 10.194 -11.837 -20.469 1.00 97.69 586 THR A C 1
ATOM 4663 O O . THR A 1 586 ? 8.972 -11.786 -20.593 1.00 97.69 586 THR A O 1
ATOM 4666 N N . GLN A 1 587 ? 10.983 -10.772 -20.647 1.00 96.31 587 GLN A N 1
ATOM 4667 C CA . GLN A 1 587 ? 10.516 -9.446 -21.057 1.00 96.31 587 GLN A CA 1
ATOM 4668 C C . GLN A 1 587 ? 10.720 -9.196 -22.558 1.00 96.31 587 GLN A C 1
ATOM 4670 O O . GLN A 1 587 ? 11.749 -9.569 -23.124 1.00 96.31 587 GLN A O 1
ATOM 4675 N N . TYR A 1 588 ? 9.753 -8.510 -23.167 1.00 95.06 588 TYR A N 1
ATOM 4676 C CA . TYR A 1 588 ? 9.684 -8.211 -24.604 1.00 95.06 588 TYR A CA 1
ATOM 4677 C C . TYR A 1 588 ? 9.703 -6.711 -24.924 1.00 95.06 588 TYR A C 1
ATOM 4679 O O . TYR A 1 588 ? 9.552 -6.321 -26.079 1.00 95.06 588 TYR A O 1
ATOM 4687 N N . ARG A 1 589 ? 9.810 -5.856 -23.901 1.00 94.81 589 ARG A N 1
ATOM 4688 C CA . ARG A 1 589 ? 9.672 -4.401 -24.033 1.00 94.81 589 ARG A CA 1
ATOM 4689 C C . ARG A 1 589 ? 11.020 -3.722 -24.195 1.00 94.81 589 ARG A C 1
ATOM 4691 O O . ARG A 1 589 ? 11.213 -2.988 -25.146 1.00 94.81 589 ARG A O 1
ATOM 4698 N N . MET A 1 590 ? 11.906 -3.897 -23.224 1.00 96.44 590 MET A N 1
ATOM 4699 C CA . MET A 1 590 ? 13.134 -3.121 -23.113 1.00 96.44 590 MET A CA 1
ATOM 4700 C C . MET A 1 590 ? 14.219 -3.677 -24.041 1.00 96.44 590 MET A C 1
ATOM 4702 O O . MET A 1 590 ? 14.365 -4.905 -24.126 1.00 96.44 590 MET A O 1
ATOM 4706 N N . PRO A 1 591 ? 15.059 -2.808 -24.635 1.00 96.44 591 PRO A N 1
ATOM 4707 C CA . PRO A 1 591 ? 16.310 -3.216 -25.267 1.00 96.44 591 PRO A CA 1
ATOM 4708 C C . PRO A 1 591 ? 17.142 -4.116 -24.349 1.00 96.44 591 PRO A C 1
ATOM 4710 O O . PRO A 1 591 ? 17.179 -3.889 -23.134 1.00 96.44 591 PRO A O 1
ATOM 4713 N N . ARG A 1 592 ? 17.819 -5.129 -24.912 1.00 96.31 592 ARG A N 1
ATOM 4714 C CA . ARG A 1 592 ? 18.484 -6.172 -24.105 1.00 96.31 592 ARG A CA 1
ATOM 4715 C C . ARG A 1 592 ? 19.467 -5.608 -23.070 1.00 96.31 592 ARG A C 1
ATOM 4717 O O . ARG A 1 592 ? 19.333 -6.011 -21.917 1.00 96.31 592 ARG A O 1
ATOM 4724 N N . PRO A 1 593 ? 20.340 -4.627 -23.387 1.00 95.62 593 PRO A N 1
ATOM 4725 C CA . PRO A 1 593 ? 21.266 -4.074 -22.394 1.00 95.62 593 PRO A CA 1
ATOM 4726 C C . PRO A 1 593 ? 20.563 -3.430 -21.190 1.00 95.62 593 PRO A C 1
ATOM 4728 O O . PRO A 1 593 ? 20.992 -3.595 -20.049 1.00 95.62 593 PRO A O 1
ATOM 4731 N N . ILE A 1 594 ? 19.445 -2.729 -21.425 1.00 96.00 594 ILE A N 1
ATOM 4732 C CA . ILE A 1 594 ? 18.644 -2.120 -20.352 1.00 96.00 594 ILE A CA 1
ATOM 4733 C C . ILE A 1 594 ? 17.966 -3.226 -19.535 1.00 96.00 594 ILE A C 1
ATOM 4735 O O . ILE A 1 594 ? 18.043 -3.227 -18.306 1.00 96.00 594 ILE A O 1
ATOM 4739 N N . GLY A 1 595 ? 17.345 -4.197 -20.212 1.00 96.69 595 GLY A N 1
ATOM 4740 C CA . GLY A 1 595 ? 16.672 -5.323 -19.568 1.00 96.69 595 GLY A CA 1
ATOM 4741 C C . GLY A 1 595 ? 17.609 -6.171 -18.702 1.00 96.69 595 GLY A C 1
ATOM 4742 O O . GLY A 1 595 ? 17.247 -6.528 -17.586 1.00 96.69 595 GLY A O 1
ATOM 4743 N N . GLU A 1 596 ? 18.832 -6.442 -19.160 1.00 96.06 596 GLU A N 1
ATOM 4744 C CA . GLU A 1 596 ? 19.856 -7.194 -18.419 1.00 96.06 596 GLU A CA 1
ATOM 4745 C C . GLU A 1 596 ? 20.391 -6.435 -17.200 1.00 96.06 596 GLU A C 1
ATOM 4747 O O . GLU A 1 596 ? 20.633 -7.036 -16.148 1.00 96.06 596 GLU A O 1
ATOM 4752 N N . PHE A 1 597 ? 20.561 -5.112 -17.306 1.00 96.81 597 PHE A N 1
ATOM 4753 C CA . PHE A 1 597 ? 20.896 -4.283 -16.149 1.00 96.81 597 PHE A CA 1
ATOM 4754 C C . PHE A 1 597 ? 19.780 -4.332 -15.100 1.00 96.81 597 PHE A C 1
ATOM 4756 O O . PHE A 1 597 ? 20.049 -4.642 -13.941 1.00 96.81 597 PHE A O 1
ATOM 4763 N N . ILE A 1 598 ? 18.529 -4.086 -15.504 1.00 97.69 598 ILE A N 1
ATOM 4764 C CA . ILE A 1 598 ? 17.373 -4.110 -14.597 1.00 97.69 598 ILE A CA 1
ATOM 4765 C C . ILE A 1 598 ? 17.188 -5.502 -13.983 1.00 97.69 598 ILE A C 1
ATOM 4767 O O . ILE A 1 598 ? 16.940 -5.620 -12.783 1.00 97.69 598 ILE A O 1
ATOM 4771 N N . SER A 1 599 ? 17.372 -6.558 -14.776 1.00 97.69 599 SER A N 1
ATOM 4772 C CA . SER A 1 599 ? 17.328 -7.941 -14.308 1.00 97.69 599 SER A CA 1
ATOM 4773 C C . SER A 1 599 ? 18.297 -8.171 -13.153 1.00 97.69 599 SER A C 1
ATOM 4775 O O . SER A 1 599 ? 17.876 -8.608 -12.086 1.00 97.69 599 SER A O 1
ATOM 4777 N N . ARG A 1 600 ? 19.574 -7.802 -13.309 1.00 96.81 600 ARG A N 1
ATOM 4778 C CA . ARG A 1 600 ? 20.590 -7.954 -12.254 1.00 96.81 600 ARG A CA 1
ATOM 4779 C C . ARG A 1 600 ? 20.349 -7.032 -11.060 1.00 96.81 600 ARG A C 1
ATOM 4781 O O . ARG A 1 600 ? 20.447 -7.476 -9.922 1.00 96.81 600 ARG A O 1
ATOM 4788 N N . ALA A 1 601 ? 20.030 -5.763 -11.313 1.00 96.25 601 ALA A N 1
ATOM 4789 C CA . ALA A 1 601 ? 19.938 -4.739 -10.276 1.00 96.25 601 ALA A CA 1
ATOM 4790 C C . ALA A 1 601 ? 18.659 -4.824 -9.426 1.00 96.25 601 ALA A C 1
ATOM 4792 O O . ALA A 1 601 ? 18.667 -4.356 -8.288 1.00 96.25 601 ALA A O 1
ATOM 4793 N N . VAL A 1 602 ? 17.569 -5.379 -9.972 1.00 96.81 602 VAL A N 1
ATOM 4794 C CA . VAL A 1 602 ? 16.245 -5.396 -9.326 1.00 96.81 602 VAL A CA 1
ATOM 4795 C C . VAL A 1 602 ? 15.691 -6.812 -9.165 1.00 96.81 602 VAL A C 1
ATOM 4797 O O . VAL A 1 602 ? 15.161 -7.134 -8.108 1.00 96.81 602 VAL A O 1
ATOM 4800 N N . TYR A 1 603 ? 15.837 -7.677 -10.172 1.00 96.19 603 TYR A N 1
ATOM 4801 C CA . TYR A 1 603 ? 15.203 -9.006 -10.208 1.00 96.19 603 TYR A CA 1
ATOM 4802 C C . TYR A 1 603 ? 16.193 -10.170 -10.045 1.00 96.19 603 TYR A C 1
ATOM 4804 O O . TYR A 1 603 ? 15.912 -11.283 -10.492 1.00 96.19 603 TYR A O 1
ATOM 4812 N N . GLN A 1 604 ? 17.354 -9.928 -9.425 1.00 95.44 604 GLN A N 1
ATOM 4813 C CA . GLN A 1 604 ? 18.357 -10.955 -9.096 1.00 95.44 604 GLN A CA 1
ATOM 4814 C C . GLN A 1 604 ? 18.819 -11.794 -10.308 1.00 95.44 604 GLN A C 1
ATOM 4816 O O . GLN A 1 604 ? 19.126 -12.975 -10.182 1.00 95.44 604 GLN A O 1
ATOM 4821 N N . GLY A 1 605 ? 18.821 -11.210 -11.508 1.00 96.12 605 GLY A N 1
ATOM 4822 C CA . GLY A 1 605 ? 19.213 -11.883 -12.751 1.00 96.12 605 GLY A CA 1
ATOM 4823 C C . GLY A 1 605 ? 18.167 -12.845 -13.329 1.00 96.12 605 GLY A C 1
ATOM 4824 O O . GLY A 1 605 ? 18.436 -13.494 -14.336 1.00 96.12 605 GLY A O 1
ATOM 4825 N N . ARG A 1 606 ? 16.971 -12.946 -12.731 1.00 96.00 606 ARG A N 1
ATOM 4826 C CA . ARG A 1 606 ? 15.925 -13.899 -13.151 1.00 96.00 606 ARG A CA 1
ATOM 4827 C C . ARG A 1 606 ? 15.156 -13.470 -14.403 1.00 96.00 606 ARG A C 1
ATOM 4829 O O . ARG A 1 606 ? 14.500 -14.306 -15.017 1.00 96.00 606 ARG A O 1
ATOM 4836 N N . LEU A 1 607 ? 15.198 -12.185 -14.762 1.00 97.06 607 LEU A N 1
ATOM 4837 C CA . LEU A 1 607 ? 14.470 -11.628 -15.904 1.00 97.06 607 LEU A CA 1
ATOM 4838 C C . LEU A 1 607 ? 15.307 -11.735 -17.189 1.00 97.06 607 LEU A C 1
ATOM 4840 O O . LEU A 1 607 ? 16.365 -11.116 -17.307 1.00 97.06 607 LEU A O 1
ATOM 4844 N N . LYS A 1 608 ? 14.823 -12.503 -18.161 1.00 96.88 608 LYS A N 1
ATOM 4845 C CA . LYS A 1 608 ? 15.414 -12.709 -19.489 1.00 96.88 608 LYS A CA 1
ATOM 4846 C C . LYS A 1 608 ? 14.893 -11.661 -20.466 1.00 96.88 608 LYS A C 1
ATOM 4848 O O . LYS A 1 608 ? 13.748 -11.234 -20.355 1.00 96.88 608 LYS A O 1
ATOM 4853 N N . SER A 1 609 ? 15.702 -11.286 -21.456 1.00 95.75 609 SER A N 1
ATOM 4854 C CA . SER A 1 609 ? 15.352 -10.263 -22.451 1.00 95.75 609 SER A CA 1
ATOM 4855 C C . SER A 1 609 ? 15.211 -10.848 -23.854 1.00 95.75 609 SER A C 1
ATOM 4857 O O . SER A 1 609 ? 16.187 -11.338 -24.418 1.00 95.75 609 SER A O 1
ATOM 4859 N N . GLN A 1 610 ? 14.027 -10.719 -24.456 1.00 95.50 610 GLN A N 1
ATOM 4860 C CA . GLN A 1 610 ? 13.782 -11.041 -25.861 1.00 95.50 610 GLN A CA 1
ATOM 4861 C C . GLN A 1 610 ? 13.372 -9.774 -26.616 1.00 95.50 610 GLN A C 1
ATOM 4863 O O . GLN A 1 610 ? 12.200 -9.426 -26.710 1.00 95.50 610 GLN A O 1
ATOM 4868 N N . HIS A 1 611 ? 14.367 -9.079 -27.162 1.00 95.94 611 HIS A N 1
ATOM 4869 C CA . HIS A 1 611 ? 14.175 -7.827 -27.891 1.00 95.94 611 HIS A CA 1
ATOM 4870 C C . HIS A 1 611 ? 15.129 -7.748 -29.099 1.00 95.94 611 HIS A C 1
ATOM 4872 O O . HIS A 1 611 ? 16.248 -8.272 -28.997 1.00 95.94 611 HIS A O 1
ATOM 4878 N N . PRO A 1 612 ? 14.731 -7.126 -30.230 1.00 94.94 612 PRO A N 1
ATOM 4879 C CA . PRO A 1 612 ? 15.592 -6.988 -31.410 1.00 94.94 612 PRO A CA 1
ATOM 4880 C C . PRO A 1 612 ? 16.804 -6.079 -31.178 1.00 94.94 612 PRO A C 1
ATOM 4882 O O . PRO A 1 612 ? 17.877 -6.338 -31.709 1.00 94.94 612 PRO A O 1
ATOM 4885 N N . ILE A 1 613 ? 16.659 -5.028 -30.366 1.00 94.12 613 ILE A N 1
ATOM 4886 C CA . ILE A 1 613 ? 17.768 -4.112 -30.058 1.00 94.12 613 ILE A CA 1
ATOM 4887 C C . ILE A 1 613 ? 18.682 -4.727 -28.995 1.00 94.12 613 ILE A C 1
ATOM 4889 O O . ILE A 1 613 ? 18.279 -4.884 -27.837 1.00 94.12 613 ILE A O 1
ATOM 4893 N N . THR A 1 614 ? 19.911 -5.044 -29.401 1.00 92.19 614 THR A N 1
ATOM 4894 C CA . THR A 1 614 ? 20.960 -5.648 -28.563 1.00 92.19 614 THR A CA 1
ATOM 4895 C C . THR A 1 614 ? 22.119 -4.699 -28.263 1.00 92.19 614 THR A C 1
ATOM 4897 O O . THR A 1 614 ? 22.948 -5.005 -27.412 1.00 92.19 614 THR A O 1
ATOM 4900 N N . THR A 1 615 ? 22.181 -3.546 -28.931 1.00 89.56 615 THR A N 1
ATOM 4901 C CA . THR A 1 615 ? 23.291 -2.597 -28.819 1.00 89.56 615 THR A CA 1
ATOM 4902 C C . THR A 1 615 ? 23.091 -1.610 -27.659 1.00 89.56 615 THR A C 1
ATOM 4904 O O . THR A 1 615 ? 21.957 -1.227 -27.346 1.00 89.56 615 THR A O 1
ATOM 4907 N N . PRO A 1 616 ? 24.180 -1.152 -27.010 1.00 88.81 616 PRO A N 1
ATOM 4908 C CA . PRO A 1 616 ? 24.119 -0.198 -25.895 1.00 88.81 616 PRO A CA 1
ATOM 4909 C C . PRO A 1 616 ? 23.736 1.225 -26.329 1.00 88.81 616 PRO A C 1
ATOM 4911 O O . PRO A 1 616 ? 23.491 2.083 -25.480 1.00 88.81 616 PRO A O 1
ATOM 4914 N N . ASP A 1 617 ? 23.635 1.474 -27.639 1.00 89.44 617 ASP A N 1
ATOM 4915 C CA . ASP A 1 617 ? 23.230 2.756 -28.224 1.00 89.44 617 ASP A CA 1
ATOM 4916 C C . ASP A 1 617 ? 21.763 3.117 -27.994 1.00 89.44 617 ASP A C 1
ATOM 4918 O O . ASP A 1 617 ? 21.331 4.211 -28.338 1.00 89.44 617 ASP A O 1
ATOM 4922 N N . CYS A 1 618 ? 21.006 2.225 -27.358 1.00 92.19 618 CYS A N 1
ATOM 4923 C CA . CYS A 1 618 ? 19.652 2.483 -26.892 1.00 92.19 618 CYS A CA 1
ATOM 4924 C C . CYS A 1 618 ? 19.570 3.437 -25.686 1.00 92.19 618 CYS A C 1
ATOM 4926 O O . CYS A 1 618 ? 18.475 3.907 -25.389 1.00 92.19 618 CYS A O 1
ATOM 4928 N N . LEU A 1 619 ? 20.677 3.741 -24.993 1.00 94.88 619 LEU A N 1
ATOM 4929 C CA . LEU A 1 619 ? 20.703 4.656 -23.844 1.00 94.88 619 LEU A CA 1
ATOM 4930 C C . LEU A 1 619 ? 21.736 5.774 -24.034 1.00 94.88 619 LEU A C 1
ATOM 4932 O O . LEU A 1 619 ? 22.894 5.516 -24.378 1.00 94.88 619 LEU A O 1
ATOM 4936 N N . ARG A 1 620 ? 21.329 7.015 -23.740 1.00 94.94 620 ARG A N 1
ATOM 4937 C CA . ARG A 1 620 ? 22.222 8.182 -23.646 1.00 94.94 620 ARG A CA 1
ATOM 4938 C C . ARG A 1 620 ? 21.909 9.035 -22.421 1.00 94.94 620 ARG A C 1
ATOM 4940 O O . ARG A 1 620 ? 20.746 9.333 -22.150 1.00 94.94 620 ARG A O 1
ATOM 4947 N N . PHE A 1 621 ? 22.957 9.479 -21.731 1.00 96.25 621 PHE A N 1
ATOM 4948 C CA . PHE A 1 621 ? 22.874 10.530 -20.721 1.00 96.25 621 PHE A CA 1
ATOM 4949 C C . PHE A 1 621 ? 23.280 11.866 -21.339 1.00 96.25 621 PHE A C 1
ATOM 4951 O O . PHE A 1 621 ? 24.340 11.963 -21.954 1.00 96.25 621 PHE A O 1
ATOM 4958 N N . ILE A 1 622 ? 22.456 12.894 -21.164 1.00 96.31 622 ILE A N 1
ATOM 4959 C CA . ILE A 1 622 ? 22.748 14.263 -21.584 1.00 96.31 622 ILE A CA 1
ATOM 4960 C C . ILE A 1 622 ? 23.178 15.036 -20.344 1.00 96.31 622 ILE A C 1
ATOM 4962 O O . ILE A 1 622 ? 22.373 15.235 -19.432 1.00 96.31 622 ILE A O 1
ATOM 4966 N N . ASP A 1 623 ? 24.452 15.425 -20.309 1.00 95.25 623 ASP A N 1
ATOM 4967 C CA . ASP A 1 623 ? 25.036 16.186 -19.207 1.00 95.25 623 ASP A CA 1
ATOM 4968 C C . ASP A 1 623 ? 24.651 17.657 -19.337 1.00 95.25 623 ASP A C 1
ATOM 4970 O O . ASP A 1 623 ? 25.155 18.367 -20.209 1.00 95.25 623 ASP A O 1
ATOM 4974 N N . VAL A 1 624 ? 23.751 18.107 -18.467 1.00 93.94 624 VAL A N 1
ATOM 4975 C CA . VAL A 1 624 ? 23.341 19.504 -18.356 1.00 93.94 624 VAL A CA 1
ATOM 4976 C C . VAL A 1 624 ? 23.981 20.104 -17.108 1.00 93.94 624 VAL A C 1
ATOM 4978 O O . VAL A 1 624 ? 23.721 19.711 -15.966 1.00 93.94 624 VAL A O 1
ATOM 4981 N N . GLN A 1 625 ? 24.813 21.123 -17.313 1.00 88.75 625 GLN A N 1
ATOM 4982 C CA . GLN A 1 625 ? 25.268 21.969 -16.215 1.00 88.75 625 GLN A CA 1
ATOM 4983 C C . GLN A 1 625 ? 24.100 22.860 -15.804 1.00 88.75 625 GLN A C 1
ATOM 4985 O O . GLN A 1 625 ? 23.753 23.780 -16.536 1.00 88.75 625 GLN A O 1
ATOM 4990 N N . SER A 1 626 ? 23.465 22.585 -14.669 1.00 84.50 626 SER A N 1
ATOM 4991 C CA . SER A 1 626 ? 22.246 23.270 -14.223 1.00 84.50 626 SER A CA 1
ATOM 4992 C C . SER A 1 626 ? 22.155 23.324 -12.703 1.00 84.50 626 SER A C 1
ATOM 4994 O O . SER A 1 626 ? 22.893 22.622 -12.016 1.00 84.50 626 SER A O 1
ATOM 4996 N N . CYS A 1 627 ? 21.220 24.121 -12.187 1.00 88.00 627 CYS A N 1
ATOM 4997 C CA . CYS A 1 627 ? 20.877 24.166 -10.771 1.00 88.00 627 CYS A CA 1
ATOM 4998 C C . CYS A 1 627 ? 19.376 23.901 -10.594 1.00 88.00 627 CYS A C 1
ATOM 5000 O O . CYS A 1 627 ? 18.571 24.336 -11.418 1.00 88.00 627 CYS A O 1
ATOM 5002 N N . GLU A 1 628 ? 19.014 23.177 -9.535 1.00 90.94 628 GLU A N 1
ATOM 5003 C CA . GLU A 1 628 ? 17.622 22.949 -9.153 1.00 90.94 628 GLU A CA 1
ATOM 5004 C C . GLU A 1 628 ? 17.018 24.198 -8.487 1.00 90.94 628 GLU A C 1
ATOM 5006 O O . GLU A 1 628 ? 17.652 24.846 -7.657 1.00 90.94 628 GLU A O 1
ATOM 5011 N N . GLU A 1 629 ? 15.767 24.515 -8.815 1.00 91.31 629 GLU A N 1
ATOM 5012 C CA . GLU A 1 629 ? 15.000 25.612 -8.222 1.00 91.31 629 GLU A CA 1
ATOM 5013 C C . GLU A 1 629 ? 13.794 25.056 -7.459 1.00 91.31 629 GLU A C 1
ATOM 5015 O O . GLU A 1 629 ? 13.059 24.197 -7.962 1.00 91.31 629 GLU A O 1
ATOM 5020 N N . LYS A 1 630 ? 13.558 25.558 -6.243 1.00 84.81 630 LYS A N 1
ATOM 5021 C CA . LYS A 1 630 ? 12.405 25.159 -5.427 1.00 84.81 630 LYS A CA 1
ATOM 5022 C C . LYS A 1 630 ? 11.157 25.935 -5.858 1.00 84.81 630 LYS A C 1
ATOM 5024 O O . LYS A 1 630 ? 11.189 27.157 -5.956 1.00 84.81 630 LYS A O 1
ATOM 5029 N N . ALA A 1 631 ? 10.048 25.232 -6.077 1.00 74.75 631 ALA A N 1
ATOM 5030 C CA . ALA A 1 631 ? 8.749 25.810 -6.424 1.00 74.75 631 ALA A CA 1
ATOM 5031 C C . ALA A 1 631 ? 7.670 25.237 -5.490 1.00 74.75 631 ALA A C 1
ATOM 5033 O O . ALA A 1 631 ? 7.203 24.111 -5.677 1.00 74.75 631 ALA A O 1
ATOM 5034 N N . GLY A 1 632 ? 7.318 25.987 -4.438 1.00 77.19 632 GLY A N 1
ATOM 5035 C CA . GLY A 1 632 ? 6.469 25.488 -3.351 1.00 77.19 632 GLY A CA 1
ATOM 5036 C C . GLY A 1 632 ? 7.108 24.280 -2.652 1.00 77.19 632 GLY A C 1
ATOM 5037 O O . GLY A 1 632 ? 8.224 24.370 -2.136 1.00 77.19 632 GLY A O 1
ATOM 5038 N N . TYR A 1 633 ? 6.419 23.136 -2.677 1.00 72.12 633 TYR A N 1
ATOM 5039 C CA . TYR A 1 633 ? 6.917 21.845 -2.172 1.00 72.12 633 TYR A CA 1
ATOM 5040 C C . TYR A 1 633 ? 7.585 20.967 -3.252 1.00 72.12 633 TYR A C 1
ATOM 5042 O O . TYR A 1 633 ? 7.987 19.839 -2.971 1.00 72.12 633 TYR A O 1
ATOM 5050 N N . SER A 1 634 ? 7.715 21.465 -4.486 1.00 82.19 634 SER A N 1
ATOM 5051 C CA . SER A 1 634 ? 8.269 20.740 -5.636 1.00 82.19 634 SER A CA 1
ATOM 5052 C C . SER A 1 634 ? 9.571 21.377 -6.148 1.00 82.19 634 SER A C 1
ATOM 5054 O O . SER A 1 634 ? 10.066 22.357 -5.585 1.00 82.19 634 SER A O 1
ATOM 5056 N N . TRP A 1 635 ? 10.137 20.808 -7.214 1.00 88.25 635 TRP A N 1
ATOM 5057 C CA . TRP A 1 635 ? 11.402 21.234 -7.818 1.00 88.25 635 TRP A CA 1
ATOM 5058 C C . TRP A 1 635 ? 11.265 21.371 -9.332 1.00 88.25 635 TRP A C 1
ATOM 5060 O O . TRP A 1 635 ? 10.508 20.632 -9.965 1.00 88.25 635 TRP A O 1
ATOM 5070 N N . LYS A 1 636 ? 12.011 22.311 -9.908 1.00 93.69 636 LYS A N 1
ATOM 5071 C CA . LYS A 1 636 ? 12.107 22.536 -11.352 1.00 93.69 636 LYS A CA 1
ATOM 5072 C C . LYS A 1 636 ? 13.550 22.849 -11.747 1.00 93.69 636 LYS A C 1
ATOM 5074 O O . LYS A 1 636 ? 14.357 23.236 -10.908 1.00 93.69 636 LYS A O 1
ATOM 5079 N N . ASN A 1 637 ? 13.876 22.672 -13.018 1.00 95.69 637 ASN A N 1
ATOM 5080 C CA . ASN A 1 637 ? 15.191 22.950 -13.578 1.00 95.69 637 ASN A CA 1
ATOM 5081 C C . ASN A 1 637 ? 15.026 23.441 -15.017 1.00 95.69 637 ASN A C 1
ATOM 5083 O O . ASN A 1 637 ? 14.697 22.660 -15.914 1.00 95.69 637 ASN A O 1
ATOM 5087 N N . ARG A 1 638 ? 15.237 24.746 -15.224 1.00 94.38 638 ARG A N 1
ATOM 5088 C CA . ARG A 1 638 ? 14.934 25.417 -16.494 1.00 94.38 638 ARG A CA 1
ATOM 5089 C C . ARG A 1 638 ? 15.812 24.935 -17.649 1.00 94.38 638 ARG A C 1
ATOM 5091 O O . ARG A 1 638 ? 15.278 24.647 -18.711 1.00 94.38 638 ARG A O 1
ATOM 5098 N N . ARG A 1 639 ? 17.119 24.745 -17.430 1.00 94.25 639 ARG A N 1
ATOM 5099 C CA . ARG A 1 639 ? 18.044 24.301 -18.493 1.00 94.25 639 ARG A CA 1
ATOM 5100 C C . ARG A 1 639 ? 17.742 22.886 -18.982 1.00 94.25 639 ARG A C 1
ATOM 5102 O O . ARG A 1 639 ? 17.884 22.609 -20.172 1.00 94.25 639 ARG A O 1
ATOM 5109 N N . GLU A 1 640 ? 17.314 21.990 -18.089 1.00 96.88 640 GLU A N 1
ATOM 5110 C CA . GLU A 1 640 ? 16.833 20.669 -18.510 1.00 96.88 640 GLU A CA 1
ATOM 5111 C C . GLU A 1 640 ? 15.578 20.785 -19.387 1.00 96.88 640 GLU A C 1
ATOM 5113 O O . GLU A 1 640 ? 15.483 20.078 -20.388 1.00 96.88 640 GLU A O 1
ATOM 5118 N N . VAL A 1 641 ? 14.647 21.697 -19.059 1.00 96.44 641 VAL A N 1
ATOM 5119 C CA . VAL A 1 641 ? 13.460 21.960 -19.895 1.00 96.44 641 VAL A CA 1
ATOM 5120 C C . VAL A 1 641 ? 13.861 22.476 -21.272 1.00 96.44 641 VAL A C 1
ATOM 5122 O O . VAL A 1 641 ? 13.405 21.925 -22.269 1.00 96.44 641 VAL A O 1
ATOM 5125 N N . ASP A 1 642 ? 14.737 23.477 -21.341 1.00 95.00 642 ASP A N 1
ATOM 5126 C CA . ASP A 1 642 ? 15.175 24.058 -22.616 1.00 95.00 642 ASP A CA 1
ATOM 5127 C C . ASP A 1 642 ? 15.853 22.995 -23.502 1.00 95.00 642 ASP A C 1
ATOM 5129 O O . ASP A 1 642 ? 15.586 22.895 -24.702 1.00 95.00 642 ASP A O 1
ATOM 5133 N N . THR A 1 643 ? 16.663 22.123 -22.890 1.00 95.94 643 THR A N 1
ATOM 5134 C CA . THR A 1 643 ? 17.298 20.986 -23.574 1.00 95.94 643 THR A CA 1
ATOM 5135 C C . THR A 1 643 ? 16.263 19.974 -24.077 1.00 95.94 643 THR A C 1
ATOM 5137 O O . THR A 1 643 ? 16.353 19.517 -25.215 1.00 95.94 643 THR A O 1
ATOM 5140 N N . LEU A 1 644 ? 15.257 19.632 -23.264 1.00 95.56 644 LEU A N 1
ATOM 5141 C CA . LEU A 1 644 ? 14.173 18.724 -23.655 1.00 95.56 644 LEU A CA 1
ATOM 5142 C C . LEU A 1 644 ? 13.343 19.270 -24.817 1.00 95.56 644 LEU A C 1
ATOM 5144 O O . LEU A 1 644 ? 13.056 18.532 -25.755 1.00 95.56 644 LEU A O 1
ATOM 5148 N N . VAL A 1 645 ? 12.979 20.550 -24.780 1.00 94.81 645 VAL A N 1
ATOM 5149 C CA . VAL A 1 645 ? 12.221 21.202 -25.857 1.00 94.81 645 VAL A CA 1
ATOM 5150 C C . VAL A 1 645 ? 13.013 21.150 -27.164 1.00 94.81 645 VAL A C 1
ATOM 5152 O O . VAL A 1 645 ? 12.457 20.822 -28.212 1.00 94.81 645 VAL A O 1
ATOM 5155 N N . HIS A 1 646 ? 14.326 21.384 -27.103 1.00 94.38 646 HIS A N 1
ATOM 5156 C CA . HIS A 1 646 ? 15.205 21.264 -28.263 1.00 94.38 646 HIS A CA 1
ATOM 5157 C C . HIS A 1 646 ? 15.281 19.822 -28.801 1.00 94.38 646 HIS A C 1
ATOM 5159 O O . HIS A 1 646 ? 15.188 19.612 -30.011 1.00 94.38 646 HIS A O 1
ATOM 5165 N N . LEU A 1 647 ? 15.396 18.822 -27.916 1.00 94.50 647 LEU A N 1
ATOM 5166 C CA . LEU A 1 647 ? 15.364 17.402 -28.293 1.00 94.50 647 LEU A CA 1
ATOM 5167 C C . LEU A 1 647 ? 14.063 17.040 -29.007 1.00 94.50 647 LEU A C 1
ATOM 5169 O O . LEU A 1 647 ? 14.095 16.412 -30.064 1.00 94.50 647 LEU A O 1
ATOM 5173 N N . VAL A 1 648 ? 12.922 17.453 -28.455 1.00 93.56 648 VAL A N 1
ATOM 5174 C CA . VAL A 1 648 ? 11.617 17.208 -29.074 1.00 93.56 648 VAL A CA 1
ATOM 5175 C C . VAL A 1 648 ? 11.555 17.851 -30.451 1.00 93.56 648 VAL A C 1
ATOM 5177 O O . VAL A 1 648 ? 11.237 17.168 -31.418 1.00 93.56 648 VAL A O 1
ATOM 5180 N N . LYS A 1 649 ? 11.910 19.133 -30.563 1.00 92.50 649 LYS A N 1
ATOM 5181 C CA . LYS A 1 649 ? 11.809 19.880 -31.819 1.00 92.50 649 LYS A CA 1
ATOM 5182 C C . LYS A 1 649 ? 12.651 19.266 -32.941 1.00 92.50 649 LYS A C 1
ATOM 5184 O O . LYS A 1 649 ? 12.138 19.062 -34.039 1.00 92.50 649 LYS A O 1
ATOM 5189 N N . ASN A 1 650 ? 13.920 18.970 -32.656 1.00 91.75 650 ASN A N 1
ATOM 5190 C CA . ASN A 1 650 ? 14.912 18.673 -33.693 1.00 91.75 650 ASN A CA 1
ATOM 5191 C C . ASN A 1 650 ? 15.236 17.182 -33.857 1.00 91.75 650 ASN A C 1
ATOM 5193 O O . ASN A 1 650 ? 15.742 16.800 -34.906 1.00 91.75 650 ASN A O 1
ATOM 5197 N N . TYR A 1 651 ? 14.958 16.340 -32.854 1.00 90.56 651 TYR A N 1
ATOM 5198 C CA . TYR A 1 651 ? 15.337 14.920 -32.881 1.00 90.56 651 TYR A CA 1
ATOM 5199 C C . TYR A 1 651 ? 14.136 13.965 -32.837 1.00 90.56 651 TYR A C 1
ATOM 5201 O O . TYR A 1 651 ? 14.185 12.917 -33.475 1.00 90.56 651 TYR A O 1
ATOM 5209 N N . TYR A 1 652 ? 13.068 14.301 -32.101 1.00 91.81 652 TYR A N 1
ATOM 5210 C CA . TYR A 1 652 ? 11.983 13.352 -31.796 1.00 91.81 652 TYR A CA 1
ATOM 5211 C C . TYR A 1 652 ? 10.593 13.759 -32.299 1.00 91.81 652 TYR A C 1
ATOM 5213 O O . TYR A 1 652 ? 9.655 12.985 -32.123 1.00 91.81 652 TYR A O 1
ATOM 5221 N N . SER A 1 653 ? 10.444 14.910 -32.959 1.00 86.56 653 SER A N 1
ATOM 5222 C CA . SER A 1 653 ? 9.150 15.455 -33.408 1.00 86.56 653 SER A CA 1
ATOM 5223 C C . SER A 1 653 ? 8.357 14.505 -34.312 1.00 86.56 653 SER A C 1
ATOM 5225 O O . SER A 1 653 ? 7.134 14.475 -34.236 1.00 86.56 653 SER A O 1
ATOM 5227 N N . ALA A 1 654 ? 9.043 13.685 -35.115 1.00 84.81 654 ALA A N 1
ATOM 5228 C CA . ALA A 1 654 ? 8.439 12.680 -35.995 1.00 84.81 654 ALA A CA 1
ATOM 5229 C C . ALA A 1 654 ? 8.389 11.258 -35.390 1.00 84.81 654 ALA A C 1
ATOM 5231 O O . ALA A 1 654 ? 8.146 10.284 -36.102 1.00 84.81 654 ALA A O 1
ATOM 5232 N N . THR A 1 655 ? 8.665 11.103 -34.092 1.00 87.38 655 THR A N 1
ATOM 5233 C CA . THR A 1 655 ? 8.759 9.795 -33.422 1.00 87.38 655 THR A CA 1
ATOM 5234 C C . THR A 1 655 ? 7.701 9.633 -32.332 1.00 87.38 655 THR A C 1
ATOM 5236 O O . THR A 1 655 ? 7.154 10.607 -31.826 1.00 87.38 655 THR A O 1
ATOM 5239 N N . ASN A 1 656 ? 7.434 8.391 -31.916 1.00 89.06 656 ASN A N 1
ATOM 5240 C CA . ASN A 1 656 ? 6.621 8.123 -30.730 1.00 89.06 656 ASN A CA 1
ATOM 5241 C C . ASN A 1 656 ? 7.474 8.293 -29.461 1.00 89.06 656 ASN A C 1
ATOM 5243 O O . ASN A 1 656 ? 8.220 7.382 -29.081 1.00 89.06 656 ASN A O 1
ATOM 5247 N N . PHE A 1 657 ? 7.362 9.454 -28.816 1.00 92.19 657 PHE A N 1
ATOM 5248 C CA . PHE A 1 657 ? 8.091 9.767 -27.592 1.00 92.19 657 PHE A CA 1
ATOM 5249 C C . PHE A 1 657 ? 7.164 10.131 -26.427 1.00 92.19 657 PHE A C 1
ATOM 5251 O O . PHE A 1 657 ? 6.032 10.576 -26.610 1.00 92.19 657 PHE A O 1
ATOM 5258 N N . CYS A 1 658 ? 7.668 9.971 -25.205 1.00 92.75 658 CYS A N 1
ATOM 5259 C CA . CYS A 1 658 ? 7.065 10.530 -23.995 1.00 92.75 658 CYS A CA 1
ATOM 5260 C C . CYS A 1 658 ? 8.143 11.155 -23.108 1.00 92.75 658 CYS A C 1
ATOM 5262 O O . CYS A 1 658 ? 9.257 10.633 -23.011 1.00 92.75 658 CYS A O 1
ATOM 5264 N N . ILE A 1 659 ? 7.796 12.248 -22.430 1.00 94.50 659 ILE A N 1
ATOM 5265 C CA . ILE A 1 659 ? 8.654 12.894 -21.436 1.00 94.50 659 ILE A CA 1
ATOM 5266 C C . ILE A 1 659 ? 8.167 12.523 -20.038 1.00 94.50 659 ILE A C 1
ATOM 5268 O O . ILE A 1 659 ? 6.991 12.691 -19.715 1.00 94.50 659 ILE A O 1
ATOM 5272 N N . ILE A 1 660 ? 9.081 12.055 -19.189 1.00 94.31 660 ILE A N 1
ATOM 5273 C CA . ILE A 1 660 ? 8.796 11.713 -17.795 1.00 94.31 660 ILE A CA 1
ATOM 5274 C C . ILE A 1 660 ? 9.681 12.545 -16.872 1.00 94.31 660 ILE A C 1
ATOM 5276 O O . ILE A 1 660 ? 10.892 12.660 -17.069 1.00 94.31 660 ILE A O 1
ATOM 5280 N N . THR A 1 661 ? 9.091 13.096 -15.815 1.00 93.75 661 THR A N 1
ATOM 5281 C CA . THR A 1 661 ? 9.846 13.751 -14.741 1.00 93.75 661 THR A CA 1
ATOM 5282 C C . THR A 1 661 ? 9.283 13.401 -13.357 1.00 93.75 661 THR A C 1
ATOM 5284 O O . THR A 1 661 ? 8.073 13.201 -13.219 1.00 93.75 661 THR A O 1
ATOM 5287 N N . PRO A 1 662 ? 10.117 13.301 -12.304 1.00 89.62 662 PRO A N 1
ATOM 5288 C CA . PRO A 1 662 ? 9.639 13.018 -10.950 1.00 89.62 662 PRO A CA 1
ATOM 5289 C C . PRO A 1 662 ? 8.805 14.135 -10.307 1.00 89.62 662 PRO A C 1
ATOM 5291 O O . PRO A 1 662 ? 8.108 13.882 -9.328 1.00 89.62 662 PRO A O 1
ATOM 5294 N N . TYR A 1 663 ? 8.906 15.372 -10.806 1.00 87.88 663 TYR A N 1
ATOM 5295 C CA . TYR A 1 663 ? 8.399 16.561 -10.118 1.00 87.88 663 TYR A CA 1
ATOM 5296 C C . TYR A 1 663 ? 7.286 17.253 -10.905 1.00 87.88 663 TYR A C 1
ATOM 5298 O O . TYR A 1 663 ? 7.462 17.624 -12.063 1.00 87.88 663 TYR A O 1
ATOM 5306 N N . ASP A 1 664 ? 6.141 17.490 -10.259 1.00 83.12 664 ASP A N 1
ATOM 5307 C CA . ASP A 1 664 ? 4.988 18.117 -10.915 1.00 83.12 664 ASP A CA 1
ATOM 5308 C C . ASP A 1 664 ? 5.233 19.563 -11.363 1.00 83.12 664 ASP A C 1
ATOM 5310 O O . ASP A 1 664 ? 4.735 19.955 -12.420 1.00 83.12 664 ASP A O 1
ATOM 5314 N N . ALA A 1 665 ? 6.029 20.343 -10.620 1.00 85.19 665 ALA A N 1
ATOM 5315 C CA . ALA A 1 665 ? 6.413 21.687 -11.057 1.00 85.19 665 ALA A CA 1
ATOM 5316 C C . ALA A 1 665 ? 7.256 21.642 -12.341 1.00 85.19 665 ALA A C 1
ATOM 5318 O O . ALA A 1 665 ? 7.036 22.444 -13.247 1.00 85.19 665 ALA A O 1
ATOM 5319 N N . GLN A 1 666 ? 8.167 20.668 -12.454 1.00 92.50 666 GLN A N 1
ATOM 5320 C CA . GLN A 1 666 ? 8.926 20.441 -13.681 1.00 92.50 666 GLN A CA 1
ATOM 5321 C C . GLN A 1 666 ? 8.011 20.008 -14.829 1.00 92.50 666 GLN A C 1
ATOM 5323 O O . GLN A 1 666 ? 8.115 20.552 -15.923 1.00 92.50 666 GLN A O 1
ATOM 5328 N N . ARG A 1 667 ? 7.078 19.078 -14.590 1.00 91.12 667 ARG A N 1
ATOM 5329 C CA . ARG A 1 667 ? 6.118 18.638 -15.613 1.00 91.12 667 ARG A CA 1
ATOM 5330 C C . ARG A 1 667 ? 5.312 19.810 -16.163 1.00 91.12 667 ARG A C 1
ATOM 5332 O O . ARG A 1 667 ? 5.206 19.953 -17.376 1.00 91.12 667 ARG A O 1
ATOM 5339 N N . ALA A 1 668 ? 4.757 20.638 -15.277 1.00 84.38 668 ALA A N 1
ATOM 5340 C CA . ALA A 1 668 ? 3.978 21.810 -15.664 1.00 84.38 668 ALA A CA 1
ATOM 5341 C C . ALA A 1 668 ? 4.816 22.795 -16.493 1.00 84.38 668 ALA A C 1
ATOM 5343 O O . ALA A 1 668 ? 4.340 23.297 -17.507 1.00 84.38 668 ALA A O 1
ATOM 5344 N N . LEU A 1 669 ? 6.075 23.017 -16.102 1.00 88.31 669 LEU A N 1
ATOM 5345 C CA . LEU A 1 669 ? 6.995 23.883 -16.835 1.00 88.31 669 LEU A CA 1
ATOM 5346 C C . LEU A 1 669 ? 7.335 23.335 -18.229 1.00 88.31 669 LEU A C 1
ATOM 5348 O O . LEU A 1 669 ? 7.340 24.102 -19.191 1.00 88.31 669 LEU A O 1
ATOM 5352 N N . ILE A 1 670 ? 7.607 22.031 -18.350 1.00 92.25 670 ILE A N 1
ATOM 5353 C CA . ILE A 1 670 ? 7.871 21.380 -19.643 1.00 92.25 670 ILE A CA 1
ATOM 5354 C C . ILE A 1 670 ? 6.646 21.518 -20.545 1.00 92.25 670 ILE A C 1
ATOM 5356 O O . ILE A 1 670 ? 6.779 21.981 -21.674 1.00 92.25 670 ILE A O 1
ATOM 5360 N N . GLN A 1 671 ? 5.463 21.175 -20.030 1.00 88.50 671 GLN A N 1
ATOM 5361 C CA . GLN A 1 671 ? 4.211 21.236 -20.779 1.00 88.50 671 GLN A CA 1
ATOM 5362 C C . GLN A 1 671 ? 3.950 22.652 -21.318 1.00 88.50 671 GLN A C 1
ATOM 5364 O O . GLN A 1 671 ? 3.805 22.823 -22.524 1.00 88.50 671 GLN A O 1
ATOM 5369 N N . ALA A 1 672 ? 4.007 23.672 -20.454 1.00 85.31 672 ALA A N 1
ATOM 5370 C CA . ALA A 1 672 ? 3.792 25.064 -20.854 1.00 85.31 672 ALA A CA 1
ATOM 5371 C C . ALA A 1 672 ? 4.829 25.563 -21.881 1.00 85.31 672 ALA A C 1
ATOM 5373 O O . ALA A 1 672 ? 4.507 26.349 -22.768 1.00 85.31 672 ALA A O 1
ATOM 5374 N N . THR A 1 673 ? 6.082 25.103 -21.786 1.00 91.69 673 THR A N 1
ATOM 5375 C CA . THR A 1 673 ? 7.143 25.521 -22.720 1.00 91.69 673 THR A CA 1
ATOM 5376 C C . THR A 1 673 ? 7.003 24.840 -24.088 1.00 91.69 673 THR A C 1
ATOM 5378 O O . THR A 1 673 ? 7.293 25.466 -25.109 1.00 91.69 673 THR A O 1
ATOM 5381 N N . LEU A 1 674 ? 6.528 23.588 -24.132 1.00 90.25 674 LEU A N 1
ATOM 5382 C CA . LEU A 1 674 ? 6.184 22.902 -25.383 1.00 90.25 674 LEU A CA 1
ATOM 5383 C C . LEU A 1 674 ? 4.985 23.566 -26.069 1.00 90.25 674 LEU A C 1
ATOM 5385 O O . LEU A 1 674 ? 5.064 23.831 -27.266 1.00 90.25 674 LEU A O 1
ATOM 5389 N N . GLU A 1 675 ? 3.934 23.904 -25.312 1.00 87.81 675 GLU A N 1
ATOM 5390 C CA . GLU A 1 675 ? 2.753 24.626 -25.818 1.00 87.81 675 GLU A CA 1
ATOM 5391 C C . GLU A 1 675 ? 3.146 25.982 -26.408 1.00 87.81 675 GLU A C 1
ATOM 5393 O O . GLU A 1 675 ? 2.817 26.272 -27.554 1.00 87.81 675 GLU A O 1
ATOM 5398 N N . GLY A 1 676 ? 3.953 26.768 -25.686 1.00 87.25 676 GLY A N 1
ATOM 5399 C CA . GLY A 1 676 ? 4.476 28.044 -26.188 1.00 87.25 676 GLY A CA 1
ATOM 5400 C C . GLY A 1 676 ? 5.398 27.918 -27.410 1.00 87.25 676 GLY A C 1
ATOM 5401 O O . GLY A 1 676 ? 5.652 28.910 -28.086 1.00 87.25 676 GLY A O 1
ATOM 5402 N N . SER A 1 677 ? 5.886 26.710 -27.708 1.00 88.50 677 SER A N 1
ATOM 5403 C CA . SER A 1 677 ? 6.712 26.407 -28.884 1.00 88.50 677 SER A CA 1
ATOM 5404 C C . SER A 1 677 ? 5.932 25.706 -30.006 1.00 88.50 677 SER A C 1
ATOM 5406 O O . SER A 1 677 ? 6.557 25.264 -30.971 1.00 88.50 677 SER A O 1
ATOM 5408 N N . ASN A 1 678 ? 4.602 25.581 -29.890 1.00 88.62 678 ASN A N 1
ATOM 5409 C CA . ASN A 1 678 ? 3.731 24.824 -30.801 1.00 88.62 678 ASN A CA 1
ATOM 5410 C C . ASN A 1 678 ? 4.178 23.363 -31.011 1.00 88.62 678 ASN A C 1
ATOM 5412 O O . ASN A 1 678 ? 4.109 22.827 -32.117 1.00 88.62 678 ASN A O 1
ATOM 5416 N N . LEU A 1 679 ? 4.664 22.714 -29.951 1.00 87.75 679 LEU A N 1
ATOM 5417 C CA . LEU A 1 679 ? 5.053 21.302 -29.947 1.00 87.75 679 LEU A CA 1
ATOM 5418 C C . LEU A 1 679 ? 4.030 20.460 -29.177 1.00 87.75 679 LEU A C 1
ATOM 5420 O O . LEU A 1 679 ? 3.306 20.964 -28.321 1.00 87.75 679 LEU A O 1
ATOM 5424 N N . GLN A 1 680 ? 4.004 19.154 -29.452 1.00 78.75 680 GLN A N 1
ATOM 5425 C CA . GLN A 1 680 ? 3.096 18.214 -28.795 1.00 78.75 680 GLN A CA 1
ATOM 5426 C C . GLN A 1 680 ? 3.361 18.153 -27.278 1.00 78.75 680 GLN A C 1
ATOM 5428 O O . GLN A 1 680 ? 4.356 17.573 -26.839 1.00 78.75 680 GLN A O 1
ATOM 5433 N N . SER A 1 681 ? 2.464 18.740 -26.482 1.00 80.19 681 SER A N 1
ATOM 5434 C CA . SER A 1 681 ? 2.596 18.867 -25.024 1.00 80.19 681 SER A CA 1
ATOM 5435 C C . SER A 1 681 ? 1.878 17.768 -24.231 1.00 80.19 681 SER A C 1
ATOM 5437 O O . SER A 1 681 ? 2.230 17.511 -23.078 1.00 80.19 681 SER A O 1
ATOM 5439 N N . ASP A 1 682 ? 0.948 17.045 -24.861 1.00 76.25 682 ASP A N 1
ATOM 5440 C CA . ASP A 1 682 ? 0.188 15.938 -24.257 1.00 76.25 682 ASP A CA 1
ATOM 5441 C C . ASP A 1 682 ? 1.031 14.671 -23.983 1.00 76.25 682 ASP A C 1
ATOM 5443 O O . ASP A 1 682 ? 0.524 13.654 -23.511 1.00 76.25 682 ASP A O 1
ATOM 5447 N N . THR A 1 683 ? 2.337 14.715 -24.263 1.00 82.12 683 THR A N 1
ATOM 5448 C CA . THR A 1 683 ? 3.298 13.613 -24.070 1.00 82.12 683 THR A CA 1
ATOM 5449 C C . THR A 1 683 ? 4.104 13.726 -22.771 1.00 82.12 683 THR A C 1
ATOM 5451 O O . THR A 1 683 ? 5.021 12.931 -22.547 1.00 82.12 683 THR A O 1
ATOM 5454 N N . VAL A 1 684 ? 3.794 14.702 -21.907 1.00 87.19 684 VAL A N 1
ATOM 5455 C CA . VAL A 1 684 ? 4.555 14.992 -20.681 1.00 87.19 684 VAL A CA 1
ATOM 5456 C C . VAL A 1 684 ? 3.827 14.498 -19.432 1.00 87.19 684 VAL A C 1
ATOM 5458 O O . VAL A 1 684 ? 2.749 14.976 -19.075 1.00 87.19 684 VAL A O 1
ATOM 5461 N N . PHE A 1 685 ? 4.472 13.606 -18.684 1.00 85.50 685 PHE A N 1
ATOM 5462 C CA . PHE A 1 685 ? 3.882 12.963 -17.514 1.00 85.50 685 PHE A CA 1
ATOM 5463 C C . PHE A 1 685 ? 4.780 13.056 -16.283 1.00 85.50 685 PHE A C 1
ATOM 5465 O O . PHE A 1 685 ? 6.008 13.132 -16.368 1.00 85.50 685 PHE A O 1
ATOM 5472 N N . ASN A 1 686 ? 4.152 13.030 -15.107 1.00 83.94 686 ASN A N 1
ATOM 5473 C CA . ASN A 1 686 ? 4.878 12.774 -13.869 1.00 83.94 686 ASN A CA 1
ATOM 5474 C C . ASN A 1 686 ? 4.980 11.252 -13.704 1.00 83.94 686 ASN A C 1
ATOM 5476 O O . ASN A 1 686 ? 4.156 10.518 -14.256 1.00 83.94 686 ASN A O 1
ATOM 5480 N N . LEU A 1 687 ? 5.981 10.770 -12.969 1.00 80.00 687 LEU A N 1
ATOM 5481 C CA . LEU A 1 687 ? 6.222 9.330 -12.871 1.00 80.00 687 LEU A CA 1
ATOM 5482 C C . LEU A 1 687 ? 4.990 8.544 -12.390 1.00 80.00 687 LEU A C 1
ATOM 5484 O O . LEU A 1 687 ? 4.617 7.555 -13.020 1.00 80.00 687 LEU A O 1
ATOM 5488 N N . ASP A 1 688 ? 4.365 8.994 -11.300 1.00 71.81 688 ASP A N 1
ATOM 5489 C CA . ASP A 1 688 ? 3.267 8.269 -10.653 1.00 71.81 688 ASP A CA 1
ATOM 5490 C C . ASP A 1 688 ? 2.011 8.215 -11.561 1.00 71.81 688 ASP A C 1
ATOM 5492 O O . ASP A 1 688 ? 1.245 7.258 -11.514 1.00 71.81 688 ASP A O 1
ATOM 5496 N N . SER A 1 689 ? 1.821 9.186 -12.468 1.00 69.31 689 SER A N 1
ATOM 5497 C CA . SER A 1 689 ? 0.727 9.194 -13.459 1.00 69.31 689 SER A CA 1
ATOM 5498 C C . SER A 1 689 ? 1.020 8.432 -14.754 1.00 69.31 689 SER A C 1
ATOM 5500 O O . SER A 1 689 ? 0.088 8.155 -15.507 1.00 69.31 689 SER A O 1
ATOM 5502 N N . PHE A 1 690 ? 2.283 8.090 -15.030 1.00 71.12 690 PHE A N 1
ATOM 5503 C CA . PHE A 1 690 ? 2.681 7.414 -16.270 1.00 71.12 690 PHE A CA 1
ATOM 5504 C C . PHE A 1 690 ? 2.566 5.884 -16.200 1.00 71.12 690 PHE A C 1
ATOM 5506 O O . PHE A 1 690 ? 2.836 5.176 -17.175 1.00 71.12 690 PHE A O 1
ATOM 5513 N N . GLN A 1 691 ? 2.193 5.326 -15.050 1.00 65.94 691 GLN A N 1
ATOM 5514 C CA . GLN A 1 691 ? 2.128 3.881 -14.901 1.00 65.94 691 GLN A CA 1
ATOM 5515 C C . GLN A 1 691 ? 1.088 3.248 -15.840 1.00 65.94 691 GLN A C 1
ATOM 5517 O O . GLN A 1 691 ? -0.033 3.721 -15.992 1.00 65.94 691 GLN A O 1
ATOM 5522 N N . GLY A 1 692 ? 1.494 2.154 -16.486 1.00 64.81 692 GLY A N 1
ATOM 5523 C CA . GLY A 1 692 ? 0.707 1.467 -17.513 1.00 64.81 692 GLY A CA 1
ATOM 5524 C C . GLY A 1 692 ? 0.979 1.969 -18.934 1.00 64.81 692 GLY A C 1
ATOM 5525 O O . GLY A 1 692 ? 0.701 1.238 -19.879 1.00 64.81 692 GLY A O 1
ATOM 5526 N N . ASN A 1 693 ? 1.608 3.137 -19.094 1.00 77.94 693 ASN A N 1
ATOM 5527 C CA . ASN A 1 693 ? 2.032 3.646 -20.396 1.00 77.94 693 ASN A CA 1
ATOM 5528 C C . ASN A 1 693 ? 3.451 3.173 -20.760 1.00 77.94 693 ASN A C 1
ATOM 5530 O O . ASN A 1 693 ? 4.250 2.758 -19.909 1.00 77.94 693 ASN A O 1
ATOM 5534 N N . GLU A 1 694 ? 3.739 3.207 -22.057 1.00 86.38 694 GLU A N 1
ATOM 5535 C CA . GLU A 1 694 ? 5.013 2.862 -22.688 1.00 86.38 694 GLU A CA 1
ATOM 5536 C C . GLU A 1 694 ? 5.137 3.649 -23.999 1.00 86.38 694 GLU A C 1
ATOM 5538 O O . GLU A 1 694 ? 4.127 3.925 -24.645 1.00 86.38 694 GLU A O 1
ATOM 5543 N N . ALA A 1 695 ? 6.360 3.983 -24.407 1.00 90.88 695 ALA A N 1
ATOM 5544 C CA . ALA A 1 695 ? 6.628 4.658 -25.679 1.00 90.88 695 ALA A CA 1
ATOM 5545 C C . ALA A 1 695 ? 7.883 4.080 -26.338 1.00 90.88 695 ALA A C 1
ATOM 5547 O O . ALA A 1 695 ? 8.681 3.393 -25.689 1.00 90.88 695 ALA A O 1
ATOM 5548 N N . ASP A 1 696 ? 8.064 4.355 -27.630 1.00 94.19 696 ASP A N 1
ATOM 5549 C CA . ASP A 1 696 ? 9.276 3.942 -28.337 1.00 94.19 696 ASP A CA 1
ATOM 5550 C C . ASP A 1 696 ? 10.502 4.639 -27.741 1.00 94.19 696 ASP A C 1
ATOM 5552 O O . ASP A 1 696 ? 11.479 3.968 -27.394 1.00 94.19 696 ASP A O 1
ATOM 5556 N N . TYR A 1 697 ? 10.405 5.952 -27.531 1.00 95.06 697 TYR A N 1
ATOM 5557 C CA . TYR A 1 697 ? 11.453 6.760 -26.918 1.00 95.06 697 TYR A CA 1
ATOM 5558 C C . TYR A 1 697 ? 10.960 7.415 -25.629 1.00 95.06 697 TYR A C 1
ATOM 5560 O O . TYR A 1 697 ? 9.891 8.021 -25.589 1.00 95.06 697 TYR A O 1
ATOM 5568 N N . ILE A 1 698 ? 11.742 7.300 -24.558 1.00 95.75 698 ILE A N 1
ATOM 5569 C CA . ILE A 1 698 ? 11.448 7.959 -23.282 1.00 95.75 698 ILE A CA 1
ATOM 5570 C C . ILE A 1 698 ? 12.536 8.984 -22.998 1.00 95.75 698 ILE A C 1
ATOM 5572 O O . ILE A 1 698 ? 13.721 8.647 -22.961 1.00 95.75 698 ILE A O 1
ATOM 5576 N N . LEU A 1 699 ? 12.122 10.229 -22.783 1.00 96.75 699 LEU A N 1
ATOM 5577 C CA . LEU A 1 699 ? 12.988 11.333 -22.395 1.00 96.75 699 LEU A CA 1
ATOM 5578 C C . LEU A 1 699 ? 12.748 11.633 -20.911 1.00 96.75 699 LEU A C 1
ATOM 5580 O O . LEU A 1 699 ? 11.616 11.860 -20.491 1.00 96.75 699 LEU A O 1
ATOM 5584 N N . ILE A 1 700 ? 13.802 11.626 -20.102 1.00 97.06 700 ILE A N 1
ATOM 5585 C CA . ILE A 1 700 ? 13.721 11.828 -18.654 1.00 97.06 700 ILE A CA 1
ATOM 5586 C C . ILE A 1 700 ? 14.382 13.152 -18.287 1.00 97.06 700 ILE A C 1
ATOM 5588 O O . ILE A 1 700 ? 15.541 13.356 -18.630 1.00 97.06 700 ILE A O 1
ATOM 5592 N N . SER A 1 701 ? 13.687 14.000 -17.525 1.00 96.69 701 SER A N 1
ATOM 5593 C CA . SER A 1 701 ? 14.311 15.104 -16.775 1.00 96.69 701 SER A CA 1
ATOM 5594 C C . SER A 1 701 ? 14.436 14.719 -15.305 1.00 96.69 701 SER A C 1
ATOM 5596 O O . SER A 1 701 ? 13.431 14.473 -14.627 1.00 96.69 701 SER A O 1
ATOM 5598 N N . VAL A 1 702 ? 15.680 14.643 -14.828 1.00 95.31 702 VAL A N 1
ATOM 5599 C CA . VAL A 1 702 ? 16.030 14.217 -13.464 1.00 95.31 702 VAL A CA 1
ATOM 5600 C C . VAL A 1 702 ? 15.847 15.347 -12.452 1.00 95.31 702 VAL A C 1
ATOM 5602 O O . VAL A 1 702 ? 15.509 15.074 -11.297 1.00 95.31 702 VAL A O 1
ATOM 5605 N N . VAL A 1 703 ? 15.994 16.604 -12.884 1.00 95.06 703 VAL A N 1
ATOM 5606 C CA . VAL A 1 703 ? 15.835 17.852 -12.115 1.00 95.06 703 VAL A CA 1
ATOM 5607 C C . VAL A 1 703 ? 16.917 18.077 -11.064 1.00 95.06 703 VAL A C 1
ATOM 5609 O O . VAL A 1 703 ? 17.451 19.183 -10.968 1.00 95.06 703 VAL A O 1
ATOM 5612 N N . ARG A 1 704 ? 17.206 17.057 -10.249 1.00 93.75 704 ARG A N 1
ATOM 5613 C CA . ARG A 1 704 ? 18.038 17.174 -9.053 1.00 93.75 704 ARG A CA 1
ATOM 5614 C C . ARG A 1 704 ? 19.517 17.320 -9.383 1.00 93.75 704 ARG A C 1
ATOM 5616 O O . ARG A 1 704 ? 20.042 16.607 -10.233 1.00 93.75 704 ARG A O 1
ATOM 5623 N N . THR A 1 705 ? 20.193 18.201 -8.651 1.00 91.25 705 THR A N 1
ATOM 5624 C CA . THR A 1 705 ? 21.639 18.449 -8.779 1.00 91.25 705 THR A CA 1
ATOM 5625 C C . THR A 1 705 ? 22.414 18.221 -7.481 1.00 91.25 705 THR A C 1
ATOM 5627 O O . THR A 1 705 ? 23.640 18.190 -7.507 1.00 91.25 705 THR A O 1
ATOM 5630 N N . SER A 1 706 ? 21.729 18.040 -6.344 1.00 87.75 706 SER A N 1
ATOM 5631 C CA . SER A 1 706 ? 22.374 17.900 -5.030 1.00 87.75 706 SER A CA 1
ATOM 5632 C C . SER A 1 706 ? 21.947 16.631 -4.284 1.00 87.75 706 SER A C 1
ATOM 5634 O O . SER A 1 706 ? 22.687 15.653 -4.210 1.00 87.75 706 SER A O 1
ATOM 5636 N N . LYS A 1 707 ? 20.734 16.622 -3.726 1.00 88.75 707 LYS A N 1
ATOM 5637 C CA . LYS A 1 707 ? 20.172 15.512 -2.955 1.00 88.75 707 LYS A CA 1
ATOM 5638 C C . LYS A 1 707 ? 19.230 14.690 -3.837 1.00 88.75 707 LYS A C 1
ATOM 5640 O O . LYS A 1 707 ? 18.444 15.262 -4.586 1.00 88.75 707 LYS A O 1
ATOM 5645 N N . PRO A 1 708 ? 19.209 13.358 -3.698 1.00 84.19 708 PRO A N 1
ATOM 5646 C CA . PRO A 1 708 ? 18.412 12.491 -4.564 1.00 84.19 708 PRO A CA 1
ATOM 5647 C C . PRO A 1 708 ? 16.903 12.670 -4.370 1.00 84.19 708 PRO A C 1
ATOM 5649 O O . PRO A 1 708 ? 16.140 12.551 -5.324 1.00 84.19 708 PRO A O 1
ATOM 5652 N N . GLY A 1 709 ? 16.456 12.991 -3.149 1.00 85.50 709 GLY A N 1
ATOM 5653 C CA . GLY A 1 709 ? 15.037 13.161 -2.828 1.00 85.50 709 GLY A CA 1
ATOM 5654 C C . GLY A 1 709 ? 14.194 11.985 -3.324 1.00 85.50 709 GLY A C 1
ATOM 5655 O O . GLY A 1 709 ? 14.368 10.858 -2.867 1.00 85.50 709 GLY A O 1
ATOM 5656 N N . PHE A 1 710 ? 13.315 12.252 -4.293 1.00 78.88 710 PHE A N 1
ATOM 5657 C CA . PHE A 1 710 ? 12.412 11.268 -4.895 1.00 78.88 710 PHE A CA 1
ATOM 5658 C C . PHE A 1 710 ? 13.152 10.078 -5.540 1.00 78.88 710 PHE A C 1
ATOM 5660 O O . PHE A 1 710 ? 12.633 8.963 -5.559 1.00 78.88 710 PHE A O 1
ATOM 5667 N N . LEU A 1 711 ? 14.390 10.287 -6.001 1.00 85.00 711 LEU A N 1
ATOM 5668 C CA . LEU A 1 711 ? 15.230 9.271 -6.644 1.00 85.00 711 LEU A CA 1
ATOM 5669 C C . LEU A 1 711 ? 15.760 8.206 -5.659 1.00 85.00 711 LEU A C 1
ATOM 5671 O O . LEU A 1 711 ? 16.374 7.235 -6.084 1.00 85.00 711 LEU A O 1
ATOM 5675 N N . ASN A 1 712 ? 15.523 8.340 -4.347 1.00 88.88 712 ASN A N 1
ATOM 5676 C CA . ASN A 1 712 ? 15.867 7.293 -3.373 1.00 88.88 712 ASN A CA 1
ATOM 5677 C C . ASN A 1 712 ? 14.964 6.053 -3.468 1.00 88.88 712 ASN A C 1
ATOM 5679 O O . ASN A 1 712 ? 15.338 4.988 -2.981 1.00 88.88 712 ASN A O 1
ATOM 5683 N N . SER A 1 713 ? 13.776 6.169 -4.068 1.00 90.44 713 SER A N 1
ATOM 5684 C CA . SER A 1 713 ? 12.866 5.032 -4.206 1.00 90.44 713 SER A CA 1
ATOM 5685 C C . SER A 1 713 ? 13.299 4.133 -5.364 1.00 90.44 713 SER A C 1
ATOM 5687 O O . SER A 1 713 ? 13.184 4.499 -6.537 1.00 90.44 713 SER A O 1
ATOM 5689 N N . LEU A 1 714 ? 13.756 2.923 -5.022 1.00 92.44 714 LEU A N 1
ATOM 5690 C CA . LEU A 1 714 ? 14.099 1.884 -5.992 1.00 92.44 714 LEU A CA 1
ATOM 5691 C C . LEU A 1 714 ? 12.907 1.559 -6.902 1.00 92.44 714 LEU A C 1
ATOM 5693 O O . LEU A 1 714 ? 13.077 1.472 -8.114 1.00 92.44 714 LEU A O 1
ATOM 5697 N N . GLN A 1 715 ? 11.707 1.441 -6.328 1.00 91.12 715 GLN A N 1
ATOM 5698 C CA . GLN A 1 715 ? 10.478 1.120 -7.052 1.00 91.12 715 GLN A CA 1
ATOM 5699 C C . GLN A 1 715 ? 10.143 2.157 -8.126 1.00 91.12 715 GLN A C 1
ATOM 5701 O O . GLN A 1 715 ? 9.865 1.815 -9.275 1.00 91.12 715 GLN A O 1
ATOM 5706 N N . ARG A 1 716 ? 10.213 3.442 -7.766 1.00 90.44 716 ARG A N 1
ATOM 5707 C CA . ARG A 1 716 ? 9.961 4.558 -8.684 1.00 90.44 716 ARG A CA 1
ATOM 5708 C C . ARG A 1 716 ? 10.996 4.601 -9.805 1.00 90.44 716 ARG A C 1
ATOM 5710 O O . ARG A 1 716 ? 10.634 4.720 -10.972 1.00 90.44 716 ARG A O 1
ATOM 5717 N N . LEU A 1 717 ? 12.277 4.426 -9.489 1.00 93.56 717 LEU A N 1
ATOM 5718 C CA . LEU A 1 717 ? 13.312 4.371 -10.524 1.00 93.56 717 LEU A CA 1
ATOM 5719 C C . LEU A 1 717 ? 13.180 3.147 -11.435 1.00 93.56 717 LEU A C 1
ATOM 5721 O O . LEU A 1 717 ? 13.385 3.264 -12.638 1.00 93.56 717 LEU A O 1
ATOM 5725 N N . ASN A 1 718 ? 12.795 1.993 -10.894 1.00 95.00 718 ASN A N 1
ATOM 5726 C CA . ASN A 1 718 ? 12.507 0.807 -11.693 1.00 95.00 718 ASN A CA 1
ATOM 5727 C C . ASN A 1 718 ? 11.357 1.089 -12.676 1.00 95.00 718 ASN A C 1
ATOM 5729 O O . ASN A 1 718 ? 11.481 0.826 -13.868 1.00 95.00 718 ASN A O 1
ATOM 5733 N N . VAL A 1 719 ? 10.275 1.731 -12.224 1.00 92.25 719 VAL A N 1
ATOM 5734 C CA . VAL A 1 719 ? 9.176 2.180 -13.096 1.00 92.25 719 VAL A CA 1
ATOM 5735 C C . VAL A 1 719 ? 9.656 3.170 -14.147 1.00 92.25 719 VAL A C 1
ATOM 5737 O O . VAL A 1 719 ? 9.246 3.029 -15.290 1.00 92.25 719 VAL A O 1
ATOM 5740 N N . LEU A 1 720 ? 10.508 4.131 -13.789 1.00 92.81 720 LEU A N 1
ATOM 5741 C CA . LEU A 1 720 ? 11.027 5.163 -14.689 1.00 92.81 720 LEU A CA 1
ATOM 5742 C C . LEU A 1 720 ? 11.874 4.564 -15.827 1.00 92.81 720 LEU A C 1
ATOM 5744 O O . LEU A 1 720 ? 11.710 4.934 -16.986 1.00 92.81 720 LEU A O 1
ATOM 5748 N N . LEU A 1 721 ? 12.753 3.613 -15.502 1.00 94.69 721 LEU A N 1
ATOM 5749 C CA . LEU A 1 721 ? 13.726 3.037 -16.439 1.00 94.69 721 LEU A CA 1
ATOM 5750 C C . LEU A 1 721 ? 13.147 1.943 -17.353 1.00 94.69 721 LEU A C 1
ATOM 5752 O O . LEU A 1 721 ? 13.794 1.545 -18.317 1.00 94.69 721 LEU A O 1
ATOM 5756 N N . THR A 1 722 ? 11.934 1.456 -17.080 1.00 94.38 722 THR A N 1
ATOM 5757 C CA . THR A 1 722 ? 11.353 0.266 -17.738 1.00 94.38 722 THR A CA 1
ATOM 5758 C C . THR A 1 722 ? 10.194 0.586 -18.695 1.00 94.38 722 THR A C 1
ATOM 5760 O O . THR A 1 722 ? 9.361 -0.271 -19.022 1.00 94.38 722 THR A O 1
ATOM 5763 N N . ARG A 1 723 ? 10.116 1.844 -19.154 1.00 92.06 723 ARG A N 1
ATOM 5764 C CA . ARG A 1 723 ? 9.038 2.354 -20.028 1.00 92.06 723 ARG A CA 1
ATOM 5765 C C . ARG A 1 723 ? 9.387 2.408 -21.511 1.00 92.06 723 ARG A C 1
ATOM 5767 O O . ARG A 1 723 ? 8.471 2.415 -22.329 1.00 92.06 723 ARG A O 1
ATOM 5774 N N . ALA A 1 724 ? 10.674 2.451 -21.847 1.00 94.62 724 ALA A N 1
ATOM 5775 C CA . ALA A 1 724 ? 11.141 2.590 -23.221 1.00 94.62 724 ALA A CA 1
ATOM 5776 C C . ALA A 1 724 ? 11.120 1.253 -23.970 1.00 94.62 724 ALA A C 1
ATOM 5778 O O . ALA A 1 724 ? 11.586 0.243 -23.436 1.00 94.62 724 ALA A O 1
ATOM 5779 N N . LYS A 1 725 ? 10.631 1.267 -25.217 1.00 95.44 725 LYS A N 1
ATOM 5780 C CA . LYS A 1 725 ? 10.734 0.121 -26.136 1.00 95.44 725 LYS A CA 1
ATOM 5781 C C . LYS A 1 725 ? 12.005 0.149 -26.976 1.00 95.44 725 LYS A C 1
ATOM 5783 O O . LYS A 1 725 ? 12.650 -0.872 -27.165 1.00 95.44 725 LYS A O 1
ATOM 5788 N N . LYS A 1 726 ? 12.380 1.321 -27.492 1.00 95.12 726 LYS A N 1
ATOM 5789 C CA . LYS A 1 726 ? 13.512 1.470 -28.415 1.00 95.12 726 LYS A CA 1
ATOM 5790 C C . LYS A 1 726 ? 14.684 2.212 -27.794 1.00 95.12 726 LYS A C 1
ATOM 5792 O O . LYS A 1 726 ? 15.810 1.731 -27.898 1.00 95.12 726 LYS A O 1
ATOM 5797 N N . GLY A 1 727 ? 14.436 3.349 -27.142 1.00 94.38 727 GLY A N 1
ATOM 5798 C CA . GLY A 1 727 ? 15.514 4.183 -26.613 1.00 94.38 727 GLY A CA 1
ATOM 5799 C C . GLY A 1 727 ? 15.152 5.002 -25.379 1.00 94.38 727 GLY A C 1
ATOM 5800 O O . GLY A 1 727 ? 14.006 5.405 -25.187 1.00 94.38 727 GLY A O 1
ATOM 5801 N N . LEU A 1 728 ? 16.155 5.252 -24.542 1.00 96.00 728 LEU A N 1
ATOM 5802 C CA . LEU A 1 728 ? 16.055 6.013 -23.304 1.00 96.00 728 LEU A CA 1
ATOM 5803 C C . LEU A 1 728 ? 17.064 7.167 -23.322 1.00 96.00 728 LEU A C 1
ATOM 5805 O O . LEU A 1 728 ? 18.253 6.970 -23.573 1.00 96.00 728 LEU A O 1
ATOM 5809 N N . ILE A 1 729 ? 16.584 8.379 -23.057 1.00 97.06 729 ILE A N 1
ATOM 5810 C CA . ILE A 1 729 ? 17.384 9.602 -23.047 1.00 97.06 729 ILE A CA 1
ATOM 5811 C C . ILE A 1 729 ? 17.218 10.250 -21.683 1.00 97.06 729 ILE A C 1
ATOM 5813 O O . ILE A 1 729 ? 16.105 10.577 -21.280 1.00 97.06 729 ILE A O 1
ATOM 5817 N N . ILE A 1 730 ? 18.321 10.424 -20.961 1.00 97.38 730 ILE A N 1
ATOM 5818 C CA . ILE A 1 730 ? 18.299 10.904 -19.579 1.00 97.38 730 ILE A CA 1
ATOM 5819 C C . ILE A 1 730 ? 19.013 12.244 -19.501 1.00 97.38 730 ILE A C 1
ATOM 5821 O O . ILE A 1 730 ? 20.235 12.306 -19.591 1.00 97.38 730 ILE A O 1
ATOM 5825 N N . VAL A 1 731 ? 18.244 13.313 -19.320 1.00 97.50 731 VAL A N 1
ATOM 5826 C CA . VAL A 1 731 ? 18.729 14.680 -19.134 1.00 97.50 731 VAL A CA 1
ATOM 5827 C C . VAL A 1 731 ? 18.963 14.907 -17.643 1.00 97.50 731 VAL A C 1
ATOM 5829 O O . VAL A 1 731 ? 18.037 14.798 -16.836 1.00 97.50 731 VAL A O 1
ATOM 5832 N N . THR A 1 732 ? 20.216 15.147 -17.263 1.00 95.94 732 THR A N 1
ATOM 5833 C CA . THR A 1 732 ? 20.630 15.214 -15.856 1.00 95.94 732 THR A CA 1
ATOM 5834 C C . THR A 1 732 ? 21.927 15.992 -15.695 1.00 95.94 732 THR A C 1
ATOM 5836 O O . THR A 1 732 ? 22.685 16.176 -16.641 1.00 95.94 732 THR A O 1
ATOM 5839 N N . ASN A 1 733 ? 22.248 16.360 -14.460 1.00 93.81 733 ASN A N 1
ATOM 5840 C CA . ASN A 1 733 ? 23.577 16.829 -14.101 1.00 93.81 733 ASN A CA 1
ATOM 5841 C C . ASN A 1 733 ? 24.534 15.645 -13.840 1.00 93.81 733 ASN A C 1
ATOM 5843 O O . ASN A 1 733 ? 24.235 14.776 -13.015 1.00 93.81 733 ASN A O 1
ATOM 5847 N N . ARG A 1 734 ? 25.682 15.580 -14.530 1.00 93.88 734 ARG A N 1
ATOM 5848 C CA . ARG A 1 734 ? 26.649 14.476 -14.370 1.00 93.88 734 ARG A CA 1
ATOM 5849 C C . ARG A 1 734 ? 27.323 14.412 -12.993 1.00 93.88 734 ARG A C 1
ATOM 5851 O O . ARG A 1 734 ? 27.383 13.302 -12.458 1.00 93.88 734 ARG A O 1
ATOM 5858 N N . PRO A 1 735 ? 27.817 15.519 -12.396 1.00 94.00 735 PRO A N 1
ATOM 5859 C CA . PRO A 1 735 ? 28.337 15.509 -11.024 1.00 94.00 735 PRO A CA 1
ATOM 5860 C C . PRO A 1 735 ? 27.353 14.906 -10.019 1.00 94.00 735 PRO A C 1
ATOM 5862 O O . PRO A 1 735 ? 27.723 14.036 -9.233 1.00 94.00 735 PRO A O 1
ATOM 5865 N N . PHE A 1 736 ? 26.071 15.264 -10.124 1.00 94.25 736 PHE A N 1
ATOM 5866 C CA . PHE A 1 736 ? 25.032 14.730 -9.250 1.00 94.25 736 PHE A CA 1
ATOM 5867 C C . PHE A 1 736 ? 24.954 13.194 -9.261 1.00 94.25 736 PHE A C 1
ATOM 5869 O O . PHE A 1 736 ? 24.947 12.583 -8.192 1.00 94.25 736 PHE A O 1
ATOM 5876 N N . LEU A 1 737 ? 24.959 12.543 -10.432 1.00 92.81 737 LEU A N 1
ATOM 5877 C CA . LEU A 1 737 ? 24.914 11.072 -10.507 1.00 92.81 737 LEU A CA 1
ATOM 5878 C C . LEU A 1 737 ? 26.210 10.384 -10.045 1.00 92.81 737 LEU A C 1
ATOM 5880 O O . LEU A 1 737 ? 26.185 9.185 -9.773 1.00 92.81 737 LEU A O 1
ATOM 5884 N N . ARG A 1 738 ? 27.325 11.116 -9.936 1.00 89.69 738 ARG A N 1
ATOM 5885 C CA . ARG A 1 738 ? 28.592 10.613 -9.375 1.00 89.69 738 ARG A CA 1
ATOM 5886 C C . ARG A 1 738 ? 28.690 10.784 -7.866 1.00 89.69 738 ARG A C 1
ATOM 5888 O O . ARG A 1 738 ? 29.383 10.009 -7.218 1.00 89.69 738 ARG A O 1
ATOM 5895 N N . GLU A 1 739 ? 27.989 11.769 -7.323 1.00 90.56 739 GLU A N 1
ATOM 5896 C CA . GLU A 1 739 ? 28.037 12.124 -5.910 1.00 90.56 739 GLU A CA 1
ATOM 5897 C C . GLU A 1 739 ? 26.699 11.796 -5.238 1.00 90.56 739 GLU A C 1
ATOM 5899 O O . GLU A 1 739 ? 26.424 10.631 -4.937 1.00 90.56 739 GLU A O 1
ATOM 5904 N N . GLY A 1 740 ? 25.841 12.801 -5.028 1.00 86.31 740 GLY A N 1
ATOM 5905 C CA . GLY A 1 740 ? 24.613 12.682 -4.238 1.00 86.31 740 GLY A CA 1
ATOM 5906 C C . GLY A 1 740 ? 23.579 11.681 -4.770 1.00 86.31 740 GLY A C 1
ATOM 5907 O O . GLY A 1 740 ? 22.745 11.204 -4.002 1.00 86.31 740 GLY A O 1
ATOM 5908 N N . GLY A 1 741 ? 23.629 11.339 -6.059 1.00 90.69 741 GLY A N 1
ATOM 5909 C CA . GLY A 1 741 ? 22.763 10.358 -6.715 1.00 90.69 741 GLY A CA 1
ATOM 5910 C C . GLY A 1 741 ? 23.405 8.989 -6.971 1.00 90.69 741 GLY A C 1
ATOM 5911 O O . GLY A 1 741 ? 22.736 8.118 -7.528 1.00 90.69 741 GLY A O 1
ATOM 5912 N N . SER A 1 742 ? 24.665 8.771 -6.588 1.00 93.38 742 SER A N 1
ATOM 5913 C CA . SER A 1 742 ? 25.450 7.582 -6.973 1.00 93.38 742 SER A CA 1
ATOM 5914 C C . SER A 1 742 ? 24.871 6.245 -6.495 1.00 93.38 742 SER A C 1
ATOM 5916 O O . SER A 1 742 ? 24.884 5.263 -7.237 1.00 93.38 742 SER A O 1
ATOM 5918 N N . HIS A 1 743 ? 24.298 6.196 -5.289 1.00 93.06 743 HIS A N 1
ATOM 5919 C CA . HIS A 1 743 ? 23.698 4.981 -4.719 1.00 93.06 743 HIS A CA 1
ATOM 5920 C C . HIS A 1 743 ? 22.336 4.624 -5.324 1.00 93.06 743 HIS A C 1
ATOM 5922 O O . HIS A 1 743 ? 21.853 3.503 -5.132 1.00 93.06 743 HIS A O 1
ATOM 5928 N N . THR A 1 744 ? 21.698 5.559 -6.032 1.00 95.81 744 THR A N 1
ATOM 5929 C CA . THR A 1 744 ? 20.383 5.343 -6.647 1.00 95.81 744 THR A CA 1
ATOM 5930 C C . THR A 1 744 ? 20.478 4.362 -7.819 1.00 95.81 744 THR A C 1
ATOM 5932 O O . THR A 1 744 ? 21.544 4.177 -8.406 1.00 95.81 744 THR A O 1
ATOM 5935 N N . LEU A 1 745 ? 19.360 3.738 -8.214 1.00 95.94 745 LEU A N 1
ATOM 5936 C CA . LEU A 1 745 ? 19.340 2.840 -9.382 1.00 95.94 745 LEU A CA 1
ATOM 5937 C C . LEU A 1 745 ? 19.813 3.552 -10.663 1.00 95.94 745 LEU A C 1
ATOM 5939 O O . LEU A 1 745 ? 20.482 2.945 -11.494 1.00 95.94 745 LEU A O 1
ATOM 5943 N N . LEU A 1 746 ? 19.519 4.850 -10.787 1.00 95.62 746 LEU A N 1
ATOM 5944 C CA . LEU A 1 746 ? 19.941 5.676 -11.912 1.00 95.62 746 LEU A CA 1
ATOM 5945 C C . LEU A 1 746 ? 21.455 5.949 -11.899 1.00 95.62 746 LEU A C 1
ATOM 5947 O O . LEU A 1 746 ? 22.101 5.852 -12.940 1.00 95.62 746 LEU A O 1
ATOM 5951 N N . GLY A 1 747 ? 22.034 6.229 -10.726 1.00 95.44 747 GLY A N 1
ATOM 5952 C CA . GLY A 1 747 ? 23.486 6.363 -10.557 1.00 95.44 747 GLY A CA 1
ATOM 5953 C C . GLY A 1 747 ? 24.225 5.061 -10.881 1.00 95.44 747 GLY A C 1
ATOM 5954 O O . GLY A 1 747 ? 25.192 5.065 -11.644 1.00 95.44 747 GLY A O 1
ATOM 5955 N N . LYS A 1 748 ? 23.700 3.923 -10.405 1.00 96.62 748 LYS A N 1
ATOM 5956 C CA . LYS A 1 748 ? 24.211 2.583 -10.743 1.00 96.62 748 LYS A CA 1
ATOM 5957 C C . LYS A 1 748 ? 24.143 2.297 -12.244 1.00 96.62 748 LYS A C 1
ATOM 5959 O O . LYS A 1 748 ? 25.096 1.744 -12.786 1.00 96.62 748 LYS A O 1
ATOM 5964 N N . LEU A 1 749 ? 23.060 2.696 -12.918 1.00 96.00 749 LEU A N 1
ATOM 5965 C CA . LEU A 1 749 ? 22.924 2.566 -14.373 1.00 96.00 749 LEU A CA 1
ATOM 5966 C C . LEU A 1 749 ? 23.995 3.383 -15.100 1.00 96.00 749 LEU A C 1
ATOM 5968 O O . LEU A 1 749 ? 24.670 2.853 -15.978 1.00 96.00 749 LEU A O 1
ATOM 5972 N N . ALA A 1 750 ? 24.188 4.646 -14.709 1.00 94.81 750 ALA A N 1
ATOM 5973 C CA . ALA A 1 750 ? 25.197 5.519 -15.304 1.00 94.81 750 ALA A CA 1
ATOM 5974 C C . ALA A 1 750 ? 26.621 4.966 -15.122 1.00 94.81 750 ALA A C 1
ATOM 5976 O O . ALA A 1 750 ? 27.408 4.956 -16.070 1.00 94.81 750 ALA A O 1
ATOM 5977 N N . HIS A 1 751 ? 26.941 4.462 -13.925 1.00 93.62 751 HIS A N 1
ATOM 5978 C CA . HIS A 1 751 ? 28.232 3.834 -13.646 1.00 93.62 751 HIS A CA 1
ATOM 5979 C C . HIS A 1 751 ? 28.429 2.551 -14.462 1.00 93.62 751 HIS A C 1
ATOM 5981 O O . HIS A 1 751 ? 29.471 2.379 -15.090 1.00 93.62 751 HIS A O 1
ATOM 5987 N N . HIS A 1 752 ? 27.407 1.689 -14.515 1.00 93.38 752 HIS A N 1
ATOM 5988 C CA . HIS A 1 752 ? 27.433 0.458 -15.302 1.00 93.38 752 HIS A CA 1
ATOM 5989 C C . HIS A 1 752 ? 27.679 0.735 -16.789 1.00 93.38 752 HIS A C 1
ATOM 5991 O O . HIS A 1 752 ? 28.552 0.114 -17.394 1.00 93.38 752 HIS A O 1
ATOM 5997 N N . TRP A 1 753 ? 26.959 1.701 -17.366 1.00 92.81 753 TRP A N 1
ATOM 5998 C CA . TRP A 1 753 ? 27.118 2.056 -18.776 1.00 92.81 753 TRP A CA 1
ATOM 5999 C C . TRP A 1 753 ? 28.507 2.624 -19.071 1.00 92.81 753 TRP A C 1
ATOM 6001 O O . TRP A 1 753 ? 29.146 2.222 -20.042 1.00 92.81 753 TRP A O 1
ATOM 6011 N N . GLN A 1 754 ? 29.009 3.500 -18.193 1.00 91.06 754 GLN A N 1
ATOM 6012 C CA . GLN A 1 754 ? 30.337 4.087 -18.343 1.00 91.06 754 GLN A CA 1
ATOM 6013 C C . GLN A 1 754 ? 31.446 3.024 -18.256 1.00 91.06 754 GLN A C 1
ATOM 6015 O O . GLN A 1 754 ? 32.405 3.093 -19.027 1.00 91.06 754 GLN A O 1
ATOM 6020 N N . ALA A 1 755 ? 31.315 2.055 -17.344 1.00 89.44 755 ALA A N 1
ATOM 6021 C CA . ALA A 1 755 ? 32.281 0.974 -17.163 1.00 89.44 755 ALA A CA 1
ATOM 6022 C C . ALA A 1 755 ? 32.274 -0.019 -18.335 1.00 89.44 755 ALA A C 1
ATOM 6024 O O . ALA A 1 755 ? 33.336 -0.418 -18.805 1.00 89.44 755 ALA A O 1
ATOM 6025 N N . MET A 1 756 ? 31.092 -0.395 -18.833 1.00 85.44 756 MET A N 1
ATOM 6026 C CA . MET A 1 756 ? 30.955 -1.464 -19.826 1.00 85.44 756 MET A CA 1
ATOM 6027 C C . MET A 1 756 ? 31.093 -0.983 -21.279 1.00 85.44 756 MET A C 1
ATOM 6029 O O . MET A 1 756 ? 31.570 -1.739 -22.122 1.00 85.44 756 MET A O 1
ATOM 6033 N N . TYR A 1 757 ? 30.720 0.268 -21.586 1.00 80.31 757 TYR A N 1
ATOM 6034 C CA . TYR A 1 757 ? 30.594 0.751 -22.973 1.00 80.31 757 TYR A CA 1
ATOM 6035 C C . TYR A 1 757 ? 31.443 1.988 -23.320 1.00 80.31 757 TYR A C 1
ATOM 6037 O O . TYR A 1 757 ? 31.368 2.465 -24.452 1.00 80.31 757 TYR A O 1
ATOM 6045 N N . ARG A 1 758 ? 32.318 2.444 -22.405 1.00 74.62 758 ARG A N 1
ATOM 6046 C CA . ARG A 1 758 ? 33.194 3.641 -22.494 1.00 74.62 758 ARG A CA 1
ATOM 6047 C C . ARG A 1 758 ? 32.460 4.988 -22.311 1.00 74.62 758 ARG A C 1
ATOM 6049 O O . ARG A 1 758 ? 31.259 5.127 -22.520 1.00 74.62 758 ARG A O 1
ATOM 6056 N N . SER A 1 759 ? 33.199 6.026 -21.890 1.00 61.03 759 SER A N 1
ATOM 6057 C CA . SER A 1 759 ? 32.616 7.328 -21.493 1.00 61.03 759 SER A CA 1
ATOM 6058 C C . SER A 1 759 ? 32.019 8.138 -22.654 1.00 61.03 759 SER A C 1
ATOM 6060 O O . SER A 1 759 ? 30.987 8.774 -22.450 1.00 61.03 759 SER A O 1
ATOM 6062 N N . ASN A 1 760 ? 32.642 8.133 -23.840 1.00 60.91 760 ASN A N 1
ATOM 6063 C CA . ASN A 1 760 ? 32.243 8.996 -24.969 1.00 60.91 760 ASN A CA 1
ATOM 6064 C C . ASN A 1 760 ? 30.958 8.533 -25.675 1.00 60.91 760 ASN A C 1
ATOM 6066 O O . ASN A 1 760 ? 30.358 9.292 -26.425 1.00 60.91 760 ASN A O 1
ATOM 6070 N N . THR A 1 761 ? 30.531 7.295 -25.436 1.00 69.88 761 THR A N 1
ATOM 6071 C CA . THR A 1 761 ? 29.266 6.733 -25.934 1.00 69.88 761 THR A CA 1
ATOM 6072 C C . THR A 1 761 ? 28.146 6.865 -24.899 1.00 69.88 761 THR A C 1
ATOM 6074 O O . THR A 1 761 ? 26.975 6.869 -25.257 1.00 69.88 761 THR A O 1
ATOM 6077 N N . THR A 1 762 ? 28.484 7.002 -23.613 1.00 84.50 762 THR A N 1
ATOM 6078 C CA . THR A 1 762 ? 27.507 7.076 -22.515 1.00 84.50 762 THR A CA 1
ATOM 6079 C C . THR A 1 762 ? 26.978 8.494 -22.300 1.00 84.50 762 THR A C 1
ATOM 6081 O O . THR A 1 762 ? 25.771 8.681 -22.135 1.00 84.50 762 THR A O 1
ATOM 6084 N N . TRP A 1 763 ? 27.879 9.481 -22.282 1.00 92.25 763 TRP A N 1
ATOM 6085 C CA . TRP A 1 763 ? 27.573 10.874 -21.953 1.00 92.25 763 TRP A CA 1
ATOM 6086 C C . TRP A 1 763 ? 27.677 11.771 -23.185 1.00 92.25 763 TRP A C 1
ATOM 6088 O O . TRP A 1 763 ? 28.679 11.735 -23.896 1.00 92.25 763 TRP A O 1
ATOM 6098 N N . VAL A 1 764 ? 26.666 12.611 -23.389 1.00 92.81 764 VAL A N 1
ATOM 6099 C CA . VAL A 1 764 ? 26.597 13.625 -24.444 1.00 92.81 764 VAL A CA 1
ATOM 6100 C C . VAL A 1 764 ? 26.521 15.002 -23.787 1.00 92.81 764 VAL A C 1
ATOM 6102 O O . VAL A 1 764 ? 25.674 15.224 -22.924 1.00 92.81 764 VAL A O 1
ATOM 6105 N N . ASP A 1 765 ? 27.397 15.929 -24.180 1.00 92.19 765 ASP A N 1
ATOM 6106 C CA . ASP A 1 765 ? 27.307 17.328 -23.738 1.00 92.19 765 ASP A CA 1
ATOM 6107 C C . ASP A 1 765 ? 26.056 17.974 -24.362 1.00 92.19 765 ASP A C 1
ATOM 6109 O O . ASP A 1 765 ? 25.827 17.869 -25.573 1.00 92.19 765 ASP A O 1
ATOM 6113 N N . TRP A 1 766 ? 25.241 18.646 -23.545 1.00 91.69 766 TRP A N 1
ATOM 6114 C CA . TRP A 1 766 ? 24.038 19.353 -23.993 1.00 91.69 766 TRP A CA 1
ATOM 6115 C C . TRP A 1 766 ? 24.311 20.373 -25.115 1.00 91.69 766 TRP A C 1
ATOM 6117 O O . TRP A 1 766 ? 23.426 20.634 -25.931 1.00 91.69 766 TRP A O 1
ATOM 6127 N N . ARG A 1 767 ? 25.535 20.909 -25.224 1.00 91.88 767 ARG A N 1
ATOM 6128 C CA . ARG A 1 767 ? 25.939 21.803 -26.320 1.00 91.88 767 ARG A CA 1
ATOM 6129 C C . ARG A 1 767 ? 25.855 21.116 -27.680 1.00 91.88 767 ARG A C 1
ATOM 6131 O O . ARG A 1 767 ? 25.335 21.711 -28.618 1.00 91.88 767 ARG A O 1
ATOM 6138 N N . LEU A 1 768 ? 26.269 19.851 -27.778 1.00 90.81 768 LEU A N 1
ATOM 6139 C CA . LEU A 1 768 ? 26.158 19.075 -29.021 1.00 90.81 768 LEU A CA 1
ATOM 6140 C C . LEU A 1 768 ? 24.698 18.834 -29.397 1.00 90.81 768 LEU A C 1
ATOM 6142 O O . LEU A 1 768 ? 24.349 18.849 -30.576 1.00 90.81 768 LEU A O 1
ATOM 6146 N N . VAL A 1 769 ? 23.835 18.653 -28.392 1.00 90.75 769 VAL A N 1
ATOM 6147 C CA . VAL A 1 769 ? 22.388 18.565 -28.603 1.00 90.75 769 VAL A CA 1
ATOM 6148 C C . VAL A 1 769 ? 21.883 19.874 -29.198 1.00 90.75 769 VAL A C 1
ATOM 6150 O O . VAL A 1 769 ? 21.267 19.824 -30.257 1.00 90.75 769 VAL A O 1
ATOM 6153 N N . SER A 1 770 ? 22.226 21.014 -28.584 1.00 88.88 770 SER A N 1
ATOM 6154 C CA . SER A 1 770 ? 21.814 22.356 -29.028 1.00 88.88 770 SER A CA 1
ATOM 6155 C C . SER A 1 770 ? 22.320 22.745 -30.425 1.00 88.88 770 SER A C 1
ATOM 6157 O O . SER A 1 770 ? 21.706 23.567 -31.100 1.00 88.88 770 SER A O 1
ATOM 6159 N N . GLN A 1 771 ? 23.430 22.141 -30.860 1.00 90.44 771 GLN A N 1
ATOM 6160 C CA . GLN A 1 771 ? 24.046 22.334 -32.174 1.00 90.44 771 GLN A CA 1
ATOM 6161 C C . GLN A 1 771 ? 23.540 21.339 -33.231 1.00 90.44 771 GLN A C 1
ATOM 6163 O O . GLN A 1 771 ? 24.038 21.353 -34.352 1.00 90.44 771 GLN A O 1
ATOM 6168 N N . ASN A 1 772 ? 22.574 20.471 -32.902 1.00 89.56 772 ASN A N 1
ATOM 6169 C CA . ASN A 1 772 ? 22.089 19.399 -33.783 1.00 89.56 772 ASN A CA 1
ATOM 6170 C C . ASN A 1 772 ? 23.168 18.370 -34.199 1.00 89.56 772 ASN A C 1
ATOM 6172 O O . ASN A 1 772 ? 23.078 17.760 -35.261 1.00 89.56 772 ASN A O 1
ATOM 6176 N N . GLN A 1 773 ? 24.198 18.168 -33.369 1.00 88.19 773 GLN A N 1
ATOM 6177 C CA . GLN A 1 773 ? 25.341 17.281 -33.648 1.00 88.19 773 GLN A CA 1
ATOM 6178 C C . GLN A 1 773 ? 25.362 16.010 -32.780 1.00 88.19 773 GLN A C 1
ATOM 6180 O O . GLN A 1 773 ? 26.251 15.166 -32.922 1.00 88.19 773 GLN A O 1
ATOM 6185 N N . ALA A 1 774 ? 24.408 15.849 -31.860 1.00 86.94 774 ALA A N 1
ATOM 6186 C CA . ALA A 1 774 ? 24.388 14.720 -30.939 1.00 86.94 774 ALA A CA 1
ATOM 6187 C C . ALA A 1 774 ? 23.960 13.409 -31.623 1.00 86.94 774 ALA A C 1
ATOM 6189 O O . ALA A 1 774 ? 22.948 13.343 -32.315 1.00 86.94 774 ALA A O 1
ATOM 6190 N N . SER A 1 775 ? 24.688 12.321 -31.356 1.00 86.19 775 SER A N 1
ATOM 6191 C CA . SER A 1 775 ? 24.277 10.972 -31.763 1.00 86.19 775 SER A CA 1
ATOM 6192 C C . SER A 1 775 ? 23.342 10.372 -30.712 1.00 86.19 775 SER A C 1
ATOM 6194 O O . SER A 1 775 ? 23.802 9.900 -29.667 1.00 86.19 775 SER A O 1
ATOM 6196 N N . LEU A 1 776 ? 22.038 10.379 -30.992 1.00 89.25 776 LEU A N 1
ATOM 6197 C CA . LEU A 1 776 ? 20.995 9.947 -30.059 1.00 89.25 776 LEU A CA 1
ATOM 6198 C C . LEU A 1 776 ? 20.202 8.735 -30.584 1.00 89.25 776 LEU A C 1
ATOM 6200 O O . LEU A 1 776 ? 20.108 8.550 -31.799 1.00 89.25 776 LEU A O 1
ATOM 6204 N N . PRO A 1 777 ? 19.622 7.902 -29.698 1.00 86.25 777 PRO A N 1
ATOM 6205 C CA . PRO A 1 777 ? 18.878 6.718 -30.112 1.00 86.25 777 PRO A CA 1
ATOM 6206 C C . PRO A 1 777 ? 17.674 7.107 -30.982 1.00 86.25 777 PRO A C 1
ATOM 6208 O O . PRO A 1 777 ? 16.795 7.826 -30.525 1.00 86.25 777 PRO A O 1
ATOM 6211 N N . GLY A 1 778 ? 17.599 6.605 -32.217 1.00 80.81 778 GLY A N 1
ATOM 6212 C CA . GLY A 1 778 ? 16.450 6.837 -33.105 1.00 80.81 778 GLY A CA 1
ATOM 6213 C C . GLY A 1 778 ? 16.433 8.157 -33.877 1.00 80.81 778 GLY A C 1
ATOM 6214 O O . GLY A 1 778 ? 15.548 8.333 -34.709 1.00 80.81 778 GLY A O 1
ATOM 6215 N N . ALA A 1 779 ? 17.402 9.047 -33.657 1.00 76.50 779 ALA A N 1
ATOM 6216 C CA . ALA A 1 779 ? 17.536 10.269 -34.440 1.00 76.50 779 ALA A CA 1
ATOM 6217 C C . ALA A 1 779 ? 18.453 10.040 -35.653 1.00 76.50 779 ALA A C 1
ATOM 6219 O O . ALA A 1 779 ? 19.603 9.623 -35.502 1.00 76.50 779 ALA A O 1
ATOM 6220 N N . TRP A 1 780 ? 17.947 10.297 -36.861 1.00 53.72 780 TRP A N 1
ATOM 6221 C CA . TRP A 1 780 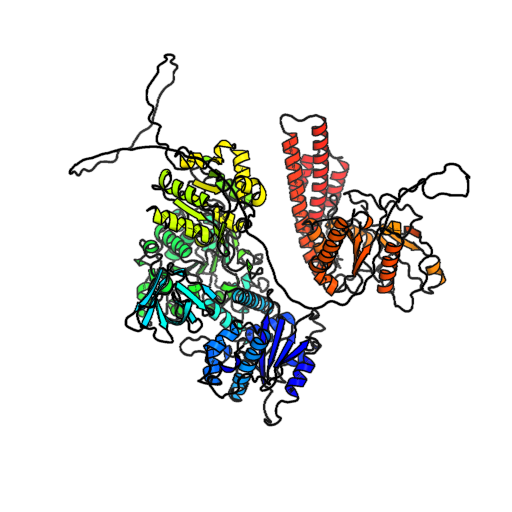? 18.722 10.183 -38.099 1.00 53.72 780 TRP A CA 1
ATOM 6222 C C . TRP A 1 780 ? 19.706 11.353 -38.232 1.00 53.72 780 TRP A C 1
ATOM 6224 O O . TRP A 1 780 ? 19.325 12.508 -38.056 1.00 53.72 780 TRP A O 1
ATOM 6234 N N . ARG A 1 781 ? 20.970 11.067 -38.579 1.00 49.38 781 ARG A N 1
ATOM 6235 C CA . ARG A 1 781 ? 21.916 12.101 -39.026 1.00 49.38 781 ARG A CA 1
ATOM 6236 C C . ARG A 1 781 ? 21.447 12.622 -40.385 1.00 49.38 781 ARG A C 1
ATOM 6238 O O . ARG A 1 781 ? 21.367 11.841 -41.328 1.00 49.38 781 ARG A O 1
ATOM 6245 N N . ALA A 1 782 ? 21.206 13.924 -40.509 1.00 33.84 782 ALA A N 1
ATOM 6246 C CA . ALA A 1 782 ? 21.368 14.563 -41.808 1.00 33.84 782 ALA A CA 1
ATOM 6247 C C . ALA A 1 782 ? 22.868 14.515 -42.135 1.00 33.84 782 ALA A C 1
ATOM 6249 O O . ALA A 1 782 ? 23.682 14.971 -41.328 1.00 33.84 782 ALA A O 1
ATOM 6250 N N . GLU A 1 783 ? 23.255 13.902 -43.255 1.00 28.47 783 GLU A N 1
ATOM 6251 C CA . GLU A 1 783 ? 24.651 13.950 -43.693 1.00 28.47 783 GLU A CA 1
ATOM 6252 C C . GLU A 1 783 ? 25.081 15.416 -43.873 1.00 28.47 783 GLU A C 1
ATOM 6254 O O . GLU A 1 783 ? 24.314 16.221 -44.417 1.00 28.47 783 GLU A O 1
ATOM 6259 N N . PRO A 1 784 ? 26.286 15.803 -43.416 1.00 31.92 784 PRO A N 1
ATOM 6260 C CA . PRO A 1 784 ? 26.798 17.128 -43.701 1.00 31.92 784 PRO A CA 1
ATOM 6261 C C . PRO A 1 784 ? 26.981 17.257 -45.214 1.00 31.92 784 PRO A C 1
ATOM 6263 O O . PRO A 1 784 ? 27.690 16.460 -45.824 1.00 31.92 784 PRO A O 1
ATOM 6266 N N . ARG A 1 785 ? 26.360 18.278 -45.819 1.00 29.78 785 ARG A N 1
ATOM 6267 C CA . ARG A 1 785 ? 26.678 18.705 -47.187 1.00 29.78 785 ARG A CA 1
ATOM 6268 C C . ARG A 1 785 ? 28.167 19.049 -47.231 1.00 29.78 785 ARG A C 1
ATOM 6270 O O . ARG A 1 785 ? 28.573 20.094 -46.728 1.00 29.78 785 ARG A O 1
ATOM 6277 N N . SER A 1 786 ? 28.978 18.161 -47.794 1.00 31.03 786 SER A N 1
ATOM 6278 C CA . SER A 1 786 ? 30.390 18.404 -48.050 1.00 31.03 786 SER A CA 1
ATOM 6279 C C . SER A 1 786 ? 30.529 19.374 -49.222 1.00 31.03 786 SER A C 1
ATOM 6281 O O . SER A 1 786 ? 30.260 19.057 -50.378 1.00 31.03 786 SER A O 1
ATOM 6283 N N . SER A 1 787 ? 30.953 20.593 -48.915 1.00 30.44 787 SER A N 1
ATOM 6284 C CA . SER A 1 787 ? 31.533 21.505 -49.890 1.00 30.44 787 SER A CA 1
ATOM 6285 C C . SER A 1 787 ? 32.970 21.073 -50.201 1.00 30.44 787 SER A C 1
ATOM 6287 O O . SER A 1 787 ? 33.822 21.138 -49.323 1.00 30.44 787 SER A O 1
ATOM 6289 N N . GLY A 1 788 ? 33.185 20.634 -51.444 1.00 28.05 788 GLY A N 1
ATOM 6290 C CA . GLY A 1 788 ? 34.355 20.875 -52.303 1.00 28.05 788 GLY A CA 1
ATOM 6291 C C . GLY A 1 788 ? 35.791 20.645 -51.800 1.00 28.05 788 GLY A C 1
ATOM 6292 O O . GLY A 1 788 ? 36.258 21.327 -50.896 1.00 28.05 788 GLY A O 1
ATOM 6293 N N . SER A 1 789 ? 36.531 19.871 -52.615 1.00 26.42 789 SER A N 1
ATOM 6294 C CA . SER A 1 789 ? 38.007 19.818 -52.760 1.00 26.42 789 SER A CA 1
ATOM 6295 C C . SER A 1 789 ? 38.741 18.964 -51.706 1.00 26.42 789 SER A C 1
ATOM 6297 O O . SER A 1 789 ? 38.466 19.094 -50.526 1.00 26.42 789 SER A O 1
ATOM 6299 N N . GLN A 1 790 ? 39.675 18.047 -51.999 1.00 28.62 790 GLN A N 1
ATOM 6300 C CA . GLN A 1 790 ? 40.504 17.743 -53.175 1.00 28.62 790 GLN A CA 1
ATOM 6301 C C . GLN A 1 790 ? 40.757 16.222 -53.274 1.00 28.62 790 GLN A C 1
ATOM 6303 O O . GLN A 1 790 ? 40.719 15.499 -52.281 1.00 28.62 790 GLN A O 1
ATOM 6308 N N . ILE A 1 791 ? 41.069 15.768 -54.489 1.00 27.02 791 ILE A N 1
ATOM 6309 C CA . ILE A 1 791 ? 41.616 14.445 -54.839 1.00 27.02 791 ILE A CA 1
ATOM 6310 C C . ILE A 1 791 ? 42.975 14.236 -54.132 1.00 27.02 791 ILE A C 1
ATOM 6312 O O . ILE A 1 791 ? 43.782 15.165 -54.105 1.00 27.02 791 ILE A O 1
ATOM 6316 N N . PRO A 1 792 ? 43.260 13.029 -53.603 1.00 27.06 792 PRO A N 1
ATOM 6317 C CA . PRO A 1 792 ? 44.339 12.236 -54.203 1.00 27.06 792 PRO A CA 1
ATOM 6318 C C . PRO A 1 792 ? 43.954 10.776 -54.485 1.00 27.06 792 PRO A C 1
ATOM 6320 O O . PRO A 1 792 ? 43.109 10.163 -53.838 1.00 27.06 792 PRO A O 1
ATOM 6323 N N . SER A 1 793 ? 44.623 10.255 -55.502 1.00 23.39 793 SER A N 1
ATOM 6324 C CA . SER A 1 793 ? 44.499 8.958 -56.159 1.00 23.39 793 SER A CA 1
ATOM 6325 C C . SER A 1 793 ? 45.190 7.788 -55.436 1.00 23.39 793 SER A C 1
ATOM 6327 O O . SER A 1 793 ? 46.185 8.004 -54.748 1.00 23.39 793 SER A O 1
ATOM 6329 N N . VAL A 1 794 ? 44.771 6.563 -55.815 1.00 25.28 794 VAL A N 1
ATOM 6330 C CA . VAL A 1 794 ? 45.445 5.241 -55.658 1.00 25.28 794 VAL A CA 1
ATOM 6331 C C . VAL A 1 794 ? 45.253 4.606 -54.257 1.00 25.28 794 VAL A C 1
ATOM 6333 O O . VAL A 1 794 ? 45.413 5.289 -53.260 1.00 25.28 794 VAL A O 1
ATOM 6336 N N . THR A 1 795 ? 44.835 3.345 -54.049 1.00 25.67 795 THR A N 1
ATOM 6337 C CA . THR A 1 795 ? 45.005 2.078 -54.797 1.00 25.67 795 THR A CA 1
ATOM 6338 C C . THR A 1 795 ? 43.828 1.110 -54.558 1.00 25.67 795 THR A C 1
ATOM 6340 O O . THR A 1 795 ? 43.232 1.078 -53.484 1.00 25.67 795 THR A O 1
ATOM 6343 N N . GLN A 1 796 ? 43.546 0.264 -55.552 1.00 25.48 796 GLN A N 1
ATOM 6344 C CA . GLN A 1 796 ? 42.619 -0.875 -55.500 1.00 25.48 796 GLN A CA 1
ATOM 6345 C C . GLN A 1 796 ? 43.097 -1.994 -54.553 1.00 25.48 796 GLN A C 1
ATOM 6347 O O . GLN A 1 796 ? 44.274 -2.344 -54.569 1.00 25.48 796 GLN A O 1
ATOM 6352 N N . SER A 1 797 ? 42.174 -2.659 -53.847 1.00 25.88 797 SER A N 1
ATOM 6353 C CA . SER A 1 797 ? 42.183 -4.129 -53.735 1.00 25.88 797 SER A CA 1
ATOM 6354 C C . SER A 1 797 ? 40.803 -4.703 -53.356 1.00 25.88 797 SER A C 1
ATOM 6356 O O . SER A 1 797 ? 40.047 -4.145 -52.568 1.00 25.88 797 SER A O 1
ATOM 6358 N N . HIS A 1 798 ? 40.500 -5.801 -54.045 1.00 25.95 798 HIS A N 1
ATOM 6359 C CA . HIS A 1 798 ? 39.324 -6.673 -54.127 1.00 25.95 798 HIS A CA 1
ATOM 6360 C C . HIS A 1 798 ? 38.536 -7.009 -52.838 1.00 25.95 798 HIS A C 1
ATOM 6362 O O . HIS A 1 798 ? 39.141 -7.340 -51.827 1.00 25.95 798 HIS A O 1
ATOM 6368 N N . ALA A 1 799 ? 37.195 -7.125 -52.925 1.00 25.34 799 ALA A N 1
ATOM 6369 C CA . ALA A 1 799 ? 36.505 -8.428 -53.069 1.00 25.34 799 ALA A CA 1
ATOM 6370 C C . ALA A 1 799 ? 34.949 -8.355 -53.010 1.00 25.34 799 ALA A C 1
ATOM 6372 O O . ALA A 1 799 ? 34.365 -8.027 -51.987 1.00 25.34 799 ALA A O 1
ATOM 6373 N N . VAL A 1 800 ? 34.330 -8.722 -54.144 1.00 26.09 800 VAL A N 1
ATOM 6374 C CA . VAL A 1 800 ? 33.233 -9.702 -54.378 1.00 26.09 800 VAL A CA 1
ATOM 6375 C C . VAL A 1 800 ? 31.847 -9.592 -53.678 1.00 26.09 800 VAL A C 1
ATOM 6377 O O . VAL A 1 800 ? 31.701 -9.655 -52.465 1.00 26.09 800 VAL A O 1
ATOM 6380 N N . CYS A 1 801 ? 30.833 -9.553 -54.562 1.00 21.80 801 CYS A N 1
ATOM 6381 C CA . CYS A 1 801 ? 29.362 -9.712 -54.500 1.00 21.80 801 CYS A CA 1
ATOM 6382 C C . CYS A 1 801 ? 28.830 -10.905 -53.652 1.00 21.80 801 CYS A C 1
ATOM 6384 O O . CYS A 1 801 ? 29.553 -11.870 -53.447 1.00 21.80 801 CYS A O 1
ATOM 6386 N N . TYR A 1 802 ? 27.583 -10.967 -53.147 1.00 25.48 802 TYR A N 1
ATOM 6387 C CA . TYR A 1 802 ? 26.274 -10.987 -53.846 1.00 25.48 802 TYR A CA 1
ATOM 6388 C C . TYR A 1 802 ? 25.075 -10.734 -52.873 1.00 25.48 802 TYR A C 1
ATOM 6390 O O . TYR A 1 802 ? 25.251 -10.830 -51.659 1.00 25.48 802 TYR A O 1
ATOM 6398 N N . PRO A 1 803 ? 23.853 -10.428 -53.378 1.00 34.81 803 PRO A N 1
ATOM 6399 C CA . PRO A 1 803 ? 22.687 -9.940 -52.621 1.00 34.81 803 PRO A CA 1
ATOM 6400 C C . PRO A 1 803 ? 21.650 -11.039 -52.297 1.00 34.81 803 PRO A C 1
ATOM 6402 O O . PRO A 1 803 ? 21.755 -12.154 -52.808 1.00 34.81 803 PRO A O 1
ATOM 6405 N N . PRO A 1 804 ? 20.570 -10.712 -51.552 1.00 27.94 804 PRO A N 1
ATOM 6406 C CA . PRO A 1 804 ? 19.262 -11.227 -51.974 1.00 27.94 804 PRO A CA 1
ATOM 6407 C C . PRO A 1 804 ? 18.091 -10.218 -51.891 1.00 27.94 804 PRO A C 1
ATOM 6409 O O . PRO A 1 804 ? 17.774 -9.651 -50.850 1.00 27.94 804 PRO A O 1
ATOM 6412 N N . SER A 1 805 ? 17.430 -10.080 -53.048 1.00 25.33 805 SER A N 1
ATOM 6413 C CA . SER A 1 805 ? 15.974 -10.138 -53.300 1.00 25.33 805 SER A CA 1
ATOM 6414 C C . SER A 1 805 ? 14.974 -9.266 -52.515 1.00 25.33 805 SER A C 1
ATOM 6416 O O . SER A 1 805 ? 14.603 -9.544 -51.377 1.00 25.33 805 SER A O 1
ATOM 6418 N N . ARG A 1 806 ? 14.379 -8.318 -53.257 1.00 23.67 806 ARG A N 1
ATOM 6419 C CA . ARG A 1 806 ? 13.028 -7.758 -53.050 1.00 23.67 806 ARG A CA 1
ATOM 6420 C C . ARG A 1 806 ? 11.935 -8.794 -53.365 1.00 23.67 806 ARG A C 1
ATOM 6422 O O . ARG A 1 806 ? 12.090 -9.529 -54.340 1.00 23.67 806 ARG A O 1
ATOM 6429 N N . PRO A 1 807 ? 10.750 -8.672 -52.745 1.00 28.53 807 PRO A N 1
ATOM 6430 C CA . PRO A 1 807 ? 9.479 -8.898 -53.418 1.00 28.53 807 PRO A CA 1
ATOM 6431 C C . PRO A 1 807 ? 8.770 -7.569 -53.732 1.00 28.53 807 PRO A C 1
ATOM 6433 O O . PRO A 1 807 ? 8.741 -6.637 -52.930 1.00 28.53 807 PRO A O 1
ATOM 6436 N N . LYS A 1 808 ? 8.215 -7.512 -54.946 1.00 24.23 808 LYS A N 1
ATOM 6437 C CA . LYS A 1 808 ? 7.323 -6.480 -55.492 1.00 24.23 808 LYS A CA 1
ATOM 6438 C C . LYS A 1 808 ? 5.958 -6.528 -54.798 1.00 24.23 808 LYS A C 1
ATOM 6440 O O . LYS A 1 808 ? 5.423 -7.624 -54.690 1.00 24.23 808 LYS A O 1
ATOM 6445 N N . VAL A 1 809 ? 5.352 -5.375 -54.498 1.00 25.55 809 VAL A N 1
ATOM 6446 C CA . VAL A 1 809 ? 3.888 -5.174 -54.559 1.00 25.55 809 VAL A CA 1
ATOM 6447 C C . VAL A 1 809 ? 3.607 -3.741 -55.041 1.00 25.55 809 VAL A C 1
ATOM 6449 O O . VAL A 1 809 ? 4.438 -2.849 -54.892 1.00 25.55 809 VAL A O 1
ATOM 6452 N N . TYR A 1 810 ? 2.475 -3.609 -55.721 1.00 26.48 810 TYR A N 1
ATOM 6453 C CA . TYR A 1 810 ? 2.109 -2.696 -56.793 1.00 26.48 810 TYR A CA 1
ATOM 6454 C C . TYR A 1 810 ? 1.728 -1.265 -56.387 1.00 26.48 810 TYR A C 1
ATOM 6456 O O . TYR A 1 810 ? 1.326 -0.981 -55.264 1.00 26.48 810 TYR A O 1
ATOM 6464 N N . SER A 1 811 ? 1.838 -0.393 -57.389 1.00 24.55 811 SER A N 1
ATOM 6465 C CA . SER A 1 811 ? 1.399 0.998 -57.470 1.00 24.55 811 SER A CA 1
ATOM 6466 C C . SER A 1 811 ? -0.039 1.144 -57.991 1.00 24.55 811 SER A C 1
ATOM 6468 O O . SER A 1 811 ? -0.352 0.562 -59.027 1.00 24.55 811 SER A O 1
ATOM 6470 N N . GLU A 1 812 ? -0.810 2.062 -57.410 1.00 26.91 812 GLU A N 1
ATOM 6471 C CA . GLU A 1 812 ? -1.940 2.786 -58.030 1.00 26.91 812 GLU A CA 1
ATOM 6472 C C . GLU A 1 812 ? -1.791 4.262 -57.597 1.00 26.91 812 GLU A C 1
ATOM 6474 O O . GLU A 1 812 ? -1.673 4.540 -56.410 1.00 26.91 812 GLU A O 1
ATOM 6479 N N . HIS A 1 813 ? -1.339 5.183 -58.456 1.00 27.53 813 HIS A N 1
ATOM 6480 C CA . HIS A 1 813 ? -2.060 6.009 -59.444 1.00 27.53 813 HIS A CA 1
ATOM 6481 C C . HIS A 1 813 ? -3.125 6.982 -58.891 1.00 27.53 813 HIS A C 1
ATOM 6483 O O . HIS A 1 813 ? -4.163 6.575 -58.389 1.00 27.53 813 HIS A O 1
ATOM 6489 N N . GLY A 1 814 ? -2.862 8.283 -59.112 1.00 25.78 814 GLY A N 1
ATOM 6490 C CA . GLY A 1 814 ? -3.766 9.440 -58.961 1.00 25.78 814 GLY A CA 1
ATOM 6491 C C . GLY A 1 814 ? -3.001 10.674 -58.444 1.00 25.78 814 GLY A C 1
ATOM 6492 O O . GLY A 1 814 ? -2.821 10.802 -57.242 1.00 25.78 814 GLY A O 1
ATOM 6493 N N . ARG A 1 815 ? -2.283 11.463 -59.273 1.00 25.23 815 ARG A N 1
ATOM 6494 C CA . ARG A 1 815 ? -2.735 12.690 -60.003 1.00 25.23 815 ARG A CA 1
ATOM 6495 C C . ARG A 1 815 ? -3.669 13.574 -59.153 1.00 25.23 815 ARG A C 1
ATOM 6497 O O . ARG A 1 815 ? -4.632 13.054 -58.621 1.00 25.23 815 ARG A O 1
ATOM 6504 N N . SER A 1 816 ? -3.548 14.896 -59.017 1.00 25.11 816 SER A N 1
ATOM 6505 C CA . SER A 1 816 ? -2.802 15.992 -59.674 1.00 25.11 816 SER A CA 1
ATOM 6506 C C . SER A 1 816 ? -3.246 17.292 -58.957 1.00 25.11 816 SER A C 1
ATOM 6508 O O . SER A 1 816 ? -4.400 17.344 -58.548 1.00 25.11 816 SER A O 1
ATOM 6510 N N . LEU A 1 817 ? -2.409 18.293 -58.660 1.00 26.38 817 LEU A N 1
ATOM 6511 C CA . LEU A 1 817 ? -2.231 19.604 -59.345 1.00 26.38 817 LEU A CA 1
ATOM 6512 C C . LEU A 1 817 ? -1.683 20.550 -58.241 1.00 26.38 817 LEU A C 1
ATOM 6514 O O . LEU A 1 817 ? -2.176 20.479 -57.121 1.00 26.38 817 LEU A O 1
ATOM 6518 N N . GLY A 1 818 ? -0.551 21.255 -58.397 1.00 22.70 818 GLY A N 1
ATOM 6519 C CA . GLY A 1 818 ? -0.424 22.584 -59.040 1.00 22.70 818 GLY A CA 1
ATOM 6520 C C . GLY A 1 818 ? -1.045 23.664 -58.134 1.00 22.70 818 GLY A C 1
ATOM 6521 O O . GLY A 1 818 ? -2.220 23.544 -57.832 1.00 22.70 818 GLY A O 1
ATOM 6522 N N . SER A 1 819 ? -0.380 24.688 -57.587 1.00 25.73 819 SER A N 1
ATOM 6523 C CA . SER A 1 819 ? 0.538 25.699 -58.158 1.00 25.73 819 SER A CA 1
ATOM 6524 C C . SER A 1 819 ? 1.020 26.615 -56.999 1.00 25.73 819 SER A C 1
ATOM 6526 O O . SER A 1 819 ? 0.213 26.954 -56.141 1.00 25.73 819 SER A O 1
ATOM 6528 N N . ASN A 1 820 ? 2.322 26.861 -56.798 1.00 24.56 820 ASN A N 1
ATOM 6529 C CA . ASN A 1 820 ? 3.138 27.996 -57.294 1.00 24.56 820 ASN A CA 1
ATOM 6530 C C . ASN A 1 820 ? 2.732 29.420 -56.832 1.00 24.56 820 ASN A C 1
ATOM 6532 O O . ASN A 1 820 ? 1.704 29.912 -57.279 1.00 24.56 820 ASN A O 1
ATOM 6536 N N . LEU A 1 821 ? 3.600 30.076 -56.033 1.00 24.06 821 LEU A N 1
ATOM 6537 C CA . LEU A 1 821 ? 4.247 31.414 -56.203 1.00 24.06 821 LEU A CA 1
ATOM 6538 C C . LEU A 1 821 ? 4.718 31.948 -54.821 1.00 24.06 821 LEU A C 1
ATOM 6540 O O . LEU A 1 821 ? 3.916 32.038 -53.900 1.00 24.06 821 LEU A O 1
ATOM 6544 N N . HIS A 1 822 ? 6.027 32.059 -54.548 1.00 24.45 822 HIS A N 1
ATOM 6545 C CA . HIS A 1 822 ? 6.985 33.163 -54.829 1.00 24.45 822 HIS A CA 1
ATOM 6546 C C . HIS A 1 822 ? 6.918 34.338 -53.819 1.00 24.45 822 HIS A C 1
ATOM 6548 O O . HIS A 1 822 ? 5.888 34.983 -53.713 1.00 24.45 822 HIS A O 1
ATOM 6554 N N . ILE A 1 823 ? 7.892 34.468 -52.897 1.00 23.98 823 ILE A N 1
ATOM 6555 C CA . ILE A 1 823 ? 9.198 35.202 -52.927 1.00 23.98 823 ILE A CA 1
ATOM 6556 C C . ILE A 1 823 ? 9.079 36.689 -52.518 1.00 23.98 823 ILE A C 1
ATOM 6558 O O . ILE A 1 823 ? 8.295 37.410 -53.116 1.00 23.98 823 ILE A O 1
ATOM 6562 N N . TYR A 1 824 ? 9.884 37.089 -51.512 1.00 25.66 824 TYR A N 1
ATOM 6563 C CA . TYR A 1 824 ? 10.813 38.250 -51.377 1.00 25.66 824 TYR A CA 1
ATOM 6564 C C . TYR A 1 824 ? 11.113 38.427 -49.858 1.00 25.66 824 TYR A C 1
ATOM 6566 O O . TYR A 1 824 ? 10.175 38.543 -49.075 1.00 25.66 824 TYR A O 1
ATOM 6574 N N . ASP A 1 825 ? 12.318 38.161 -49.314 1.00 24.22 825 ASP A N 1
ATOM 6575 C CA . ASP A 1 825 ? 13.581 38.956 -49.323 1.00 24.22 825 ASP A CA 1
ATOM 6576 C C . ASP A 1 825 ? 13.369 40.452 -49.023 1.00 24.22 825 ASP A C 1
ATOM 6578 O O . ASP A 1 825 ? 12.410 41.031 -49.510 1.00 24.22 825 ASP A O 1
ATOM 6582 N N . ALA A 1 826 ? 14.209 41.227 -48.333 1.00 24.25 826 ALA A N 1
ATOM 6583 C CA . ALA A 1 826 ? 15.415 41.113 -47.503 1.00 24.25 826 ALA A CA 1
ATOM 6584 C C . ALA A 1 826 ? 15.743 42.572 -47.055 1.00 24.25 826 ALA A C 1
ATOM 6586 O O . ALA A 1 826 ? 15.246 43.498 -47.691 1.00 24.25 826 ALA A O 1
ATOM 6587 N N . ALA A 1 827 ? 16.579 42.768 -46.017 1.00 23.53 827 ALA A N 1
ATOM 6588 C CA . ALA A 1 827 ? 17.472 43.931 -45.725 1.00 23.53 827 ALA A CA 1
ATOM 6589 C C . ALA A 1 827 ? 17.516 44.217 -44.201 1.00 23.53 827 ALA A C 1
ATOM 6591 O O . ALA A 1 827 ? 16.476 44.442 -43.593 1.00 23.53 827 ALA A O 1
ATOM 6592 N N . GLN A 1 828 ? 18.611 44.003 -43.455 1.00 24.44 828 GLN A N 1
ATOM 6593 C CA . GLN A 1 828 ? 19.968 44.607 -43.438 1.00 24.44 828 GLN A CA 1
ATOM 6594 C C . GLN A 1 828 ? 20.092 45.962 -42.692 1.00 24.44 828 GLN A C 1
ATOM 6596 O O . GLN A 1 828 ? 19.686 46.978 -43.234 1.00 24.44 828 GLN A O 1
ATOM 6601 N N . TRP A 1 829 ? 20.735 45.888 -41.498 1.00 24.89 829 TRP A N 1
ATOM 6602 C CA . TRP A 1 829 ? 21.733 46.770 -40.805 1.00 24.89 829 TRP A CA 1
ATOM 6603 C C . TRP A 1 829 ? 21.540 48.306 -40.689 1.00 24.89 829 TRP A C 1
ATOM 6605 O O . TRP A 1 829 ? 20.736 48.826 -41.447 1.00 24.89 829 TRP A O 1
ATOM 6615 N N . PRO A 1 830 ? 22.243 49.081 -39.794 1.00 33.66 830 PRO A N 1
ATOM 6616 C CA . PRO A 1 830 ? 23.564 48.898 -39.105 1.00 33.66 830 PRO A CA 1
ATOM 6617 C C . PRO A 1 830 ? 23.583 49.273 -37.571 1.00 33.66 830 PRO A C 1
ATOM 6619 O O . PRO A 1 830 ? 22.577 49.730 -37.049 1.00 33.66 830 PRO A O 1
ATOM 6622 N N . ALA A 1 831 ? 24.519 48.870 -36.685 1.00 23.31 831 ALA A N 1
ATOM 6623 C CA . ALA A 1 831 ? 25.940 49.203 -36.367 1.00 23.31 831 ALA A CA 1
ATOM 6624 C C . ALA A 1 831 ? 26.238 50.408 -35.401 1.00 23.31 831 ALA A C 1
ATOM 6626 O O . ALA A 1 831 ? 25.960 51.546 -35.751 1.00 23.31 831 ALA A O 1
ATOM 6627 N N . LEU A 1 832 ? 26.959 50.099 -34.286 1.00 24.52 832 LEU A N 1
ATOM 6628 C CA . LEU A 1 832 ? 27.967 50.882 -33.482 1.00 24.52 832 LEU A CA 1
ATOM 6629 C C . LEU A 1 832 ? 27.521 52.059 -32.546 1.00 24.52 832 LEU A C 1
ATOM 6631 O O . LEU A 1 832 ? 26.469 52.632 -32.789 1.00 24.52 832 LEU A O 1
ATOM 6635 N N . PRO A 1 833 ? 28.340 52.563 -31.567 1.00 35.00 833 PRO A N 1
ATOM 6636 C CA . PRO A 1 833 ? 29.262 51.930 -30.587 1.00 35.00 833 PRO A CA 1
ATOM 6637 C C . PRO A 1 833 ? 29.290 52.555 -29.138 1.00 35.00 833 PRO A C 1
ATOM 6639 O O . PRO A 1 833 ? 28.667 53.564 -28.836 1.00 35.00 833 PRO A O 1
ATOM 6642 N N . VAL A 1 834 ? 30.080 51.906 -28.265 1.00 30.97 834 VAL A N 1
ATOM 6643 C CA . VAL A 1 834 ? 30.692 52.211 -26.931 1.00 30.97 834 VAL A CA 1
ATOM 6644 C C . VAL A 1 834 ? 30.840 53.676 -26.440 1.00 30.97 834 VAL A C 1
ATOM 6646 O O . VAL A 1 834 ? 31.425 54.459 -27.175 1.00 30.97 834 VAL A O 1
ATOM 6649 N N . ILE A 1 835 ? 30.552 53.957 -25.137 1.00 26.59 835 ILE A N 1
ATOM 6650 C CA . ILE A 1 835 ? 31.247 54.936 -24.228 1.00 26.59 835 ILE A CA 1
ATOM 6651 C C . ILE A 1 835 ? 31.242 54.455 -22.734 1.00 26.59 835 ILE A C 1
ATOM 6653 O O . ILE A 1 835 ? 30.364 53.705 -22.316 1.00 26.59 835 ILE A O 1
ATOM 6657 N N . LEU A 1 836 ? 32.273 54.868 -21.971 1.00 24.55 836 LEU A N 1
ATOM 6658 C CA . LEU A 1 836 ? 32.816 54.483 -20.640 1.00 24.55 836 LEU A CA 1
ATOM 6659 C C . LEU A 1 836 ? 32.121 55.023 -19.343 1.00 24.55 836 LEU A C 1
ATOM 6661 O O . LEU A 1 836 ? 31.723 56.177 -19.342 1.00 24.55 836 LEU A O 1
ATOM 6665 N N . ALA A 1 837 ? 32.152 54.206 -18.252 1.00 24.91 837 ALA A N 1
ATOM 6666 C CA . ALA A 1 837 ? 32.341 54.411 -16.763 1.00 24.91 837 ALA A CA 1
ATOM 6667 C C . ALA A 1 837 ? 31.685 55.606 -15.972 1.00 24.91 837 ALA A C 1
ATOM 6669 O O . ALA A 1 837 ? 31.279 56.552 -16.630 1.00 24.91 837 ALA A O 1
ATOM 6670 N N . PRO A 1 838 ? 31.625 55.683 -14.590 1.00 33.94 838 PRO A N 1
ATOM 6671 C CA . PRO A 1 838 ? 32.168 54.846 -13.476 1.00 33.94 838 PRO A CA 1
ATOM 6672 C C . PRO A 1 838 ? 31.232 54.594 -12.216 1.00 33.94 838 PRO A C 1
ATOM 6674 O O . PRO A 1 838 ? 30.054 54.923 -12.219 1.00 33.94 838 PRO A O 1
ATOM 6677 N N . ARG A 1 839 ? 31.781 53.967 -11.139 1.00 27.20 839 ARG A N 1
ATOM 6678 C CA . ARG A 1 839 ? 31.245 53.615 -9.764 1.00 27.20 839 ARG A CA 1
ATOM 6679 C C . ARG A 1 839 ? 30.908 54.847 -8.845 1.00 27.20 839 ARG A C 1
ATOM 6681 O O . ARG A 1 839 ? 31.236 55.930 -9.320 1.00 27.20 839 ARG A O 1
ATOM 6688 N N . PRO A 1 840 ? 30.532 54.792 -7.512 1.00 36.53 840 PRO A N 1
ATOM 6689 C CA . PRO A 1 840 ? 29.974 53.797 -6.525 1.00 36.53 840 PRO A CA 1
ATOM 6690 C C . PRO A 1 840 ? 28.763 54.384 -5.661 1.00 36.53 840 PRO A C 1
ATOM 6692 O O . PRO A 1 840 ? 27.965 55.088 -6.259 1.00 36.53 840 PRO A O 1
ATOM 6695 N N . PRO A 1 841 ? 28.624 54.278 -4.296 1.00 38.19 841 PRO A N 1
ATOM 6696 C CA . PRO A 1 841 ? 28.044 53.232 -3.400 1.00 38.19 841 PRO A CA 1
ATOM 6697 C C . PRO A 1 841 ? 26.924 53.706 -2.393 1.00 38.19 841 PRO A C 1
ATOM 6699 O O . PRO A 1 841 ? 26.550 54.872 -2.379 1.00 38.19 841 PRO A O 1
ATOM 6702 N N . ASN A 1 842 ? 26.510 52.808 -1.466 1.00 23.78 842 ASN A N 1
ATOM 6703 C CA . ASN A 1 842 ? 25.898 53.011 -0.117 1.00 23.78 842 ASN A CA 1
ATOM 6704 C C . ASN A 1 842 ? 24.381 52.794 0.069 1.00 23.78 842 ASN A C 1
ATOM 6706 O O . ASN A 1 842 ? 23.571 53.545 -0.458 1.00 23.78 842 ASN A O 1
ATOM 6710 N N . TRP A 1 843 ? 24.020 51.875 0.981 1.00 24.98 843 TRP A N 1
ATOM 6711 C CA . TRP A 1 843 ? 22.774 51.912 1.767 1.00 24.98 843 TRP A CA 1
ATOM 6712 C C . TRP A 1 843 ? 23.113 51.833 3.275 1.00 24.98 843 TRP A C 1
ATOM 6714 O O . TRP A 1 843 ? 23.932 50.988 3.650 1.00 24.98 843 TRP A O 1
ATOM 6724 N N . PRO A 1 844 ? 22.538 52.702 4.134 1.00 28.31 844 PRO A N 1
ATOM 6725 C CA . PRO A 1 844 ? 22.865 52.803 5.555 1.00 28.31 844 PRO A CA 1
ATOM 6726 C C . PRO A 1 844 ? 21.936 51.986 6.476 1.00 28.31 844 PRO A C 1
ATOM 6728 O O . PRO A 1 844 ? 20.781 51.706 6.174 1.00 28.31 844 PRO A O 1
ATOM 6731 N N . THR A 1 845 ? 22.475 51.662 7.650 1.00 27.56 845 THR A N 1
ATOM 6732 C CA . THR A 1 845 ? 21.816 51.236 8.902 1.00 27.56 845 THR A CA 1
ATOM 6733 C C . THR A 1 845 ? 20.954 52.337 9.541 1.00 27.56 845 THR A C 1
ATOM 6735 O O . THR A 1 845 ? 21.327 53.498 9.408 1.00 27.56 845 THR A O 1
ATOM 6738 N N . VAL A 1 846 ? 19.930 51.965 10.349 1.00 27.23 846 VAL A N 1
ATOM 6739 C CA . VAL A 1 846 ? 19.666 52.426 11.752 1.00 27.23 846 VAL A CA 1
ATOM 6740 C C . VAL A 1 846 ? 18.278 51.986 12.309 1.00 27.23 846 VAL A C 1
ATOM 6742 O O . VAL A 1 846 ? 17.265 52.295 11.699 1.00 27.23 846 VAL A O 1
ATOM 6745 N N . ARG A 1 847 ? 18.313 51.330 13.501 1.00 25.58 847 ARG A N 1
ATOM 6746 C CA . ARG A 1 847 ? 17.463 51.376 14.750 1.00 25.58 847 ARG A CA 1
ATOM 6747 C C . ARG A 1 847 ? 15.921 51.226 14.677 1.00 25.58 847 ARG A C 1
ATOM 6749 O O . ARG A 1 847 ? 15.327 51.551 13.670 1.00 25.58 847 ARG A O 1
ATOM 6756 N N . SER A 1 848 ? 15.166 50.763 15.693 1.00 26.08 848 SER A N 1
ATOM 6757 C CA . SER A 1 848 ? 15.280 50.616 17.179 1.00 26.08 848 SER A CA 1
ATOM 6758 C C . SER A 1 848 ? 14.127 49.696 17.676 1.00 26.08 848 SER A C 1
ATOM 6760 O O . SER A 1 848 ? 13.068 49.749 17.064 1.00 26.08 848 SER A O 1
ATOM 6762 N N . LEU A 1 849 ? 14.322 48.720 18.592 1.00 28.36 849 LEU A N 1
ATOM 6763 C CA . LEU A 1 849 ? 14.198 48.710 20.090 1.00 28.36 849 LEU A CA 1
ATOM 6764 C C . LEU A 1 849 ? 12.743 48.890 20.623 1.00 28.36 849 LEU A C 1
ATOM 6766 O O . LEU A 1 849 ? 11.994 49.632 20.011 1.00 28.36 849 LEU A O 1
ATOM 6770 N N . ILE A 1 850 ? 12.248 48.295 21.732 1.00 28.47 850 ILE A N 1
ATOM 6771 C CA . ILE A 1 850 ? 12.829 47.988 23.070 1.00 28.47 850 ILE A CA 1
ATOM 6772 C C . ILE A 1 850 ? 12.024 46.830 23.828 1.00 28.47 850 ILE A C 1
ATOM 6774 O O . ILE A 1 850 ? 11.229 46.192 23.145 1.00 28.47 850 ILE A O 1
ATOM 6778 N N . PRO A 1 851 ? 12.178 46.493 25.158 1.00 41.56 851 PRO A N 1
ATOM 6779 C CA . PRO A 1 851 ? 12.642 45.200 25.757 1.00 41.56 851 PRO A CA 1
ATOM 6780 C C . PRO A 1 851 ? 11.657 44.584 26.831 1.00 41.56 851 PRO A C 1
ATOM 6782 O O . PRO A 1 851 ? 10.476 44.888 26.742 1.00 41.56 851 PRO A O 1
ATOM 6785 N N . VAL A 1 852 ? 11.950 43.672 27.801 1.00 26.94 852 VAL A N 1
ATOM 6786 C CA . VAL A 1 852 ? 12.773 43.688 29.072 1.00 26.94 852 VAL A CA 1
ATOM 6787 C C . VAL A 1 852 ? 12.668 42.293 29.807 1.00 26.94 852 VAL A C 1
ATOM 6789 O O . VAL A 1 852 ? 11.792 41.535 29.393 1.00 26.94 852 VAL A O 1
ATOM 6792 N N . PRO A 1 853 ? 13.305 41.964 30.980 1.00 34.34 853 PRO A N 1
ATOM 6793 C CA . PRO A 1 853 ? 14.633 42.249 31.584 1.00 34.34 853 PRO A CA 1
ATOM 6794 C C . PRO A 1 853 ? 15.420 41.001 32.102 1.00 34.34 853 PRO A C 1
ATOM 6796 O O . PRO A 1 853 ? 14.921 39.885 32.196 1.00 34.34 853 PRO A O 1
ATOM 6799 N N . TYR A 1 854 ? 16.657 41.279 32.537 1.00 25.05 854 TYR A N 1
ATOM 6800 C CA . TYR A 1 854 ? 17.655 40.449 33.234 1.00 25.05 854 TYR A CA 1
ATOM 6801 C C . TYR A 1 854 ? 17.895 41.010 34.660 1.00 25.05 854 TYR A C 1
ATOM 6803 O O . TYR A 1 854 ? 17.681 42.207 34.858 1.00 25.05 854 TYR A O 1
ATOM 6811 N N . ILE A 1 855 ? 18.430 40.228 35.614 1.00 27.47 855 ILE A N 1
ATOM 6812 C CA . ILE A 1 855 ? 19.043 40.729 36.872 1.00 27.47 855 ILE A CA 1
ATOM 6813 C C . ILE A 1 855 ? 20.428 40.064 37.070 1.00 27.47 855 ILE A C 1
ATOM 6815 O O . ILE A 1 855 ? 20.533 38.841 37.045 1.00 27.47 855 ILE A O 1
ATOM 6819 N N . GLY A 1 856 ? 21.487 40.888 37.192 1.00 23.34 856 GLY A N 1
ATOM 6820 C CA . GLY A 1 856 ? 22.892 40.531 37.526 1.00 23.34 856 GLY A CA 1
ATOM 6821 C C . GLY A 1 856 ? 23.160 40.518 39.049 1.00 23.34 856 GLY A C 1
ATOM 6822 O O . GLY A 1 856 ? 22.178 40.340 39.765 1.00 23.34 856 GLY A O 1
ATOM 6823 N N . PRO A 1 857 ? 24.399 40.723 39.592 1.00 40.50 857 PRO A N 1
ATOM 6824 C CA . PRO A 1 857 ? 25.569 41.498 39.086 1.00 40.50 857 PRO A CA 1
ATOM 6825 C C . PRO A 1 857 ? 26.942 40.738 39.098 1.00 40.50 857 PRO A C 1
ATOM 6827 O O . PRO A 1 857 ? 27.088 39.733 39.779 1.00 40.50 857 PRO A O 1
ATOM 6830 N N . GLN A 1 858 ? 27.897 40.987 38.176 1.00 27.22 858 GLN A N 1
ATOM 6831 C CA . GLN A 1 858 ? 29.102 41.880 38.195 1.00 27.22 858 GLN A CA 1
ATOM 6832 C C . GLN A 1 858 ? 30.124 41.656 39.345 1.00 27.22 858 GLN A C 1
ATOM 6834 O O . GLN A 1 858 ? 29.735 41.628 40.500 1.00 27.22 858 GLN A O 1
ATOM 6839 N N . LEU A 1 859 ? 31.441 41.491 39.096 1.00 26.11 859 LEU A N 1
ATOM 6840 C CA . LEU A 1 859 ? 32.403 42.563 38.742 1.00 26.11 859 LEU A CA 1
ATOM 6841 C C . LEU A 1 859 ? 33.721 42.068 38.075 1.00 26.11 859 LEU A C 1
ATOM 6843 O O . LEU A 1 859 ? 34.206 40.971 38.333 1.00 26.11 859 LEU A O 1
ATOM 6847 N N . ARG A 1 860 ? 34.295 42.945 37.229 1.00 26.16 860 ARG A N 1
ATOM 6848 C CA . ARG A 1 860 ? 35.627 42.911 36.563 1.00 26.16 860 ARG A CA 1
ATOM 6849 C C . ARG A 1 860 ? 36.745 43.383 37.524 1.00 26.16 860 ARG A C 1
ATOM 6851 O O . ARG A 1 860 ? 36.415 44.015 38.515 1.00 26.16 860 ARG A O 1
ATOM 6858 N N . THR A 1 861 ? 38.042 43.159 37.249 1.00 25.25 861 THR A N 1
ATOM 6859 C CA . THR A 1 861 ? 38.933 44.145 36.568 1.00 25.25 861 THR A CA 1
ATOM 6860 C C . THR A 1 861 ? 40.233 43.543 35.976 1.00 25.25 861 THR A C 1
ATOM 6862 O O . THR A 1 861 ? 40.777 42.561 36.467 1.00 25.25 861 THR A O 1
ATOM 6865 N N . GLN A 1 862 ? 40.722 44.173 34.893 1.00 24.50 862 GLN A N 1
ATOM 6866 C CA . GLN A 1 862 ? 42.072 44.073 34.283 1.00 24.50 862 GLN A CA 1
ATOM 6867 C C . GLN A 1 862 ? 43.073 44.978 35.067 1.00 24.50 862 GLN A C 1
ATOM 6869 O O . GLN A 1 862 ? 42.603 45.816 35.828 1.00 24.50 862 GLN A O 1
ATOM 6874 N N . VAL A 1 863 ? 44.420 44.919 34.971 1.00 23.80 863 VAL A N 1
ATOM 6875 C CA . VAL A 1 863 ? 45.312 45.332 33.845 1.00 23.80 863 VAL A CA 1
ATOM 6876 C C . VAL A 1 863 ? 46.808 44.944 34.128 1.00 23.80 863 VAL A C 1
ATOM 6878 O O . VAL A 1 863 ? 47.209 44.819 35.278 1.00 23.80 863 VAL A O 1
ATOM 6881 N N . LYS A 1 864 ? 47.595 44.748 33.042 1.00 25.44 864 LYS A N 1
ATOM 6882 C CA . LYS A 1 864 ? 49.055 44.446 32.800 1.00 25.44 864 LYS A CA 1
ATOM 6883 C C . LYS A 1 864 ? 50.088 45.527 33.295 1.00 25.44 864 LYS A C 1
ATOM 6885 O O . LYS A 1 864 ? 49.590 46.517 33.813 1.00 25.44 864 LYS A O 1
ATOM 6890 N N . PRO A 1 865 ? 51.440 45.531 32.994 1.00 41.16 865 PRO A N 1
ATOM 6891 C CA . PRO A 1 865 ? 52.440 44.532 32.485 1.00 41.16 865 PRO A CA 1
ATOM 6892 C C . PRO A 1 865 ? 53.887 44.516 33.135 1.00 41.16 865 PRO A C 1
ATOM 6894 O O . PRO A 1 865 ? 54.343 45.475 33.733 1.00 41.16 865 PRO A O 1
ATOM 6897 N N . SER A 1 866 ? 54.628 43.415 32.884 1.00 22.27 866 SER A N 1
ATOM 6898 C CA . SER A 1 866 ? 56.094 43.159 32.663 1.00 22.27 866 SER A CA 1
ATOM 6899 C C . SER A 1 866 ? 57.302 43.798 33.424 1.00 22.27 866 SER A C 1
ATOM 6901 O O . SER A 1 866 ? 57.605 44.969 33.247 1.00 22.27 866 SER A O 1
ATOM 6903 N N . LYS A 1 867 ? 58.146 42.873 33.950 1.00 24.97 867 LYS A N 1
ATOM 6904 C CA . LYS A 1 867 ? 59.631 42.663 33.848 1.00 24.97 867 LYS A CA 1
ATOM 6905 C C . LYS A 1 867 ? 60.680 43.643 34.440 1.00 24.97 867 LYS A C 1
ATOM 6907 O O . LYS A 1 867 ? 60.972 44.667 33.841 1.00 24.97 867 LYS A O 1
ATOM 6912 N N . ALA A 1 868 ? 61.462 43.110 35.397 1.00 22.72 868 ALA A N 1
ATOM 6913 C CA . ALA A 1 868 ? 62.946 43.101 35.465 1.00 22.72 868 ALA A CA 1
ATOM 6914 C C . ALA A 1 868 ? 63.408 41.921 36.377 1.00 22.72 868 ALA A C 1
ATOM 6916 O O . ALA A 1 868 ? 62.839 41.739 37.445 1.00 22.72 868 ALA A O 1
ATOM 6917 N N . GLN A 1 869 ? 64.111 40.897 35.853 1.00 23.42 869 GLN A N 1
ATOM 6918 C CA . GLN A 1 869 ? 65.521 40.497 36.128 1.00 23.42 869 GLN A CA 1
ATOM 6919 C C . GLN A 1 869 ? 65.954 40.504 37.614 1.00 23.42 869 GLN A C 1
ATOM 6921 O O . GLN A 1 869 ? 65.876 41.536 38.258 1.00 23.42 869 GLN A O 1
ATOM 6926 N N . ILE A 1 870 ? 66.390 39.365 38.187 1.00 25.59 870 ILE A N 1
ATOM 6927 C CA . ILE A 1 870 ? 67.813 38.988 38.406 1.00 25.59 870 ILE A CA 1
ATOM 6928 C C . ILE A 1 870 ? 67.990 37.447 38.493 1.00 25.59 870 ILE A C 1
ATOM 6930 O O . ILE A 1 870 ? 67.102 36.717 38.926 1.00 25.59 870 ILE A O 1
ATOM 6934 N N . LYS A 1 871 ? 69.158 36.968 38.034 1.00 23.89 871 LYS A N 1
ATOM 6935 C CA . LYS A 1 871 ? 69.630 35.572 37.931 1.00 23.89 871 LYS A CA 1
ATOM 6936 C C . LYS A 1 871 ? 70.358 35.093 39.206 1.00 23.89 871 LYS A C 1
ATOM 6938 O O . LYS A 1 871 ? 71.203 35.825 39.703 1.00 23.89 871 LYS A O 1
ATOM 6943 N N . GLY A 1 872 ? 70.172 33.816 39.580 1.00 21.80 872 GLY A N 1
ATOM 6944 C CA . GLY A 1 872 ? 71.154 32.999 40.329 1.00 21.80 872 GLY A CA 1
ATOM 6945 C C . GLY A 1 872 ? 70.651 32.296 41.609 1.00 21.80 872 GLY A C 1
ATOM 6946 O O . GLY A 1 872 ? 70.483 32.961 42.614 1.00 21.80 872 GLY A O 1
ATOM 6947 N N . LYS A 1 873 ? 70.450 30.962 41.527 1.00 22.42 873 LYS A N 1
ATOM 6948 C CA . LYS A 1 873 ? 70.378 29.864 42.546 1.00 22.42 873 LYS A CA 1
ATOM 6949 C C . LYS A 1 873 ? 70.189 30.190 44.056 1.00 22.42 873 LYS A C 1
ATOM 6951 O O . LYS A 1 873 ? 70.918 31.001 44.608 1.00 22.42 873 LYS A O 1
ATOM 6956 N N . PRO A 1 874 ? 69.349 29.400 44.764 1.00 25.44 874 PRO A N 1
ATOM 6957 C CA . PRO A 1 874 ? 69.822 28.125 45.326 1.00 25.44 874 PRO A CA 1
ATOM 6958 C C . PRO A 1 874 ? 68.936 26.919 44.965 1.00 25.44 874 PRO A C 1
ATOM 6960 O O . PRO A 1 874 ? 67.762 27.037 44.628 1.00 25.44 874 PRO A O 1
ATOM 6963 N N . SER A 1 875 ? 69.557 25.745 44.971 1.00 25.97 875 SER A N 1
ATOM 6964 C CA . SER A 1 875 ? 69.052 24.456 44.503 1.00 25.97 875 SER A CA 1
ATOM 6965 C C . SER A 1 875 ? 68.738 23.508 45.658 1.00 25.97 875 SER A C 1
ATOM 6967 O O . SER A 1 875 ? 69.558 23.379 46.560 1.00 25.97 875 SER A O 1
ATOM 6969 N N . GLY A 1 876 ? 67.636 22.761 45.521 1.00 30.53 876 GLY A N 1
ATOM 6970 C CA . GLY A 1 876 ? 67.412 21.473 46.183 1.00 30.53 876 GLY A CA 1
ATOM 6971 C C . GLY A 1 876 ? 66.318 21.481 47.249 1.00 30.53 876 GLY A C 1
ATOM 6972 O O . GLY A 1 876 ? 66.618 21.725 48.405 1.00 30.53 876 GLY A O 1
ATOM 6973 N N . ASN A 1 877 ? 65.074 21.154 46.871 1.00 25.92 877 ASN A N 1
ATOM 6974 C CA . ASN A 1 877 ? 64.129 20.483 47.772 1.00 25.92 877 ASN A CA 1
ATOM 6975 C C . ASN A 1 877 ? 63.145 19.604 46.979 1.00 25.92 877 ASN A C 1
ATOM 6977 O O . ASN A 1 877 ? 62.128 20.050 46.456 1.00 25.92 877 ASN A O 1
ATOM 6981 N N . LEU A 1 878 ? 63.589 18.352 46.841 1.00 25.23 878 LEU A N 1
ATOM 6982 C CA . LEU A 1 878 ? 62.888 17.080 46.639 1.00 25.23 878 LEU A CA 1
ATOM 6983 C C . LEU A 1 878 ? 61.488 17.110 46.004 1.00 25.23 878 LEU A C 1
ATOM 6985 O O . LEU A 1 878 ? 60.454 16.924 46.637 1.00 25.23 878 LEU A O 1
ATOM 6989 N N . THR A 1 879 ? 61.513 17.151 44.678 1.00 22.94 879 THR A N 1
ATOM 6990 C CA . THR A 1 879 ? 60.823 16.163 43.847 1.00 22.94 879 THR A CA 1
ATOM 6991 C C . THR A 1 879 ? 61.302 14.736 44.164 1.00 22.94 879 THR A C 1
ATOM 6993 O O . THR A 1 879 ? 62.493 14.464 44.047 1.00 22.94 879 THR A O 1
ATOM 6996 N N . HIS A 1 880 ? 60.383 13.806 44.414 1.00 25.55 880 HIS A N 1
ATOM 6997 C CA . HIS A 1 880 ? 60.462 12.452 43.853 1.00 25.55 880 HIS A CA 1
ATOM 6998 C C . HIS A 1 880 ? 59.053 12.087 43.369 1.00 25.55 880 HIS A C 1
ATOM 7000 O O . HIS A 1 880 ? 58.139 11.866 44.146 1.00 25.55 880 HIS A O 1
ATOM 7006 N N . ASN A 1 881 ? 58.778 12.362 42.097 1.00 23.62 881 ASN A N 1
ATOM 7007 C CA . ASN A 1 881 ? 58.866 11.396 40.996 1.00 23.62 881 ASN A CA 1
ATOM 7008 C C . ASN A 1 881 ? 57.557 10.624 40.791 1.00 23.62 881 ASN A C 1
ATOM 7010 O O . ASN A 1 881 ? 57.467 9.472 41.168 1.00 23.62 881 ASN A O 1
ATOM 7014 N N . TRP A 1 882 ? 56.610 11.247 40.080 1.00 25.95 882 TRP A N 1
ATOM 7015 C CA . TRP A 1 882 ? 55.859 10.582 39.000 1.00 25.95 882 TRP A CA 1
ATOM 7016 C C . TRP A 1 882 ? 55.627 11.563 37.836 1.00 25.95 882 TRP A C 1
ATOM 7018 O O . TRP A 1 882 ? 54.518 11.873 37.418 1.00 25.95 882 TRP A O 1
ATOM 7028 N N . ARG A 1 883 ? 56.739 12.079 37.300 1.00 26.02 883 ARG A N 1
ATOM 7029 C CA . ARG A 1 883 ? 56.915 12.341 35.861 1.00 26.02 883 ARG A CA 1
ATOM 7030 C C . ARG A 1 883 ? 58.275 11.792 35.429 1.00 26.02 883 ARG A C 1
ATOM 7032 O O . ARG A 1 883 ? 59.114 12.501 34.894 1.00 26.02 883 ARG A O 1
ATOM 7039 N N . GLN A 1 884 ? 58.477 10.506 35.685 1.00 25.34 884 GLN A N 1
ATOM 7040 C CA . GLN A 1 884 ? 59.260 9.633 34.821 1.00 25.34 884 GLN A CA 1
ATOM 7041 C C . GLN A 1 884 ? 58.522 8.295 34.769 1.00 25.34 884 GLN A C 1
ATOM 7043 O O . GLN A 1 884 ? 58.211 7.720 35.804 1.00 25.34 884 GLN A O 1
ATOM 7048 N N . GLY A 1 885 ? 58.192 7.839 33.563 1.00 26.38 885 GLY A N 1
ATOM 7049 C CA . GLY A 1 885 ? 57.907 6.426 33.322 1.00 26.38 885 GLY A CA 1
ATOM 7050 C C . GLY A 1 885 ? 56.481 5.906 33.501 1.00 26.38 885 GLY A C 1
ATOM 7051 O O . GLY A 1 885 ? 56.310 4.705 33.360 1.00 26.38 885 GLY A O 1
ATOM 7052 N N . TYR A 1 886 ? 55.457 6.734 33.719 1.00 26.47 886 TYR A N 1
ATOM 7053 C CA . TYR A 1 886 ? 54.080 6.306 33.437 1.00 26.47 886 TYR A CA 1
ATOM 7054 C C . TYR A 1 886 ? 53.541 7.132 32.271 1.00 26.47 886 TYR A C 1
ATOM 7056 O O . TYR A 1 886 ? 52.986 8.217 32.440 1.00 26.47 886 TYR A O 1
ATOM 7064 N N . ASN A 1 887 ? 53.685 6.587 31.056 1.00 27.55 887 ASN A N 1
ATOM 7065 C CA . ASN A 1 887 ? 52.553 6.662 30.138 1.00 27.55 887 ASN A CA 1
ATOM 7066 C C . ASN A 1 887 ? 51.344 6.244 30.992 1.00 27.55 887 ASN A C 1
ATOM 7068 O O . ASN A 1 887 ? 51.421 5.149 31.558 1.00 27.55 887 ASN A O 1
ATOM 7072 N N . PRO A 1 888 ? 50.265 7.045 31.146 1.00 29.80 888 PRO A N 1
ATOM 7073 C CA . PRO A 1 888 ? 49.016 6.428 31.589 1.00 29.80 888 PRO A CA 1
ATOM 7074 C C . PRO A 1 888 ? 48.855 5.226 30.662 1.00 29.80 888 PRO A C 1
ATOM 7076 O O . PRO A 1 888 ? 49.099 5.441 29.465 1.00 29.80 888 PRO A O 1
ATOM 7079 N N . PRO A 1 889 ? 48.618 3.992 31.162 1.00 33.47 889 PRO A N 1
ATOM 7080 C CA . PRO A 1 889 ? 48.557 2.829 30.296 1.00 33.47 889 PRO A CA 1
ATOM 7081 C C . PRO A 1 889 ? 47.729 3.257 29.106 1.00 33.47 889 PRO A C 1
ATOM 7083 O O . PRO A 1 889 ? 46.611 3.763 29.272 1.00 33.47 889 PRO A O 1
ATOM 7086 N N . LEU A 1 890 ? 48.372 3.266 27.938 1.00 41.41 890 LEU A N 1
ATOM 7087 C CA . LEU A 1 890 ? 47.695 3.581 26.705 1.00 41.41 890 LEU A CA 1
ATOM 7088 C C . LEU A 1 890 ? 46.618 2.509 26.669 1.00 41.41 890 LEU A C 1
ATOM 7090 O O . LEU A 1 890 ? 46.911 1.360 26.358 1.00 41.41 890 LEU A O 1
ATOM 7094 N N . HIS A 1 891 ? 45.405 2.920 27.040 1.00 51.78 891 HIS A N 1
ATOM 7095 C CA . HIS A 1 891 ? 44.175 2.143 27.012 1.00 51.78 891 HIS A CA 1
ATOM 7096 C C . HIS A 1 891 ? 43.957 1.258 28.253 1.00 51.78 891 HIS A C 1
ATOM 7098 O O . HIS A 1 891 ? 44.414 0.127 28.306 1.00 51.78 891 HIS A O 1
ATOM 7104 N N . ILE A 1 892 ? 43.202 1.789 29.226 1.00 50.41 892 ILE A N 1
ATOM 7105 C CA . ILE A 1 892 ? 42.641 1.022 30.349 1.00 50.41 892 ILE A CA 1
ATOM 7106 C C . ILE A 1 892 ? 41.171 0.722 30.036 1.00 50.41 892 ILE A C 1
ATOM 7108 O O . ILE A 1 892 ? 40.405 1.633 29.699 1.00 50.41 892 ILE A O 1
ATOM 7112 N N . THR A 1 893 ? 40.776 -0.546 30.115 1.00 63.19 893 THR A N 1
ATOM 7113 C CA . THR A 1 893 ? 39.380 -0.979 29.948 1.00 63.19 893 THR A CA 1
ATOM 7114 C C . THR A 1 893 ? 38.622 -1.048 31.274 1.00 63.19 893 THR A C 1
ATOM 7116 O O . THR A 1 893 ? 39.209 -0.965 32.348 1.00 63.19 893 THR A O 1
ATOM 7119 N N . PHE A 1 894 ? 37.289 -1.160 31.217 1.00 69.00 894 PHE A N 1
ATOM 7120 C CA . PHE A 1 894 ? 36.425 -1.110 32.405 1.00 69.00 894 PHE A CA 1
ATOM 7121 C C . PHE A 1 894 ? 36.800 -2.151 33.476 1.00 69.00 894 PHE A C 1
ATOM 7123 O O . PHE A 1 894 ? 36.842 -1.807 34.652 1.00 69.00 894 PHE A O 1
ATOM 7130 N N . ILE A 1 895 ? 37.126 -3.388 33.076 1.00 65.31 895 ILE A N 1
ATOM 7131 C CA . ILE A 1 895 ? 37.501 -4.477 33.998 1.00 65.31 895 ILE A CA 1
ATOM 7132 C C . ILE A 1 895 ? 38.905 -4.253 34.585 1.00 65.31 895 ILE A C 1
ATOM 7134 O O . ILE A 1 895 ? 39.098 -4.416 35.785 1.00 65.31 895 ILE A O 1
ATOM 7138 N N . GLU A 1 896 ? 39.868 -3.795 33.783 1.00 67.31 896 GLU A N 1
ATOM 7139 C CA . GLU A 1 896 ? 41.225 -3.468 34.259 1.00 67.31 896 GLU A CA 1
ATOM 7140 C C . GLU A 1 896 ? 41.220 -2.273 35.230 1.00 67.31 896 GLU A C 1
ATOM 7142 O O . GLU A 1 896 ? 41.990 -2.236 36.183 1.00 67.31 896 GLU A O 1
ATOM 7147 N N . CYS A 1 897 ? 40.300 -1.315 35.054 1.00 69.62 897 CYS A N 1
ATOM 7148 C CA . CYS A 1 897 ? 40.084 -0.234 36.019 1.00 69.62 897 CYS A CA 1
ATOM 7149 C C . CYS A 1 897 ? 39.551 -0.720 37.378 1.00 69.62 897 CYS A C 1
ATOM 7151 O O . CYS A 1 897 ? 39.720 -0.001 38.363 1.00 69.62 897 CYS A O 1
ATOM 7153 N N . LEU A 1 898 ? 38.900 -1.888 37.435 1.00 65.56 898 LEU A N 1
ATOM 7154 C CA . LEU A 1 898 ? 38.414 -2.486 38.682 1.00 65.56 898 LEU A CA 1
ATOM 7155 C C . LEU A 1 898 ? 39.508 -3.266 39.426 1.00 65.56 898 LEU A C 1
ATOM 7157 O O . LEU A 1 898 ? 39.347 -3.486 40.618 1.00 65.56 898 LEU A O 1
ATOM 7161 N N . SER A 1 899 ? 40.611 -3.642 38.767 1.00 60.19 899 SER A N 1
ATOM 7162 C CA . SER A 1 899 ? 41.739 -4.370 39.373 1.00 60.19 899 SER A CA 1
ATOM 7163 C C . SER A 1 899 ? 43.078 -3.873 38.817 1.00 60.19 899 SER A C 1
ATOM 7165 O O . SER A 1 899 ? 43.696 -4.541 37.989 1.00 60.19 899 SER A O 1
ATOM 7167 N N . PRO A 1 900 ? 43.529 -2.676 39.237 1.00 54.12 900 PRO A N 1
ATOM 7168 C CA . PRO A 1 900 ? 44.700 -2.018 38.661 1.00 54.12 900 PRO A CA 1
ATOM 7169 C C . PRO A 1 900 ? 46.040 -2.725 38.941 1.00 54.12 900 PRO A C 1
ATOM 7171 O O . PRO A 1 900 ? 47.037 -2.358 38.323 1.00 54.12 900 PRO A O 1
ATOM 7174 N N . GLU A 1 901 ? 46.080 -3.713 39.844 1.00 47.16 901 GLU A N 1
ATOM 7175 C CA . GLU A 1 901 ? 47.299 -4.463 40.196 1.00 47.16 901 GLU A CA 1
ATOM 7176 C C . GLU A 1 901 ? 47.486 -5.767 39.391 1.00 47.16 901 GLU A C 1
ATOM 7178 O O . GLU A 1 901 ? 48.608 -6.264 39.304 1.00 47.16 901 GLU A O 1
ATOM 7183 N N . ASP A 1 902 ? 46.442 -6.268 38.712 1.00 50.75 902 ASP A N 1
ATOM 7184 C CA . ASP A 1 902 ? 46.492 -7.500 37.911 1.00 50.75 902 ASP A CA 1
ATOM 7185 C C . ASP A 1 902 ? 46.448 -7.190 36.407 1.00 50.75 902 ASP A C 1
ATOM 7187 O O . ASP A 1 902 ? 45.461 -6.681 35.872 1.00 50.75 902 ASP A O 1
ATOM 7191 N N . ASN A 1 903 ? 47.512 -7.537 35.678 1.00 52.50 903 ASN A N 1
ATOM 7192 C CA . ASN A 1 903 ? 47.588 -7.317 34.232 1.00 52.50 903 ASN A CA 1
ATOM 7193 C C . ASN A 1 903 ? 46.845 -8.431 33.466 1.00 52.50 903 ASN A C 1
ATOM 7195 O O . ASN A 1 903 ? 47.449 -9.311 32.850 1.00 52.50 903 ASN A O 1
ATOM 7199 N N . LEU A 1 904 ? 45.511 -8.402 33.528 1.00 56.41 904 LEU A N 1
ATOM 7200 C CA . LEU A 1 904 ? 44.625 -9.474 33.053 1.00 56.41 904 LEU A CA 1
ATOM 7201 C C . LEU A 1 904 ? 44.650 -9.694 31.522 1.00 56.41 904 LEU A C 1
ATOM 7203 O O . LEU A 1 904 ? 44.105 -10.684 31.039 1.00 56.41 904 LEU A O 1
ATOM 7207 N N . SER A 1 905 ? 45.294 -8.807 30.747 1.00 52.50 905 SER A N 1
ATOM 7208 C CA . SER A 1 905 ? 45.497 -8.922 29.287 1.00 52.50 905 SER A CA 1
ATOM 7209 C C . SER A 1 905 ? 44.212 -9.145 28.466 1.00 52.50 905 SER A C 1
ATOM 7211 O O . SER A 1 905 ? 44.259 -9.692 27.362 1.00 52.50 905 SER A O 1
ATOM 7213 N N . ILE A 1 906 ? 43.063 -8.698 28.983 1.00 49.94 906 ILE A N 1
ATOM 7214 C CA . ILE A 1 906 ? 41.730 -8.900 28.383 1.00 49.94 906 ILE A CA 1
ATOM 7215 C C . ILE A 1 906 ? 41.446 -7.848 27.289 1.00 49.94 906 ILE A C 1
ATOM 7217 O O . ILE A 1 906 ? 40.405 -7.873 26.635 1.00 49.94 906 ILE A O 1
ATOM 7221 N N . SER A 1 907 ? 42.367 -6.907 27.038 1.00 46.25 907 SER A N 1
ATOM 7222 C CA . SER A 1 907 ? 42.136 -5.803 26.106 1.00 46.25 907 SER A CA 1
ATOM 7223 C C . SER A 1 907 ? 43.316 -5.458 25.184 1.00 46.25 907 SER A C 1
ATOM 7225 O O . SER A 1 907 ? 44.490 -5.580 25.525 1.00 46.25 907 SER A O 1
ATOM 7227 N N . LYS A 1 908 ? 42.988 -5.016 23.960 1.00 46.97 908 LYS A N 1
ATOM 7228 C CA . LYS A 1 908 ? 43.889 -4.396 22.973 1.00 46.97 908 LYS A CA 1
ATOM 7229 C C . LYS A 1 908 ? 43.132 -3.301 22.227 1.00 46.97 908 LYS A C 1
ATOM 7231 O O . LYS A 1 908 ? 41.964 -3.470 21.880 1.00 46.97 908 LYS A O 1
ATOM 7236 N N . ASN A 1 909 ? 43.807 -2.199 21.904 1.00 39.12 909 ASN A N 1
ATOM 7237 C CA . ASN A 1 909 ? 43.213 -1.069 21.186 1.00 39.12 909 ASN A CA 1
ATOM 7238 C C . ASN A 1 909 ? 43.180 -1.314 19.661 1.00 39.12 909 ASN A C 1
ATOM 7240 O O . ASN A 1 909 ? 43.808 -0.603 18.879 1.00 39.12 909 ASN A O 1
ATOM 7244 N N . SER A 1 910 ? 42.490 -2.380 19.244 1.00 42.06 910 SER A N 1
ATOM 7245 C CA . SER A 1 910 ? 42.365 -2.797 17.843 1.00 42.06 910 SER A CA 1
ATOM 7246 C C . SER A 1 910 ? 40.895 -2.889 17.404 1.00 42.06 910 SER A C 1
ATOM 7248 O O . SER A 1 910 ? 39.982 -2.846 18.229 1.00 42.06 910 SER A O 1
ATOM 7250 N N . LEU A 1 911 ? 40.661 -2.981 16.091 1.00 35.16 911 LEU A N 1
ATOM 7251 C CA . LEU A 1 911 ? 39.342 -3.278 15.509 1.00 35.16 911 LEU A CA 1
ATOM 7252 C C . LEU A 1 911 ? 38.969 -4.770 15.621 1.00 35.16 911 LEU A C 1
ATOM 7254 O O . LEU A 1 911 ? 37.867 -5.146 15.231 1.00 35.16 911 LEU A O 1
ATOM 7258 N N . GLU A 1 912 ? 39.877 -5.613 16.117 1.00 38.94 912 GLU A N 1
ATOM 7259 C CA . GLU A 1 912 ? 39.652 -7.045 16.300 1.00 38.94 912 GLU A CA 1
ATOM 7260 C C . GLU A 1 912 ? 39.177 -7.346 17.730 1.00 38.94 912 GLU A C 1
ATOM 7262 O O . GLU A 1 912 ? 39.688 -6.776 18.697 1.00 38.94 912 GLU A O 1
ATOM 7267 N N . SER A 1 913 ? 38.200 -8.249 17.860 1.00 46.69 913 SER A N 1
ATOM 7268 C CA . SER A 1 913 ? 37.736 -8.770 19.151 1.00 46.69 913 SER A CA 1
ATOM 7269 C C . SER A 1 913 ? 38.861 -9.527 19.860 1.00 46.69 913 SER A C 1
ATOM 7271 O O . SER A 1 913 ? 39.524 -10.371 19.252 1.00 46.69 913 SER A O 1
ATOM 7273 N N . VAL A 1 914 ? 39.076 -9.228 21.141 1.00 51.16 914 VAL A N 1
ATOM 7274 C CA . VAL A 1 914 ? 40.166 -9.801 21.950 1.00 51.16 914 VAL A CA 1
ATOM 7275 C C . VAL A 1 914 ? 39.715 -11.082 22.659 1.00 51.16 914 VAL A C 1
ATOM 7277 O O . VAL A 1 914 ? 40.486 -12.038 22.734 1.00 51.16 914 VAL A O 1
ATOM 7280 N N . THR A 1 915 ? 38.448 -11.143 23.079 1.00 52.22 915 THR A N 1
ATOM 7281 C CA . THR A 1 915 ? 37.838 -12.306 23.736 1.00 52.22 915 THR A CA 1
ATOM 7282 C C . THR A 1 915 ? 37.254 -13.255 22.689 1.00 52.22 915 THR A C 1
ATOM 7284 O O . THR A 1 915 ? 36.307 -12.916 21.981 1.00 52.22 915 THR A O 1
ATOM 7287 N N . GLN A 1 916 ? 37.838 -14.450 22.580 1.00 52.69 916 GLN A N 1
ATOM 7288 C CA . GLN A 1 916 ? 37.417 -15.503 21.641 1.00 52.69 916 GLN A CA 1
ATOM 7289 C C . GLN A 1 916 ? 36.685 -16.664 22.344 1.00 52.69 916 GLN A C 1
ATOM 7291 O O . GLN A 1 916 ? 36.135 -17.534 21.678 1.00 52.69 916 GLN A O 1
ATOM 7296 N N . THR A 1 917 ? 36.665 -16.679 23.682 1.00 51.72 917 THR A N 1
ATOM 7297 C CA . THR A 1 917 ? 36.021 -17.707 24.517 1.00 51.72 917 THR A CA 1
ATOM 7298 C C . THR A 1 917 ? 35.391 -17.078 25.762 1.00 51.72 917 THR A C 1
ATOM 7300 O O . THR A 1 917 ? 35.967 -16.157 26.340 1.00 51.72 917 THR A O 1
ATOM 7303 N N . VAL A 1 918 ? 34.234 -17.583 26.203 1.00 57.91 918 VAL A N 1
ATOM 7304 C CA . VAL A 1 918 ? 33.556 -17.122 27.431 1.00 57.91 918 VAL A CA 1
ATOM 7305 C C . VAL A 1 918 ? 34.432 -17.418 28.653 1.00 57.91 918 VAL A C 1
ATOM 7307 O O . VAL A 1 918 ? 34.867 -18.555 28.834 1.00 57.91 918 VAL A O 1
ATOM 7310 N N . THR A 1 919 ? 34.696 -16.404 29.480 1.00 57.75 919 THR A N 1
ATOM 7311 C CA . THR A 1 919 ? 35.607 -16.500 30.635 1.00 57.75 919 THR A CA 1
ATOM 7312 C C . THR A 1 919 ? 34.947 -15.908 31.879 1.00 57.75 919 THR A C 1
ATOM 7314 O O . THR A 1 919 ? 34.294 -14.875 31.787 1.00 57.75 919 THR A O 1
ATOM 7317 N N . ALA A 1 920 ? 35.101 -16.541 33.045 1.00 60.72 920 ALA A N 1
ATOM 7318 C CA . ALA A 1 920 ? 34.514 -16.070 34.301 1.00 60.72 920 ALA A CA 1
ATOM 7319 C C . ALA A 1 920 ? 35.574 -15.752 35.363 1.00 60.72 920 ALA A C 1
ATOM 7321 O O . ALA A 1 920 ? 36.546 -16.490 35.544 1.00 60.72 920 ALA A O 1
ATOM 7322 N N . TYR A 1 921 ? 35.336 -14.664 36.089 1.00 60.94 921 TYR A N 1
ATOM 7323 C CA . TYR A 1 921 ? 36.191 -14.124 37.136 1.00 60.94 921 TYR A CA 1
ATOM 7324 C C . TYR A 1 921 ? 35.379 -13.967 38.421 1.00 60.94 921 TYR A C 1
ATOM 7326 O O . TYR A 1 921 ? 34.295 -13.389 38.405 1.00 60.94 921 TYR A O 1
ATOM 7334 N N . LYS A 1 922 ? 35.889 -14.454 39.548 1.00 61.59 922 LYS A N 1
ATOM 7335 C CA . LYS A 1 922 ? 35.326 -14.186 40.873 1.00 61.59 922 LYS A CA 1
ATOM 7336 C C . LYS A 1 922 ? 35.918 -12.889 41.405 1.00 61.59 922 LYS A C 1
ATOM 7338 O O . LYS A 1 922 ? 37.134 -12.700 41.385 1.00 61.59 922 LYS A O 1
ATOM 7343 N N . PHE A 1 923 ? 35.043 -12.020 41.886 1.00 62.03 923 PHE A N 1
ATOM 7344 C CA . PHE A 1 923 ? 35.405 -10.794 42.578 1.00 62.03 923 PHE A CA 1
ATOM 7345 C C . PHE A 1 923 ? 35.800 -11.121 44.022 1.00 62.03 923 PHE A C 1
ATOM 7347 O O . PHE A 1 923 ? 35.033 -11.774 44.735 1.00 62.03 923 PHE A O 1
ATOM 7354 N N . VAL A 1 924 ? 36.988 -10.687 44.445 1.00 58.41 924 VAL A N 1
ATOM 7355 C CA . VAL A 1 924 ? 37.502 -10.904 45.803 1.00 58.41 924 VAL A CA 1
ATOM 7356 C C . VAL A 1 924 ? 37.816 -9.544 46.426 1.00 58.41 924 VAL A C 1
ATOM 7358 O O . VAL A 1 924 ? 38.584 -8.759 45.868 1.00 58.41 924 VAL A O 1
ATOM 7361 N N . SER A 1 925 ? 37.200 -9.251 47.576 1.00 56.22 925 SER A N 1
ATOM 7362 C CA . SER A 1 925 ? 37.468 -8.040 48.358 1.00 56.22 925 SER A CA 1
ATOM 7363 C C . SER A 1 925 ? 37.618 -8.400 49.841 1.00 56.22 925 SER A C 1
ATOM 7365 O O . SER A 1 925 ? 36.711 -9.039 50.378 1.00 56.22 925 SER A O 1
ATOM 7367 N N . PRO A 1 926 ? 38.694 -7.955 50.521 1.00 49.00 926 PRO A N 1
ATOM 7368 C CA . PRO A 1 926 ? 38.905 -8.228 51.946 1.00 49.00 926 PRO A CA 1
ATOM 7369 C C . PRO A 1 926 ? 37.768 -7.697 52.834 1.00 49.00 926 PRO A C 1
ATOM 7371 O O . PRO A 1 926 ? 37.380 -8.330 53.807 1.00 49.00 926 PRO A O 1
ATOM 7374 N N . VAL A 1 927 ? 37.181 -6.554 52.458 1.00 49.34 927 VAL A N 1
ATOM 7375 C CA . VAL A 1 927 ? 36.095 -5.892 53.207 1.00 49.34 927 VAL A CA 1
ATOM 7376 C C . VAL A 1 927 ? 34.762 -6.644 53.064 1.00 49.34 927 VAL A C 1
ATOM 7378 O O . VAL A 1 927 ? 33.941 -6.641 53.978 1.00 49.34 927 VAL A O 1
ATOM 7381 N N . TRP A 1 928 ? 34.548 -7.314 51.926 1.00 49.97 928 TRP A N 1
ATOM 7382 C CA . TRP A 1 928 ? 33.323 -8.071 51.640 1.00 49.97 928 TRP A CA 1
ATOM 7383 C C . TRP A 1 928 ? 33.274 -9.414 52.383 1.00 49.97 928 TRP A C 1
ATOM 7385 O O . TRP A 1 928 ? 32.188 -9.879 52.715 1.00 49.97 928 TRP A O 1
ATOM 7395 N N . GLU A 1 929 ? 34.432 -10.019 52.677 1.00 47.47 929 GLU A N 1
ATOM 7396 C CA . GLU A 1 929 ? 34.517 -11.275 53.439 1.00 47.47 929 GLU A CA 1
ATOM 7397 C C . GLU A 1 929 ? 34.366 -11.079 54.959 1.00 47.47 929 GLU A C 1
ATOM 7399 O O . GLU A 1 929 ? 33.843 -11.971 55.622 1.00 47.47 929 GLU A O 1
ATOM 7404 N N . GLU A 1 930 ? 34.751 -9.923 55.519 1.00 46.59 930 GLU A N 1
ATOM 7405 C CA . GLU A 1 930 ? 34.671 -9.671 56.972 1.00 46.59 930 GLU A CA 1
ATOM 7406 C C . GLU A 1 930 ? 33.321 -9.102 57.457 1.00 46.59 930 GLU A C 1
ATOM 7408 O O . GLU A 1 930 ? 32.929 -9.363 58.594 1.00 46.59 930 GLU A O 1
ATOM 7413 N N . GLN A 1 931 ? 32.601 -8.313 56.643 1.00 43.88 931 GLN A N 1
ATOM 7414 C CA . GLN A 1 931 ? 31.426 -7.548 57.112 1.00 43.88 931 GLN A CA 1
ATOM 7415 C C . GLN A 1 931 ? 30.058 -8.113 56.703 1.00 43.88 931 GLN A C 1
ATOM 7417 O O . GLN A 1 931 ? 29.045 -7.758 57.309 1.00 43.88 931 GLN A O 1
ATOM 7422 N N . ALA A 1 932 ? 29.992 -9.000 55.710 1.00 42.16 932 ALA A N 1
ATOM 7423 C CA . ALA A 1 932 ? 28.746 -9.634 55.304 1.00 42.16 932 ALA A CA 1
ATOM 7424 C C . ALA A 1 932 ? 28.717 -11.073 55.822 1.00 42.16 932 ALA A C 1
ATOM 7426 O O . ALA A 1 932 ? 29.392 -11.949 55.291 1.00 42.16 932 ALA A O 1
ATOM 7427 N N . ASN A 1 933 ? 27.853 -11.360 56.797 1.00 42.03 933 ASN A N 1
ATOM 7428 C CA . ASN A 1 933 ? 27.502 -12.727 57.210 1.00 42.03 933 ASN A CA 1
ATOM 7429 C C . ASN A 1 933 ? 26.686 -13.466 56.108 1.00 42.03 933 ASN A C 1
ATOM 7431 O O . ASN A 1 933 ? 25.757 -14.220 56.391 1.00 42.03 933 ASN A O 1
ATOM 7435 N N . MET A 1 934 ? 26.975 -13.185 54.830 1.00 43.00 934 MET A N 1
ATOM 7436 C CA . MET A 1 934 ? 26.314 -13.681 53.628 1.00 43.00 934 MET A CA 1
ATOM 7437 C C . MET A 1 934 ? 27.365 -14.136 52.607 1.00 43.00 934 MET A C 1
ATOM 7439 O O . MET A 1 934 ? 28.014 -13.334 51.941 1.00 43.00 934 MET A O 1
ATOM 7443 N N . HIS A 1 935 ? 27.472 -15.454 52.440 1.00 48.38 935 HIS A N 1
ATOM 7444 C CA . HIS A 1 935 ? 28.336 -16.158 51.488 1.00 48.38 935 HIS A CA 1
ATOM 7445 C C . HIS A 1 935 ? 27.914 -16.002 50.005 1.00 48.38 935 HIS A C 1
ATOM 7447 O O . HIS A 1 935 ? 27.812 -17.002 49.296 1.00 48.38 935 HIS A O 1
ATOM 7453 N N . VAL A 1 936 ? 27.635 -14.792 49.500 1.00 52.94 936 VAL A N 1
ATOM 7454 C CA . VAL A 1 936 ? 27.244 -14.607 48.085 1.00 52.94 936 VAL A CA 1
ATOM 7455 C C . VAL A 1 936 ? 28.442 -14.124 47.252 1.00 52.94 936 VAL A C 1
ATOM 7457 O O . VAL A 1 936 ? 28.788 -12.942 47.315 1.00 52.94 936 VAL A O 1
ATOM 7460 N N . PRO A 1 937 ? 29.107 -15.003 46.472 1.00 57.09 937 PRO A N 1
ATOM 7461 C CA . PRO A 1 937 ? 30.221 -14.607 45.613 1.00 57.09 937 PRO A CA 1
ATOM 7462 C C . PRO A 1 937 ? 29.731 -13.812 44.392 1.00 57.09 937 PRO A C 1
ATOM 7464 O O . PRO A 1 937 ? 28.813 -14.243 43.695 1.00 57.09 937 PRO A O 1
ATOM 7467 N N . ILE A 1 938 ? 30.382 -12.683 44.087 1.00 62.97 938 ILE A N 1
ATOM 7468 C CA . ILE A 1 938 ? 30.140 -11.926 42.848 1.00 62.97 938 ILE A CA 1
ATOM 7469 C C . ILE A 1 938 ? 31.031 -12.491 41.736 1.00 62.97 938 ILE A C 1
ATOM 7471 O O . ILE A 1 938 ? 32.242 -12.641 41.908 1.00 62.97 938 ILE A O 1
ATOM 7475 N N . ILE A 1 939 ? 30.429 -12.805 40.588 1.00 63.84 939 ILE A N 1
ATOM 7476 C CA . ILE A 1 939 ? 31.105 -13.425 39.443 1.00 63.84 939 ILE A CA 1
ATOM 7477 C C . ILE A 1 939 ? 30.874 -12.558 38.208 1.00 63.84 939 ILE A C 1
ATOM 7479 O O . ILE A 1 939 ? 29.734 -12.266 37.849 1.00 63.84 939 ILE A O 1
ATOM 7483 N N . VAL A 1 940 ? 31.960 -12.159 37.554 1.00 64.06 940 VAL A N 1
ATOM 7484 C CA . VAL A 1 940 ? 31.964 -11.391 36.308 1.00 64.06 940 VAL A CA 1
ATOM 7485 C C . VAL A 1 940 ? 32.250 -12.342 35.154 1.00 64.06 940 VAL A C 1
ATOM 7487 O O . VAL A 1 940 ? 33.273 -13.022 35.150 1.00 64.06 940 VAL A O 1
ATOM 7490 N N . VAL A 1 941 ? 31.353 -12.391 34.172 1.00 66.88 941 VAL A N 1
ATOM 7491 C CA . VAL A 1 941 ? 31.495 -13.235 32.979 1.00 66.88 941 VAL A CA 1
ATOM 7492 C C . VAL A 1 941 ? 31.773 -12.343 31.771 1.00 66.88 941 VAL A C 1
ATOM 7494 O O . VAL A 1 941 ? 30.948 -11.497 31.435 1.00 66.88 941 VAL A O 1
ATOM 7497 N N . ASP A 1 942 ? 32.926 -12.534 31.132 1.00 66.31 942 ASP A N 1
ATOM 7498 C CA . ASP A 1 942 ? 33.302 -11.878 29.878 1.00 66.31 942 ASP A CA 1
ATOM 7499 C C . ASP A 1 942 ? 32.990 -12.779 28.674 1.00 66.31 942 ASP A C 1
ATOM 7501 O O . ASP A 1 942 ? 33.192 -13.997 28.711 1.00 66.31 942 ASP A O 1
ATOM 7505 N N . THR A 1 943 ? 32.478 -12.184 27.596 1.00 66.38 943 THR A N 1
ATOM 7506 C CA . THR A 1 943 ? 31.895 -12.908 26.455 1.00 66.38 943 THR A CA 1
ATOM 7507 C C . THR A 1 943 ? 32.402 -12.353 25.122 1.00 66.38 943 THR A C 1
ATOM 7509 O O . THR A 1 943 ? 32.540 -11.133 25.006 1.00 66.38 943 THR A O 1
ATOM 7512 N N . PRO A 1 944 ? 32.593 -13.185 24.077 1.00 65.75 944 PRO A N 1
ATOM 7513 C CA . PRO A 1 944 ? 32.881 -12.693 22.728 1.00 65.75 944 PRO A CA 1
ATOM 7514 C C . PRO A 1 944 ? 31.811 -11.710 22.219 1.00 65.75 944 PRO A C 1
ATOM 7516 O O . PRO A 1 944 ? 30.623 -11.852 22.509 1.00 65.75 944 PRO A O 1
ATOM 7519 N N . GLY A 1 945 ? 32.218 -10.707 21.437 1.00 65.06 945 GLY A N 1
ATOM 7520 C CA . GLY A 1 945 ? 31.307 -9.664 20.958 1.00 65.06 945 GLY A CA 1
ATOM 7521 C C . GLY A 1 945 ? 30.328 -10.139 19.875 1.00 65.06 945 GLY A C 1
ATOM 7522 O O . GLY A 1 945 ? 30.714 -10.800 18.916 1.00 65.06 945 GLY A O 1
ATOM 7523 N N . LEU A 1 946 ? 29.071 -9.685 19.941 1.00 62.75 946 LEU A N 1
ATOM 7524 C CA . LEU A 1 946 ? 28.024 -9.960 18.934 1.00 62.75 946 LEU A CA 1
ATOM 7525 C C . LEU A 1 946 ? 28.267 -9.307 17.553 1.00 62.75 946 LEU A C 1
ATOM 7527 O O . LEU A 1 946 ? 27.433 -9.425 16.668 1.00 62.75 946 LEU A O 1
ATOM 7531 N N . LEU A 1 947 ? 29.372 -8.578 17.364 1.00 59.94 947 LEU A N 1
ATOM 7532 C CA . LEU A 1 947 ? 29.761 -7.934 16.097 1.00 59.94 947 LEU A CA 1
ATOM 7533 C C . LEU A 1 947 ? 31.104 -8.460 15.574 1.00 59.94 947 LEU A C 1
ATOM 7535 O O . LEU A 1 947 ? 31.818 -7.755 14.855 1.00 59.94 947 LEU A O 1
ATOM 7539 N N . ASP A 1 948 ? 31.480 -9.678 15.962 1.00 63.78 948 ASP A N 1
ATOM 7540 C CA . ASP A 1 948 ? 32.761 -10.251 15.576 1.00 63.78 948 ASP A CA 1
ATOM 7541 C C . ASP A 1 948 ? 32.816 -10.538 14.063 1.00 63.78 948 ASP A C 1
ATOM 7543 O O . ASP A 1 948 ? 31.962 -11.203 13.475 1.00 63.78 948 ASP A O 1
ATOM 7547 N N . SER A 1 949 ? 33.859 -10.033 13.404 1.00 62.09 949 SER A N 1
ATOM 7548 C CA . SER A 1 949 ? 34.092 -10.266 11.973 1.00 62.09 949 SER A CA 1
ATOM 7549 C C . SER A 1 949 ? 34.486 -11.714 11.643 1.00 62.09 949 SER A C 1
ATOM 7551 O O . SER A 1 949 ? 34.292 -12.153 10.507 1.00 62.09 949 SER A O 1
ATOM 7553 N N . LYS A 1 950 ? 35.012 -12.450 12.630 1.00 63.72 950 LYS A N 1
ATOM 7554 C CA . LYS A 1 950 ? 35.555 -13.810 12.543 1.00 63.72 950 LYS A CA 1
ATOM 7555 C C . LYS A 1 950 ? 34.581 -14.881 13.056 1.00 63.72 950 LYS A C 1
ATOM 7557 O O . LYS A 1 950 ? 34.699 -16.027 12.630 1.00 63.72 950 LYS A O 1
ATOM 7562 N N . MET A 1 951 ? 33.613 -14.518 13.902 1.00 65.12 951 MET A N 1
ATOM 7563 C CA . MET A 1 951 ? 32.628 -15.439 14.497 1.00 65.12 951 MET A CA 1
ATOM 7564 C C . MET A 1 951 ? 31.189 -15.044 14.141 1.00 65.12 951 MET A C 1
ATOM 7566 O O . MET A 1 951 ? 30.886 -13.862 13.977 1.00 65.12 951 MET A O 1
ATOM 7570 N N . SER A 1 952 ? 30.297 -16.028 13.994 1.00 67.06 952 SER A N 1
ATOM 7571 C CA . SER A 1 952 ? 28.863 -15.768 13.814 1.00 67.06 952 SER A CA 1
ATOM 7572 C C . SER A 1 952 ? 28.178 -15.544 15.163 1.00 67.06 952 SER A C 1
ATOM 7574 O O . SER A 1 952 ? 28.586 -16.091 16.185 1.00 67.06 952 SER A O 1
ATOM 7576 N N . GLU A 1 953 ? 27.097 -14.775 15.170 1.00 67.38 953 GLU A N 1
ATOM 7577 C CA . GLU A 1 953 ? 26.256 -14.530 16.340 1.00 67.38 953 GLU A CA 1
ATOM 7578 C C . GLU A 1 953 ? 25.657 -15.847 16.869 1.00 67.38 953 GLU A C 1
ATOM 7580 O O . GLU A 1 953 ? 25.528 -16.032 18.078 1.00 67.38 953 GLU A O 1
ATOM 7585 N N . ALA A 1 954 ? 25.381 -16.805 15.973 1.00 62.25 954 ALA A N 1
ATOM 7586 C CA . ALA A 1 954 ? 24.984 -18.169 16.327 1.00 62.25 954 ALA A CA 1
ATOM 7587 C C . ALA A 1 954 ? 26.080 -18.910 17.105 1.00 62.25 954 ALA A C 1
ATOM 7589 O O . ALA A 1 954 ? 25.790 -19.622 18.063 1.00 62.25 954 ALA A O 1
ATOM 7590 N N . HIS A 1 955 ? 27.338 -18.736 16.695 1.00 63.53 955 HIS A N 1
ATOM 7591 C CA . HIS A 1 955 ? 28.491 -19.343 17.347 1.00 63.53 955 HIS A CA 1
ATOM 7592 C C . HIS A 1 955 ? 28.696 -18.778 18.754 1.00 63.53 955 HIS A C 1
ATOM 7594 O O . HIS A 1 955 ? 28.845 -19.545 19.697 1.00 63.53 955 HIS A O 1
ATOM 7600 N N . VAL A 1 956 ? 28.606 -17.452 18.912 1.00 63.97 956 VAL A N 1
ATOM 7601 C CA . VAL A 1 956 ? 28.723 -16.780 20.219 1.00 63.97 956 VAL A CA 1
ATOM 7602 C C . VAL A 1 956 ? 27.632 -17.250 21.185 1.00 63.97 956 VAL A C 1
ATOM 7604 O O . VAL A 1 956 ? 27.919 -17.582 22.333 1.00 63.97 956 VAL A O 1
ATOM 7607 N N . LEU A 1 957 ? 26.381 -17.347 20.721 1.00 63.56 957 LEU A N 1
ATOM 7608 C CA . LEU A 1 957 ? 25.279 -17.859 21.541 1.00 63.56 957 LEU A CA 1
ATOM 7609 C C . LEU A 1 957 ? 25.453 -19.339 21.895 1.00 63.56 957 LEU A C 1
ATOM 7611 O O . LEU A 1 957 ? 25.160 -19.739 23.018 1.00 63.56 957 LEU A O 1
ATOM 7615 N N . LYS A 1 958 ? 25.971 -20.151 20.971 1.00 63.59 958 LYS A N 1
ATOM 7616 C CA . LYS A 1 958 ? 26.263 -21.564 21.221 1.00 63.59 958 LYS A CA 1
ATOM 7617 C C . LYS A 1 958 ? 27.395 -21.748 22.230 1.00 63.59 958 LYS A C 1
ATOM 7619 O O . LYS A 1 958 ? 27.304 -22.645 23.063 1.00 63.59 958 LYS A O 1
ATOM 7624 N N . ASP A 1 959 ? 28.428 -20.914 22.184 1.00 62.00 959 ASP A N 1
ATOM 7625 C CA . ASP A 1 959 ? 29.516 -20.934 23.164 1.00 62.00 959 ASP A CA 1
ATOM 7626 C C . ASP A 1 959 ? 29.023 -20.512 24.550 1.00 62.00 959 ASP A C 1
ATOM 7628 O O . ASP A 1 959 ? 29.388 -21.146 25.537 1.00 62.00 959 ASP A O 1
ATOM 7632 N N . LEU A 1 960 ? 28.120 -19.528 24.630 1.00 61.53 960 LEU A N 1
ATOM 7633 C CA . LEU A 1 960 ? 27.437 -19.162 25.875 1.00 61.53 960 LEU A CA 1
ATOM 7634 C C . LEU A 1 960 ? 26.571 -20.305 26.415 1.00 61.53 960 LEU A C 1
ATOM 7636 O O . LEU A 1 960 ? 26.661 -20.628 27.595 1.00 61.53 960 LEU A O 1
ATOM 7640 N N . GLN A 1 961 ? 25.782 -20.961 25.560 1.00 58.81 961 GLN A N 1
ATOM 7641 C CA . GLN A 1 961 ? 24.961 -22.119 25.936 1.00 58.81 961 GLN A CA 1
ATOM 7642 C C . GLN A 1 961 ? 25.809 -23.318 26.364 1.00 58.81 961 GLN A C 1
ATOM 7644 O O . GLN A 1 961 ? 25.461 -24.024 27.310 1.00 58.81 961 GLN A O 1
ATOM 7649 N N . LYS A 1 962 ? 26.921 -23.572 25.669 1.00 61.56 962 LYS A N 1
ATOM 7650 C CA . LYS A 1 962 ? 27.866 -24.638 26.003 1.00 61.56 962 LYS A CA 1
ATOM 7651 C C . LYS A 1 962 ? 28.532 -24.352 27.343 1.00 61.56 962 LYS A C 1
ATOM 7653 O O . LYS A 1 962 ? 28.515 -25.223 28.207 1.00 61.56 962 LYS A O 1
ATOM 7658 N N . TRP A 1 963 ? 29.038 -23.133 27.530 1.00 60.78 963 TRP A N 1
ATOM 7659 C CA . TRP A 1 963 ? 29.611 -22.685 28.793 1.00 60.78 963 TRP A CA 1
ATOM 7660 C C . TRP A 1 963 ? 28.590 -22.815 29.923 1.00 60.78 963 TRP A C 1
ATOM 7662 O O . TRP A 1 963 ? 28.906 -23.400 30.952 1.00 60.78 963 TRP A O 1
ATOM 7672 N N . GLN A 1 964 ? 27.344 -22.392 29.699 1.00 55.66 964 GLN A N 1
ATOM 7673 C CA . GLN A 1 964 ? 26.251 -22.568 30.647 1.00 55.66 964 GLN A CA 1
ATOM 7674 C C . GLN A 1 964 ? 26.017 -24.054 30.956 1.00 55.66 964 GLN A C 1
ATOM 7676 O O . GLN A 1 964 ? 25.998 -24.434 32.111 1.00 55.66 964 GLN A O 1
ATOM 7681 N N . LYS A 1 965 ? 25.907 -24.935 29.960 1.00 55.78 965 LYS A N 1
ATOM 7682 C CA . LYS A 1 965 ? 25.660 -26.371 30.182 1.00 55.78 965 LYS A CA 1
ATOM 7683 C C . LYS A 1 965 ? 26.800 -27.079 30.924 1.00 55.78 965 LYS A C 1
ATOM 7685 O O . LYS A 1 965 ? 26.545 -27.970 31.727 1.00 55.78 965 LYS A O 1
ATOM 7690 N N . GLU A 1 966 ? 28.045 -26.709 30.641 1.00 56.28 966 GLU A N 1
ATOM 7691 C CA . GLU A 1 966 ? 29.241 -27.265 31.293 1.00 56.28 966 GLU A CA 1
ATOM 7692 C C . GLU A 1 966 ? 29.415 -26.738 32.726 1.00 56.28 966 GLU A C 1
ATOM 7694 O O . GLU A 1 966 ? 30.044 -27.390 33.558 1.00 56.28 966 GLU A O 1
ATOM 7699 N N . ASN A 1 967 ? 28.811 -25.586 33.020 1.00 52.44 967 ASN A N 1
ATOM 7700 C CA . ASN A 1 967 ? 28.955 -24.852 34.267 1.00 52.44 967 ASN A CA 1
ATOM 7701 C C . ASN A 1 967 ? 27.590 -24.540 34.916 1.00 52.44 967 ASN A C 1
ATOM 7703 O O . ASN A 1 967 ? 27.474 -23.530 35.593 1.00 52.44 967 ASN A O 1
ATOM 7707 N N . VAL A 1 968 ? 26.545 -25.357 34.735 1.00 53.78 968 VAL A N 1
ATOM 7708 C CA . VAL A 1 968 ? 25.243 -25.219 35.428 1.00 53.78 968 VAL A CA 1
ATOM 7709 C C . VAL A 1 968 ? 24.806 -26.585 35.947 1.00 53.78 968 VAL A C 1
ATOM 7711 O O . VAL A 1 968 ? 24.670 -27.530 35.172 1.00 53.78 968 VAL A O 1
ATOM 7714 N N . ASP A 1 969 ? 24.603 -26.708 37.262 1.00 46.75 969 ASP A N 1
ATOM 7715 C CA . ASP A 1 969 ? 24.141 -27.950 37.898 1.00 46.75 969 ASP A CA 1
ATOM 7716 C C . ASP A 1 969 ? 22.629 -27.878 38.151 1.00 46.75 969 ASP A C 1
ATOM 7718 O O . ASP A 1 969 ? 22.150 -27.042 38.916 1.00 46.75 969 ASP A O 1
ATOM 7722 N N . LEU A 1 970 ? 21.863 -28.765 37.515 1.00 44.31 970 LEU A N 1
ATOM 7723 C CA . LEU A 1 970 ? 20.394 -28.796 37.582 1.00 44.31 970 LEU A CA 1
ATOM 7724 C C . LEU A 1 970 ? 19.844 -29.283 38.941 1.00 44.31 970 LEU A C 1
ATOM 7726 O O . LEU A 1 970 ? 18.630 -29.333 39.123 1.00 44.31 970 LEU A O 1
ATOM 7730 N N . LYS A 1 971 ? 20.707 -29.687 39.886 1.00 38.00 971 LYS A N 1
ATOM 7731 C CA . LYS A 1 971 ? 20.306 -30.434 41.094 1.00 38.00 971 LYS A CA 1
ATOM 7732 C C . LYS A 1 971 ? 20.142 -29.620 42.383 1.00 38.00 971 LYS A C 1
ATOM 7734 O O . LYS A 1 971 ? 19.635 -30.174 43.354 1.00 38.00 971 LYS A O 1
ATOM 7739 N N . THR A 1 972 ? 20.513 -28.341 42.435 1.00 42.62 972 THR A N 1
ATOM 7740 C CA . THR A 1 972 ? 20.414 -27.536 43.672 1.00 42.62 972 THR A CA 1
ATOM 7741 C C . THR A 1 972 ? 19.457 -26.360 43.509 1.00 42.62 972 THR A C 1
ATOM 7743 O O . THR A 1 972 ? 19.840 -25.261 43.118 1.00 42.62 972 THR A O 1
ATOM 7746 N N . SER A 1 973 ? 18.189 -26.595 43.837 1.00 37.72 973 SER A N 1
ATOM 7747 C CA . SER A 1 973 ? 17.059 -25.663 43.717 1.00 37.72 973 SER A CA 1
ATOM 7748 C C . SER A 1 973 ? 16.995 -24.568 44.803 1.00 37.72 973 SER A C 1
ATOM 7750 O O . SER A 1 973 ? 15.900 -24.162 45.179 1.00 37.72 973 SER A O 1
ATOM 7752 N N . GLN A 1 974 ? 18.122 -24.096 45.349 1.00 36.91 974 GLN A N 1
ATOM 7753 C CA . GLN A 1 974 ? 18.114 -23.175 46.506 1.00 36.91 974 GLN A CA 1
ATOM 7754 C C . GLN A 1 974 ? 18.943 -21.888 46.363 1.00 36.91 974 GLN A C 1
ATOM 7756 O O . GLN A 1 974 ? 19.084 -21.157 47.338 1.00 36.91 974 GLN A O 1
ATOM 7761 N N . ILE A 1 975 ? 19.447 -21.551 45.173 1.00 38.91 975 ILE A N 1
ATOM 7762 C CA . ILE A 1 975 ? 20.211 -20.307 44.976 1.00 38.91 975 ILE A CA 1
ATOM 7763 C C . ILE A 1 975 ? 19.473 -19.391 43.995 1.00 38.91 975 ILE A C 1
ATOM 7765 O O . ILE A 1 975 ? 19.339 -19.703 42.812 1.00 38.91 975 ILE A O 1
ATOM 7769 N N . THR A 1 976 ? 18.989 -18.252 44.490 1.00 39.47 976 THR A N 1
ATOM 7770 C CA . THR A 1 976 ? 18.451 -17.144 43.690 1.00 39.47 976 THR A CA 1
ATOM 7771 C C . THR A 1 976 ? 19.607 -16.334 43.104 1.00 39.47 976 THR A C 1
ATOM 7773 O O . THR A 1 976 ? 20.383 -15.728 43.838 1.00 39.47 976 THR A O 1
ATOM 7776 N N . PHE A 1 977 ? 19.727 -16.302 41.775 1.00 47.19 977 PHE A N 1
ATOM 7777 C CA . PHE A 1 977 ? 20.735 -15.498 41.080 1.00 47.19 977 PHE A CA 1
ATOM 7778 C C . PHE A 1 977 ? 20.141 -14.156 40.626 1.00 47.19 977 PHE A C 1
ATOM 7780 O O . PHE A 1 977 ? 19.144 -14.117 39.904 1.00 47.19 977 PHE A O 1
ATOM 7787 N N . SER A 1 978 ? 20.775 -13.048 41.014 1.00 48.66 978 SER A N 1
ATOM 7788 C CA . SER A 1 978 ? 20.496 -11.714 40.468 1.00 48.66 978 SER A CA 1
ATOM 7789 C C . SER A 1 978 ? 21.476 -11.429 39.327 1.00 48.66 978 SER A C 1
ATOM 7791 O O . SER A 1 978 ? 22.645 -11.144 39.569 1.00 48.66 978 SER A O 1
ATOM 7793 N N . HIS A 1 979 ? 21.026 -11.529 38.074 1.00 58.47 979 HIS A N 1
ATOM 7794 C CA . HIS A 1 979 ? 21.881 -11.290 36.905 1.00 58.47 979 HIS A CA 1
ATOM 7795 C C . HIS A 1 979 ? 21.911 -9.802 36.518 1.00 58.47 979 HIS A C 1
ATOM 7797 O O . HIS A 1 979 ? 20.858 -9.184 36.354 1.00 58.47 979 HIS A O 1
ATOM 7803 N N . LEU A 1 980 ? 23.119 -9.251 36.343 1.00 64.75 980 LEU A N 1
ATOM 7804 C CA . LEU A 1 980 ? 23.384 -7.895 35.848 1.00 64.75 980 LEU A CA 1
ATOM 7805 C C . LEU A 1 980 ? 24.115 -7.972 34.500 1.00 64.75 980 LEU A C 1
ATOM 7807 O O . LEU A 1 980 ? 25.130 -8.656 34.388 1.00 64.75 980 LEU A O 1
ATOM 7811 N N . VAL A 1 981 ? 23.627 -7.256 33.486 1.00 71.19 981 VAL A N 1
ATOM 7812 C CA . VAL A 1 981 ? 24.211 -7.233 32.133 1.00 71.19 981 VAL A CA 1
ATOM 7813 C C . VAL A 1 981 ? 24.790 -5.853 31.834 1.00 71.19 981 VAL A C 1
ATOM 7815 O O . VAL A 1 981 ? 24.088 -4.847 31.937 1.00 71.19 981 VAL A O 1
ATOM 7818 N N . MET A 1 982 ? 26.059 -5.802 31.419 1.00 72.81 982 MET A N 1
ATOM 7819 C CA . MET A 1 982 ? 26.747 -4.578 30.998 1.00 72.81 982 MET A CA 1
ATOM 7820 C C . MET A 1 982 ? 27.008 -4.606 29.488 1.00 72.81 982 MET A C 1
ATOM 7822 O O . MET A 1 982 ? 27.782 -5.427 29.002 1.00 72.81 982 MET A O 1
ATOM 7826 N N . TYR A 1 983 ? 26.376 -3.700 28.743 1.00 76.62 983 TYR A N 1
ATOM 7827 C CA . TYR A 1 983 ? 26.589 -3.530 27.306 1.00 76.62 983 TYR A CA 1
ATOM 7828 C C . TYR A 1 983 ? 27.451 -2.288 27.044 1.00 76.62 983 TYR A C 1
ATOM 7830 O O . TYR A 1 983 ? 27.068 -1.172 27.394 1.00 76.62 983 TYR A O 1
ATOM 7838 N N . PHE A 1 984 ? 28.616 -2.458 26.420 1.00 78.00 984 PHE A N 1
ATOM 7839 C CA . PHE A 1 984 ? 29.572 -1.367 26.208 1.00 78.00 984 PHE A CA 1
ATOM 7840 C C . PHE A 1 984 ? 29.419 -0.716 24.826 1.00 78.00 984 PHE A C 1
ATOM 7842 O O . PHE A 1 984 ? 29.499 -1.389 23.801 1.00 78.00 984 PHE A O 1
ATOM 7849 N N . GLU A 1 985 ? 29.286 0.613 24.788 1.00 79.12 985 GLU A N 1
ATOM 7850 C CA . GLU A 1 985 ? 29.192 1.402 23.549 1.00 79.12 985 GLU A CA 1
ATOM 7851 C C . GLU A 1 985 ? 30.292 2.480 23.512 1.00 79.12 985 GLU A C 1
ATOM 7853 O O . GLU A 1 985 ? 30.550 3.162 24.505 1.00 79.12 985 GLU A O 1
ATOM 7858 N N . ARG A 1 986 ? 30.976 2.663 22.376 1.00 80.88 986 ARG A N 1
ATOM 7859 C CA . ARG A 1 986 ? 32.009 3.707 22.225 1.00 80.88 986 ARG A CA 1
ATOM 7860 C C . ARG A 1 986 ? 31.364 5.043 21.865 1.00 80.88 986 ARG A C 1
ATOM 7862 O O . ARG A 1 986 ? 30.675 5.139 20.852 1.00 80.88 986 ARG A O 1
ATOM 7869 N N . ILE A 1 987 ? 31.641 6.097 22.635 1.00 83.75 987 ILE A N 1
ATOM 7870 C CA . ILE A 1 987 ? 31.047 7.421 22.379 1.00 83.75 987 ILE A CA 1
ATOM 7871 C C . ILE A 1 987 ? 31.654 8.136 21.159 1.00 83.75 987 ILE A C 1
ATOM 7873 O O . ILE A 1 987 ? 31.049 9.036 20.581 1.00 83.75 987 ILE A O 1
ATOM 7877 N N . THR A 1 988 ? 32.850 7.721 20.738 1.00 75.94 988 THR A N 1
ATOM 7878 C CA . THR A 1 988 ? 33.590 8.303 19.610 1.00 75.94 988 THR A CA 1
ATOM 7879 C C . THR A 1 988 ? 33.032 7.906 18.238 1.00 75.94 988 THR A C 1
ATOM 7881 O O . THR A 1 988 ? 33.388 8.521 17.226 1.00 75.94 988 THR A O 1
ATOM 7884 N N . ASP A 1 989 ? 32.124 6.929 18.179 1.00 74.44 989 ASP A N 1
ATOM 7885 C CA . ASP A 1 989 ? 31.518 6.478 16.931 1.00 74.44 989 ASP A CA 1
ATOM 7886 C C . ASP A 1 989 ? 30.434 7.455 16.455 1.00 74.44 989 ASP A C 1
ATOM 7888 O O . ASP A 1 989 ? 29.302 7.478 16.940 1.00 74.44 989 ASP A O 1
ATOM 7892 N N . LYS A 1 990 ? 30.784 8.253 15.438 1.00 59.72 990 LYS A N 1
ATOM 7893 C CA . LYS A 1 990 ? 29.966 9.362 14.907 1.00 59.72 990 LYS A CA 1
ATOM 7894 C C . LYS A 1 990 ? 28.641 8.942 14.248 1.00 59.72 990 LYS A C 1
ATOM 7896 O O . LYS A 1 990 ? 27.877 9.816 13.850 1.00 59.72 990 LYS A O 1
ATOM 7901 N N . ARG A 1 991 ? 28.397 7.642 14.019 1.00 59.62 991 ARG A N 1
ATOM 7902 C CA . ARG A 1 991 ? 27.204 7.112 13.324 1.00 59.62 991 ARG A CA 1
ATOM 7903 C C . ARG A 1 991 ? 26.852 5.700 13.794 1.00 59.62 991 ARG A C 1
ATOM 7905 O O . ARG A 1 991 ? 27.732 4.860 13.957 1.00 59.62 991 ARG A O 1
ATOM 7912 N N . MET A 1 992 ? 25.555 5.397 13.869 1.00 67.12 992 MET A N 1
ATOM 7913 C CA . MET A 1 992 ? 25.063 4.023 14.037 1.00 67.12 992 MET A CA 1
ATOM 7914 C C . MET A 1 992 ? 25.096 3.251 12.720 1.00 67.12 992 MET A C 1
ATOM 7916 O O . MET A 1 992 ? 24.212 3.435 11.877 1.00 67.12 992 MET A O 1
ATOM 7920 N N . SER A 1 993 ? 26.089 2.373 12.554 1.00 61.56 993 SER A N 1
ATOM 7921 C CA . SER A 1 993 ? 26.185 1.477 11.397 1.00 61.56 993 SER A CA 1
ATOM 7922 C C . SER A 1 993 ? 25.028 0.467 11.357 1.00 61.56 993 SER A C 1
ATOM 7924 O O . SER A 1 993 ? 24.419 0.146 12.382 1.00 61.56 993 SER A O 1
ATOM 7926 N N . GLY A 1 994 ? 24.716 -0.049 10.163 1.00 52.81 994 GLY A N 1
ATOM 7927 C CA . GLY A 1 994 ? 23.675 -1.069 9.984 1.00 52.81 994 GLY A CA 1
ATOM 7928 C C . GLY A 1 994 ? 23.924 -2.326 10.824 1.00 52.81 994 GLY A C 1
ATOM 7929 O O . GLY A 1 994 ? 22.985 -2.838 11.430 1.00 52.81 994 GLY A O 1
ATOM 7930 N N . SER A 1 995 ? 25.189 -2.746 10.939 1.00 59.34 995 SER A N 1
ATOM 7931 C CA . SER A 1 995 ? 25.622 -3.869 11.778 1.00 59.34 995 SER A CA 1
ATOM 7932 C C . SER A 1 995 ? 25.374 -3.595 13.262 1.00 59.34 995 SER A C 1
ATOM 7934 O O . SER A 1 995 ? 24.748 -4.409 13.929 1.00 59.34 995 SER A O 1
ATOM 7936 N N . LYS A 1 996 ? 25.723 -2.406 13.778 1.00 63.28 996 LYS A N 1
ATOM 7937 C CA . LYS A 1 996 ? 25.427 -2.036 15.175 1.00 63.28 996 LYS A CA 1
ATOM 7938 C C . LYS A 1 996 ? 23.931 -2.022 15.481 1.00 63.28 996 LYS A C 1
ATOM 7940 O O . LYS A 1 996 ? 23.503 -2.575 16.484 1.00 63.28 996 LYS A O 1
ATOM 7945 N N . ARG A 1 997 ? 23.105 -1.469 14.584 1.00 63.62 997 ARG A N 1
ATOM 7946 C CA . ARG A 1 997 ? 21.633 -1.519 14.724 1.00 63.62 997 ARG A CA 1
ATOM 7947 C C . ARG A 1 997 ? 21.074 -2.945 14.679 1.00 63.62 997 ARG A C 1
ATOM 7949 O O . ARG A 1 997 ? 19.929 -3.157 15.074 1.00 63.62 997 ARG A O 1
ATOM 7956 N N . ARG A 1 998 ? 21.822 -3.899 14.123 1.00 62.94 998 ARG A N 1
ATOM 7957 C CA . ARG A 1 998 ? 21.453 -5.315 14.054 1.00 62.94 998 ARG A CA 1
ATOM 7958 C C . ARG A 1 998 ? 21.854 -6.054 15.326 1.00 62.94 998 ARG A C 1
ATOM 7960 O O . ARG A 1 998 ? 20.987 -6.698 15.900 1.00 62.94 998 ARG A O 1
ATOM 7967 N N . ALA A 1 999 ? 23.074 -5.859 15.826 1.00 62.50 999 ALA A N 1
ATOM 7968 C CA . ALA A 1 999 ? 23.489 -6.372 17.135 1.00 62.50 999 ALA A CA 1
ATOM 7969 C C . ALA A 1 999 ? 22.592 -5.849 18.261 1.00 62.50 999 ALA A C 1
ATOM 7971 O O . ALA A 1 999 ? 22.151 -6.623 19.099 1.00 62.50 999 ALA A O 1
ATOM 7972 N N . ILE A 1 1000 ? 22.206 -4.571 18.206 1.00 63.59 1000 ILE A N 1
ATOM 7973 C CA . ILE A 1 1000 ? 21.211 -4.002 19.120 1.00 63.59 1000 ILE A CA 1
ATOM 7974 C C . ILE A 1 1000 ? 19.858 -4.698 18.988 1.00 63.59 1000 ILE A C 1
ATOM 7976 O O . ILE A 1 1000 ? 19.209 -4.938 19.992 1.00 63.59 1000 ILE A O 1
ATOM 7980 N N . ARG A 1 1001 ? 19.414 -5.056 17.778 1.00 60.28 1001 ARG A N 1
ATOM 7981 C CA . ARG A 1 1001 ? 18.155 -5.795 17.596 1.00 60.28 1001 ARG A CA 1
ATOM 7982 C C . ARG A 1 1001 ? 18.227 -7.220 18.138 1.00 60.28 1001 ARG A C 1
ATOM 7984 O O . ARG A 1 1001 ? 17.257 -7.660 18.743 1.00 60.28 1001 ARG A O 1
ATOM 7991 N N . ILE A 1 1002 ? 19.348 -7.915 17.946 1.00 60.25 1002 ILE A N 1
ATOM 7992 C CA . ILE A 1 1002 ? 19.588 -9.248 18.520 1.00 60.25 1002 ILE A CA 1
ATOM 7993 C C . ILE A 1 1002 ? 19.592 -9.149 20.047 1.00 60.25 1002 ILE A C 1
ATOM 7995 O O . ILE A 1 1002 ? 18.855 -9.876 20.699 1.00 60.25 1002 ILE A O 1
ATOM 7999 N N . PHE A 1 1003 ? 20.323 -8.181 20.602 1.00 62.09 1003 PHE A N 1
ATOM 8000 C CA . PHE A 1 1003 ? 20.359 -7.900 22.035 1.00 62.09 1003 PHE A CA 1
ATOM 8001 C C . PHE A 1 1003 ? 18.965 -7.562 22.589 1.00 62.09 1003 PHE A C 1
ATOM 8003 O O . PHE A 1 1003 ? 18.518 -8.205 23.526 1.00 62.09 1003 PHE A O 1
ATOM 8010 N N . LYS A 1 1004 ? 18.213 -6.654 21.952 1.00 57.59 1004 LYS A N 1
ATOM 8011 C CA . LYS A 1 1004 ? 16.822 -6.319 22.321 1.00 57.59 1004 LYS A CA 1
ATOM 8012 C C . LYS A 1 1004 ? 15.879 -7.525 22.252 1.00 57.59 1004 LYS A C 1
ATOM 8014 O O . LYS A 1 1004 ? 14.968 -7.626 23.060 1.00 57.59 1004 LYS A O 1
ATOM 8019 N N . SER A 1 1005 ? 16.101 -8.441 21.308 1.00 55.66 1005 SER A N 1
ATOM 8020 C CA . SER A 1 1005 ? 15.300 -9.667 21.186 1.00 55.66 1005 SER A CA 1
ATOM 8021 C C . SER A 1 1005 ? 15.661 -10.696 22.262 1.00 55.66 1005 SER A C 1
ATOM 8023 O O . SER A 1 1005 ? 14.771 -11.366 22.764 1.00 55.66 1005 SER A O 1
ATOM 8025 N N . LEU A 1 1006 ? 16.941 -10.787 22.650 1.00 55.12 1006 LEU A N 1
ATOM 8026 C CA . LEU A 1 1006 ? 17.418 -11.641 23.747 1.00 55.12 1006 LEU A CA 1
ATOM 8027 C C . LEU A 1 1006 ? 16.916 -11.176 25.121 1.00 55.12 1006 LEU A C 1
ATOM 8029 O O . LEU A 1 1006 ? 16.789 -11.993 26.024 1.00 55.12 1006 LEU A O 1
ATOM 8033 N N . LEU A 1 1007 ? 16.641 -9.879 25.283 1.00 54.16 1007 LEU A N 1
ATOM 8034 C CA . LEU A 1 1007 ? 16.115 -9.316 26.527 1.00 54.16 1007 LEU A CA 1
ATOM 8035 C C . LEU A 1 1007 ? 14.621 -9.614 26.746 1.00 54.16 1007 LEU A C 1
ATOM 8037 O O . LEU A 1 1007 ? 14.174 -9.577 27.885 1.00 54.16 1007 LEU A O 1
ATOM 8041 N N . GLY A 1 1008 ? 13.851 -9.919 25.695 1.00 48.22 1008 GLY A N 1
ATOM 8042 C CA . GLY A 1 1008 ? 12.401 -10.133 25.783 1.00 48.22 1008 GLY A CA 1
ATOM 8043 C C . GLY A 1 1008 ? 11.603 -8.904 26.280 1.00 48.22 1008 GLY A C 1
ATOM 8044 O O . GLY A 1 1008 ? 12.170 -7.888 26.693 1.00 48.22 1008 GLY A O 1
ATOM 8045 N N . PRO A 1 1009 ? 10.258 -8.931 26.233 1.00 43.12 1009 PRO A N 1
ATOM 8046 C CA . PRO A 1 1009 ? 9.427 -7.871 26.805 1.00 43.12 1009 PRO A CA 1
ATOM 8047 C C . PRO A 1 1009 ? 9.421 -7.945 28.346 1.00 43.12 1009 PRO A C 1
ATOM 8049 O O . PRO A 1 1009 ? 8.863 -8.883 28.908 1.00 43.12 1009 PRO A O 1
ATOM 8052 N N . GLY A 1 1010 ? 9.989 -6.945 29.035 1.00 51.16 1010 GLY A N 1
ATOM 8053 C CA . GLY A 1 1010 ? 9.849 -6.768 30.494 1.00 51.16 1010 GLY A CA 1
ATOM 8054 C C . GLY A 1 1010 ? 11.041 -7.171 31.380 1.00 51.16 1010 GLY A C 1
ATOM 8055 O O . GLY A 1 1010 ? 10.918 -7.119 32.602 1.00 51.16 1010 GLY A O 1
ATOM 8056 N N . ALA A 1 1011 ? 12.205 -7.536 30.830 1.00 48.50 1011 ALA A N 1
ATOM 8057 C CA . ALA A 1 1011 ? 13.345 -8.016 31.633 1.00 48.50 1011 ALA A CA 1
ATOM 8058 C C . ALA A 1 1011 ? 14.282 -6.927 32.209 1.00 48.50 1011 ALA A C 1
ATOM 8060 O O . ALA A 1 1011 ? 15.372 -7.248 32.688 1.00 48.50 1011 ALA A O 1
ATOM 8061 N N . VAL A 1 1012 ? 13.915 -5.641 32.174 1.00 53.81 1012 VAL A N 1
ATOM 8062 C CA . VAL A 1 1012 ? 14.901 -4.542 32.265 1.00 53.81 1012 VAL A CA 1
ATOM 8063 C C . VAL A 1 1012 ? 14.839 -3.716 33.551 1.00 53.81 1012 VAL A C 1
ATOM 8065 O O . VAL A 1 1012 ? 15.348 -2.610 33.574 1.00 53.81 1012 VAL A O 1
ATOM 8068 N N . ASN A 1 1013 ? 14.307 -4.259 34.648 1.00 56.50 1013 ASN A N 1
ATOM 8069 C CA . ASN A 1 1013 ? 14.133 -3.572 35.941 1.00 56.50 1013 ASN A CA 1
ATOM 8070 C C . ASN A 1 1013 ? 15.481 -3.186 36.626 1.00 56.50 1013 ASN A C 1
ATOM 8072 O O . ASN A 1 1013 ? 15.875 -3.785 37.625 1.00 56.50 1013 ASN A O 1
ATOM 8076 N N . GLY A 1 1014 ? 16.266 -2.275 36.035 1.00 55.94 1014 GLY A N 1
ATOM 8077 C CA . GLY A 1 1014 ? 17.615 -1.862 36.452 1.00 55.94 1014 GLY A CA 1
ATOM 8078 C C . GLY A 1 1014 ? 18.747 -2.858 36.150 1.00 55.94 1014 GLY A C 1
ATOM 8079 O O . GLY A 1 1014 ? 19.921 -2.539 36.349 1.00 55.94 1014 GLY A O 1
ATOM 8080 N N . ARG A 1 1015 ? 18.425 -4.062 35.656 1.00 58.59 1015 ARG A N 1
ATOM 8081 C CA . ARG A 1 1015 ? 19.374 -5.186 35.523 1.00 58.59 1015 ARG A CA 1
ATOM 8082 C C . ARG A 1 1015 ? 20.265 -5.141 34.281 1.00 58.59 1015 ARG A C 1
ATOM 8084 O O . ARG A 1 1015 ? 21.293 -5.811 34.246 1.00 58.59 1015 ARG A O 1
ATOM 8091 N N . VAL A 1 1016 ? 19.911 -4.343 33.277 1.00 69.62 1016 VAL A N 1
ATOM 8092 C CA . VAL A 1 1016 ? 20.689 -4.179 32.039 1.00 69.62 1016 VAL A CA 1
ATOM 8093 C C . VAL A 1 1016 ? 21.157 -2.737 31.933 1.00 69.62 1016 VAL A C 1
ATOM 8095 O O . VAL A 1 1016 ? 20.359 -1.810 32.064 1.00 69.62 1016 VAL A O 1
ATOM 8098 N N . ASN A 1 1017 ? 22.456 -2.550 31.705 1.00 71.19 1017 ASN A N 1
ATOM 8099 C CA . ASN A 1 1017 ? 23.090 -1.241 31.747 1.00 71.19 1017 ASN A CA 1
ATOM 8100 C C . ASN A 1 1017 ? 23.983 -1.007 30.532 1.00 71.19 1017 ASN A C 1
ATOM 8102 O O . ASN A 1 1017 ? 24.873 -1.801 30.231 1.00 71.19 1017 ASN A O 1
ATOM 8106 N N . ILE A 1 1018 ? 23.773 0.122 29.861 1.00 80.38 1018 ILE A N 1
ATOM 8107 C CA . ILE A 1 1018 ? 24.632 0.593 28.780 1.00 80.38 1018 ILE A CA 1
ATOM 8108 C C . ILE A 1 1018 ? 25.734 1.457 29.367 1.00 80.38 1018 ILE A C 1
ATOM 8110 O O . ILE A 1 1018 ? 25.473 2.498 29.970 1.00 80.38 1018 ILE A O 1
ATOM 8114 N N . ILE A 1 1019 ? 26.976 1.050 29.140 1.00 83.38 1019 ILE A N 1
ATOM 8115 C CA . ILE A 1 1019 ? 28.161 1.768 29.591 1.00 83.38 1019 ILE A CA 1
ATOM 8116 C C . ILE A 1 1019 ? 28.817 2.422 28.380 1.00 83.38 1019 ILE A C 1
ATOM 8118 O O . ILE A 1 1019 ? 29.364 1.755 27.499 1.00 83.38 1019 ILE A O 1
ATOM 8122 N N . THR A 1 1020 ? 28.774 3.753 28.330 1.00 86.88 1020 THR A N 1
ATOM 8123 C CA . THR A 1 1020 ? 29.458 4.514 27.280 1.00 86.88 1020 THR A CA 1
ATOM 8124 C C . THR A 1 1020 ? 30.928 4.723 27.635 1.00 86.88 1020 THR A C 1
ATOM 8126 O O . THR A 1 1020 ? 31.252 5.166 28.735 1.00 86.88 1020 THR A O 1
ATOM 8129 N N . THR A 1 1021 ? 31.820 4.394 26.703 1.00 83.25 1021 THR A N 1
ATOM 8130 C CA . THR A 1 1021 ? 33.280 4.322 26.894 1.00 83.25 1021 THR A CA 1
ATOM 8131 C C . THR A 1 1021 ? 34.028 5.289 25.969 1.00 83.25 1021 THR A C 1
ATOM 8133 O O . THR A 1 1021 ? 33.432 5.866 25.059 1.00 83.25 1021 THR A O 1
ATOM 8136 N N . MET A 1 1022 ? 35.347 5.431 26.162 1.00 80.44 1022 MET A N 1
ATOM 8137 C CA . MET A 1 1022 ? 36.265 6.273 25.363 1.00 80.44 1022 MET A CA 1
ATOM 8138 C C . MET A 1 1022 ? 36.088 7.793 25.528 1.00 80.44 1022 MET A C 1
ATOM 8140 O O . MET A 1 1022 ? 36.538 8.569 24.686 1.00 80.44 1022 MET A O 1
ATOM 8144 N N . TRP A 1 1023 ? 35.482 8.243 26.629 1.00 83.56 1023 TRP A N 1
ATOM 8145 C CA . TRP A 1 1023 ? 35.317 9.671 26.931 1.00 83.56 1023 TRP A CA 1
ATOM 8146 C C . TRP A 1 1023 ? 36.650 10.412 27.123 1.00 83.56 1023 TRP A C 1
ATOM 8148 O O . TRP A 1 1023 ? 36.785 11.567 26.723 1.00 83.56 1023 TRP A O 1
ATOM 8158 N N . ASN A 1 1024 ? 37.664 9.726 27.651 1.00 77.31 1024 ASN A N 1
ATOM 8159 C CA . ASN A 1 1024 ? 39.033 10.227 27.798 1.00 77.31 1024 ASN A CA 1
ATOM 8160 C C . ASN A 1 1024 ? 39.789 10.400 26.465 1.00 77.31 1024 ASN A C 1
ATOM 8162 O O . ASN A 1 1024 ? 40.848 11.021 26.446 1.00 77.31 1024 ASN A O 1
ATOM 8166 N N . GLN A 1 1025 ? 39.265 9.870 25.352 1.00 76.19 1025 GLN A N 1
ATOM 8167 C CA . GLN A 1 1025 ? 39.893 9.952 24.026 1.00 76.19 1025 GLN A CA 1
ATOM 8168 C C . GLN A 1 1025 ? 39.360 11.109 23.170 1.00 76.19 1025 GLN A C 1
ATOM 8170 O O . GLN A 1 1025 ? 39.762 11.248 22.016 1.00 76.19 1025 GLN A O 1
ATOM 8175 N N . ILE A 1 1026 ? 38.446 11.932 23.694 1.00 79.25 1026 ILE A N 1
ATOM 8176 C CA . ILE A 1 1026 ? 37.825 13.029 22.947 1.00 79.25 1026 ILE A CA 1
ATOM 8177 C C . ILE A 1 1026 ? 38.679 14.305 23.073 1.00 79.25 1026 ILE A C 1
ATOM 8179 O O . ILE A 1 1026 ? 38.740 14.891 24.156 1.00 79.25 1026 ILE A O 1
ATOM 8183 N N . PRO A 1 1027 ? 39.306 14.802 21.988 1.00 70.12 1027 PRO A N 1
ATOM 8184 C CA . PRO A 1 1027 ? 40.130 16.001 22.065 1.00 70.12 1027 PRO A CA 1
ATOM 8185 C C . PRO A 1 1027 ? 39.288 17.285 21.971 1.00 70.12 1027 PRO A C 1
ATOM 8187 O O . PRO A 1 1027 ? 38.557 17.513 21.004 1.00 70.12 1027 PRO A O 1
ATOM 8190 N N . GLY A 1 1028 ? 39.469 18.177 22.949 1.00 80.44 1028 GLY A N 1
ATOM 8191 C CA . GLY A 1 1028 ? 38.994 19.564 22.914 1.00 80.44 1028 GLY A CA 1
ATOM 8192 C C . GLY A 1 1028 ? 37.493 19.774 23.175 1.00 80.44 1028 GLY A C 1
ATOM 8193 O O . GLY A 1 1028 ? 36.671 18.864 23.085 1.00 80.44 1028 GLY A O 1
ATOM 8194 N N . ALA A 1 1029 ? 37.120 21.027 23.465 1.00 74.44 1029 ALA A N 1
ATOM 8195 C CA . ALA A 1 1029 ? 35.753 21.402 23.854 1.00 74.44 1029 ALA A CA 1
ATOM 8196 C C . ALA A 1 1029 ? 34.699 21.090 22.773 1.00 74.44 1029 ALA A C 1
ATOM 8198 O O . ALA A 1 1029 ? 33.594 20.651 23.081 1.00 74.44 1029 ALA A O 1
ATOM 8199 N N . LYS A 1 1030 ? 35.057 21.252 21.492 1.00 74.62 1030 LYS A N 1
ATOM 8200 C CA . LYS A 1 1030 ? 34.167 20.951 20.358 1.00 74.62 1030 LYS A CA 1
ATOM 8201 C C . LYS A 1 1030 ? 33.916 19.448 20.192 1.00 74.62 1030 LYS A C 1
ATOM 8203 O O . LYS A 1 1030 ? 32.807 19.055 19.844 1.00 74.62 1030 LYS A O 1
ATOM 8208 N N . GLY A 1 1031 ? 34.928 18.614 20.445 1.00 78.94 1031 GLY A N 1
ATOM 8209 C CA . GLY A 1 1031 ? 34.775 17.159 20.445 1.00 78.94 1031 GLY A CA 1
ATOM 8210 C C . GLY A 1 1031 ? 33.877 16.697 21.589 1.00 78.94 1031 GLY A C 1
ATOM 8211 O O . GLY A 1 1031 ? 32.983 15.884 21.371 1.00 78.94 1031 GLY A O 1
ATOM 8212 N N . MET A 1 1032 ? 34.072 17.265 22.785 1.00 84.38 1032 MET A N 1
ATOM 8213 C CA . MET A 1 1032 ? 33.271 16.935 23.968 1.00 84.38 1032 MET A CA 1
ATOM 8214 C C . MET A 1 1032 ? 31.794 17.316 23.782 1.00 84.38 1032 MET A C 1
ATOM 8216 O O . MET A 1 1032 ? 30.919 16.532 24.135 1.00 84.38 1032 MET A O 1
ATOM 8220 N N . ALA A 1 1033 ? 31.506 18.463 23.155 1.00 79.31 1033 ALA A N 1
ATOM 8221 C CA . ALA A 1 1033 ? 30.136 18.860 22.819 1.00 79.31 1033 ALA A CA 1
ATOM 8222 C C . ALA A 1 1033 ? 29.452 17.862 21.865 1.00 79.31 1033 ALA A C 1
ATOM 8224 O O . ALA A 1 1033 ? 28.330 17.437 22.127 1.00 79.31 1033 ALA A O 1
ATOM 8225 N N . ALA A 1 1034 ? 30.147 17.420 20.811 1.00 79.06 1034 ALA A N 1
ATOM 8226 C CA . ALA A 1 1034 ? 29.614 16.434 19.867 1.00 79.06 1034 ALA A CA 1
ATOM 8227 C C . ALA A 1 1034 ? 29.403 15.048 20.507 1.00 79.06 1034 ALA A C 1
ATOM 8229 O O . ALA A 1 1034 ? 28.441 14.352 20.191 1.00 79.06 1034 ALA A O 1
ATOM 8230 N N . ALA A 1 1035 ? 30.282 14.639 21.425 1.00 83.50 1035 ALA A N 1
ATOM 8231 C CA . ALA A 1 1035 ? 30.108 13.401 22.182 1.00 83.50 1035 ALA A CA 1
ATOM 8232 C C . ALA A 1 1035 ? 28.925 13.477 23.160 1.00 83.50 1035 ALA A C 1
ATOM 8234 O O . ALA A 1 1035 ? 28.226 12.486 23.352 1.00 83.50 1035 ALA A O 1
ATOM 8235 N N . MET A 1 1036 ? 28.666 14.651 23.742 1.00 84.75 1036 MET A N 1
ATOM 8236 C CA . MET A 1 1036 ? 27.509 14.877 24.609 1.00 84.75 1036 MET A CA 1
ATOM 8237 C C . MET A 1 1036 ? 26.192 14.853 23.824 1.00 84.75 1036 MET A C 1
ATOM 8239 O O . MET A 1 1036 ? 25.232 14.227 24.263 1.00 84.75 1036 MET A O 1
ATOM 8243 N N . GLU A 1 1037 ? 26.165 15.456 22.635 1.00 83.44 1037 GLU A N 1
ATOM 8244 C CA . GLU A 1 1037 ? 25.034 15.365 21.702 1.00 83.44 1037 GLU A CA 1
ATOM 8245 C C . GLU A 1 1037 ? 24.769 13.903 21.312 1.00 83.44 1037 GLU A C 1
ATOM 8247 O O . GLU A 1 1037 ? 23.637 13.429 21.365 1.00 83.44 1037 GLU A O 1
ATOM 8252 N N . ARG A 1 1038 ? 25.831 13.137 21.034 1.00 82.12 1038 ARG A N 1
ATOM 8253 C CA . ARG A 1 1038 ? 25.734 11.704 20.737 1.00 82.12 1038 ARG A CA 1
ATOM 8254 C C . ARG A 1 1038 ? 25.232 10.875 21.924 1.00 82.12 1038 ARG A C 1
ATOM 8256 O O . ARG A 1 1038 ? 24.483 9.919 21.732 1.00 82.12 1038 ARG A O 1
ATOM 8263 N N . TYR A 1 1039 ? 25.643 11.218 23.141 1.00 86.88 1039 TYR A N 1
ATOM 8264 C CA . TYR A 1 1039 ? 25.161 10.578 24.366 1.00 86.88 1039 TYR A CA 1
ATOM 8265 C C . TYR A 1 1039 ? 23.653 10.795 24.544 1.00 86.88 1039 TYR A C 1
ATOM 8267 O O . TYR A 1 1039 ? 22.925 9.845 24.823 1.00 86.88 1039 TYR A O 1
ATOM 8275 N N . GLN A 1 1040 ? 23.177 12.015 24.279 1.00 83.81 1040 GLN A N 1
ATOM 8276 C CA . GLN A 1 1040 ? 21.750 12.344 24.279 1.00 83.81 1040 GLN A CA 1
ATOM 8277 C C . GLN A 1 1040 ? 20.995 11.635 23.149 1.00 83.81 1040 GLN A C 1
ATOM 8279 O O . GLN A 1 1040 ? 19.910 11.120 23.382 1.00 83.81 1040 GLN A O 1
ATOM 8284 N N . GLU A 1 1041 ? 21.564 11.540 21.946 1.00 82.75 1041 GLU A N 1
ATOM 8285 C CA . GLU A 1 1041 ? 20.975 10.804 20.817 1.00 82.75 1041 GLU A CA 1
ATOM 8286 C C . GLU A 1 1041 ? 20.813 9.305 21.145 1.00 82.75 1041 GLU A C 1
ATOM 8288 O O . GLU A 1 1041 ? 19.779 8.700 20.861 1.00 82.75 1041 GLU A O 1
ATOM 8293 N N . LEU A 1 1042 ? 21.808 8.692 21.800 1.00 80.25 1042 LEU A N 1
ATOM 8294 C CA . LEU A 1 1042 ? 21.718 7.304 22.268 1.00 80.25 1042 LEU A CA 1
ATOM 8295 C C . LEU A 1 1042 ? 20.552 7.105 23.243 1.00 80.25 1042 LEU A C 1
ATOM 8297 O O . LEU A 1 1042 ? 19.830 6.118 23.109 1.00 80.25 1042 LEU A O 1
ATOM 8301 N N . GLN A 1 1043 ? 20.347 8.042 24.170 1.00 80.94 1043 GLN A N 1
ATOM 8302 C CA . GLN A 1 1043 ? 19.265 7.981 25.154 1.00 80.94 1043 GLN A CA 1
ATOM 8303 C C . GLN A 1 1043 ? 17.890 8.299 24.548 1.00 80.94 1043 GLN A C 1
ATOM 8305 O O . GLN A 1 1043 ? 16.921 7.607 24.828 1.00 80.94 1043 GLN A O 1
ATOM 8310 N N . ASN A 1 1044 ? 17.804 9.308 23.683 1.00 78.00 1044 ASN A N 1
ATOM 8311 C CA . ASN A 1 1044 ? 16.531 9.865 23.222 1.00 78.00 1044 ASN A CA 1
ATOM 8312 C C . ASN A 1 1044 ? 16.012 9.233 21.924 1.00 78.00 1044 ASN A C 1
ATOM 8314 O O . ASN A 1 1044 ? 14.829 9.372 21.616 1.00 78.00 1044 ASN A O 1
ATOM 8318 N N . GLU A 1 1045 ? 16.868 8.550 21.158 1.00 75.50 1045 GLU A N 1
ATOM 8319 C CA . GLU A 1 1045 ? 16.489 7.972 19.863 1.00 75.50 1045 GLU A CA 1
ATOM 8320 C C . GLU A 1 1045 ? 16.718 6.460 19.769 1.00 75.50 1045 GLU A C 1
ATOM 8322 O O . GLU A 1 1045 ? 15.876 5.753 19.217 1.00 75.50 1045 GLU A O 1
ATOM 8327 N N . PHE A 1 1046 ? 17.843 5.938 20.277 1.00 72.75 1046 PHE A N 1
ATOM 8328 C CA . PHE A 1 1046 ? 18.214 4.527 20.064 1.00 72.75 1046 PHE A CA 1
ATOM 8329 C C . PHE A 1 1046 ? 17.751 3.580 21.175 1.00 72.75 1046 PHE A C 1
ATOM 8331 O O . PHE A 1 1046 ? 17.383 2.437 20.881 1.00 72.75 1046 PHE A O 1
ATOM 8338 N N . TRP A 1 1047 ? 17.784 4.055 22.419 1.00 73.25 1047 TRP A N 1
ATOM 8339 C CA . TRP A 1 1047 ? 17.454 3.283 23.620 1.00 73.25 1047 TRP A CA 1
ATOM 8340 C C . TRP A 1 1047 ? 16.299 3.880 24.419 1.00 73.25 1047 TRP A C 1
ATOM 8342 O O . TRP A 1 1047 ? 16.077 3.478 25.554 1.00 73.25 1047 TRP A O 1
ATOM 8352 N N . LYS A 1 1048 ? 15.577 4.845 23.837 1.00 76.12 1048 LYS A N 1
ATOM 8353 C CA . LYS A 1 1048 ? 14.509 5.585 24.512 1.00 76.12 1048 LYS A CA 1
ATOM 8354 C C . LYS A 1 1048 ? 13.474 4.653 25.137 1.00 76.12 1048 LYS A C 1
ATOM 8356 O O . LYS A 1 1048 ? 13.223 4.745 26.332 1.00 76.12 1048 LYS A O 1
ATOM 8361 N N . ASP A 1 1049 ? 12.942 3.740 24.328 1.00 66.06 1049 ASP A N 1
ATOM 8362 C CA . ASP A 1 1049 ? 11.893 2.812 24.750 1.00 66.06 1049 ASP A CA 1
ATOM 8363 C C . ASP A 1 1049 ? 12.397 1.884 25.877 1.00 66.06 1049 ASP A C 1
ATOM 8365 O O . ASP A 1 1049 ? 11.674 1.596 26.821 1.00 66.06 1049 ASP A O 1
ATOM 8369 N N . GLU A 1 1050 ? 13.663 1.456 25.833 1.00 70.00 1050 GLU A N 1
ATOM 8370 C CA . GLU A 1 1050 ? 14.235 0.565 26.849 1.00 70.00 1050 GLU A CA 1
ATOM 8371 C C . GLU A 1 1050 ? 14.633 1.291 28.144 1.00 70.00 1050 GLU A C 1
ATOM 8373 O O . GLU A 1 1050 ? 14.585 0.695 29.218 1.00 70.00 1050 GLU A O 1
ATOM 8378 N N . ILE A 1 1051 ? 15.020 2.569 28.062 1.00 73.00 1051 ILE A N 1
ATOM 8379 C CA . ILE A 1 1051 ? 15.278 3.424 29.234 1.00 73.00 1051 ILE A CA 1
ATOM 8380 C C . ILE A 1 1051 ? 13.978 3.664 30.002 1.00 73.00 1051 ILE A C 1
ATOM 8382 O O . ILE A 1 1051 ? 13.985 3.619 31.231 1.00 73.00 1051 ILE A O 1
ATOM 8386 N N . GLU A 1 1052 ? 12.867 3.861 29.287 1.00 67.38 1052 GLU A N 1
ATOM 8387 C CA . GLU A 1 1052 ? 11.523 3.932 29.875 1.00 67.38 1052 GLU A CA 1
ATOM 8388 C C . GLU A 1 1052 ? 11.132 2.602 30.567 1.00 67.38 1052 GLU A C 1
ATOM 8390 O O . GLU A 1 1052 ? 10.472 2.635 31.604 1.00 67.38 1052 GLU A O 1
ATOM 8395 N N . ASP A 1 1053 ? 11.637 1.456 30.085 1.00 60.81 1053 ASP A N 1
ATOM 8396 C CA . ASP A 1 1053 ? 11.450 0.113 30.671 1.00 60.81 1053 ASP A CA 1
ATOM 8397 C C . ASP A 1 1053 ? 12.466 -0.249 31.794 1.00 60.81 1053 ASP A C 1
ATOM 8399 O O . ASP A 1 1053 ? 12.478 -1.384 32.283 1.00 60.81 1053 ASP A O 1
ATOM 8403 N N . GLY A 1 1054 ? 13.316 0.694 32.232 1.00 63.16 1054 GLY A N 1
ATOM 8404 C CA . GLY A 1 1054 ? 14.237 0.525 33.371 1.00 63.16 1054 GLY A CA 1
ATOM 8405 C C . GLY A 1 1054 ? 15.715 0.274 33.025 1.00 63.16 1054 GLY A C 1
ATOM 8406 O O . GLY A 1 1054 ? 16.520 0.030 33.930 1.00 63.16 1054 GLY A O 1
ATOM 8407 N N . LEU A 1 1055 ? 16.105 0.357 31.747 1.00 72.06 1055 LEU A N 1
ATOM 8408 C CA . LEU A 1 1055 ? 17.501 0.257 31.302 1.00 72.06 1055 LEU A CA 1
ATOM 8409 C C . LEU A 1 1055 ? 18.351 1.426 31.829 1.00 72.06 1055 LEU A C 1
ATOM 8411 O O . LEU A 1 1055 ? 18.082 2.597 31.556 1.00 72.06 1055 LEU A O 1
ATOM 8415 N N . GLY A 1 1056 ? 19.448 1.116 32.522 1.00 73.00 1056 GLY A N 1
ATOM 8416 C CA . GLY A 1 1056 ? 20.388 2.135 32.984 1.00 73.00 1056 GLY A CA 1
ATOM 8417 C C . GLY A 1 1056 ? 21.363 2.565 31.887 1.00 73.00 1056 GLY A C 1
ATOM 8418 O O . GLY A 1 1056 ? 21.907 1.736 31.162 1.00 73.00 1056 GLY A O 1
ATOM 8419 N N . VAL A 1 1057 ? 21.651 3.864 31.782 1.00 82.25 1057 VAL A N 1
ATOM 8420 C CA . VAL A 1 1057 ? 22.738 4.381 30.931 1.00 82.25 1057 VAL A CA 1
ATOM 8421 C C . VAL A 1 1057 ? 23.755 5.102 31.804 1.00 82.25 1057 VAL A C 1
ATOM 8423 O O . VAL A 1 1057 ? 23.410 6.022 32.550 1.00 82.25 1057 VAL A O 1
ATOM 8426 N N . ARG A 1 1058 ? 25.015 4.670 31.733 1.00 84.00 1058 ARG A N 1
ATOM 8427 C CA . ARG A 1 1058 ? 26.122 5.174 32.552 1.00 84.00 1058 ARG A CA 1
ATOM 8428 C C . ARG A 1 1058 ? 27.295 5.609 31.673 1.00 84.00 1058 ARG A C 1
ATOM 8430 O O . ARG A 1 1058 ? 27.542 5.073 30.589 1.00 84.00 1058 ARG A O 1
ATOM 8437 N N . ARG A 1 1059 ? 28.042 6.599 32.155 1.00 86.75 1059 ARG A N 1
ATOM 8438 C CA . ARG A 1 1059 ? 29.230 7.147 31.494 1.00 86.75 1059 ARG A CA 1
ATOM 8439 C C . ARG A 1 1059 ? 30.483 6.676 32.222 1.00 86.75 1059 ARG A C 1
ATOM 8441 O O . ARG A 1 1059 ? 30.683 7.030 33.377 1.00 86.75 1059 ARG A O 1
ATOM 8448 N N . PHE A 1 1060 ? 31.322 5.907 31.533 1.00 85.38 1060 PHE A N 1
ATOM 8449 C CA . PHE A 1 1060 ? 32.624 5.478 32.033 1.00 85.38 1060 PHE A CA 1
ATOM 8450 C C . PHE A 1 1060 ? 33.717 6.420 31.526 1.00 85.38 1060 PHE A C 1
ATOM 8452 O O . PHE A 1 1060 ? 33.962 6.525 30.322 1.00 85.38 1060 PHE A O 1
ATOM 8459 N N . GLU A 1 1061 ? 34.390 7.106 32.447 1.00 80.12 1061 GLU A N 1
ATOM 8460 C CA . GLU A 1 1061 ? 35.356 8.158 32.111 1.00 80.12 1061 GLU A CA 1
ATOM 8461 C C . GLU A 1 1061 ? 36.768 7.627 31.834 1.00 80.12 1061 GLU A C 1
ATOM 8463 O O . GLU A 1 1061 ? 37.665 8.401 31.507 1.00 80.12 1061 GLU A O 1
ATOM 8468 N N . GLY A 1 1062 ? 36.969 6.307 31.913 1.00 73.50 1062 GLY A N 1
ATOM 8469 C CA . GLY A 1 1062 ? 38.285 5.694 31.731 1.00 73.50 1062 GLY A CA 1
ATOM 8470 C C . GLY A 1 1062 ? 39.180 5.811 32.966 1.00 73.50 1062 GLY A C 1
ATOM 8471 O O . GLY A 1 1062 ? 40.399 5.755 32.830 1.00 73.50 1062 GLY A O 1
ATOM 8472 N N . THR A 1 1063 ? 38.592 6.020 34.150 1.00 75.31 1063 THR A N 1
ATOM 8473 C CA . THR A 1 1063 ? 39.304 6.121 35.434 1.00 75.31 1063 THR A CA 1
ATOM 8474 C C . THR A 1 1063 ? 38.863 5.015 36.400 1.00 75.31 1063 THR A C 1
ATOM 8476 O O . THR A 1 1063 ? 37.676 4.664 36.391 1.00 75.31 1063 THR A O 1
ATOM 8479 N N . PRO A 1 1064 ? 39.754 4.506 37.276 1.00 67.94 1064 PRO A N 1
ATOM 8480 C CA . PRO A 1 1064 ? 39.396 3.527 38.308 1.00 67.94 1064 PRO A CA 1
ATOM 8481 C C . PRO A 1 1064 ? 38.209 3.970 39.172 1.00 67.94 1064 PRO A C 1
ATOM 8483 O O . PRO A 1 1064 ? 37.300 3.188 39.432 1.00 67.94 1064 PRO A O 1
ATOM 8486 N N . GLN A 1 1065 ? 38.150 5.258 39.527 1.00 67.62 1065 GLN A N 1
ATOM 8487 C CA . GLN A 1 1065 ? 37.050 5.827 40.308 1.00 67.62 1065 GLN A CA 1
ATOM 8488 C C . GLN A 1 1065 ? 35.708 5.738 39.567 1.00 67.62 1065 GLN A C 1
ATOM 8490 O O . GLN A 1 1065 ? 34.697 5.385 40.169 1.00 67.62 1065 GLN A O 1
ATOM 8495 N N . SER A 1 1066 ? 35.686 6.022 38.258 1.00 76.12 1066 SER A N 1
ATOM 8496 C CA . SER A 1 1066 ? 34.458 5.932 37.456 1.00 76.12 1066 SER A CA 1
ATOM 8497 C C . SER A 1 1066 ? 33.994 4.486 37.239 1.00 76.12 1066 SER A C 1
ATOM 8499 O O . SER A 1 1066 ? 32.790 4.239 37.248 1.00 76.12 1066 SER A O 1
ATOM 8501 N N . ALA A 1 1067 ? 34.915 3.523 37.094 1.00 72.00 1067 ALA A N 1
ATOM 8502 C CA . ALA A 1 1067 ? 34.568 2.100 37.009 1.00 72.00 1067 ALA A CA 1
ATOM 8503 C C . ALA A 1 1067 ? 33.974 1.593 38.326 1.00 72.00 1067 ALA A C 1
ATOM 8505 O O . ALA A 1 1067 ? 32.906 0.982 38.326 1.00 72.00 1067 ALA A O 1
ATOM 8506 N N . LEU A 1 1068 ? 34.633 1.910 39.444 1.00 68.75 1068 LEU A N 1
ATOM 8507 C CA . LEU A 1 1068 ? 34.202 1.516 40.780 1.00 68.75 1068 LEU A CA 1
ATOM 8508 C C . LEU A 1 1068 ? 32.833 2.104 41.131 1.00 68.75 1068 LEU A C 1
ATOM 8510 O O . LEU A 1 1068 ? 31.960 1.390 41.612 1.00 68.75 1068 LEU A O 1
ATOM 8514 N N . TRP A 1 1069 ? 32.610 3.386 40.830 1.00 70.75 1069 TRP A N 1
ATOM 8515 C CA . TRP A 1 1069 ? 31.319 4.030 41.064 1.00 70.75 1069 TRP A CA 1
ATOM 8516 C C . TRP A 1 1069 ? 30.187 3.356 40.281 1.00 70.75 1069 TRP A C 1
ATOM 8518 O O . TRP A 1 1069 ? 29.135 3.073 40.852 1.00 70.75 1069 TRP A O 1
ATOM 8528 N N . ILE A 1 1070 ? 30.406 3.047 38.995 1.00 73.38 1070 ILE A N 1
ATOM 8529 C CA . ILE A 1 1070 ? 29.421 2.317 38.185 1.00 73.38 1070 ILE A CA 1
ATOM 8530 C C . ILE A 1 1070 ? 29.163 0.944 38.806 1.00 73.38 1070 ILE A C 1
ATOM 8532 O O . ILE A 1 1070 ? 28.010 0.603 39.041 1.00 73.38 1070 ILE A O 1
ATOM 8536 N N . PHE A 1 1071 ? 30.209 0.180 39.120 1.00 72.75 1071 PHE A N 1
ATOM 8537 C CA . PHE A 1 1071 ? 30.083 -1.166 39.676 1.00 72.75 1071 PHE A CA 1
ATOM 8538 C C . PHE A 1 1071 ? 29.303 -1.191 41.001 1.00 72.75 1071 PHE A C 1
ATOM 8540 O O . PHE A 1 1071 ? 28.339 -1.945 41.121 1.00 72.75 1071 PHE A O 1
ATOM 8547 N N . THR A 1 1072 ? 29.629 -0.311 41.953 1.00 67.19 1072 THR A N 1
ATOM 8548 C CA . THR A 1 1072 ? 28.927 -0.211 43.245 1.00 67.19 1072 THR A CA 1
ATOM 8549 C C . THR A 1 1072 ? 27.445 0.122 43.074 1.00 67.19 1072 THR A C 1
ATOM 8551 O O . THR A 1 1072 ? 26.602 -0.459 43.753 1.00 67.19 1072 THR A O 1
ATOM 8554 N N . GLN A 1 1073 ? 27.108 1.012 42.134 1.00 68.31 1073 GLN A N 1
ATOM 8555 C CA . GLN A 1 1073 ? 25.715 1.343 41.813 1.00 68.31 1073 GLN A CA 1
ATOM 8556 C C . GLN A 1 1073 ? 24.960 0.168 41.178 1.00 68.31 1073 GLN A C 1
ATOM 8558 O O . GLN A 1 1073 ? 23.760 0.029 41.376 1.00 68.31 1073 GLN A O 1
ATOM 8563 N N . LEU A 1 1074 ? 25.631 -0.681 40.397 1.00 70.31 1074 LEU A N 1
ATOM 8564 C CA . LEU A 1 1074 ? 24.995 -1.861 39.805 1.00 70.31 1074 LEU A CA 1
ATOM 8565 C C . LEU A 1 1074 ? 24.740 -2.948 40.851 1.00 70.31 1074 LEU A C 1
ATOM 8567 O O . LEU A 1 1074 ? 23.663 -3.539 40.875 1.00 70.31 1074 LEU A O 1
ATOM 8571 N N . VAL A 1 1075 ? 25.700 -3.175 41.748 1.00 66.12 1075 VAL A N 1
ATOM 8572 C CA . VAL A 1 1075 ? 25.571 -4.154 42.837 1.00 66.12 1075 VAL A CA 1
ATOM 8573 C C . VAL A 1 1075 ? 24.502 -3.723 43.850 1.00 66.12 1075 VAL A C 1
ATOM 8575 O O . VAL A 1 1075 ? 23.745 -4.574 44.321 1.00 66.12 1075 VAL A O 1
ATOM 8578 N N . SER A 1 1076 ? 24.362 -2.419 44.129 1.00 61.19 1076 SER A N 1
ATOM 8579 C CA . SER A 1 1076 ? 23.297 -1.896 44.998 1.00 61.19 1076 SER A CA 1
ATOM 8580 C C . SER A 1 1076 ? 21.895 -2.056 44.404 1.00 61.19 1076 SER A C 1
ATOM 8582 O O . SER A 1 1076 ? 20.948 -2.260 45.151 1.00 61.19 1076 SER A O 1
ATOM 8584 N N . ILE A 1 1077 ? 21.752 -2.014 43.074 1.00 58.34 1077 ILE A N 1
ATOM 8585 C CA . ILE A 1 1077 ? 20.479 -2.280 42.377 1.00 58.34 1077 ILE A CA 1
ATOM 8586 C C . ILE A 1 1077 ? 20.085 -3.765 42.476 1.00 58.34 1077 ILE A C 1
ATOM 8588 O O . ILE A 1 1077 ? 18.902 -4.098 42.462 1.00 58.34 1077 ILE A O 1
ATOM 8592 N N . ALA A 1 1078 ? 21.064 -4.668 42.576 1.00 52.34 1078 ALA A N 1
ATOM 8593 C CA . ALA A 1 1078 ? 20.838 -6.112 42.643 1.00 52.34 1078 ALA A CA 1
ATOM 8594 C C . ALA A 1 1078 ? 20.659 -6.674 44.070 1.00 52.34 1078 ALA A C 1
ATOM 8596 O O . ALA A 1 1078 ? 20.325 -7.856 44.196 1.00 52.34 1078 ALA A O 1
ATOM 8597 N N . SER A 1 1079 ? 20.860 -5.857 45.115 1.00 50.25 1079 SER A N 1
ATOM 8598 C CA . SER A 1 1079 ? 20.929 -6.274 46.530 1.00 50.25 1079 SER A CA 1
ATOM 8599 C C . SER A 1 1079 ? 19.983 -5.442 47.420 1.00 50.25 1079 SER A C 1
ATOM 8601 O O . SER A 1 1079 ? 19.684 -4.298 47.096 1.00 50.25 1079 SER A O 1
ATOM 8603 N N . ASP A 1 1080 ? 19.497 -5.984 48.548 1.00 46.19 1080 ASP A N 1
ATOM 8604 C CA . ASP A 1 1080 ? 18.636 -5.244 49.497 1.00 46.19 1080 ASP A CA 1
ATOM 8605 C C . ASP A 1 1080 ? 19.408 -4.045 50.113 1.00 46.19 1080 ASP A C 1
ATOM 8607 O O . ASP A 1 1080 ? 20.528 -4.229 50.603 1.00 46.19 1080 ASP A O 1
ATOM 8611 N N . PRO A 1 1081 ? 18.846 -2.815 50.098 1.00 40.19 1081 PRO A N 1
ATOM 8612 C CA . PRO A 1 1081 ? 19.531 -1.591 50.526 1.00 40.19 1081 PRO A CA 1
ATOM 8613 C C . PRO A 1 1081 ? 19.984 -1.580 51.995 1.00 40.19 1081 PRO A C 1
ATOM 8615 O O . PRO A 1 1081 ? 20.780 -0.723 52.374 1.00 40.19 1081 PRO A O 1
ATOM 8618 N N . ARG A 1 1082 ? 19.534 -2.533 52.822 1.00 40.97 1082 ARG A N 1
ATOM 8619 C CA . ARG A 1 1082 ? 19.992 -2.710 54.212 1.00 40.97 1082 ARG A CA 1
ATOM 8620 C C . ARG A 1 1082 ? 21.422 -3.259 54.345 1.00 40.97 1082 ARG A C 1
ATOM 8622 O O . ARG A 1 1082 ? 21.965 -3.214 55.443 1.00 40.97 1082 ARG A O 1
ATOM 8629 N N . TYR A 1 1083 ? 22.031 -3.751 53.262 1.00 45.31 1083 TYR A N 1
ATOM 8630 C CA . TYR A 1 1083 ? 23.324 -4.458 53.280 1.00 45.31 1083 TYR A CA 1
ATOM 8631 C C . TYR A 1 1083 ? 24.491 -3.696 52.623 1.00 45.31 1083 TYR A C 1
ATOM 8633 O O . TYR A 1 1083 ? 25.506 -4.305 52.297 1.00 45.31 1083 TYR A O 1
ATOM 8641 N N . LEU A 1 1084 ? 24.379 -2.383 52.394 1.00 44.97 1084 LEU A N 1
ATOM 8642 C CA . LEU A 1 1084 ? 25.423 -1.602 51.710 1.00 44.97 1084 LEU A CA 1
ATOM 8643 C C . LEU A 1 1084 ? 26.436 -0.985 52.698 1.00 44.97 1084 LEU A C 1
ATOM 8645 O O . LEU A 1 1084 ? 26.049 -0.108 53.473 1.00 44.97 1084 LEU A O 1
ATOM 8649 N N . PRO A 1 1085 ? 27.734 -1.354 52.655 1.00 43.00 1085 PRO A N 1
ATOM 8650 C CA . PRO A 1 1085 ? 28.771 -0.705 53.453 1.00 43.00 1085 PRO A CA 1
ATOM 8651 C C . PRO A 1 1085 ? 29.228 0.602 52.790 1.00 43.00 1085 PRO A C 1
ATOM 8653 O O . PRO A 1 1085 ? 29.492 0.654 51.588 1.00 43.00 1085 PRO A O 1
ATOM 8656 N N . GLY A 1 1086 ? 29.385 1.656 53.592 1.00 42.62 1086 GLY A N 1
ATOM 8657 C CA . GLY A 1 1086 ? 29.854 2.982 53.171 1.00 42.62 1086 GLY A CA 1
ATOM 8658 C C . GLY A 1 1086 ? 31.340 3.091 52.790 1.00 42.62 1086 GLY A C 1
ATOM 8659 O O . GLY A 1 1086 ? 31.806 4.202 52.566 1.00 42.62 1086 GLY A O 1
ATOM 8660 N N . GLU A 1 1087 ? 32.094 1.990 52.684 1.00 46.75 1087 GLU A N 1
ATOM 8661 C CA . GLU A 1 1087 ? 33.536 2.008 52.379 1.00 46.75 1087 GLU A CA 1
ATOM 8662 C C . GLU A 1 1087 ? 33.964 0.887 51.408 1.00 46.75 1087 GLU A C 1
ATOM 8664 O O . GLU A 1 1087 ? 34.698 -0.029 51.763 1.00 46.75 1087 GLU A O 1
ATOM 8669 N N . LEU A 1 1088 ? 33.562 0.962 50.137 1.00 48.00 1088 LEU A N 1
ATOM 8670 C CA . LEU A 1 1088 ? 34.095 0.096 49.065 1.00 48.00 1088 LEU A CA 1
ATOM 8671 C C . LEU A 1 1088 ? 35.339 0.702 48.372 1.00 48.00 1088 LEU A C 1
ATOM 8673 O O . LEU A 1 1088 ? 35.563 0.475 47.192 1.00 48.00 1088 LEU A O 1
ATOM 8677 N N . SER A 1 1089 ? 36.157 1.514 49.050 1.00 39.59 1089 SER A N 1
ATOM 8678 C CA . SER A 1 1089 ? 37.261 2.268 48.415 1.00 39.59 1089 SER A CA 1
ATOM 8679 C C . SER A 1 1089 ? 38.672 1.694 48.628 1.00 39.59 1089 SER A C 1
ATOM 8681 O O . SER A 1 1089 ? 39.647 2.406 48.389 1.00 39.59 1089 SER A O 1
ATOM 8683 N N . LYS A 1 1090 ? 38.821 0.440 49.077 1.00 40.28 1090 LYS A N 1
ATOM 8684 C CA . LYS A 1 1090 ? 40.127 -0.161 49.423 1.00 40.28 1090 LYS A CA 1
ATOM 8685 C C . LYS A 1 1090 ? 40.389 -1.476 48.670 1.00 40.28 1090 LYS A C 1
ATOM 8687 O O . LYS A 1 1090 ? 40.157 -2.532 49.235 1.00 40.28 1090 LYS A O 1
ATOM 8692 N N . GLY A 1 1091 ? 40.907 -1.381 47.439 1.00 46.78 1091 GLY A N 1
ATOM 8693 C CA . GLY A 1 1091 ? 41.610 -2.456 46.705 1.00 46.78 1091 GLY A CA 1
ATOM 8694 C C . GLY A 1 1091 ? 40.801 -3.710 46.316 1.00 46.78 1091 GLY A C 1
ATOM 8695 O O . GLY A 1 1091 ? 40.018 -4.236 47.101 1.00 46.78 1091 GLY A O 1
ATOM 8696 N N . PHE A 1 1092 ? 41.013 -4.225 45.099 1.00 52.06 1092 PHE A N 1
ATOM 8697 C CA . PHE A 1 1092 ? 40.310 -5.409 44.578 1.00 52.06 1092 PHE A CA 1
ATOM 8698 C C . PHE A 1 1092 ? 41.238 -6.300 43.752 1.00 52.06 1092 PHE A C 1
ATOM 8700 O O . PHE A 1 1092 ? 42.169 -5.791 43.131 1.00 52.06 1092 PHE A O 1
ATOM 8707 N N . ALA A 1 1093 ? 40.925 -7.599 43.714 1.00 48.66 1093 ALA A N 1
ATOM 8708 C CA . ALA A 1 1093 ? 41.568 -8.587 42.850 1.00 48.66 1093 ALA A CA 1
ATOM 8709 C C . ALA A 1 1093 ? 40.515 -9.469 42.151 1.00 48.66 1093 ALA A C 1
ATOM 8711 O O . ALA A 1 1093 ? 39.430 -9.718 42.696 1.00 48.66 1093 ALA A O 1
ATOM 8712 N N . PHE A 1 1094 ? 40.837 -9.971 40.953 1.00 48.72 1094 PHE A N 1
ATOM 8713 C CA . PHE A 1 1094 ? 40.013 -10.953 40.237 1.00 48.72 1094 PHE A CA 1
ATOM 8714 C C . PHE A 1 1094 ? 40.724 -12.300 40.169 1.00 48.72 1094 PHE A C 1
ATOM 8716 O O . PHE A 1 1094 ? 41.820 -12.410 39.629 1.00 48.72 1094 PHE A O 1
ATOM 8723 N N . GLN A 1 1095 ? 40.055 -13.359 40.623 1.00 50.53 1095 GLN A N 1
ATOM 8724 C CA . GLN A 1 1095 ? 40.536 -14.724 40.427 1.00 50.53 1095 GLN A CA 1
ATOM 8725 C C . GLN A 1 1095 ? 39.739 -15.384 39.301 1.00 50.53 1095 GLN A C 1
ATOM 8727 O O . GLN A 1 1095 ? 38.511 -15.352 39.316 1.00 50.53 1095 GLN A O 1
ATOM 8732 N N . GLN A 1 1096 ? 40.400 -15.998 38.320 1.00 44.53 1096 GLN A N 1
ATOM 8733 C CA . GLN A 1 1096 ? 39.707 -16.834 37.335 1.00 44.53 1096 GLN A CA 1
ATOM 8734 C C . GLN A 1 1096 ? 39.213 -18.114 38.019 1.00 44.53 1096 GLN A C 1
ATOM 8736 O O . GLN A 1 1096 ? 39.982 -18.776 38.717 1.00 44.53 1096 GLN A O 1
ATOM 8741 N N . VAL A 1 1097 ? 37.939 -18.473 37.840 1.00 48.59 1097 VAL A N 1
ATOM 8742 C CA . VAL A 1 1097 ? 37.342 -19.615 38.555 1.00 48.59 1097 VAL A CA 1
ATOM 8743 C C . VAL A 1 1097 ? 36.422 -20.414 37.634 1.00 48.59 1097 VAL A C 1
ATOM 8745 O O . VAL A 1 1097 ? 35.677 -19.838 36.845 1.00 48.59 1097 VAL A O 1
ATOM 8748 N N . GLY A 1 1098 ? 36.440 -21.744 37.755 1.00 42.94 1098 GLY A N 1
ATOM 8749 C CA . GLY A 1 1098 ? 35.398 -22.610 37.196 1.00 42.94 1098 GLY A CA 1
ATOM 8750 C C . GLY A 1 1098 ? 34.238 -22.707 38.184 1.00 42.94 1098 GLY A C 1
ATOM 8751 O O . GLY A 1 1098 ? 34.423 -23.239 39.277 1.00 42.94 1098 GLY A O 1
ATOM 8752 N N . ILE A 1 1099 ? 33.068 -22.158 37.852 1.00 40.88 1099 ILE A N 1
ATOM 8753 C CA . ILE A 1 1099 ? 31.936 -22.056 38.789 1.00 40.88 1099 ILE A CA 1
ATOM 8754 C C . ILE A 1 1099 ? 30.676 -22.615 38.149 1.00 40.88 1099 ILE A C 1
ATOM 8756 O O . ILE A 1 1099 ? 30.333 -22.209 37.047 1.00 40.88 1099 ILE A O 1
ATOM 8760 N N . LYS A 1 1100 ? 29.955 -23.479 38.874 1.00 39.75 1100 LYS A N 1
ATOM 8761 C CA . LYS A 1 1100 ? 28.636 -23.979 38.476 1.00 39.75 1100 LYS A CA 1
ATOM 8762 C C . LYS A 1 1100 ? 27.525 -23.001 38.908 1.00 39.75 1100 LYS A C 1
ATOM 8764 O O . LYS A 1 1100 ? 27.341 -22.796 40.103 1.00 39.75 1100 LYS A O 1
ATOM 8769 N N . LEU A 1 1101 ? 26.810 -22.383 37.969 1.00 38.62 1101 LEU A N 1
ATOM 8770 C CA . LEU A 1 1101 ? 25.742 -21.391 38.181 1.00 38.62 1101 LEU A CA 1
ATOM 8771 C C . LEU A 1 1101 ? 24.339 -21.977 37.940 1.00 38.62 1101 LEU A C 1
ATOM 8773 O O . LEU A 1 1101 ? 24.203 -23.122 37.534 1.00 38.62 1101 LEU A O 1
ATOM 8777 N N . GLY A 1 1102 ? 23.283 -21.217 38.238 1.00 38.16 1102 GLY A N 1
ATOM 8778 C CA . GLY A 1 1102 ? 21.886 -21.606 38.018 1.00 38.16 1102 GLY A CA 1
ATOM 8779 C C . GLY A 1 1102 ? 21.299 -21.147 36.681 1.00 38.16 1102 GLY A C 1
ATOM 8780 O O . GLY A 1 1102 ? 21.960 -20.582 35.814 1.00 38.16 1102 GLY A O 1
ATOM 8781 N N . GLU A 1 1103 ? 20.018 -21.440 36.513 1.00 35.50 1103 GLU A N 1
ATOM 8782 C CA . GLU A 1 1103 ? 19.301 -21.530 35.246 1.00 35.50 1103 GLU A CA 1
ATOM 8783 C C . GLU A 1 1103 ? 18.658 -20.178 34.777 1.00 35.50 1103 GLU A C 1
ATOM 8785 O O . GLU A 1 1103 ? 17.995 -19.516 35.564 1.00 35.50 1103 GLU A O 1
ATOM 8790 N N . PHE A 1 1104 ? 18.769 -19.797 33.483 1.00 33.34 1104 PHE A N 1
ATOM 8791 C CA . PHE A 1 1104 ? 18.029 -18.686 32.823 1.00 33.34 1104 PHE A CA 1
ATOM 8792 C C . PHE A 1 1104 ? 16.596 -19.106 32.426 1.00 33.34 1104 PHE A C 1
ATOM 8794 O O . PHE A 1 1104 ? 16.430 -19.951 31.547 1.00 33.34 1104 PHE A O 1
ATOM 8801 N N . ASN A 1 1105 ? 15.555 -18.505 33.005 1.00 31.09 1105 ASN A N 1
ATOM 8802 C CA . ASN A 1 1105 ? 14.173 -18.741 32.561 1.00 31.09 1105 ASN A CA 1
ATOM 8803 C C . ASN A 1 1105 ? 13.937 -18.165 31.152 1.00 31.09 1105 ASN A C 1
ATOM 8805 O O . ASN A 1 1105 ? 13.704 -16.968 31.012 1.00 31.09 1105 ASN A O 1
ATOM 8809 N N . ASN A 1 1106 ? 13.949 -19.025 30.128 1.00 35.56 1106 ASN A N 1
ATOM 8810 C CA . ASN A 1 1106 ? 13.614 -18.669 28.747 1.00 35.56 1106 ASN A CA 1
ATOM 8811 C C . ASN A 1 1106 ? 12.269 -19.287 28.341 1.00 35.56 1106 ASN A C 1
ATOM 8813 O O . ASN A 1 1106 ? 12.078 -20.501 28.431 1.00 35.56 1106 ASN A O 1
ATOM 8817 N N . HIS A 1 1107 ? 11.350 -18.453 27.848 1.00 33.91 1107 HIS A N 1
ATOM 8818 C CA . HIS A 1 1107 ? 10.115 -18.907 27.213 1.00 33.91 1107 HIS A CA 1
ATOM 8819 C C . HIS A 1 1107 ? 10.411 -19.449 25.795 1.00 33.91 1107 HIS A C 1
ATOM 8821 O O . HIS A 1 1107 ? 11.178 -18.844 25.045 1.00 33.91 1107 HIS A O 1
ATOM 8827 N N . PRO A 1 1108 ? 9.788 -20.565 25.372 1.00 34.16 1108 PRO A N 1
ATOM 8828 C CA . PRO A 1 1108 ? 10.060 -21.202 24.078 1.00 34.16 1108 PRO A CA 1
ATOM 8829 C C . PRO A 1 1108 ? 9.651 -20.379 22.839 1.00 34.16 1108 PRO A C 1
ATOM 8831 O O . PRO A 1 1108 ? 10.117 -20.681 21.740 1.00 34.16 1108 PRO A O 1
ATOM 8834 N N . GLU A 1 1109 ? 8.822 -19.339 22.983 1.00 36.22 1109 GLU A N 1
ATOM 8835 C CA . GLU A 1 1109 ? 8.322 -18.526 21.860 1.00 36.22 1109 GLU A CA 1
ATOM 8836 C C . GLU A 1 1109 ? 9.338 -17.479 21.350 1.00 36.22 1109 GLU A C 1
ATOM 8838 O O . GLU A 1 1109 ? 9.411 -17.239 20.141 1.00 36.22 1109 GLU A O 1
ATOM 8843 N N . ASP A 1 1110 ? 10.208 -16.942 22.217 1.00 39.56 1110 ASP A N 1
ATOM 8844 C CA . ASP A 1 1110 ? 11.235 -15.947 21.842 1.00 39.56 1110 ASP A CA 1
ATOM 8845 C C . ASP A 1 1110 ? 12.363 -16.554 20.984 1.00 39.56 1110 ASP A C 1
ATOM 8847 O O . ASP A 1 1110 ? 13.004 -15.892 20.159 1.00 39.56 1110 ASP A O 1
ATOM 8851 N N . ASN A 1 1111 ? 12.538 -17.872 21.092 1.00 45.41 1111 ASN A N 1
ATOM 8852 C CA . ASN A 1 1111 ? 13.562 -18.634 20.391 1.00 45.41 1111 ASN A CA 1
ATOM 8853 C C . ASN A 1 1111 ? 13.303 -18.784 18.877 1.00 45.41 1111 ASN A C 1
ATOM 8855 O O . ASN A 1 1111 ? 14.237 -19.087 18.133 1.00 45.41 1111 ASN A O 1
ATOM 8859 N N . ALA A 1 1112 ? 12.078 -18.576 18.381 1.00 45.81 1112 ALA A N 1
ATOM 8860 C CA . ALA A 1 1112 ? 11.776 -18.667 16.945 1.00 45.81 1112 ALA A CA 1
ATOM 8861 C C . ALA A 1 1112 ? 12.139 -17.374 16.190 1.00 45.81 1112 ALA A C 1
ATOM 8863 O O . ALA A 1 1112 ? 12.709 -17.422 15.097 1.00 45.81 1112 ALA A O 1
ATOM 8864 N N . ALA A 1 1113 ? 11.867 -16.210 16.788 1.00 41.69 1113 ALA A N 1
ATOM 8865 C CA . ALA A 1 1113 ? 12.185 -14.910 16.195 1.00 41.69 1113 ALA A CA 1
ATOM 8866 C C . ALA A 1 1113 ? 13.703 -14.680 16.118 1.00 41.69 1113 ALA A C 1
ATOM 8868 O O . ALA A 1 1113 ? 14.216 -14.257 15.079 1.00 41.69 1113 ALA A O 1
ATOM 8869 N N . ILE A 1 1114 ? 14.431 -15.039 17.181 1.00 47.66 1114 ILE A N 1
ATOM 8870 C CA . ILE A 1 1114 ? 15.896 -14.950 17.237 1.00 47.66 1114 ILE A CA 1
ATOM 8871 C C . ILE A 1 1114 ? 16.535 -15.870 16.189 1.00 47.66 1114 ILE A C 1
ATOM 8873 O O . ILE A 1 1114 ? 17.421 -15.434 15.453 1.00 47.66 1114 ILE A O 1
ATOM 8877 N N . ARG A 1 1115 ? 16.032 -17.104 16.034 1.00 52.16 1115 ARG A N 1
ATOM 8878 C CA . ARG A 1 1115 ? 16.493 -18.042 14.996 1.00 52.16 1115 ARG A CA 1
ATOM 8879 C C . ARG A 1 1115 ? 16.332 -17.484 13.588 1.00 52.16 1115 ARG A C 1
ATOM 8881 O O . ARG A 1 1115 ? 17.264 -17.580 12.798 1.00 52.16 1115 ARG A O 1
ATOM 8888 N N . VAL A 1 1116 ? 15.199 -16.852 13.278 1.00 51.97 1116 VAL A N 1
ATOM 8889 C CA . VAL A 1 1116 ? 14.965 -16.228 11.963 1.00 51.97 1116 VAL A CA 1
ATOM 8890 C C . VAL A 1 1116 ? 15.908 -15.043 11.726 1.00 51.97 1116 VAL A C 1
ATOM 8892 O O . VAL A 1 1116 ? 16.421 -14.878 10.618 1.00 51.97 1116 VAL A O 1
ATOM 8895 N N . ILE A 1 1117 ? 16.174 -14.230 12.754 1.00 52.44 1117 ILE A N 1
ATOM 8896 C CA . ILE A 1 1117 ? 17.101 -13.091 12.663 1.00 52.44 1117 ILE A CA 1
ATOM 8897 C C . ILE A 1 1117 ? 18.534 -13.579 12.412 1.00 52.44 1117 ILE A C 1
ATOM 8899 O O . ILE A 1 1117 ? 19.185 -13.091 11.490 1.00 52.44 1117 ILE A O 1
ATOM 8903 N N . ILE A 1 1118 ? 18.994 -14.568 13.181 1.00 54.91 1118 ILE A N 1
ATOM 8904 C CA . ILE A 1 1118 ? 20.332 -15.163 13.057 1.00 54.91 1118 ILE A CA 1
ATOM 8905 C C . ILE A 1 1118 ? 20.490 -15.892 11.718 1.00 54.91 1118 ILE A C 1
ATOM 8907 O O . ILE A 1 1118 ? 21.510 -15.746 11.051 1.00 54.91 1118 ILE A O 1
ATOM 8911 N N . HIS A 1 1119 ? 19.468 -16.634 11.284 1.00 61.03 1119 HIS A N 1
ATOM 8912 C CA . HIS A 1 1119 ? 19.464 -17.338 10.003 1.00 61.03 1119 HIS A CA 1
ATOM 8913 C C . HIS A 1 1119 ? 19.601 -16.368 8.821 1.00 61.03 1119 HIS A C 1
ATOM 8915 O O . HIS A 1 1119 ? 20.427 -16.572 7.932 1.00 61.03 1119 HIS A O 1
ATOM 8921 N N . ASN A 1 1120 ? 18.825 -15.281 8.818 1.00 55.28 1120 ASN A N 1
ATOM 8922 C CA . ASN A 1 1120 ? 18.904 -14.270 7.764 1.00 55.28 1120 ASN A CA 1
ATOM 8923 C C . ASN A 1 1120 ? 20.236 -13.505 7.789 1.00 55.28 1120 ASN A C 1
ATOM 8925 O O . ASN A 1 1120 ? 20.769 -13.190 6.726 1.00 55.28 1120 ASN A O 1
ATOM 8929 N N . ASP A 1 1121 ? 20.800 -13.243 8.972 1.00 62.19 1121 ASP A N 1
ATOM 8930 C CA . ASP A 1 1121 ? 22.115 -12.609 9.092 1.00 62.19 1121 ASP A CA 1
ATOM 8931 C C . ASP A 1 1121 ? 23.242 -13.494 8.536 1.00 62.19 1121 ASP A C 1
ATOM 8933 O O . ASP A 1 1121 ? 24.034 -13.044 7.705 1.00 62.19 1121 ASP A O 1
ATOM 8937 N N . LEU A 1 1122 ? 23.249 -14.781 8.896 1.00 62.47 1122 LEU A N 1
ATOM 8938 C CA . LEU A 1 1122 ? 24.192 -15.764 8.361 1.00 62.47 1122 LEU A CA 1
ATOM 8939 C C . LEU A 1 1122 ? 24.135 -15.829 6.831 1.00 62.47 1122 LEU A C 1
ATOM 8941 O O . LEU A 1 1122 ? 25.184 -15.839 6.189 1.00 62.47 1122 LEU A O 1
ATOM 8945 N N . LEU A 1 1123 ? 22.940 -15.796 6.230 1.00 62.44 1123 LEU A N 1
ATOM 8946 C CA . LEU A 1 1123 ? 22.784 -15.753 4.770 1.00 62.44 1123 LEU A CA 1
ATOM 8947 C C . LEU A 1 1123 ? 23.400 -14.493 4.143 1.00 62.44 1123 LEU A C 1
ATOM 8949 O O . LE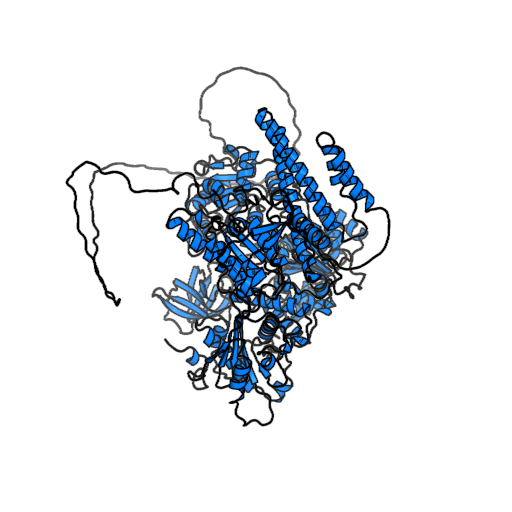U A 1 1123 ? 24.067 -14.583 3.109 1.00 62.44 1123 LEU A O 1
ATOM 8953 N N . GLU A 1 1124 ? 23.224 -13.326 4.764 1.00 63.22 1124 GLU A N 1
ATOM 8954 C CA . GLU A 1 1124 ? 23.826 -12.077 4.289 1.00 63.22 1124 GLU A CA 1
ATOM 8955 C C . GLU A 1 1124 ? 25.356 -12.074 4.434 1.00 63.22 1124 GLU A C 1
ATOM 8957 O O . GLU A 1 1124 ? 26.063 -11.657 3.511 1.00 63.22 1124 GLU A O 1
ATOM 8962 N N . ARG A 1 1125 ? 25.893 -12.585 5.549 1.00 66.75 1125 ARG A N 1
ATOM 8963 C CA . ARG A 1 1125 ? 27.344 -12.715 5.765 1.00 66.75 1125 ARG A CA 1
ATOM 8964 C C . ARG A 1 1125 ? 27.963 -13.717 4.794 1.00 66.75 1125 ARG A C 1
ATOM 8966 O O . ARG A 1 1125 ? 29.018 -13.438 4.225 1.00 66.75 1125 ARG A O 1
ATOM 8973 N N . ILE A 1 1126 ? 27.286 -14.834 4.530 1.00 71.12 1126 ILE A N 1
ATOM 8974 C CA . ILE A 1 1126 ? 27.674 -15.803 3.496 1.00 71.12 1126 ILE A CA 1
ATOM 8975 C C . ILE A 1 1126 ? 27.714 -15.126 2.122 1.00 71.12 1126 ILE A C 1
ATOM 8977 O O . ILE A 1 1126 ? 28.690 -15.296 1.392 1.00 71.12 1126 ILE A O 1
ATOM 8981 N N . ALA A 1 1127 ? 26.710 -14.317 1.772 1.00 62.00 1127 ALA A N 1
ATOM 8982 C CA . ALA A 1 1127 ? 26.695 -13.577 0.511 1.00 62.00 1127 ALA A CA 1
ATOM 8983 C C . ALA A 1 1127 ? 27.847 -12.558 0.409 1.00 62.00 1127 ALA A C 1
ATOM 8985 O O . ALA A 1 1127 ? 28.494 -12.461 -0.635 1.00 62.00 1127 ALA A O 1
ATOM 8986 N N . ALA A 1 1128 ? 28.158 -11.842 1.493 1.00 66.12 1128 ALA A N 1
ATOM 8987 C CA . ALA A 1 1128 ? 29.274 -10.898 1.536 1.00 66.12 1128 ALA A CA 1
ATOM 8988 C C . ALA A 1 1128 ? 30.638 -11.598 1.390 1.00 66.12 1128 ALA A C 1
ATOM 8990 O O . ALA A 1 1128 ? 31.486 -11.151 0.616 1.00 66.12 1128 ALA A O 1
ATOM 8991 N N . VAL A 1 1129 ? 30.837 -12.730 2.074 1.00 72.69 1129 VAL A N 1
ATOM 8992 C CA . VAL A 1 1129 ? 32.053 -13.546 1.940 1.00 72.69 1129 VAL A CA 1
ATOM 8993 C C . VAL A 1 1129 ? 32.162 -14.135 0.527 1.00 72.69 1129 VAL A C 1
ATOM 8995 O O . VAL A 1 1129 ? 33.252 -14.127 -0.041 1.00 72.69 1129 VAL A O 1
ATOM 8998 N N . ARG A 1 1130 ? 31.046 -14.556 -0.092 1.00 67.31 1130 ARG A N 1
ATOM 8999 C CA . ARG A 1 1130 ? 30.998 -15.005 -1.499 1.00 67.31 1130 ARG A CA 1
ATOM 9000 C C . ARG A 1 1130 ? 31.440 -13.909 -2.469 1.00 67.31 1130 ARG A C 1
ATOM 9002 O O . ARG A 1 1130 ? 32.246 -14.184 -3.353 1.00 67.31 1130 ARG A O 1
ATOM 9009 N N . MET A 1 1131 ? 30.974 -12.671 -2.284 1.00 64.94 1131 MET A N 1
ATOM 9010 C CA . MET A 1 1131 ? 31.440 -11.543 -3.100 1.00 64.94 1131 MET A CA 1
ATOM 9011 C C . MET A 1 1131 ? 32.935 -11.278 -2.906 1.00 64.94 1131 MET A C 1
ATOM 9013 O O . MET A 1 1131 ? 33.643 -11.078 -3.887 1.00 64.94 1131 MET A O 1
ATOM 9017 N N . ARG A 1 1132 ? 33.437 -11.338 -1.665 1.00 74.19 1132 ARG A N 1
ATOM 9018 C CA . ARG A 1 1132 ? 34.865 -11.140 -1.369 1.00 74.19 1132 ARG A CA 1
ATOM 9019 C C . ARG A 1 1132 ? 35.750 -12.213 -2.010 1.00 74.19 1132 ARG A C 1
ATOM 9021 O O . ARG A 1 1132 ? 36.812 -11.889 -2.529 1.00 74.19 1132 ARG A O 1
ATOM 9028 N N . ILE A 1 1133 ? 35.299 -13.470 -2.014 1.00 75.56 1133 ILE A N 1
ATOM 9029 C CA . ILE A 1 1133 ? 35.970 -14.570 -2.723 1.00 75.56 1133 ILE A CA 1
ATOM 9030 C C . ILE A 1 1133 ? 35.991 -14.295 -4.230 1.00 75.56 1133 ILE A C 1
ATOM 9032 O O . ILE A 1 1133 ? 37.058 -14.373 -4.829 1.00 75.56 1133 ILE A O 1
ATOM 9036 N N . GLY A 1 1134 ? 34.849 -13.920 -4.818 1.00 68.38 1134 GLY A N 1
ATOM 9037 C CA . GLY A 1 1134 ? 34.749 -13.619 -6.250 1.00 68.38 1134 GLY A CA 1
ATOM 9038 C C . GLY A 1 1134 ? 35.667 -12.475 -6.683 1.00 68.38 1134 GLY A C 1
ATOM 9039 O O . GLY A 1 1134 ? 36.405 -12.619 -7.651 1.00 68.38 1134 GLY A O 1
ATOM 9040 N N . MET A 1 1135 ? 35.705 -11.381 -5.916 1.00 70.19 1135 MET A N 1
ATOM 9041 C CA . MET A 1 1135 ? 36.610 -10.255 -6.176 1.00 70.19 1135 MET A CA 1
ATOM 9042 C C . MET A 1 1135 ? 38.083 -10.666 -6.079 1.00 70.19 1135 MET A C 1
ATOM 9044 O O . MET A 1 1135 ? 38.868 -10.358 -6.971 1.00 70.19 1135 MET A O 1
ATOM 9048 N N . ALA A 1 1136 ? 38.459 -11.416 -5.036 1.00 73.69 1136 ALA A N 1
ATOM 9049 C CA . ALA A 1 1136 ? 39.829 -11.899 -4.884 1.00 73.69 1136 ALA A CA 1
ATOM 9050 C C . ALA A 1 1136 ? 40.235 -12.861 -6.018 1.00 73.69 1136 ALA A C 1
ATOM 9052 O O . ALA A 1 1136 ? 41.395 -12.875 -6.423 1.00 73.69 1136 ALA A O 1
ATOM 9053 N N . GLU A 1 1137 ? 39.305 -13.668 -6.540 1.00 76.00 1137 GLU A N 1
ATOM 9054 C CA . GLU A 1 1137 ? 39.537 -14.577 -7.669 1.00 76.00 1137 GLU A CA 1
ATOM 9055 C C . GLU A 1 1137 ? 39.654 -13.849 -9.011 1.00 76.00 1137 GLU A C 1
ATOM 9057 O O . GLU A 1 1137 ? 40.551 -14.174 -9.789 1.00 76.00 1137 GLU A O 1
ATOM 9062 N N . GLU A 1 1138 ? 38.809 -12.851 -9.271 1.00 75.62 1138 GLU A N 1
ATOM 9063 C CA . GLU A 1 1138 ? 38.914 -11.986 -10.452 1.00 75.62 1138 GLU A CA 1
ATOM 9064 C C . GLU A 1 1138 ? 40.240 -11.217 -10.461 1.00 75.62 1138 GLU A C 1
ATOM 9066 O O . GLU A 1 1138 ? 40.941 -11.213 -11.475 1.00 75.62 1138 GLU A O 1
ATOM 9071 N N . GLU A 1 1139 ? 40.641 -10.648 -9.321 1.00 77.38 1139 GLU A N 1
ATOM 9072 C CA . GLU A 1 1139 ? 41.927 -9.960 -9.187 1.00 77.38 1139 GLU A CA 1
ATOM 9073 C C . GLU A 1 1139 ? 43.109 -10.927 -9.331 1.00 77.38 1139 GLU A C 1
ATOM 9075 O O . GLU A 1 1139 ? 44.068 -10.618 -10.029 1.00 77.38 1139 GLU A O 1
ATOM 9080 N N . LEU A 1 1140 ? 43.043 -12.141 -8.771 1.00 76.50 1140 LEU A N 1
ATOM 9081 C CA . LEU A 1 1140 ? 44.086 -13.165 -8.951 1.00 76.50 1140 LEU A CA 1
ATOM 9082 C C . LEU A 1 1140 ? 44.270 -13.617 -10.410 1.00 76.50 1140 LEU A C 1
ATOM 9084 O O . LEU A 1 1140 ? 45.366 -14.074 -10.757 1.00 76.50 1140 LEU A O 1
ATOM 9088 N N . ASN A 1 1141 ? 43.225 -13.501 -11.234 1.00 74.25 1141 ASN A N 1
ATOM 9089 C CA . ASN A 1 1141 ? 43.207 -13.879 -12.649 1.00 74.25 1141 ASN A CA 1
ATOM 9090 C C . ASN A 1 1141 ? 43.557 -12.715 -13.600 1.00 74.25 1141 ASN A C 1
ATOM 9092 O O . ASN A 1 1141 ? 43.603 -12.913 -14.815 1.00 74.25 1141 ASN A O 1
ATOM 9096 N N . GLY A 1 1142 ? 43.826 -11.516 -13.071 1.00 73.75 1142 GLY A N 1
ATOM 9097 C CA . GLY A 1 1142 ? 44.227 -10.350 -13.857 1.00 73.75 1142 GLY A CA 1
ATOM 9098 C C . GLY A 1 1142 ? 45.616 -10.498 -14.514 1.00 73.75 1142 GLY A C 1
ATOM 9099 O O . GLY A 1 1142 ? 46.508 -11.137 -13.949 1.00 73.75 1142 GLY A O 1
ATOM 9100 N N . PRO A 1 1143 ? 45.849 -9.884 -15.693 1.00 54.66 1143 PRO A N 1
ATOM 9101 C CA . PRO A 1 1143 ? 47.055 -10.100 -16.505 1.00 54.66 1143 PRO A CA 1
ATOM 9102 C C . PRO A 1 1143 ? 48.350 -9.482 -15.939 1.00 54.66 1143 PRO A C 1
ATOM 9104 O O . PRO A 1 1143 ? 49.434 -9.800 -16.421 1.00 54.66 1143 PRO A O 1
ATOM 9107 N N . THR A 1 1144 ? 48.276 -8.640 -14.904 1.00 60.69 1144 THR A N 1
ATOM 9108 C CA . THR A 1 1144 ? 49.439 -7.960 -14.301 1.00 60.69 1144 THR A CA 1
ATOM 9109 C C . THR A 1 1144 ? 49.284 -7.850 -12.785 1.00 60.69 1144 THR A C 1
ATOM 9111 O O . THR A 1 1144 ? 48.706 -6.884 -12.291 1.00 60.69 1144 THR A O 1
ATOM 9114 N N . LEU A 1 1145 ? 49.807 -8.830 -12.037 1.00 70.50 1145 LEU A N 1
ATOM 9115 C CA . LEU A 1 1145 ? 49.900 -8.772 -10.572 1.00 70.50 1145 LEU A CA 1
ATOM 9116 C C . LEU A 1 1145 ? 51.329 -8.995 -10.084 1.00 70.50 1145 LEU A C 1
ATOM 9118 O O . LEU A 1 1145 ? 51.964 -9.997 -10.419 1.00 70.50 1145 LEU A O 1
ATOM 9122 N N . ASP A 1 1146 ? 51.788 -8.096 -9.216 1.00 76.69 1146 ASP A N 1
ATOM 9123 C CA . ASP A 1 1146 ? 53.050 -8.245 -8.496 1.00 76.69 1146 ASP A CA 1
ATOM 9124 C C . ASP A 1 1146 ? 53.009 -9.424 -7.495 1.00 76.69 1146 ASP A C 1
ATOM 9126 O O . ASP A 1 1146 ? 51.958 -9.805 -6.965 1.00 76.69 1146 ASP A O 1
ATOM 9130 N N . ARG A 1 1147 ? 54.173 -10.029 -7.220 1.00 72.38 1147 ARG A N 1
ATOM 9131 C CA . ARG A 1 1147 ? 54.327 -11.218 -6.365 1.00 72.38 1147 ARG A CA 1
ATOM 9132 C C . ARG A 1 1147 ? 53.888 -10.975 -4.921 1.00 72.38 1147 ARG A C 1
ATOM 9134 O O . ARG A 1 1147 ? 53.375 -11.912 -4.305 1.00 72.38 1147 ARG A O 1
ATOM 9141 N N . ALA A 1 1148 ? 54.081 -9.770 -4.380 1.00 68.50 1148 ALA A N 1
ATOM 9142 C CA . ALA A 1 1148 ? 53.653 -9.434 -3.021 1.00 68.50 1148 ALA A CA 1
ATOM 9143 C C . ALA A 1 1148 ? 52.121 -9.381 -2.925 1.00 68.50 1148 ALA A C 1
ATOM 9145 O O . ALA A 1 1148 ? 51.529 -10.058 -2.082 1.00 68.50 1148 ALA A O 1
ATOM 9146 N N . LEU A 1 1149 ? 51.477 -8.692 -3.871 1.00 69.44 1149 LEU A N 1
ATOM 9147 C CA . LEU A 1 1149 ? 50.019 -8.582 -3.946 1.00 69.44 1149 LEU A CA 1
ATOM 9148 C C . LEU A 1 1149 ? 49.357 -9.942 -4.212 1.00 69.44 1149 LEU A C 1
ATOM 9150 O O . LEU A 1 1149 ? 48.366 -10.295 -3.582 1.00 69.44 1149 LEU A O 1
ATOM 9154 N N . LYS A 1 1150 ? 49.966 -10.776 -5.064 1.00 76.44 1150 LYS A N 1
ATOM 9155 C CA . LYS A 1 1150 ? 49.492 -12.143 -5.327 1.00 76.44 1150 LYS A CA 1
ATOM 9156 C C . LYS A 1 1150 ? 49.551 -13.045 -4.087 1.00 76.44 1150 LYS A C 1
ATOM 9158 O O . LYS A 1 1150 ? 48.720 -13.942 -3.950 1.00 76.44 1150 LYS A O 1
ATOM 9163 N N . ARG A 1 1151 ? 50.528 -12.853 -3.190 1.00 75.62 1151 ARG A N 1
ATOM 9164 C CA . ARG A 1 1151 ? 50.596 -13.575 -1.904 1.00 75.62 1151 ARG A CA 1
ATOM 9165 C C . ARG A 1 1151 ? 49.518 -13.091 -0.939 1.00 75.62 1151 ARG A C 1
ATOM 9167 O O . ARG A 1 1151 ? 48.877 -13.928 -0.309 1.00 75.62 1151 ARG A O 1
ATOM 9174 N N . GLU A 1 1152 ? 49.293 -11.784 -0.877 1.00 71.75 1152 GLU A N 1
ATOM 9175 C CA . GLU A 1 1152 ? 48.282 -11.186 -0.004 1.00 71.75 1152 GLU A CA 1
ATOM 9176 C C . GLU A 1 1152 ? 46.862 -11.583 -0.431 1.00 71.75 1152 GLU A C 1
ATOM 9178 O O . GLU A 1 1152 ? 46.097 -12.085 0.387 1.00 71.75 1152 GLU A O 1
ATOM 9183 N N . LEU A 1 1153 ? 46.556 -11.536 -1.730 1.00 75.44 1153 LEU A N 1
ATOM 9184 C CA . LEU A 1 1153 ? 45.267 -11.980 -2.272 1.00 75.44 1153 LEU A CA 1
ATOM 9185 C C . LEU A 1 1153 ? 45.038 -13.485 -2.091 1.00 75.44 1153 LEU A C 1
ATOM 9187 O O . LEU A 1 1153 ? 43.924 -13.917 -1.802 1.00 75.44 1153 LEU A O 1
ATOM 9191 N N . LYS A 1 1154 ? 46.087 -14.316 -2.188 1.00 75.00 1154 LYS A N 1
ATOM 9192 C CA . LYS A 1 1154 ? 45.984 -15.746 -1.837 1.00 75.00 1154 LYS A CA 1
ATOM 9193 C C . LYS A 1 1154 ? 45.682 -15.951 -0.352 1.00 75.00 1154 LYS A C 1
ATOM 9195 O O . LYS A 1 1154 ? 44.912 -16.853 -0.018 1.00 75.00 1154 LYS A 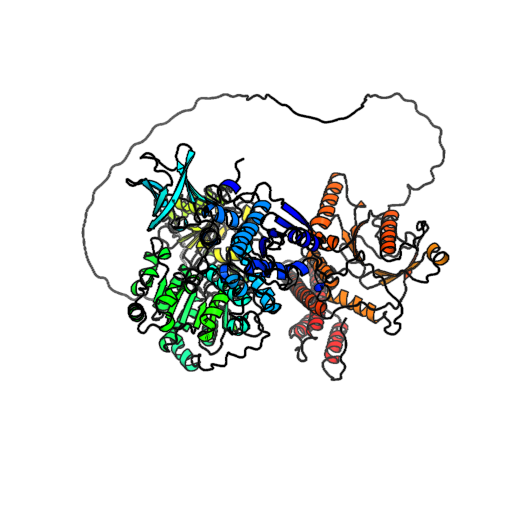O 1
ATOM 9200 N N . ARG A 1 1155 ? 46.279 -15.139 0.527 1.00 74.38 1155 ARG A N 1
ATOM 9201 C CA . ARG A 1 1155 ? 46.030 -15.166 1.976 1.00 74.38 1155 ARG A CA 1
ATOM 9202 C C . ARG A 1 1155 ? 44.595 -14.747 2.287 1.00 74.38 1155 ARG A C 1
ATOM 9204 O O . ARG A 1 1155 ? 43.903 -15.471 2.999 1.00 74.38 1155 ARG A O 1
ATOM 9211 N N . GLU A 1 1156 ? 44.139 -13.650 1.696 1.00 73.44 1156 GLU A N 1
ATOM 9212 C CA . GLU A 1 1156 ? 42.782 -13.127 1.846 1.00 73.44 1156 GLU A CA 1
ATOM 9213 C C . GLU A 1 1156 ? 41.732 -14.112 1.320 1.00 73.44 1156 GLU A C 1
ATOM 9215 O O . GLU A 1 1156 ? 40.778 -14.438 2.028 1.00 73.44 1156 GLU A O 1
ATOM 9220 N N . ARG A 1 1157 ? 41.957 -14.690 0.133 1.00 80.75 1157 ARG A N 1
ATOM 9221 C CA . ARG A 1 1157 ? 41.102 -15.739 -0.437 1.00 80.75 1157 ARG A CA 1
ATOM 9222 C C . ARG A 1 1157 ? 41.008 -16.951 0.494 1.00 80.75 1157 ARG A C 1
ATOM 9224 O O . ARG A 1 1157 ? 39.912 -17.441 0.753 1.00 80.75 1157 ARG A O 1
ATOM 9231 N N . ARG A 1 1158 ? 42.134 -17.425 1.043 1.00 72.44 1158 ARG A N 1
ATOM 9232 C CA . ARG A 1 1158 ? 42.157 -18.565 1.979 1.00 72.44 1158 ARG A CA 1
ATOM 9233 C C . ARG A 1 1158 ? 41.390 -18.267 3.272 1.00 72.44 1158 ARG A C 1
ATOM 9235 O O . ARG A 1 1158 ? 40.652 -19.129 3.742 1.00 72.44 1158 ARG A O 1
ATOM 9242 N N . GLN A 1 1159 ? 41.534 -17.063 3.826 1.00 69.88 1159 GLN A N 1
ATOM 9243 C CA . GLN A 1 1159 ? 40.780 -16.633 5.009 1.00 69.88 1159 GLN A CA 1
ATOM 9244 C C . GLN A 1 1159 ? 39.275 -16.544 4.723 1.00 69.88 1159 GLN A C 1
ATOM 9246 O O . GLN A 1 1159 ? 38.475 -17.041 5.515 1.00 69.88 1159 GLN A O 1
ATOM 9251 N N . ALA A 1 1160 ? 38.887 -15.988 3.572 1.00 71.50 1160 ALA A N 1
ATOM 9252 C CA . ALA A 1 1160 ? 37.490 -15.880 3.163 1.00 71.50 1160 ALA A CA 1
ATOM 9253 C C . ALA A 1 1160 ? 36.831 -17.259 2.959 1.00 71.50 1160 ALA A C 1
ATOM 9255 O O . ALA A 1 1160 ? 35.715 -17.476 3.425 1.00 71.50 1160 ALA A O 1
ATOM 9256 N N . TYR A 1 1161 ? 37.534 -18.227 2.360 1.00 70.81 1161 TYR A N 1
ATOM 9257 C CA . TYR A 1 1161 ? 37.044 -19.609 2.252 1.00 70.81 1161 TYR A CA 1
ATOM 9258 C C . TYR A 1 1161 ? 36.879 -20.301 3.617 1.00 70.81 1161 TYR A C 1
ATOM 9260 O O . TYR A 1 1161 ? 35.911 -21.036 3.810 1.00 70.81 1161 TYR A O 1
ATOM 9268 N N . GLY A 1 1162 ? 37.781 -20.054 4.575 1.00 68.75 1162 GLY A N 1
ATOM 9269 C CA . GLY A 1 1162 ? 37.653 -20.571 5.945 1.00 68.75 1162 GLY A CA 1
ATOM 9270 C C . GLY A 1 1162 ? 36.415 -20.028 6.669 1.00 68.75 1162 GLY A C 1
ATOM 9271 O O . GLY A 1 1162 ? 35.660 -20.796 7.263 1.00 68.75 1162 GLY A O 1
ATOM 9272 N N . LEU A 1 1163 ? 36.168 -18.722 6.543 1.00 69.50 1163 LEU A N 1
ATOM 9273 C CA . LEU A 1 1163 ? 34.971 -18.042 7.052 1.00 69.50 1163 LEU A CA 1
ATOM 9274 C C . LEU A 1 1163 ? 33.681 -18.570 6.415 1.00 69.50 1163 LEU A C 1
ATOM 9276 O O . LEU A 1 1163 ? 32.709 -18.841 7.117 1.00 69.50 1163 LEU A O 1
ATOM 9280 N N . LEU A 1 1164 ? 33.684 -18.767 5.094 1.00 71.50 1164 LEU A N 1
ATOM 9281 C CA . LEU A 1 1164 ? 32.547 -19.332 4.370 1.00 71.50 1164 LEU A CA 1
ATOM 9282 C C . LEU A 1 1164 ? 32.197 -20.735 4.886 1.00 71.50 1164 LEU A C 1
ATOM 9284 O O . LEU A 1 1164 ? 31.024 -21.034 5.094 1.00 71.50 1164 LEU A O 1
ATOM 9288 N N . GLY A 1 1165 ? 33.206 -21.580 5.125 1.00 63.88 1165 GLY A N 1
ATOM 9289 C CA . GLY A 1 1165 ? 33.013 -22.918 5.686 1.00 63.88 1165 GLY A CA 1
ATOM 9290 C C . GLY A 1 1165 ? 32.414 -22.896 7.096 1.00 63.88 1165 GLY A C 1
ATOM 9291 O O . GLY A 1 1165 ? 31.493 -23.664 7.377 1.00 63.88 1165 GLY A O 1
ATOM 9292 N N . ALA A 1 1166 ? 32.883 -21.991 7.960 1.00 65.38 1166 ALA A N 1
ATOM 9293 C CA . ALA A 1 1166 ? 32.338 -21.819 9.307 1.00 65.38 1166 ALA A CA 1
ATOM 9294 C C . ALA A 1 1166 ? 30.862 -21.383 9.271 1.00 65.38 1166 ALA A C 1
ATOM 9296 O O . ALA A 1 1166 ? 30.014 -22.045 9.865 1.00 65.38 1166 ALA A O 1
ATOM 9297 N N . PHE A 1 1167 ? 30.524 -20.354 8.487 1.00 74.19 1167 PHE A N 1
ATOM 9298 C CA . PHE A 1 1167 ? 29.147 -19.852 8.393 1.00 74.19 1167 PHE A CA 1
ATOM 9299 C C . PHE A 1 1167 ? 28.181 -20.847 7.750 1.00 74.19 1167 PHE A C 1
ATOM 9301 O O . PHE A 1 1167 ? 27.047 -20.979 8.200 1.00 74.19 1167 PHE A O 1
ATOM 9308 N N . LEU A 1 1168 ? 28.611 -21.592 6.728 1.00 63.69 1168 LEU A N 1
ATOM 9309 C CA . LEU A 1 1168 ? 27.782 -22.653 6.146 1.00 63.69 1168 LEU A CA 1
ATOM 9310 C C . LEU A 1 1168 ? 27.536 -23.798 7.139 1.00 63.69 1168 LEU A C 1
ATOM 9312 O O . LEU A 1 1168 ? 26.455 -24.382 7.134 1.00 63.69 1168 LEU A O 1
ATOM 9316 N N . THR A 1 1169 ? 28.508 -24.095 8.007 1.00 65.50 1169 THR A N 1
ATOM 9317 C CA . THR A 1 1169 ? 28.353 -25.093 9.076 1.00 65.50 1169 THR A CA 1
ATOM 9318 C C . THR A 1 1169 ? 27.346 -24.620 10.126 1.00 65.50 1169 THR A C 1
ATOM 9320 O O . THR A 1 1169 ? 26.449 -25.378 10.493 1.00 65.50 1169 THR A O 1
ATOM 9323 N N . ASP A 1 1170 ? 27.440 -23.362 10.561 1.00 62.28 1170 ASP A N 1
ATOM 9324 C CA . ASP A 1 1170 ? 26.495 -22.767 11.514 1.00 62.28 1170 ASP A CA 1
ATOM 9325 C C . ASP A 1 1170 ? 25.067 -22.708 10.936 1.00 62.28 1170 ASP A C 1
ATOM 9327 O O . ASP A 1 1170 ? 24.103 -23.064 11.615 1.00 62.28 1170 ASP A O 1
ATOM 9331 N N . LEU A 1 1171 ? 24.924 -22.353 9.653 1.00 64.44 1171 LEU A N 1
ATOM 9332 C CA . LEU A 1 1171 ? 23.640 -22.346 8.942 1.00 64.44 1171 LEU A CA 1
ATOM 9333 C C . LEU A 1 1171 ? 23.029 -23.754 8.832 1.00 64.44 1171 LEU A C 1
ATOM 9335 O O . LEU A 1 1171 ? 21.826 -23.929 9.039 1.00 64.44 1171 LEU A O 1
ATOM 9339 N N . ALA A 1 1172 ? 23.846 -24.768 8.534 1.00 60.16 1172 ALA A N 1
ATOM 9340 C CA . ALA A 1 1172 ? 23.398 -26.158 8.465 1.00 60.16 1172 ALA A CA 1
ATOM 9341 C C . ALA A 1 1172 ? 22.930 -26.676 9.835 1.00 60.16 1172 ALA A C 1
ATOM 9343 O O . ALA A 1 1172 ? 21.914 -27.363 9.919 1.00 60.16 1172 ALA A O 1
ATOM 9344 N N . LEU A 1 1173 ? 23.626 -26.302 10.914 1.00 58.62 1173 LEU A N 1
ATOM 9345 C CA . LEU A 1 1173 ? 23.242 -26.646 12.285 1.00 58.62 1173 LEU A CA 1
ATOM 9346 C C . LEU A 1 1173 ? 21.921 -25.990 12.710 1.00 58.62 1173 LEU A C 1
ATOM 9348 O O . LEU A 1 1173 ? 21.119 -26.643 13.372 1.00 58.62 1173 LEU A O 1
ATOM 9352 N N . LEU A 1 1174 ? 21.680 -24.739 12.306 1.00 58.66 1174 LEU A N 1
ATOM 9353 C CA . LEU A 1 1174 ? 20.409 -24.038 12.536 1.00 58.66 1174 LEU A CA 1
ATOM 9354 C C . LEU A 1 1174 ? 19.243 -24.663 11.755 1.00 58.66 1174 LEU A C 1
ATOM 9356 O O . LEU A 1 1174 ? 18.120 -24.663 12.243 1.00 58.66 1174 LEU A O 1
ATOM 9360 N N . SER A 1 1175 ? 19.513 -25.217 10.570 1.00 51.62 1175 SER A N 1
ATOM 9361 C CA . SER A 1 1175 ? 18.493 -25.769 9.663 1.00 51.62 1175 SER A CA 1
ATOM 9362 C C . SER A 1 1175 ? 18.119 -27.232 9.955 1.00 51.62 1175 SER A C 1
ATOM 9364 O O . SER A 1 1175 ? 17.079 -27.707 9.506 1.00 51.62 1175 SER A O 1
ATOM 9366 N N . ALA A 1 1176 ? 18.956 -27.972 10.689 1.00 50.50 1176 ALA A N 1
ATOM 9367 C CA . ALA A 1 1176 ? 18.768 -29.401 10.970 1.00 50.50 1176 ALA A CA 1
ATOM 9368 C C . ALA A 1 1176 ? 17.730 -29.710 12.071 1.00 50.50 1176 ALA A C 1
ATOM 9370 O O . ALA A 1 1176 ? 17.452 -30.877 12.326 1.00 50.50 1176 ALA A O 1
ATOM 9371 N N . GLN A 1 1177 ? 17.168 -28.698 12.738 1.00 47.97 1177 GLN A N 1
ATOM 9372 C CA . GLN A 1 1177 ? 16.187 -28.887 13.818 1.00 47.97 1177 GLN A CA 1
ATOM 9373 C C . GLN A 1 1177 ? 14.725 -28.929 13.339 1.00 47.97 1177 GLN A C 1
ATOM 9375 O O . GLN A 1 1177 ? 13.860 -29.307 14.123 1.00 47.97 1177 GLN A O 1
ATOM 9380 N N . ASP A 1 1178 ? 14.459 -28.611 12.065 1.00 41.44 1178 ASP A N 1
ATOM 9381 C CA . ASP A 1 1178 ? 13.098 -28.432 11.533 1.00 41.44 1178 ASP A CA 1
ATOM 9382 C C . ASP A 1 1178 ? 12.631 -29.542 10.557 1.00 41.44 1178 ASP A C 1
ATOM 9384 O O . ASP A 1 1178 ? 11.525 -29.455 10.023 1.00 41.44 1178 ASP A O 1
ATOM 9388 N N . SER A 1 1179 ? 13.420 -30.599 10.295 1.00 35.25 1179 SER A N 1
ATOM 9389 C CA . SER A 1 1179 ? 12.963 -31.753 9.487 1.00 35.25 1179 SER A CA 1
ATOM 9390 C C . SER A 1 1179 ? 13.856 -32.999 9.620 1.00 35.25 1179 SER A C 1
ATOM 9392 O O . SER A 1 1179 ? 15.080 -32.887 9.605 1.00 35.25 1179 SER A O 1
ATOM 9394 N N . GLU A 1 1180 ? 13.255 -34.196 9.653 1.00 37.84 1180 GLU A N 1
ATOM 9395 C CA . GLU A 1 1180 ? 13.960 -35.498 9.601 1.00 37.84 1180 GLU A CA 1
ATOM 9396 C C . GLU A 1 1180 ? 14.613 -35.797 8.233 1.00 37.84 1180 GLU A C 1
ATOM 9398 O O . GLU A 1 1180 ? 15.317 -36.791 8.072 1.00 37.84 1180 GLU A O 1
ATOM 9403 N N . THR A 1 1181 ? 14.445 -34.926 7.235 1.00 38.34 1181 THR A N 1
ATOM 9404 C CA . THR A 1 1181 ? 15.005 -35.106 5.889 1.00 38.34 1181 THR A CA 1
ATOM 9405 C C . THR A 1 1181 ? 15.549 -33.788 5.340 1.00 38.34 1181 THR A C 1
ATOM 9407 O O . THR A 1 1181 ? 14.966 -33.193 4.434 1.00 38.34 1181 THR A O 1
ATOM 9410 N N . CYS A 1 1182 ? 16.687 -33.326 5.862 1.00 33.72 1182 CYS A N 1
ATOM 9411 C CA . CYS A 1 1182 ? 17.449 -32.248 5.232 1.00 33.72 1182 CYS A CA 1
ATOM 9412 C C . CYS A 1 1182 ? 18.634 -32.854 4.456 1.00 33.72 1182 CYS A C 1
ATOM 9414 O O . CYS A 1 1182 ? 19.596 -33.312 5.080 1.00 33.72 1182 CYS A O 1
ATOM 9416 N N . PRO A 1 1183 ? 18.589 -32.928 3.110 1.00 38.59 1183 PRO A N 1
ATOM 9417 C CA . PRO A 1 1183 ? 19.717 -33.427 2.337 1.00 38.59 1183 PRO A CA 1
ATOM 9418 C C . PRO A 1 1183 ? 20.919 -32.490 2.507 1.00 38.59 1183 PRO A C 1
ATOM 9420 O O . PRO A 1 1183 ? 20.795 -31.270 2.398 1.00 38.59 1183 PRO A O 1
ATOM 9423 N N . MET A 1 1184 ? 22.092 -33.078 2.752 1.00 40.62 1184 MET A N 1
ATOM 9424 C CA . MET A 1 1184 ? 23.377 -32.376 2.827 1.00 40.62 1184 MET A CA 1
ATOM 9425 C C . MET A 1 1184 ? 23.520 -31.445 1.601 1.00 40.62 1184 MET A C 1
ATOM 9427 O O . MET A 1 1184 ? 23.371 -31.922 0.469 1.00 40.62 1184 MET A O 1
ATOM 9431 N N . PRO A 1 1185 ? 23.757 -30.127 1.768 1.00 48.81 1185 PRO A N 1
ATOM 9432 C CA . PRO A 1 1185 ? 23.827 -29.215 0.632 1.00 48.81 1185 PRO A CA 1
ATOM 9433 C C . PRO A 1 1185 ? 24.931 -29.660 -0.335 1.00 48.81 1185 PRO A C 1
ATOM 9435 O O . PRO A 1 1185 ? 26.094 -29.739 0.060 1.00 48.81 1185 PRO A O 1
ATOM 9438 N N . LYS A 1 1186 ? 24.602 -29.888 -1.617 1.00 47.41 1186 LYS A N 1
ATOM 9439 C CA . LYS A 1 1186 ? 25.567 -30.208 -2.703 1.00 47.41 1186 LYS A CA 1
ATOM 9440 C C . LYS A 1 1186 ? 26.776 -29.252 -2.749 1.00 47.41 1186 LYS A C 1
ATOM 9442 O O . LYS A 1 1186 ? 27.830 -29.575 -3.290 1.00 47.41 1186 LYS A O 1
ATOM 9447 N N . GLU A 1 1187 ? 26.632 -28.063 -2.170 1.00 46.31 1187 GLU A N 1
ATOM 9448 C CA . GLU A 1 1187 ? 27.672 -27.044 -2.031 1.00 46.31 1187 GLU A CA 1
ATOM 9449 C C . GLU A 1 1187 ? 28.784 -27.416 -1.031 1.00 46.31 1187 GLU A C 1
ATOM 9451 O O . GLU A 1 1187 ? 29.933 -27.070 -1.287 1.00 46.31 1187 GLU A O 1
ATOM 9456 N N . LEU A 1 1188 ? 28.502 -28.165 0.046 1.00 45.69 1188 LEU A N 1
ATOM 9457 C CA . LEU A 1 1188 ? 29.518 -28.673 0.988 1.00 45.69 1188 LEU A CA 1
ATOM 9458 C C . LEU A 1 1188 ? 30.404 -29.749 0.329 1.00 45.69 1188 LEU A C 1
ATOM 9460 O O . LEU A 1 1188 ? 31.621 -29.765 0.524 1.00 45.69 1188 LEU A O 1
ATOM 9464 N N . GLU A 1 1189 ? 29.822 -30.579 -0.544 1.00 46.47 1189 GLU A N 1
ATOM 9465 C CA . GLU A 1 1189 ? 30.564 -31.504 -1.417 1.00 46.47 1189 GLU A CA 1
ATOM 9466 C C . GLU A 1 1189 ? 31.407 -30.773 -2.475 1.00 46.47 1189 GLU A C 1
ATOM 9468 O O . GLU A 1 1189 ? 32.542 -31.169 -2.758 1.00 46.47 1189 GLU A O 1
ATOM 9473 N N . ASN A 1 1190 ? 30.894 -29.680 -3.045 1.00 48.53 1190 ASN A N 1
ATOM 9474 C CA . ASN A 1 1190 ? 31.650 -28.857 -3.992 1.00 48.53 1190 ASN A CA 1
ATOM 9475 C C . ASN A 1 1190 ? 32.784 -28.071 -3.309 1.00 48.53 1190 ASN A C 1
ATOM 9477 O O . ASN A 1 1190 ? 33.871 -27.952 -3.883 1.00 48.53 1190 ASN A O 1
ATOM 9481 N N . LEU A 1 1191 ? 32.593 -27.610 -2.066 1.00 47.41 1191 LEU A N 1
ATOM 9482 C CA . LEU A 1 1191 ? 33.653 -27.011 -1.247 1.00 47.41 1191 LEU A CA 1
ATOM 9483 C C . LEU A 1 1191 ? 34.766 -28.037 -0.974 1.00 47.41 1191 LEU A C 1
ATOM 9485 O O . LEU A 1 1191 ? 35.944 -27.723 -1.119 1.00 47.41 1191 LEU A O 1
ATOM 9489 N N . HIS A 1 1192 ? 34.408 -29.295 -0.686 1.00 45.06 1192 HIS A N 1
ATOM 9490 C CA . HIS A 1 1192 ? 35.363 -30.395 -0.511 1.00 45.06 1192 HIS A CA 1
ATOM 9491 C C . HIS A 1 1192 ? 36.201 -30.661 -1.778 1.00 45.06 1192 HIS A C 1
ATOM 9493 O O . HIS A 1 1192 ? 37.415 -30.864 -1.690 1.00 45.06 1192 HIS A O 1
ATOM 9499 N N . LYS A 1 1193 ? 35.587 -30.626 -2.971 1.00 49.66 1193 LYS A N 1
ATOM 9500 C CA . LYS A 1 1193 ? 36.305 -30.781 -4.254 1.00 49.66 1193 LYS A CA 1
ATOM 9501 C C . LYS A 1 1193 ? 37.269 -29.618 -4.520 1.00 49.66 1193 LYS A C 1
ATOM 9503 O O . LYS A 1 1193 ? 38.411 -29.855 -4.919 1.00 49.66 1193 LYS A O 1
ATOM 9508 N N . THR A 1 1194 ? 36.843 -28.390 -4.227 1.00 49.34 1194 THR A N 1
ATOM 9509 C CA . THR A 1 1194 ? 37.588 -27.150 -4.517 1.00 49.34 1194 THR A CA 1
ATOM 9510 C C . THR A 1 1194 ? 38.715 -26.884 -3.505 1.00 49.34 1194 THR A C 1
ATOM 9512 O O . THR A 1 1194 ? 39.801 -26.447 -3.881 1.00 49.34 1194 THR A O 1
ATOM 9515 N N . CYS A 1 1195 ? 38.521 -27.230 -2.226 1.00 45.22 1195 CYS A N 1
ATOM 9516 C CA . CYS A 1 1195 ? 39.496 -27.015 -1.147 1.00 45.22 1195 CYS A CA 1
ATOM 9517 C C . CYS A 1 1195 ? 40.553 -28.130 -1.003 1.00 45.22 1195 CYS A C 1
ATOM 9519 O O . CYS A 1 1195 ? 41.483 -27.991 -0.205 1.00 45.22 1195 CYS A O 1
ATOM 9521 N N . SER A 1 1196 ? 40.457 -29.213 -1.785 1.00 39.41 1196 SER A N 1
ATOM 9522 C CA . SER A 1 1196 ? 41.315 -30.410 -1.678 1.00 39.41 1196 SER A CA 1
ATOM 9523 C C . SER A 1 1196 ? 42.820 -30.179 -1.916 1.00 39.41 1196 SER A C 1
ATOM 9525 O O . SER A 1 1196 ? 43.622 -31.070 -1.625 1.00 39.41 1196 SER A O 1
ATOM 9527 N N . LYS A 1 1197 ? 43.222 -28.996 -2.404 1.00 45.19 1197 LYS A N 1
ATOM 9528 C CA . LYS A 1 1197 ? 44.625 -28.648 -2.690 1.00 45.19 1197 LYS A CA 1
ATOM 9529 C C . LYS A 1 1197 ? 45.307 -27.731 -1.663 1.00 45.19 1197 LYS A C 1
ATOM 9531 O O . LYS A 1 1197 ? 46.524 -27.604 -1.738 1.00 45.19 1197 LYS A O 1
ATOM 9536 N N . GLU A 1 1198 ? 44.598 -27.106 -0.712 1.00 44.12 1198 GLU A N 1
ATOM 9537 C CA . GLU A 1 1198 ? 45.204 -26.030 0.112 1.00 44.12 1198 GLU A CA 1
ATOM 9538 C C . GLU A 1 1198 ? 44.869 -26.007 1.623 1.00 44.12 1198 GLU A C 1
ATOM 9540 O O . GLU A 1 1198 ? 45.451 -25.192 2.341 1.00 44.12 1198 GLU A O 1
ATOM 9545 N N . ILE A 1 1199 ? 44.005 -26.885 2.149 1.00 40.25 1199 ILE A N 1
ATOM 9546 C CA . ILE A 1 1199 ? 43.696 -26.976 3.597 1.00 40.25 1199 ILE A CA 1
ATOM 9547 C C . ILE A 1 1199 ? 43.996 -28.398 4.092 1.00 40.25 1199 ILE A C 1
ATOM 9549 O O . ILE A 1 1199 ? 43.775 -29.364 3.359 1.00 40.25 1199 ILE A O 1
ATOM 9553 N N . SER A 1 1200 ? 44.537 -28.547 5.312 1.00 42.62 1200 SER A N 1
ATOM 9554 C CA . SER A 1 1200 ? 44.940 -29.860 5.832 1.00 42.62 1200 SER A CA 1
ATOM 9555 C C . SER A 1 1200 ? 43.763 -30.838 5.808 1.00 42.62 1200 SER A C 1
ATOM 9557 O O . SER A 1 1200 ? 42.679 -30.580 6.335 1.00 42.62 1200 SER A O 1
ATOM 9559 N N . ARG A 1 1201 ? 44.000 -32.003 5.197 1.00 38.81 1201 ARG A N 1
ATOM 9560 C CA . ARG A 1 1201 ? 43.030 -33.099 5.038 1.00 38.81 1201 ARG A CA 1
ATOM 9561 C C . ARG A 1 1201 ? 42.408 -33.576 6.365 1.00 38.81 1201 ARG A C 1
ATOM 9563 O O . ARG A 1 1201 ? 41.411 -34.287 6.326 1.00 38.81 1201 ARG A O 1
ATOM 9570 N N . SER A 1 1202 ? 42.973 -33.197 7.516 1.00 40.97 1202 SER A N 1
ATOM 9571 C CA . SER A 1 1202 ? 42.477 -33.539 8.853 1.00 40.97 1202 SER A CA 1
ATOM 9572 C C . SER A 1 1202 ? 41.177 -32.815 9.214 1.00 40.97 1202 SER A C 1
ATOM 9574 O O . SER A 1 1202 ? 40.212 -33.466 9.597 1.00 40.97 1202 SER A O 1
ATOM 9576 N N . ARG A 1 1203 ? 41.099 -31.495 9.012 1.00 42.56 1203 ARG A N 1
ATOM 9577 C CA . ARG A 1 1203 ? 39.976 -30.678 9.512 1.00 42.56 1203 ARG A CA 1
ATOM 9578 C C . ARG A 1 1203 ? 38.689 -30.883 8.713 1.00 42.56 1203 ARG A C 1
ATOM 9580 O O . ARG A 1 1203 ? 37.593 -30.870 9.256 1.00 42.56 1203 ARG A O 1
ATOM 9587 N N . VAL A 1 1204 ? 38.829 -31.160 7.417 1.00 42.44 1204 VAL A N 1
ATOM 9588 C CA . VAL A 1 1204 ? 37.705 -31.504 6.531 1.00 42.44 1204 VAL A CA 1
ATOM 9589 C C . VAL A 1 1204 ? 37.177 -32.918 6.817 1.00 42.44 1204 VAL A C 1
ATOM 9591 O O . VAL A 1 1204 ? 35.969 -33.137 6.769 1.00 42.44 1204 VAL A O 1
ATOM 9594 N N . ARG A 1 1205 ? 38.050 -33.875 7.173 1.00 42.31 1205 ARG A N 1
ATOM 9595 C CA . ARG A 1 1205 ? 37.629 -35.223 7.601 1.00 42.31 1205 ARG A CA 1
ATOM 9596 C C . ARG A 1 1205 ? 36.874 -35.202 8.924 1.00 42.31 1205 ARG A C 1
ATOM 9598 O O . ARG A 1 1205 ? 35.888 -35.917 9.042 1.00 42.31 1205 ARG A O 1
ATOM 9605 N N . GLU A 1 1206 ? 37.307 -34.377 9.868 1.00 46.34 1206 GLU A N 1
ATOM 9606 C CA . GLU A 1 1206 ? 36.682 -34.224 11.185 1.00 46.34 1206 GLU A CA 1
ATOM 9607 C C . GLU A 1 1206 ? 35.258 -33.649 11.069 1.00 46.34 1206 GLU A C 1
ATOM 9609 O O . GLU A 1 1206 ? 34.308 -34.194 11.629 1.00 46.34 1206 GLU A O 1
ATOM 9614 N N . ILE A 1 1207 ? 35.079 -32.631 10.218 1.00 42.91 1207 ILE A N 1
ATOM 9615 C CA . ILE A 1 1207 ? 33.764 -32.054 9.890 1.00 42.91 1207 ILE A CA 1
ATOM 9616 C C . ILE A 1 1207 ? 32.864 -33.090 9.192 1.00 42.91 1207 ILE A C 1
ATOM 9618 O O . ILE A 1 1207 ? 31.689 -33.223 9.531 1.00 42.91 1207 ILE A O 1
ATOM 9622 N N . MET A 1 1208 ? 33.405 -33.876 8.257 1.00 42.91 1208 MET A N 1
ATOM 9623 C CA . MET A 1 1208 ? 32.640 -34.913 7.551 1.00 42.91 1208 MET A CA 1
ATOM 9624 C C . MET A 1 1208 ? 32.291 -36.118 8.441 1.00 42.91 1208 MET A C 1
ATOM 9626 O O . MET A 1 1208 ? 31.235 -36.722 8.249 1.00 42.91 1208 MET A O 1
ATOM 9630 N N . GLN A 1 1209 ? 33.132 -36.462 9.422 1.00 44.72 1209 GLN A N 1
ATOM 9631 C CA . GLN A 1 1209 ? 32.840 -37.493 10.425 1.00 44.72 1209 GLN A CA 1
ATOM 9632 C C . GLN A 1 1209 ? 31.738 -37.049 11.391 1.00 44.72 1209 GLN A C 1
ATOM 9634 O O . GLN A 1 1209 ? 30.822 -37.828 11.643 1.00 44.72 1209 GLN A O 1
ATOM 9639 N N . LEU A 1 1210 ? 31.770 -35.797 11.859 1.00 43.53 1210 LEU A N 1
ATOM 9640 C CA . LEU A 1 1210 ? 30.721 -35.226 12.714 1.00 43.53 1210 LEU A CA 1
ATOM 9641 C C . LEU A 1 1210 ? 29.362 -35.167 12.013 1.00 43.53 1210 LEU A C 1
ATOM 9643 O O . LEU A 1 1210 ? 28.335 -35.419 12.641 1.00 43.53 1210 LEU A O 1
ATOM 9647 N N . VAL A 1 1211 ? 29.350 -34.876 10.708 1.00 39.94 1211 VAL A N 1
ATOM 9648 C CA . VAL A 1 1211 ? 28.114 -34.909 9.922 1.00 39.94 1211 VAL A CA 1
ATOM 9649 C C . VAL A 1 1211 ? 27.641 -36.351 9.718 1.00 39.94 1211 VAL A C 1
ATOM 9651 O O . VAL A 1 1211 ? 26.488 -36.649 10.001 1.00 39.94 1211 VAL A O 1
ATOM 9654 N N . ARG A 1 1212 ? 28.510 -37.285 9.308 1.00 38.53 1212 ARG A N 1
ATOM 9655 C CA . ARG A 1 1212 ? 28.105 -38.688 9.078 1.00 38.53 1212 ARG A CA 1
ATOM 9656 C C . ARG A 1 1212 ? 27.626 -39.409 10.341 1.00 38.53 1212 ARG A C 1
ATOM 9658 O O . ARG A 1 1212 ? 26.691 -40.194 10.243 1.00 38.53 1212 ARG A O 1
ATOM 9665 N N . ALA A 1 1213 ? 28.209 -39.123 11.505 1.00 41.62 1213 ALA A N 1
ATOM 9666 C CA . ALA A 1 1213 ? 27.833 -39.753 12.773 1.00 41.62 1213 ALA A CA 1
ATOM 9667 C C . ALA A 1 1213 ? 26.410 -39.396 13.252 1.00 41.62 1213 ALA A C 1
ATOM 9669 O O . ALA A 1 1213 ? 25.860 -40.101 14.089 1.00 41.62 1213 ALA A O 1
ATOM 9670 N N . ARG A 1 1214 ? 25.802 -38.318 12.733 1.00 39.41 1214 ARG A N 1
ATOM 9671 C CA . ARG A 1 1214 ? 24.481 -37.831 13.172 1.00 39.41 1214 ARG A CA 1
ATOM 9672 C C . ARG A 1 1214 ? 23.319 -38.209 12.249 1.00 39.41 1214 ARG A C 1
ATOM 9674 O O . ARG A 1 1214 ? 22.174 -38.039 12.643 1.00 39.41 1214 ARG A O 1
ATOM 9681 N N . PHE A 1 1215 ? 23.607 -38.726 11.053 1.00 36.12 1215 PHE A N 1
ATOM 9682 C CA . PHE A 1 1215 ? 22.606 -39.100 10.041 1.00 36.12 1215 PHE A CA 1
ATOM 9683 C C . PHE A 1 1215 ? 22.379 -40.622 9.920 1.00 36.12 1215 PHE A C 1
ATOM 9685 O O . PHE A 1 1215 ? 21.733 -41.071 8.977 1.00 36.12 1215 PHE A O 1
ATOM 9692 N N . GLY A 1 1216 ? 22.878 -41.431 10.863 1.00 26.39 1216 GLY A N 1
ATOM 9693 C CA . GLY A 1 1216 ? 22.667 -42.882 10.879 1.00 26.39 1216 GLY A CA 1
ATOM 9694 C C . GLY A 1 1216 ? 22.505 -43.431 12.295 1.00 26.39 1216 GLY A C 1
ATOM 9695 O O . GLY A 1 1216 ? 23.497 -43.770 12.929 1.00 26.39 1216 GLY A O 1
ATOM 9696 N N . GLY A 1 1217 ? 21.261 -43.531 12.775 1.00 23.45 1217 GLY A N 1
ATOM 9697 C CA . GLY A 1 1217 ? 20.906 -44.238 14.014 1.00 23.45 1217 GLY A CA 1
ATOM 9698 C C . GLY A 1 1217 ? 19.833 -43.524 14.843 1.00 23.45 1217 GLY A C 1
ATOM 9699 O O . GLY A 1 1217 ? 20.112 -42.504 15.464 1.00 23.45 1217 GLY A O 1
ATOM 9700 N N . LEU A 1 1218 ? 18.613 -44.074 14.862 1.00 26.95 1218 LEU A N 1
ATOM 9701 C CA . LEU A 1 1218 ? 17.527 -43.692 15.774 1.00 26.95 1218 LEU A CA 1
ATOM 9702 C C . LEU A 1 1218 ? 17.898 -43.987 17.239 1.00 26.95 1218 LEU A C 1
ATOM 9704 O O . LEU A 1 1218 ? 18.309 -45.106 17.534 1.00 26.95 1218 LEU A O 1
ATOM 9708 N N . LEU A 1 1219 ? 17.606 -43.054 18.155 1.00 21.92 1219 LEU A N 1
ATOM 9709 C CA . LEU A 1 1219 ? 16.995 -43.354 19.459 1.00 21.92 1219 LEU A CA 1
ATOM 9710 C C . LEU A 1 1219 ? 16.451 -42.082 20.135 1.00 21.92 1219 LEU A C 1
ATOM 9712 O O . LEU A 1 1219 ? 17.058 -41.015 20.104 1.00 21.92 1219 LEU A O 1
ATOM 9716 N N . TYR A 1 1220 ? 15.260 -42.260 20.703 1.00 23.58 1220 TYR A N 1
ATOM 9717 C CA . TYR A 1 1220 ? 14.399 -41.339 21.442 1.00 23.58 1220 TYR A CA 1
ATOM 9718 C C . TYR A 1 1220 ? 15.121 -40.482 22.499 1.00 23.58 1220 TYR A C 1
ATOM 9720 O O . TYR A 1 1220 ? 15.997 -40.983 23.190 1.00 23.58 1220 TYR A O 1
ATOM 9728 N N . TYR A 1 1221 ? 14.699 -39.220 22.667 1.00 21.06 1221 TYR A N 1
ATOM 9729 C CA . TYR A 1 1221 ? 14.090 -38.659 23.892 1.00 21.06 1221 TYR A CA 1
ATOM 9730 C C . TYR A 1 1221 ? 13.850 -37.144 23.725 1.00 21.06 1221 TYR A C 1
ATOM 9732 O O . TYR A 1 1221 ? 14.729 -36.378 23.337 1.00 21.06 1221 TYR A O 1
ATOM 9740 N N . ILE A 1 1222 ? 12.618 -36.731 24.020 1.00 22.22 1222 ILE A N 1
ATOM 9741 C CA . ILE A 1 1222 ? 12.130 -35.349 24.104 1.00 22.22 1222 ILE A CA 1
ATOM 9742 C C . ILE A 1 1222 ? 12.598 -34.747 25.440 1.00 22.22 1222 ILE A C 1
ATOM 9744 O O . ILE A 1 1222 ? 12.415 -35.408 26.456 1.00 22.22 1222 ILE A O 1
ATOM 9748 N N . HIS A 1 1223 ? 13.165 -33.527 25.450 1.00 19.50 1223 HIS A N 1
ATOM 9749 C CA . HIS A 1 1223 ? 12.755 -32.395 26.316 1.00 19.50 1223 HIS A CA 1
ATOM 9750 C C . HIS A 1 1223 ? 13.713 -31.177 26.260 1.00 19.50 1223 HIS A C 1
ATOM 9752 O O . HIS A 1 1223 ? 14.920 -31.308 26.415 1.00 19.50 1223 HIS A O 1
ATOM 9758 N N . VAL A 1 1224 ? 13.089 -29.997 26.102 1.00 21.05 1224 VAL A N 1
ATOM 9759 C CA . VAL A 1 1224 ? 13.514 -28.619 26.450 1.00 21.05 1224 VAL A CA 1
ATOM 9760 C C . VAL A 1 1224 ? 14.793 -28.071 25.789 1.00 21.05 1224 VAL A C 1
ATOM 9762 O O . VAL A 1 1224 ? 15.918 -28.357 26.187 1.00 21.05 1224 VAL A O 1
ATOM 9765 N N . PHE A 1 1225 ? 14.595 -27.178 24.812 1.00 22.36 1225 PHE A N 1
ATOM 9766 C CA . PHE A 1 1225 ? 15.616 -26.241 24.336 1.00 22.36 1225 PHE A CA 1
ATOM 9767 C C . PHE A 1 1225 ? 15.664 -25.003 25.234 1.00 22.36 1225 PHE A C 1
ATOM 9769 O O . PHE A 1 1225 ? 14.617 -24.427 25.531 1.00 22.36 1225 PHE A O 1
ATOM 9776 N N . ARG A 1 1226 ? 16.882 -24.583 25.586 1.00 22.80 1226 ARG A N 1
ATOM 9777 C CA . ARG A 1 1226 ? 17.193 -23.242 26.084 1.00 22.80 1226 ARG A CA 1
ATOM 9778 C C . ARG A 1 1226 ? 17.728 -22.357 24.986 1.00 22.80 1226 ARG A C 1
ATOM 9780 O O . ARG A 1 1226 ? 18.650 -22.824 24.282 1.00 22.80 1226 ARG A O 1
#